Protein AF-A0A4T0EFC5-F1 (afdb_monomer_lite)

Organism: Aureobasidium pullulans (NCBI:txid5580)

pLDDT: mean 73.21, std 20.21, range [20.56, 97.62]

Structure (mmCIF, N/CA/C/O backbone):
data_AF-A0A4T0EFC5-F1
#
_entry.id   AF-A0A4T0EFC5-F1
#
loop_
_atom_site.group_PDB
_atom_site.id
_atom_site.type_symbol
_atom_site.label_atom_id
_atom_site.label_alt_id
_atom_site.label_comp_id
_atom_site.label_asym_id
_atom_site.label_entity_id
_atom_site.label_seq_id
_atom_site.pdbx_PDB_ins_code
_atom_site.Cartn_x
_atom_site.Cartn_y
_atom_site.Cartn_z
_atom_site.occupancy
_atom_site.B_iso_or_equiv
_atom_site.auth_seq_id
_atom_site.auth_comp_id
_atom_site.auth_asym_id
_atom_site.auth_atom_id
_atom_site.pdbx_PDB_model_num
ATOM 1 N N . MET A 1 1 ? -43.396 -27.380 5.397 1.00 26.41 1 MET A N 1
ATOM 2 C CA . MET A 1 1 ? -42.008 -27.845 5.621 1.00 26.41 1 MET A CA 1
ATOM 3 C C . MET A 1 1 ? -41.066 -26.970 4.805 1.00 26.41 1 MET A C 1
ATOM 5 O O . MET A 1 1 ? -41.504 -26.494 3.769 1.00 26.41 1 MET A O 1
ATOM 9 N N . SER A 1 2 ? -39.843 -26.780 5.319 1.00 23.77 2 SER A N 1
ATOM 10 C CA . SER A 1 2 ? -38.658 -26.092 4.755 1.00 23.77 2 SER A CA 1
ATOM 11 C C . SER A 1 2 ? -38.806 -24.600 4.402 1.00 23.77 2 SER A C 1
ATOM 13 O O . SER A 1 2 ? -39.386 -24.261 3.378 1.00 23.77 2 SER A O 1
ATOM 15 N N . GLN A 1 3 ? -38.472 -23.667 5.301 1.00 28.80 3 GLN A N 1
ATOM 16 C CA . GLN A 1 3 ? -37.136 -23.221 5.770 1.00 28.80 3 GLN A CA 1
ATOM 17 C C . GLN A 1 3 ? -36.645 -22.005 4.966 1.00 28.80 3 GLN A C 1
ATOM 19 O O . GLN A 1 3 ? -36.198 -22.139 3.833 1.00 28.80 3 GLN A O 1
ATOM 24 N N . ALA A 1 4 ? -36.710 -20.823 5.590 1.00 23.70 4 ALA A N 1
ATOM 25 C CA . ALA A 1 4 ? -36.010 -19.621 5.150 1.00 23.70 4 ALA A CA 1
ATOM 26 C C . ALA A 1 4 ? -35.273 -18.963 6.334 1.00 23.70 4 ALA A C 1
ATOM 28 O O . ALA A 1 4 ? -35.869 -18.633 7.359 1.00 23.70 4 ALA A O 1
ATOM 29 N N . SER A 1 5 ? -33.962 -18.837 6.116 1.00 24.67 5 SER A N 1
ATOM 30 C CA . SER A 1 5 ? -32.864 -18.127 6.799 1.00 24.67 5 SER A CA 1
ATOM 31 C C . SER A 1 5 ? -33.187 -16.693 7.269 1.00 24.67 5 SER A C 1
ATOM 33 O O . SER A 1 5 ? -33.944 -16.003 6.599 1.00 24.67 5 SER A O 1
ATOM 35 N N . VAL A 1 6 ? -32.606 -16.091 8.318 1.00 28.56 6 VAL A N 1
ATOM 36 C CA . VAL A 1 6 ? -31.351 -16.406 9.024 1.00 28.56 6 VAL A CA 1
ATOM 37 C C . VAL A 1 6 ? -30.489 -15.164 9.233 1.00 28.56 6 VAL A C 1
ATOM 39 O O . VAL A 1 6 ? -29.285 -15.306 9.097 1.00 28.56 6 VAL A O 1
ATOM 42 N N . ARG A 1 7 ? -31.031 -13.960 9.506 1.00 24.38 7 ARG A N 1
ATOM 43 C CA . ARG A 1 7 ? -30.214 -12.738 9.687 1.00 24.38 7 ARG A CA 1
ATOM 44 C C . ARG A 1 7 ? -29.369 -12.796 10.971 1.00 24.38 7 ARG A C 1
ATOM 46 O O . ARG A 1 7 ? -29.919 -12.897 12.064 1.00 24.38 7 ARG A O 1
ATOM 53 N N . GLN A 1 8 ? -28.048 -12.703 10.797 1.00 25.64 8 GLN A N 1
ATOM 54 C CA . GLN A 1 8 ? -27.014 -12.651 11.839 1.00 25.64 8 GLN A CA 1
ATOM 55 C C . GLN A 1 8 ? -26.886 -11.249 12.490 1.00 25.64 8 GLN A C 1
ATOM 57 O O . GLN A 1 8 ? -27.260 -10.259 11.854 1.00 25.64 8 GLN A O 1
ATOM 62 N N . PRO A 1 9 ? -26.351 -11.143 13.726 1.00 25.30 9 PRO A N 1
ATOM 63 C CA . PRO A 1 9 ? -26.070 -9.872 14.403 1.00 25.30 9 PRO A CA 1
ATOM 64 C C . PRO A 1 9 ? -24.887 -9.114 13.775 1.00 25.30 9 PRO A C 1
ATOM 66 O O . PRO A 1 9 ? -24.014 -9.713 13.152 1.00 25.30 9 PRO A O 1
ATOM 69 N N . ALA A 1 10 ? -24.862 -7.792 13.975 1.00 27.78 10 ALA A N 1
ATOM 70 C CA . ALA A 1 10 ? -23.801 -6.888 13.538 1.00 27.78 10 ALA A CA 1
ATOM 71 C C . ALA A 1 10 ? -22.433 -7.255 14.146 1.00 27.78 10 ALA A C 1
ATOM 73 O O . ALA A 1 10 ? -22.325 -7.586 15.325 1.00 27.78 10 ALA A O 1
ATOM 74 N N . VAL A 1 11 ? -21.399 -7.193 13.309 1.00 29.16 11 VAL A N 1
ATOM 75 C CA . VAL A 1 11 ? -20.020 -7.594 13.602 1.00 29.16 11 VAL A CA 1
ATOM 76 C C . VAL A 1 11 ? -19.407 -6.665 14.654 1.00 29.16 11 VAL A C 1
ATOM 78 O O . VAL A 1 11 ? -19.280 -5.461 14.441 1.00 29.16 11 VAL A O 1
ATOM 81 N N . ALA A 1 12 ? -19.009 -7.232 15.793 1.00 28.05 12 ALA A N 1
ATOM 82 C CA . ALA A 1 12 ? -18.119 -6.585 16.747 1.00 28.05 12 ALA A CA 1
ATOM 83 C C . ALA A 1 12 ? -16.786 -6.286 16.034 1.00 28.05 12 ALA A C 1
ATOM 85 O O . ALA A 1 12 ? -16.231 -7.189 15.426 1.00 28.05 12 ALA A O 1
ATOM 86 N N . GLY A 1 13 ? -16.286 -5.044 16.092 1.00 28.27 13 GLY A N 1
ATOM 87 C CA . GLY A 1 13 ? -15.117 -4.557 15.332 1.00 28.27 13 GLY A CA 1
ATOM 88 C C . GLY A 1 13 ? -13.784 -5.343 15.460 1.00 28.27 13 GLY A C 1
ATOM 89 O O . GLY A 1 13 ? -13.752 -6.410 16.070 1.00 28.27 13 GLY A O 1
ATOM 90 N N . PRO A 1 14 ? -12.671 -4.755 14.999 1.00 29.08 14 PRO A N 1
ATOM 91 C CA . PRO A 1 14 ? -11.429 -5.368 14.465 1.00 29.08 14 PRO A CA 1
ATOM 92 C C . PRO A 1 14 ? -10.787 -6.507 15.240 1.00 29.08 14 PRO A C 1
ATOM 94 O O . PRO A 1 14 ? -10.116 -7.347 14.653 1.00 29.08 14 PRO A O 1
ATOM 97 N N . ASP A 1 15 ? -10.948 -6.524 16.558 1.00 31.39 15 ASP A N 1
ATOM 98 C CA . ASP A 1 15 ? -10.338 -7.530 17.423 1.00 31.39 15 ASP A CA 1
ATOM 99 C C . ASP A 1 15 ? -11.255 -8.730 17.698 1.00 31.39 15 ASP A C 1
ATOM 101 O O . ASP A 1 15 ? -11.003 -9.524 18.611 1.00 31.39 15 ASP A O 1
ATOM 105 N N . ALA A 1 16 ? -12.362 -8.860 16.962 1.00 30.19 16 ALA A N 1
ATOM 106 C CA . ALA A 1 16 ? -13.176 -10.066 16.981 1.00 30.19 16 ALA A CA 1
ATOM 107 C C . ALA A 1 16 ? -12.430 -11.189 16.252 1.00 30.19 16 ALA A C 1
ATOM 109 O O . ALA A 1 16 ? -12.538 -11.333 15.039 1.00 30.19 16 ALA A O 1
ATOM 110 N N . MET A 1 17 ? -11.690 -12.008 17.005 1.00 30.17 17 MET A N 1
ATOM 111 C CA . MET A 1 17 ? -11.276 -13.320 16.518 1.00 30.17 17 MET A CA 1
ATOM 112 C C . MET A 1 17 ? -12.510 -14.133 16.115 1.00 30.17 17 MET A C 1
ATOM 114 O O . MET A 1 17 ? -13.425 -14.326 16.928 1.00 30.17 17 MET A O 1
ATOM 118 N N . ASP A 1 18 ? -12.487 -14.628 14.878 1.00 32.59 18 ASP A N 1
ATOM 119 C CA . ASP A 1 18 ? -13.405 -15.634 14.352 1.00 32.59 18 ASP A CA 1
ATOM 120 C C . ASP A 1 18 ? -13.529 -16.795 15.359 1.00 32.59 18 ASP A C 1
ATOM 122 O O . ASP A 1 18 ? -12.513 -17.347 15.808 1.00 32.59 18 ASP A O 1
ATOM 126 N N . PRO A 1 19 ? -14.742 -17.140 15.824 1.00 36.72 19 PRO A N 1
ATOM 127 C CA . PRO A 1 19 ? -14.971 -18.288 16.673 1.00 36.72 19 PRO A CA 1
ATOM 128 C C . PRO A 1 19 ? -14.796 -19.593 15.896 1.00 36.72 19 PRO A C 1
ATOM 130 O O . PRO A 1 19 ? -15.762 -20.320 15.686 1.00 36.72 19 PRO A O 1
ATOM 133 N N . GLY A 1 20 ? -13.552 -19.957 15.583 1.00 35.31 20 GLY A N 1
ATOM 134 C CA . GLY A 1 20 ? -13.218 -21.358 15.354 1.00 35.31 20 GLY A CA 1
ATOM 135 C C . GLY A 1 20 ? -13.750 -22.232 16.509 1.00 35.31 20 GLY A C 1
ATOM 136 O O . GLY A 1 20 ? -13.947 -21.726 17.629 1.00 35.31 20 GLY A O 1
ATOM 137 N N . PRO A 1 21 ? -14.031 -23.523 16.259 1.00 28.30 21 PRO A N 1
ATOM 138 C CA . PRO A 1 21 ? -14.604 -24.411 17.262 1.00 28.30 21 PRO A CA 1
ATOM 139 C C . PRO A 1 21 ? -13.714 -24.467 18.519 1.00 28.30 21 PRO A C 1
ATOM 141 O O . PRO A 1 21 ? -12.510 -24.702 18.454 1.00 28.30 21 PRO A O 1
ATOM 144 N N . LEU A 1 22 ? -14.347 -24.193 19.663 1.00 37.59 22 LEU A N 1
ATOM 145 C CA . LEU A 1 22 ? -13.886 -24.363 21.054 1.00 37.59 22 LEU A CA 1
ATOM 146 C C . LEU A 1 22 ? -13.197 -25.749 21.246 1.00 37.59 22 LEU A C 1
ATOM 148 O O . LEU A 1 22 ? -13.623 -26.706 20.613 1.00 37.59 22 LEU A O 1
ATOM 152 N N . VAL A 1 23 ? -12.204 -26.031 22.106 1.00 41.97 23 VAL A N 1
ATOM 153 C CA . VAL A 1 23 ? -11.457 -25.354 23.193 1.00 41.97 23 VAL A CA 1
ATOM 154 C C . VAL A 1 23 ? -10.196 -26.201 23.389 1.00 41.97 23 VAL A C 1
ATOM 156 O O . VAL A 1 23 ? -10.322 -27.413 23.548 1.00 41.97 23 VAL A O 1
ATOM 159 N N . ILE A 1 24 ? -8.999 -25.621 23.466 1.00 42.06 24 ILE A N 1
ATOM 160 C CA . ILE A 1 24 ? -7.979 -26.251 24.317 1.00 42.06 24 ILE A CA 1
ATOM 161 C C . ILE A 1 24 ? -8.308 -25.768 25.722 1.00 42.06 24 ILE A C 1
ATOM 163 O O . ILE A 1 24 ? -8.236 -24.567 25.985 1.00 42.06 24 ILE A O 1
ATOM 167 N N . GLU A 1 25 ? -8.741 -26.669 26.598 1.00 44.84 25 GLU A N 1
ATOM 168 C CA . GLU A 1 25 ? -8.875 -26.361 28.018 1.00 44.84 25 GLU A CA 1
ATOM 169 C C . GLU A 1 25 ? -7.468 -26.063 28.552 1.00 44.84 25 GLU A C 1
ATOM 171 O O . GLU A 1 25 ? -6.651 -26.958 28.764 1.00 44.84 25 GLU A O 1
ATOM 176 N N . TYR A 1 26 ? -7.134 -24.778 28.671 1.00 56.72 26 TYR A N 1
ATOM 177 C CA . TYR A 1 26 ? -5.841 -24.374 29.197 1.00 56.72 26 TYR A CA 1
ATOM 178 C C . TYR A 1 26 ? -5.867 -24.525 30.714 1.00 56.72 26 TYR A C 1
ATOM 180 O O . TYR A 1 26 ? -6.516 -23.758 31.427 1.00 56.72 26 TYR A O 1
ATOM 188 N N . THR A 1 27 ? -5.135 -25.514 31.219 1.00 65.31 27 THR A N 1
ATOM 189 C CA . THR A 1 27 ? -4.822 -25.593 32.644 1.00 65.31 27 THR A CA 1
ATOM 190 C C . THR A 1 27 ? -3.903 -24.428 33.031 1.00 65.31 27 THR A C 1
ATOM 192 O O . THR A 1 27 ? -3.162 -23.892 32.201 1.00 65.31 27 THR A O 1
ATOM 195 N N . LEU A 1 28 ? -3.912 -24.029 34.310 1.00 68.62 28 LEU A N 1
ATOM 196 C CA . LEU A 1 28 ? -2.941 -23.051 34.828 1.00 68.62 28 LEU A CA 1
ATOM 197 C C . LEU A 1 28 ? -1.496 -23.511 34.565 1.00 68.62 28 LEU A C 1
ATOM 199 O O . LEU A 1 28 ? -0.630 -22.695 34.269 1.00 68.62 28 LEU A O 1
ATOM 203 N N . GLU A 1 29 ? -1.257 -24.822 34.584 1.00 71.81 29 GLU A N 1
ATOM 204 C CA . GLU A 1 29 ? 0.028 -25.429 34.233 1.00 71.81 29 GLU A CA 1
ATOM 205 C C . GLU A 1 29 ? 0.423 -25.168 32.776 1.00 71.81 29 GLU A C 1
ATOM 207 O O . GLU A 1 29 ? 1.570 -24.807 32.521 1.00 71.81 29 GLU A O 1
ATOM 212 N N . ALA A 1 30 ? -0.517 -25.274 31.832 1.00 73.00 30 ALA A N 1
ATOM 213 C CA . ALA A 1 30 ? -0.263 -24.995 30.421 1.00 73.00 30 ALA A CA 1
ATOM 214 C C . ALA A 1 30 ? 0.054 -23.510 30.180 1.00 73.00 30 ALA A C 1
ATOM 216 O O . ALA A 1 30 ? 1.053 -23.190 29.538 1.00 73.00 30 ALA A O 1
ATOM 217 N N . LEU A 1 31 ? -0.731 -22.594 30.764 1.00 74.56 31 LEU A N 1
ATOM 218 C CA . LEU A 1 31 ? -0.448 -21.151 30.689 1.00 74.56 31 LEU A CA 1
ATOM 219 C C . LEU A 1 31 ? 0.908 -20.801 31.311 1.00 74.56 31 LEU A C 1
ATOM 221 O O . LEU A 1 31 ? 1.614 -19.911 30.836 1.00 74.56 31 LEU A O 1
ATOM 225 N N . ASN A 1 32 ? 1.286 -21.505 32.374 1.00 78.81 32 ASN A N 1
ATOM 226 C CA . ASN A 1 32 ? 2.582 -21.336 33.003 1.00 78.81 32 ASN A CA 1
ATOM 227 C C . ASN A 1 32 ? 3.739 -21.849 32.144 1.00 78.81 32 ASN A C 1
ATOM 229 O O . ASN A 1 32 ? 4.725 -21.137 31.987 1.00 78.81 32 ASN A O 1
ATOM 233 N N . HIS A 1 33 ? 3.613 -23.051 31.578 1.00 79.69 33 HIS A N 1
ATOM 234 C CA . HIS A 1 33 ? 4.616 -23.636 30.686 1.00 79.69 33 HIS A CA 1
ATOM 235 C C . HIS A 1 33 ? 4.890 -22.744 29.466 1.00 79.69 33 HIS A C 1
ATOM 237 O O . HIS A 1 33 ? 6.003 -22.697 28.953 1.00 79.69 33 HIS A O 1
ATOM 243 N N . GLU A 1 34 ? 3.882 -22.000 29.019 1.00 76.81 34 GLU A N 1
ATOM 244 C CA . GLU A 1 34 ? 3.973 -21.089 27.879 1.00 76.81 34 GLU A CA 1
ATOM 245 C C . GLU A 1 34 ? 4.385 -19.653 28.243 1.00 76.81 34 GLU A C 1
ATOM 247 O O . GLU A 1 34 ? 4.403 -18.782 27.376 1.00 76.81 34 GLU A O 1
ATOM 252 N N . GLY A 1 35 ? 4.722 -19.384 29.509 1.00 83.44 35 GLY A N 1
ATOM 253 C CA . GLY A 1 35 ? 5.263 -18.088 29.930 1.00 83.44 35 GLY A CA 1
ATOM 254 C C . GLY A 1 35 ? 4.224 -16.986 30.176 1.00 83.44 35 GLY A C 1
ATOM 255 O O . GLY A 1 35 ? 4.572 -15.805 30.213 1.00 83.44 35 GLY A O 1
ATOM 256 N N . TYR A 1 36 ? 2.944 -17.325 30.364 1.00 82.69 36 TYR A N 1
ATOM 257 C CA . TYR A 1 36 ? 1.901 -16.346 30.720 1.00 82.69 36 TYR A CA 1
ATOM 258 C C . TYR A 1 36 ? 1.777 -16.119 32.232 1.00 82.69 36 TYR A C 1
ATOM 260 O O . TYR A 1 36 ? 1.309 -15.067 32.664 1.00 82.69 36 TYR A O 1
ATOM 268 N N . ILE A 1 37 ? 2.198 -17.092 33.049 1.00 82.06 37 ILE A N 1
ATOM 269 C CA . ILE A 1 37 ? 2.113 -17.012 34.517 1.00 82.06 37 ILE A CA 1
ATOM 270 C C . ILE A 1 37 ? 3.478 -16.806 35.161 1.00 82.06 37 ILE A C 1
ATOM 272 O O . ILE A 1 37 ? 3.613 -15.925 35.995 1.00 82.06 37 ILE A O 1
ATOM 276 N N . ASN A 1 38 ? 4.513 -17.557 34.811 1.00 84.94 38 ASN A N 1
ATOM 277 C CA . ASN A 1 38 ? 5.855 -17.304 35.332 1.00 84.94 38 ASN A CA 1
ATOM 278 C C . ASN A 1 38 ? 6.790 -16.981 34.176 1.00 84.94 38 ASN A C 1
ATOM 280 O O . ASN A 1 38 ? 6.674 -17.567 33.103 1.00 84.94 38 ASN A O 1
ATOM 284 N N . ALA A 1 39 ? 7.705 -16.038 34.395 1.00 78.25 39 ALA A N 1
ATOM 285 C CA . ALA A 1 39 ? 8.816 -15.866 33.465 1.00 78.25 39 ALA A CA 1
ATOM 286 C C . ALA A 1 39 ? 9.789 -17.042 33.613 1.00 78.25 39 ALA A C 1
ATOM 288 O O . ALA A 1 39 ? 9.798 -17.718 34.648 1.00 78.25 39 ALA A O 1
ATOM 289 N N . ASN A 1 40 ? 10.610 -17.278 32.593 1.00 69.44 40 ASN A N 1
ATOM 290 C CA . ASN A 1 40 ? 11.590 -18.351 32.636 1.00 69.44 40 ASN A CA 1
ATOM 291 C C . ASN A 1 40 ? 12.612 -18.100 33.761 1.00 69.44 40 ASN A C 1
ATOM 293 O O . ASN A 1 40 ? 13.028 -16.967 33.989 1.00 69.44 40 ASN A O 1
ATOM 297 N N . VAL A 1 41 ? 13.028 -19.150 34.475 1.00 51.38 41 VAL A N 1
ATOM 298 C CA . VAL A 1 41 ? 13.869 -19.038 35.690 1.00 51.38 41 VAL A CA 1
ATOM 299 C C . VAL A 1 41 ? 15.264 -18.471 35.376 1.00 51.38 41 VAL A C 1
ATOM 301 O O . VAL A 1 41 ? 15.938 -17.942 36.255 1.00 51.38 41 VAL A O 1
ATOM 304 N N . THR A 1 42 ? 15.692 -18.551 34.114 1.00 50.72 42 THR A N 1
ATOM 305 C CA . THR A 1 42 ? 16.950 -17.981 33.611 1.00 50.72 42 THR A CA 1
ATOM 306 C C . THR A 1 42 ? 16.882 -16.481 33.326 1.00 50.72 42 THR A C 1
ATOM 308 O O . THR A 1 42 ? 17.926 -15.853 33.165 1.00 50.72 42 THR A O 1
ATOM 311 N N . ASP A 1 43 ? 15.684 -15.900 33.253 1.00 54.16 43 ASP A N 1
ATOM 312 C CA . ASP A 1 43 ? 15.498 -14.490 32.928 1.00 54.16 43 ASP A CA 1
ATOM 313 C C . ASP A 1 43 ? 15.560 -13.643 34.204 1.00 54.16 43 ASP A C 1
ATOM 315 O O . ASP A 1 43 ? 14.683 -13.715 35.069 1.00 54.16 43 ASP A O 1
ATOM 319 N N . GLN A 1 44 ? 16.591 -12.803 34.332 1.00 57.78 44 GLN A N 1
ATOM 320 C CA . GLN A 1 44 ? 16.615 -11.794 35.390 1.00 57.78 44 GLN A CA 1
ATOM 321 C C . GLN A 1 44 ? 15.480 -10.786 35.168 1.00 57.78 44 GLN A C 1
ATOM 323 O O . GLN A 1 44 ? 15.352 -10.187 34.098 1.00 57.78 44 GLN A O 1
ATOM 328 N N . MET A 1 45 ? 14.647 -10.595 36.194 1.00 61.38 45 MET A N 1
ATOM 329 C CA . MET A 1 45 ? 13.635 -9.540 36.192 1.00 61.38 45 MET A CA 1
ATOM 330 C C . MET A 1 45 ? 14.325 -8.175 36.293 1.00 61.38 45 MET A C 1
ATOM 332 O O . MET A 1 45 ? 15.174 -8.011 37.174 1.00 61.38 45 MET A O 1
ATOM 336 N N . PRO A 1 46 ? 13.970 -7.195 35.443 1.00 60.81 46 PRO A N 1
ATOM 337 C CA . PRO A 1 46 ? 14.618 -5.891 35.453 1.00 60.81 46 PRO A CA 1
ATOM 338 C C . PRO A 1 46 ? 14.463 -5.211 36.821 1.00 60.81 46 PRO A C 1
ATOM 340 O O . PRO A 1 46 ? 13.373 -5.153 37.403 1.00 60.81 46 PRO A O 1
ATOM 343 N N . THR A 1 47 ? 15.587 -4.734 37.357 1.00 53.94 47 THR A N 1
ATOM 344 C CA . THR A 1 47 ? 15.649 -3.899 38.566 1.00 53.94 47 THR A CA 1
ATOM 345 C C . THR A 1 47 ? 15.254 -2.451 38.260 1.00 53.94 47 THR A C 1
ATOM 347 O O . THR A 1 47 ? 15.293 -2.024 37.109 1.00 53.94 47 THR A O 1
ATOM 350 N N . LEU A 1 48 ? 14.910 -1.695 39.308 1.00 46.56 48 LEU A N 1
ATOM 351 C CA . LEU A 1 48 ? 14.634 -0.248 39.273 1.00 46.56 48 LEU A CA 1
ATOM 352 C C . LEU A 1 48 ? 15.684 0.553 38.482 1.00 46.56 48 LEU A C 1
ATOM 354 O O . LEU A 1 48 ? 15.344 1.380 37.643 1.00 46.56 48 LEU A O 1
ATOM 358 N N . GLU A 1 49 ? 16.961 0.235 38.686 1.00 47.97 49 GLU A N 1
ATOM 359 C CA . GLU A 1 49 ? 18.095 0.901 38.030 1.00 47.97 49 GLU A CA 1
ATOM 360 C C . GLU A 1 49 ? 18.066 0.778 36.495 1.00 47.97 49 GLU A C 1
ATOM 362 O O . GLU A 1 49 ? 18.558 1.663 35.799 1.00 47.97 49 GLU A O 1
ATOM 367 N N . ASN A 1 50 ? 17.437 -0.271 35.948 1.00 48.97 50 ASN A N 1
ATOM 368 C CA . ASN A 1 50 ? 17.327 -0.472 34.499 1.00 48.97 50 ASN A CA 1
ATOM 369 C C . ASN A 1 50 ? 16.242 0.401 33.839 1.00 48.97 50 ASN A C 1
ATOM 371 O O . ASN A 1 50 ? 16.247 0.545 32.616 1.00 48.97 50 ASN A O 1
ATOM 375 N N . ILE A 1 51 ? 15.316 0.975 34.617 1.00 49.47 51 ILE A N 1
ATOM 376 C CA . ILE A 1 51 ? 14.231 1.835 34.112 1.00 49.47 51 ILE A CA 1
ATOM 377 C C . ILE A 1 51 ? 14.687 3.301 34.077 1.00 49.47 51 ILE A C 1
ATOM 379 O O . ILE A 1 51 ? 14.438 4.002 33.090 1.00 49.47 51 ILE A O 1
ATOM 383 N N . ALA A 1 52 ? 15.404 3.731 35.121 1.00 44.44 52 ALA A N 1
ATOM 384 C CA . ALA A 1 52 ? 15.883 5.100 35.302 1.00 44.44 52 ALA A CA 1
ATOM 385 C C . ALA A 1 52 ? 17.069 5.476 34.388 1.00 44.44 52 ALA A C 1
ATOM 387 O O . ALA A 1 52 ? 17.282 6.656 34.121 1.00 44.44 52 ALA A O 1
ATOM 388 N N . GLY A 1 53 ? 17.823 4.492 33.878 1.00 43.91 53 GLY A N 1
ATOM 389 C CA . GLY A 1 53 ? 19.100 4.709 33.179 1.00 43.91 53 GLY A CA 1
ATOM 390 C C . GLY A 1 53 ? 19.051 5.501 31.865 1.00 43.91 53 GLY A C 1
ATOM 391 O O . GLY A 1 53 ? 20.094 5.957 31.417 1.00 43.91 53 GLY A O 1
ATOM 392 N N . ASP A 1 54 ? 17.878 5.696 31.255 1.00 44.97 54 ASP A N 1
ATOM 393 C CA . ASP A 1 54 ? 17.728 6.424 29.979 1.00 44.97 54 ASP A CA 1
ATOM 394 C C . ASP A 1 54 ? 16.293 6.980 29.761 1.00 44.97 54 ASP A C 1
ATOM 396 O O . ASP A 1 54 ? 15.834 7.210 28.640 1.00 44.97 54 ASP A O 1
ATOM 400 N N . GLY A 1 55 ? 15.522 7.119 30.842 1.00 42.78 55 GLY A N 1
ATOM 401 C CA . GLY A 1 55 ? 14.056 7.073 30.836 1.00 42.78 55 GLY A CA 1
ATOM 402 C C . GLY A 1 55 ? 13.270 8.339 30.479 1.00 42.78 55 GLY A C 1
ATOM 403 O O . GLY A 1 55 ? 12.197 8.512 31.043 1.00 42.78 55 GLY A O 1
ATOM 404 N N . ALA A 1 56 ? 13.726 9.199 29.566 1.00 43.25 56 ALA A N 1
ATOM 405 C CA . ALA A 1 56 ? 12.973 10.408 29.192 1.00 43.25 56 ALA A CA 1
ATOM 406 C C . ALA A 1 56 ? 13.010 10.730 27.690 1.00 43.25 56 ALA A C 1
ATOM 408 O O . ALA A 1 56 ? 13.183 11.883 27.307 1.00 43.25 56 ALA A O 1
ATOM 409 N N . SER A 1 57 ? 12.824 9.745 26.807 1.00 42.41 57 SER A N 1
ATOM 410 C CA . SER A 1 57 ? 12.864 9.996 25.357 1.00 42.41 57 SER A CA 1
ATOM 411 C C . SER A 1 57 ? 11.807 10.987 24.848 1.00 42.41 57 SER A C 1
ATOM 413 O O . SER A 1 57 ? 11.981 11.494 23.752 1.00 42.41 57 SER A O 1
ATOM 415 N N . LEU A 1 58 ? 10.746 11.295 25.604 1.00 40.12 58 LEU A N 1
ATOM 416 C CA . LEU A 1 58 ? 9.786 12.348 25.236 1.00 40.12 58 LEU A CA 1
ATOM 417 C C . LEU A 1 58 ? 10.114 13.692 25.897 1.00 40.12 58 LEU A C 1
ATOM 419 O O . LEU A 1 58 ? 10.273 14.683 25.196 1.00 40.12 58 LEU A O 1
ATOM 423 N N . ARG A 1 59 ? 10.341 13.745 27.217 1.00 45.91 59 ARG A N 1
ATOM 424 C CA . ARG A 1 59 ? 10.645 15.020 27.894 1.00 45.91 59 ARG A CA 1
ATOM 425 C C . ARG A 1 59 ? 12.046 15.575 27.633 1.00 45.91 59 ARG A C 1
ATOM 427 O O . ARG A 1 59 ? 12.182 16.789 27.579 1.00 45.91 59 ARG A O 1
ATOM 434 N N . LEU A 1 60 ? 13.070 14.750 27.386 1.00 42.03 60 LEU A N 1
ATOM 435 C CA . LEU A 1 60 ? 14.376 15.257 26.925 1.00 42.03 60 LEU A CA 1
ATOM 436 C C . LEU A 1 60 ? 14.335 15.719 25.466 1.00 42.03 60 LEU A C 1
ATOM 438 O O . LEU A 1 60 ? 15.013 16.683 25.126 1.00 42.03 60 LEU A O 1
ATOM 442 N N . TRP A 1 61 ? 13.559 15.044 24.612 1.00 39.66 61 TRP A N 1
ATOM 443 C CA . TRP A 1 61 ? 13.489 15.374 23.185 1.00 39.66 61 TRP A CA 1
ATOM 444 C C . TRP A 1 61 ? 12.648 16.634 22.939 1.00 39.66 61 TRP A C 1
ATOM 446 O O . TRP A 1 61 ? 13.001 17.434 22.077 1.00 39.66 61 TRP A O 1
ATOM 456 N N . ASP A 1 62 ? 11.607 16.867 23.746 1.00 46.25 62 ASP A N 1
ATOM 457 C CA . ASP A 1 62 ? 10.716 18.017 23.582 1.00 46.25 62 ASP A CA 1
ATOM 458 C C . ASP A 1 62 ? 10.949 19.162 24.571 1.00 46.25 62 ASP A C 1
ATOM 460 O O . ASP A 1 62 ? 10.367 20.215 24.369 1.00 46.25 62 ASP A O 1
ATOM 464 N N . ARG A 1 63 ? 11.808 19.064 25.599 1.00 46.69 63 ARG A N 1
ATOM 465 C CA . ARG A 1 63 ? 12.062 20.215 26.500 1.00 46.69 63 ARG A CA 1
ATOM 466 C C . ARG A 1 63 ? 12.529 21.451 25.731 1.00 46.69 63 ARG A C 1
ATOM 468 O O . ARG A 1 63 ? 12.046 22.544 25.996 1.00 46.69 63 ARG A O 1
ATOM 475 N N . GLU A 1 64 ? 13.434 21.290 24.768 1.00 49.22 64 GLU A N 1
ATOM 476 C CA . GLU A 1 64 ? 13.889 22.410 23.935 1.00 49.22 64 GLU A CA 1
ATOM 477 C C . GLU A 1 64 ? 12.776 22.941 23.022 1.00 49.22 64 GLU A C 1
ATOM 479 O O . GLU A 1 64 ? 12.717 24.143 22.800 1.00 49.22 64 GLU A O 1
ATOM 484 N N . ARG A 1 65 ? 11.854 22.091 22.554 1.00 47.31 65 ARG A N 1
ATOM 485 C CA . ARG A 1 65 ? 10.728 22.474 21.684 1.00 47.31 65 ARG A CA 1
ATOM 486 C C . ARG A 1 65 ? 9.577 23.123 22.467 1.00 47.31 65 ARG A C 1
ATOM 488 O O . ARG A 1 65 ? 9.101 24.187 22.082 1.00 47.31 65 ARG A O 1
ATOM 495 N N . LEU A 1 66 ? 9.211 22.553 23.616 1.00 48.12 66 LEU A N 1
ATOM 496 C CA . LEU A 1 66 ? 8.253 23.081 24.597 1.00 48.12 66 LEU A CA 1
ATOM 497 C C . LEU A 1 66 ? 8.687 24.450 25.138 1.00 48.12 66 LEU A C 1
ATOM 499 O O . LEU A 1 66 ? 7.835 25.278 25.440 1.00 48.12 66 LEU A O 1
ATOM 503 N N . LEU A 1 67 ? 9.998 24.706 25.237 1.00 51.22 67 LEU A N 1
ATOM 504 C CA . LEU A 1 67 ? 10.551 26.014 25.610 1.00 51.22 67 LEU A CA 1
ATOM 505 C C . LEU A 1 67 ? 10.735 26.971 24.413 1.00 51.22 67 LEU A C 1
ATOM 507 O O . LEU A 1 67 ? 10.914 28.166 24.632 1.00 51.22 67 LEU A O 1
ATOM 511 N N . ALA A 1 68 ? 10.718 26.481 23.165 1.00 47.25 68 ALA A N 1
ATOM 512 C CA . ALA A 1 68 ? 11.048 27.266 21.966 1.00 47.25 68 ALA A CA 1
ATOM 513 C C . ALA A 1 68 ? 9.845 27.731 21.130 1.00 47.25 68 ALA A C 1
ATOM 515 O O . ALA A 1 68 ? 10.044 28.503 20.189 1.00 47.25 68 ALA A O 1
ATOM 516 N N . THR A 1 69 ? 8.615 27.305 21.433 1.00 42.16 69 THR A N 1
ATOM 517 C CA . THR A 1 69 ? 7.437 27.682 20.632 1.00 42.16 69 THR A CA 1
ATOM 518 C C . THR A 1 69 ? 6.428 28.503 21.421 1.00 42.16 69 THR A C 1
ATOM 520 O O . THR A 1 69 ? 5.701 27.971 22.251 1.00 42.16 69 THR A O 1
ATOM 523 N N . ASP A 1 70 ? 6.338 29.791 21.085 1.00 42.44 70 ASP A N 1
ATOM 524 C CA . ASP A 1 70 ? 5.201 30.643 21.426 1.00 42.44 70 ASP A CA 1
ATOM 525 C C . ASP A 1 70 ? 4.947 31.705 20.327 1.00 42.44 70 ASP A C 1
ATOM 527 O O . ASP A 1 70 ? 5.861 32.466 19.994 1.00 42.44 70 ASP A O 1
ATOM 531 N N . PRO A 1 71 ? 3.739 31.777 19.732 1.00 43.00 71 PRO A N 1
ATOM 532 C CA . PRO A 1 71 ? 3.316 32.882 18.869 1.00 43.00 71 PRO A CA 1
ATOM 533 C C . PRO A 1 71 ? 2.777 34.126 19.613 1.00 43.00 71 PRO A C 1
ATOM 535 O O . PRO A 1 71 ? 2.584 35.151 18.958 1.00 43.00 71 PRO A O 1
ATOM 538 N N . GLU A 1 72 ? 2.510 34.075 20.928 1.00 41.84 72 GLU A N 1
ATOM 539 C CA . GLU A 1 72 ? 1.781 35.123 21.679 1.00 41.84 72 GLU A CA 1
ATOM 540 C C . GLU A 1 72 ? 2.528 35.786 22.864 1.00 41.84 72 GLU A C 1
ATOM 542 O O . GLU A 1 72 ? 2.010 36.732 23.458 1.00 41.84 72 GLU A O 1
ATOM 547 N N . GLY A 1 73 ? 3.774 35.422 23.162 1.00 39.53 73 GLY A N 1
ATOM 548 C CA . GLY A 1 73 ? 4.650 36.151 24.092 1.00 39.53 73 GLY A CA 1
ATOM 549 C C . GLY A 1 73 ? 4.416 35.918 25.595 1.00 39.53 73 GLY A C 1
ATOM 550 O O . GLY A 1 73 ? 4.732 36.800 26.396 1.00 39.53 73 GLY A O 1
ATOM 551 N N . VAL A 1 74 ? 3.905 34.759 26.006 1.00 45.59 74 VAL A N 1
ATOM 552 C CA . VAL A 1 74 ? 3.945 34.278 27.391 1.00 45.59 74 VAL A CA 1
ATOM 553 C C . VAL A 1 74 ? 5.031 33.203 27.502 1.00 45.59 74 VAL A C 1
ATOM 555 O O . VAL A 1 74 ? 4.791 32.032 27.228 1.00 45.59 74 VAL A O 1
ATOM 558 N N . GLU A 1 75 ? 6.235 33.595 27.937 1.00 40.97 75 GLU A N 1
ATOM 559 C CA . GLU A 1 75 ? 7.298 32.647 28.303 1.00 40.97 75 GLU A CA 1
ATOM 560 C C . GLU A 1 75 ? 6.740 31.558 29.237 1.00 40.97 75 GLU A C 1
ATOM 562 O O . GLU A 1 75 ? 6.256 31.847 30.338 1.00 40.97 75 GLU A O 1
ATOM 567 N N . VAL A 1 76 ? 6.829 30.294 28.814 1.00 45.81 76 VAL A N 1
ATOM 568 C CA . VAL A 1 76 ? 6.559 29.148 29.685 1.00 45.81 76 VAL A CA 1
ATOM 569 C C . VAL A 1 76 ? 7.638 29.134 30.767 1.00 45.81 76 VAL A C 1
ATOM 571 O O . VAL A 1 76 ? 8.778 28.734 30.537 1.00 45.81 76 VAL A O 1
ATOM 574 N N . GLY A 1 77 ? 7.303 29.621 31.961 1.00 46.16 77 GLY A N 1
ATOM 575 C CA . GLY A 1 77 ? 8.239 29.646 33.080 1.00 46.16 77 GLY A CA 1
ATOM 576 C C . GLY A 1 77 ? 8.613 28.230 33.530 1.00 46.16 77 GLY A C 1
ATOM 577 O O . GLY A 1 77 ? 7.737 27.384 33.711 1.00 46.16 77 GLY A O 1
ATOM 578 N N . GLU A 1 78 ? 9.900 27.990 33.817 1.00 47.81 78 GLU A N 1
ATOM 579 C CA . GLU A 1 78 ? 10.429 26.729 34.386 1.00 47.81 78 GLU A CA 1
ATOM 580 C C . GLU A 1 78 ? 9.638 26.224 35.616 1.00 47.81 78 GLU A C 1
ATOM 582 O O . GLU A 1 78 ? 9.658 25.041 35.943 1.00 47.81 78 GLU A O 1
ATOM 587 N N . SER A 1 79 ? 8.885 27.099 36.289 1.00 46.62 79 SER A N 1
ATOM 588 C CA . SER A 1 79 ? 7.993 26.769 37.406 1.00 46.62 79 SER A CA 1
ATOM 589 C C . SER A 1 79 ? 6.820 25.835 37.052 1.00 46.62 79 SER A C 1
ATOM 591 O O . SER A 1 79 ? 6.284 25.171 37.950 1.00 46.62 79 SER A O 1
ATOM 593 N N . GLN A 1 80 ? 6.409 25.751 35.781 1.00 49.22 80 GLN A N 1
ATOM 594 C CA . GLN A 1 80 ? 5.334 24.853 35.331 1.00 49.22 80 GLN A CA 1
ATOM 595 C C . GLN A 1 80 ? 5.812 23.411 35.086 1.00 49.22 80 GLN A C 1
ATOM 597 O O . GLN A 1 80 ? 5.021 22.486 35.263 1.00 49.22 80 GLN A O 1
ATOM 602 N N . LEU A 1 81 ? 7.105 23.209 34.802 1.00 53.31 81 LEU A N 1
ATOM 603 C CA . LEU A 1 81 ? 7.720 21.892 34.557 1.00 53.31 81 LEU A CA 1
ATOM 604 C C . LEU A 1 81 ? 8.143 21.148 35.843 1.00 53.31 81 LEU A C 1
ATOM 606 O O . LEU A 1 81 ? 8.457 19.965 35.786 1.00 53.31 81 LEU A O 1
ATOM 610 N N . GLY A 1 82 ? 8.056 21.804 37.007 1.00 49.00 82 GLY A N 1
ATOM 611 C CA . GLY A 1 82 ? 8.232 21.191 38.330 1.00 49.00 82 GLY A CA 1
ATOM 612 C C . GLY A 1 82 ? 9.576 21.498 39.001 1.00 49.00 82 GLY A C 1
ATOM 613 O O . GLY A 1 82 ? 10.579 21.780 38.355 1.00 49.00 82 GLY A O 1
ATOM 614 N N . LYS A 1 83 ? 9.582 21.468 40.340 1.00 40.75 83 LYS A N 1
ATOM 615 C CA . LYS A 1 83 ? 10.774 21.524 41.200 1.00 40.75 83 LYS A CA 1
ATOM 616 C C . LYS A 1 83 ? 10.757 20.283 42.090 1.00 40.75 83 LYS A C 1
ATOM 618 O O . LYS A 1 83 ? 9.854 20.198 42.911 1.00 40.75 83 LYS A O 1
ATOM 623 N N . GLY A 1 84 ? 11.759 19.407 42.004 1.00 47.75 84 GLY A N 1
ATOM 624 C CA . GLY A 1 84 ? 12.072 18.484 43.109 1.00 47.75 84 GLY A CA 1
ATOM 625 C C . GLY A 1 84 ? 12.405 17.040 42.742 1.00 47.75 84 GLY A C 1
ATOM 626 O O . GLY A 1 84 ? 13.278 16.468 43.387 1.00 47.75 84 GLY A O 1
ATOM 627 N N . GLU A 1 85 ? 11.802 16.474 41.698 1.00 51.44 85 GLU A N 1
ATOM 628 C CA . GLU A 1 85 ? 12.010 15.077 41.288 1.00 51.44 85 GLU A CA 1
ATOM 629 C C . GLU A 1 85 ? 12.435 14.976 39.816 1.00 51.44 85 GLU A C 1
ATOM 631 O O . GLU A 1 85 ? 12.195 15.911 39.048 1.00 51.44 85 GLU A O 1
ATOM 636 N N . PRO A 1 86 ? 13.158 13.909 39.423 1.00 52.12 86 PRO A N 1
ATOM 637 C CA . PRO A 1 86 ? 13.811 13.852 38.121 1.00 52.12 86 PRO A CA 1
ATOM 638 C C . PRO A 1 86 ? 12.807 13.937 36.961 1.00 52.12 86 PRO A C 1
ATOM 640 O O . PRO A 1 86 ? 11.684 13.445 37.060 1.00 52.12 86 PRO A O 1
ATOM 643 N N . ASP A 1 87 ? 13.247 14.536 35.847 1.00 52.50 87 ASP A N 1
ATOM 644 C CA . ASP A 1 87 ? 12.451 14.989 34.687 1.00 52.50 87 ASP A CA 1
ATOM 645 C C . ASP A 1 87 ? 11.572 13.916 33.983 1.00 52.50 87 ASP A C 1
ATOM 647 O O . ASP A 1 87 ? 10.945 14.213 32.965 1.00 52.50 87 ASP A O 1
ATOM 651 N N . TYR A 1 88 ? 11.497 12.680 34.495 1.00 62.75 88 TYR A N 1
ATOM 652 C CA . TYR A 1 88 ? 10.813 11.521 33.910 1.00 62.75 88 TYR A CA 1
ATOM 653 C C . TYR A 1 88 ? 9.501 11.075 34.603 1.00 62.75 88 TYR A C 1
ATOM 655 O O . TYR A 1 88 ? 8.838 10.176 34.088 1.00 62.75 88 TYR A O 1
ATOM 663 N N . ILE A 1 89 ? 9.079 11.669 35.734 1.00 77.00 89 ILE A N 1
ATOM 664 C CA . ILE A 1 89 ? 7.796 11.345 36.418 1.00 77.00 89 ILE A CA 1
ATOM 665 C C . ILE A 1 89 ? 6.701 12.343 36.030 1.00 77.00 89 ILE A C 1
ATOM 667 O O . ILE A 1 89 ? 6.954 13.542 35.991 1.00 77.00 89 ILE A O 1
ATOM 671 N N . HIS A 1 90 ? 5.510 11.886 35.621 1.00 80.62 90 HIS A N 1
ATOM 672 C CA . HIS A 1 90 ? 4.438 12.766 35.119 1.00 80.62 90 HIS A CA 1
ATOM 673 C C . HIS A 1 90 ? 4.031 13.784 36.205 1.00 80.62 90 HIS A C 1
ATOM 675 O O . HIS A 1 90 ? 3.901 13.386 37.362 1.00 80.62 90 HIS A O 1
ATOM 681 N N . PRO A 1 91 ? 3.797 15.078 35.892 1.00 80.69 91 PRO A N 1
ATOM 682 C CA . PRO A 1 91 ? 3.557 16.114 36.907 1.00 80.69 91 PRO A CA 1
ATOM 683 C C . PRO A 1 91 ? 2.406 15.847 37.886 1.00 80.69 91 PRO A C 1
ATOM 685 O O . PRO A 1 91 ? 2.433 16.348 39.002 1.00 80.69 91 PRO A O 1
ATOM 688 N N . THR A 1 92 ? 1.402 15.063 37.488 1.00 86.00 92 THR A N 1
ATOM 689 C CA . THR A 1 92 ? 0.276 14.664 38.357 1.00 86.00 92 THR A CA 1
ATOM 690 C C . THR A 1 92 ? 0.583 13.470 39.265 1.00 86.00 92 THR A C 1
ATOM 692 O O . THR A 1 92 ? -0.282 13.077 40.042 1.00 86.00 92 THR A O 1
ATOM 695 N N . LEU A 1 93 ? 1.762 12.856 39.128 1.00 89.19 93 LEU A N 1
ATOM 696 C CA . LEU A 1 93 ? 2.170 11.626 39.811 1.00 89.19 93 LEU A CA 1
ATOM 697 C C . LEU A 1 93 ? 3.448 11.799 40.651 1.00 89.19 93 LEU A C 1
ATOM 699 O O . LEU A 1 93 ? 3.984 10.795 41.127 1.00 89.19 93 LEU A O 1
ATOM 703 N N . GLN A 1 94 ? 3.938 13.032 40.815 1.00 86.06 94 GLN A N 1
ATOM 704 C CA . GLN A 1 94 ? 5.142 13.339 41.593 1.00 86.06 94 GLN A CA 1
ATOM 705 C C . GLN A 1 94 ? 4.945 12.981 43.064 1.00 86.06 94 GLN A C 1
ATOM 707 O O . GLN A 1 94 ? 3.817 12.860 43.562 1.00 86.06 94 GLN A O 1
ATOM 712 N N . ARG A 1 95 ? 6.051 12.834 43.792 1.00 86.69 95 ARG A N 1
ATOM 713 C CA . ARG A 1 95 ? 6.044 12.474 45.211 1.00 86.69 95 ARG A CA 1
ATOM 714 C C . ARG A 1 95 ? 5.126 13.332 46.074 1.00 86.69 95 ARG A C 1
ATOM 716 O O . ARG A 1 95 ? 4.557 12.808 47.038 1.00 86.69 95 ARG A O 1
ATOM 723 N N . GLU A 1 96 ? 4.982 14.617 45.762 1.00 86.75 96 GLU A N 1
ATOM 724 C CA . GLU A 1 96 ? 4.185 15.569 46.537 1.00 86.75 96 GLU A CA 1
ATOM 725 C C . GLU A 1 96 ? 2.681 15.288 46.467 1.00 86.75 96 GLU A C 1
ATOM 727 O O . GLU A 1 96 ? 1.966 15.619 47.415 1.00 86.75 96 GLU A O 1
ATOM 732 N N . GLN A 1 97 ? 2.189 14.658 45.393 1.00 90.44 97 GLN A N 1
ATOM 733 C CA . GLN A 1 97 ? 0.777 14.279 45.300 1.00 90.44 97 GLN A CA 1
ATOM 734 C C . GLN A 1 97 ? 0.437 13.044 46.148 1.00 90.44 97 GLN A C 1
ATOM 736 O O . GLN A 1 97 ? -0.743 12.797 46.404 1.00 90.44 97 GLN A O 1
ATOM 741 N N . TRP A 1 98 ? 1.430 12.275 46.612 1.00 91.81 98 TRP A N 1
ATOM 742 C CA . TRP A 1 98 ? 1.200 11.060 47.394 1.00 91.81 98 TRP A CA 1
ATOM 743 C C . TRP A 1 98 ? 1.134 11.321 48.902 1.00 91.81 98 TRP A C 1
ATOM 745 O O . TRP A 1 98 ? 2.124 11.663 49.558 1.00 91.81 98 TRP A O 1
ATOM 755 N N . ILE A 1 99 ? -0.040 11.070 49.478 1.00 91.50 99 ILE A N 1
ATOM 756 C CA . ILE A 1 99 ? -0.342 11.291 50.891 1.00 91.50 99 ILE A CA 1
ATOM 757 C C . ILE A 1 99 ? -0.140 9.999 51.684 1.00 91.50 99 ILE A C 1
ATOM 759 O O . ILE A 1 99 ? -0.616 8.932 51.302 1.00 91.50 99 ILE A O 1
ATOM 763 N N . GLY A 1 100 ? 0.506 10.115 52.846 1.00 88.81 100 GLY A N 1
ATOM 764 C CA . GLY A 1 100 ? 0.574 9.026 53.825 1.00 88.81 100 GLY A CA 1
ATOM 765 C C . GLY A 1 100 ? 1.557 7.906 53.485 1.00 88.81 100 GLY A C 1
ATOM 766 O O . GLY A 1 100 ? 1.494 6.860 54.120 1.00 88.81 100 GLY A O 1
ATOM 767 N N . ILE A 1 101 ? 2.462 8.127 52.529 1.00 90.94 101 ILE A N 1
ATOM 768 C CA . ILE A 1 101 ? 3.560 7.204 52.210 1.00 90.94 101 ILE A CA 1
ATOM 769 C C . ILE A 1 101 ? 4.893 7.760 52.728 1.00 90.94 101 ILE A C 1
ATOM 771 O O . ILE A 1 101 ? 5.094 8.979 52.724 1.00 90.94 101 ILE A O 1
ATOM 775 N N . ASP A 1 102 ? 5.797 6.892 53.183 1.00 91.25 102 ASP A N 1
ATOM 776 C CA . ASP A 1 102 ? 7.177 7.253 53.542 1.00 91.25 102 ASP A CA 1
ATOM 777 C C . ASP A 1 102 ? 8.151 7.070 52.352 1.00 91.25 102 ASP A C 1
ATOM 779 O O . ASP A 1 102 ? 7.741 6.764 51.233 1.00 91.25 102 ASP A O 1
ATOM 783 N N . GLU A 1 103 ? 9.451 7.315 52.549 1.00 87.50 103 GLU A N 1
ATOM 784 C CA . GLU A 1 103 ? 10.453 7.137 51.480 1.00 87.50 103 GLU A CA 1
ATOM 785 C C . GLU A 1 103 ? 10.588 5.673 51.041 1.00 87.50 103 GLU A C 1
ATOM 787 O O . GLU A 1 103 ? 10.797 5.372 49.871 1.00 87.50 103 GLU A O 1
ATOM 792 N N . ARG A 1 104 ? 10.435 4.726 51.969 1.00 87.56 104 ARG A N 1
ATOM 793 C CA . ARG A 1 104 ? 10.513 3.302 51.643 1.00 87.56 104 ARG A CA 1
ATOM 794 C C . ARG A 1 104 ? 9.313 2.874 50.798 1.00 87.56 104 ARG A C 1
ATOM 796 O O . ARG A 1 104 ? 9.478 2.069 49.883 1.00 87.56 104 ARG A O 1
ATOM 803 N N . ASP A 1 105 ? 8.133 3.391 51.113 1.00 91.19 105 ASP A N 1
ATOM 804 C CA . ASP A 1 105 ? 6.912 3.177 50.342 1.00 91.19 105 ASP A CA 1
ATOM 805 C C . ASP A 1 105 ? 7.039 3.763 48.936 1.00 91.19 105 ASP A C 1
ATOM 807 O O . ASP A 1 105 ? 6.725 3.082 47.960 1.00 91.19 105 ASP A O 1
ATOM 811 N N . TRP A 1 106 ? 7.581 4.981 48.829 1.00 88.81 106 TRP A N 1
ATOM 812 C CA . TRP A 1 106 ? 7.868 5.632 47.552 1.00 88.81 106 TRP A CA 1
ATOM 813 C C . TRP A 1 106 ? 8.761 4.771 46.655 1.00 88.81 106 TRP A C 1
ATOM 815 O O . TRP A 1 106 ? 8.373 4.420 45.541 1.00 88.81 106 TRP A O 1
ATOM 825 N N . GLN A 1 107 ? 9.903 4.317 47.175 1.00 84.88 107 GLN A N 1
ATOM 826 C CA . GLN A 1 107 ? 10.827 3.455 46.430 1.00 84.88 107 GLN A CA 1
ATOM 827 C C . GLN A 1 107 ? 10.192 2.118 46.003 1.00 84.88 107 GLN A C 1
ATOM 829 O O . GLN A 1 107 ? 10.573 1.538 44.984 1.00 84.88 107 GLN A O 1
ATOM 834 N N . ALA A 1 108 ? 9.211 1.607 46.756 1.00 87.00 108 ALA A N 1
ATOM 835 C CA . ALA A 1 108 ? 8.521 0.366 46.410 1.00 87.00 108 ALA A CA 1
ATOM 836 C C . ALA A 1 108 ? 7.594 0.519 45.190 1.00 87.00 108 ALA A C 1
ATOM 838 O O . ALA A 1 108 ? 7.479 -0.413 44.384 1.00 87.00 108 ALA A O 1
ATOM 839 N N . ILE A 1 109 ? 6.943 1.677 45.049 1.00 90.38 109 ILE A N 1
ATOM 840 C CA . ILE A 1 109 ? 5.930 1.941 44.014 1.00 90.38 109 ILE A CA 1
ATOM 841 C C . ILE A 1 109 ? 6.487 2.683 42.797 1.00 90.38 109 ILE A C 1
ATOM 843 O O . ILE A 1 109 ? 5.893 2.581 41.722 1.00 90.38 109 ILE A O 1
ATOM 847 N N . LEU A 1 110 ? 7.644 3.339 42.940 1.00 85.56 110 LEU A N 1
ATOM 848 C CA . LEU A 1 110 ? 8.315 4.134 41.910 1.00 85.56 110 LEU A CA 1
ATOM 849 C C . LEU A 1 110 ? 8.349 3.481 40.511 1.00 85.56 110 LEU A C 1
ATOM 851 O O . LEU A 1 110 ? 7.957 4.156 39.563 1.00 85.56 110 LEU A O 1
ATOM 855 N N . PRO A 1 111 ? 8.653 2.173 40.328 1.00 84.25 111 PRO A N 1
ATOM 856 C CA . PRO A 1 111 ? 8.631 1.554 38.993 1.00 84.25 111 PRO A CA 1
ATOM 857 C C . PRO A 1 111 ? 7.270 1.628 38.304 1.00 84.25 111 PRO A C 1
ATOM 859 O O . PRO A 1 111 ? 7.171 1.719 37.083 1.00 84.25 111 PRO A O 1
ATOM 862 N N . SER A 1 112 ? 6.203 1.513 39.095 1.00 89.56 112 SER A N 1
ATOM 863 C CA . SER A 1 112 ? 4.830 1.539 38.592 1.00 89.56 112 SER A CA 1
ATOM 864 C C . SER A 1 112 ? 4.445 2.965 38.204 1.00 89.56 112 SER A C 1
ATOM 866 O O . SER A 1 112 ? 3.753 3.161 37.211 1.00 89.56 112 SER A O 1
ATOM 868 N N . ILE A 1 113 ? 4.940 3.954 38.952 1.00 89.06 113 ILE A N 1
ATOM 869 C CA . ILE A 1 113 ? 4.749 5.380 38.674 1.00 89.06 113 ILE A CA 1
ATOM 870 C C . ILE A 1 113 ? 5.503 5.794 37.410 1.00 89.06 113 ILE A C 1
ATOM 872 O O . ILE A 1 113 ? 4.933 6.469 36.557 1.00 89.06 113 ILE A O 1
ATOM 876 N N . GLU A 1 114 ? 6.751 5.358 37.248 1.00 82.31 114 GLU A N 1
ATOM 877 C CA . GLU A 1 114 ? 7.538 5.591 36.033 1.00 82.31 114 GLU A CA 1
ATOM 878 C C . GLU A 1 114 ? 6.848 4.989 34.807 1.00 82.31 114 GLU A C 1
ATOM 880 O O . GLU A 1 114 ? 6.705 5.649 33.778 1.00 82.31 114 GLU A O 1
ATOM 885 N N . LEU A 1 115 ? 6.364 3.748 34.917 1.00 85.44 115 LEU A N 1
ATOM 886 C CA . LEU A 1 115 ? 5.638 3.100 33.831 1.00 85.44 115 LEU A CA 1
ATOM 887 C C . LEU A 1 115 ? 4.320 3.824 33.503 1.00 85.44 115 LEU A C 1
ATOM 889 O O . LEU A 1 115 ? 4.035 4.055 32.330 1.00 85.44 115 LEU A O 1
ATOM 893 N N . ALA A 1 116 ? 3.540 4.218 34.515 1.00 89.94 116 ALA A N 1
ATOM 894 C CA . ALA A 1 116 ? 2.323 5.009 34.321 1.00 89.94 116 ALA A CA 1
ATOM 895 C C . ALA A 1 116 ? 2.631 6.355 33.649 1.00 89.94 116 ALA A C 1
ATOM 897 O O . ALA A 1 116 ? 1.936 6.751 32.716 1.00 89.94 116 ALA A O 1
ATOM 898 N N . SER A 1 117 ? 3.717 7.010 34.065 1.00 85.62 117 SER A N 1
ATOM 899 C CA . SER A 1 117 ? 4.186 8.268 33.479 1.00 85.62 117 SER A CA 1
ATOM 900 C C . SER A 1 117 ? 4.518 8.106 31.999 1.00 85.62 117 SER A C 1
ATOM 902 O O . SER A 1 117 ? 4.103 8.934 31.201 1.00 85.62 117 SER A O 1
ATOM 904 N N . ARG A 1 118 ? 5.171 7.005 31.601 1.00 81.31 118 ARG A N 1
ATOM 905 C CA . ARG A 1 118 ? 5.471 6.724 30.184 1.00 81.31 118 ARG A CA 1
ATOM 906 C C . ARG A 1 118 ? 4.232 6.503 29.328 1.00 81.31 118 ARG A C 1
ATOM 908 O O . ARG A 1 118 ? 4.258 6.849 28.154 1.00 81.31 118 ARG A O 1
ATOM 915 N N . PHE A 1 119 ? 3.174 5.909 29.882 1.00 86.50 119 PHE A N 1
ATOM 916 C CA . PHE A 1 119 ? 1.902 5.857 29.169 1.00 86.50 119 PHE A CA 1
ATOM 917 C C . PHE A 1 119 ? 1.340 7.270 29.023 1.00 86.50 119 PHE A C 1
ATOM 919 O O . PHE A 1 119 ? 1.101 7.699 27.908 1.00 86.50 119 PHE A O 1
ATOM 926 N N . LEU A 1 120 ? 1.195 8.019 30.115 1.00 84.75 120 LEU A N 1
ATOM 927 C CA . LEU A 1 120 ? 0.546 9.335 30.100 1.00 84.75 120 LEU A CA 1
ATOM 928 C C . LEU A 1 120 ? 1.291 10.408 29.296 1.00 84.75 120 LEU A C 1
ATOM 930 O O . LEU A 1 120 ? 0.644 11.278 28.722 1.00 84.75 120 LEU A O 1
ATOM 934 N N . ASP A 1 121 ? 2.620 10.336 29.247 1.00 76.56 121 ASP A N 1
ATOM 935 C CA . ASP A 1 121 ? 3.466 11.258 28.485 1.00 76.56 121 ASP A CA 1
ATOM 936 C C . ASP A 1 121 ? 3.417 11.007 26.969 1.00 76.56 121 ASP A C 1
ATOM 938 O O . ASP A 1 121 ? 3.933 11.828 26.209 1.00 76.56 121 ASP A O 1
ATOM 942 N N . ASP A 1 122 ? 2.860 9.881 26.500 1.00 77.06 122 ASP A N 1
ATOM 943 C CA . ASP A 1 122 ? 2.845 9.597 25.067 1.00 77.06 122 ASP A CA 1
ATOM 944 C C . ASP A 1 122 ? 1.896 10.559 24.320 1.00 77.06 122 ASP A C 1
ATOM 946 O O . ASP A 1 122 ? 0.708 10.643 24.660 1.00 77.06 122 ASP A O 1
ATOM 950 N N . PRO A 1 123 ? 2.366 11.237 23.253 1.00 72.19 123 PRO A N 1
ATOM 951 C CA . PRO A 1 123 ? 1.566 12.203 22.503 1.00 72.19 123 PRO A CA 1
ATOM 952 C C . PRO A 1 123 ? 0.243 11.653 21.956 1.00 72.19 123 PRO A C 1
ATOM 954 O O . PRO A 1 123 ? -0.703 12.407 21.732 1.00 72.19 123 PRO A O 1
ATOM 957 N N . HIS A 1 124 ? 0.136 10.338 21.740 1.00 77.62 124 HIS A N 1
ATOM 958 C CA . HIS A 1 124 ? -1.089 9.720 21.227 1.00 77.62 124 HIS A CA 1
ATOM 959 C C . HIS A 1 124 ? -2.235 9.715 22.245 1.00 77.62 124 HIS A C 1
ATOM 961 O O . HIS A 1 124 ? -3.382 9.500 21.852 1.00 77.62 124 HIS A O 1
ATOM 967 N N . ILE A 1 125 ? -1.957 9.949 23.530 1.00 82.25 125 ILE A N 1
ATOM 968 C CA . ILE A 1 125 ? -2.971 10.016 24.590 1.00 82.25 125 ILE A CA 1
ATOM 969 C C . ILE A 1 125 ? -3.526 11.436 24.761 1.00 82.25 125 ILE A C 1
ATOM 971 O O . ILE A 1 125 ? -4.680 11.597 25.165 1.00 82.25 125 ILE A O 1
ATOM 975 N N . THR A 1 126 ? -2.782 12.467 24.361 1.00 80.88 126 THR A N 1
ATOM 976 C CA . THR A 1 126 ? -3.202 13.874 24.445 1.00 80.88 126 THR A CA 1
ATOM 977 C C . THR A 1 126 ? -4.569 14.161 23.786 1.00 80.88 126 THR A C 1
ATOM 979 O O . THR A 1 126 ? -5.399 14.819 24.422 1.00 80.88 126 THR A O 1
ATOM 982 N N . PRO A 1 127 ? -4.899 13.620 22.590 1.00 83.50 127 PRO A N 1
ATOM 983 C CA . PRO A 1 127 ? -6.226 13.766 21.980 1.00 83.50 127 PRO A CA 1
ATOM 984 C C . PRO A 1 127 ? -7.397 13.290 22.848 1.00 83.50 127 PRO A C 1
ATOM 986 O O . PRO A 1 127 ? -8.499 13.833 22.742 1.00 83.50 127 PRO A O 1
ATOM 989 N N . PHE A 1 128 ? -7.191 12.270 23.690 1.00 89.38 128 PHE A N 1
ATOM 990 C CA . PHE A 1 128 ? -8.230 11.747 24.580 1.00 89.38 128 PHE A CA 1
ATOM 991 C C . PHE A 1 128 ? -8.585 12.776 25.658 1.00 89.38 128 PHE A C 1
ATOM 993 O O . PHE A 1 128 ? -9.752 13.141 25.803 1.00 89.38 128 PHE A O 1
ATOM 1000 N N . PHE A 1 129 ? -7.579 13.290 26.370 1.00 88.62 129 PHE A N 1
ATOM 1001 C CA . PHE A 1 129 ? -7.782 14.259 27.449 1.00 88.62 129 PHE A CA 1
ATOM 1002 C C . PHE A 1 129 ? -8.226 15.630 26.927 1.00 88.62 129 PHE A C 1
ATOM 1004 O O . PHE A 1 129 ? -9.116 16.242 27.517 1.00 88.62 129 PHE A O 1
ATOM 1011 N N . HIS A 1 130 ? -7.695 16.089 25.789 1.00 86.12 130 HIS A N 1
ATOM 1012 C CA . HIS A 1 130 ? -8.172 17.323 25.160 1.00 86.12 130 HIS A CA 1
ATOM 1013 C C . HIS A 1 130 ? -9.630 17.211 24.695 1.00 86.12 130 HIS A C 1
ATOM 1015 O O . HIS A 1 130 ? -10.441 18.113 24.911 1.00 86.12 130 HIS A O 1
ATOM 1021 N N . GLY A 1 131 ? -9.996 16.079 24.088 1.00 86.25 131 GLY A N 1
ATOM 1022 C CA . GLY A 1 131 ? -11.382 15.792 23.732 1.00 86.25 131 GLY A CA 1
ATOM 1023 C C . GLY A 1 131 ? -12.298 15.818 24.957 1.00 86.25 131 GLY A C 1
ATOM 1024 O O . GLY A 1 131 ? -13.365 16.435 24.931 1.00 86.25 131 GLY A O 1
ATOM 1025 N N . LEU A 1 132 ? -11.857 15.206 26.060 1.00 88.69 132 LEU A N 1
ATOM 1026 C CA . LEU A 1 132 ? -12.591 15.176 27.325 1.00 88.69 132 LEU A CA 1
ATOM 1027 C C . LEU A 1 132 ? -12.842 16.587 27.879 1.00 88.69 132 LEU A C 1
ATOM 1029 O O . LEU A 1 132 ? -13.953 16.878 28.343 1.00 88.69 132 LEU A O 1
ATOM 1033 N N . ASP A 1 133 ? -11.871 17.497 27.765 1.00 84.75 133 ASP A N 1
ATOM 1034 C CA . ASP A 1 133 ? -12.039 18.902 28.158 1.00 84.75 133 ASP A CA 1
ATOM 1035 C C . ASP A 1 133 ? -13.057 19.657 27.283 1.00 84.75 133 ASP A C 1
ATOM 1037 O O . ASP A 1 133 ? -13.741 20.573 27.741 1.00 84.75 133 ASP A O 1
ATOM 1041 N N . ASN A 1 134 ? -13.345 19.140 26.089 1.00 84.31 134 ASN A N 1
ATOM 1042 C CA . ASN A 1 134 ? -14.362 19.653 25.170 1.00 84.31 134 ASN A CA 1
ATOM 1043 C C . ASN A 1 134 ? -15.681 18.849 25.163 1.00 84.31 134 ASN A C 1
ATOM 1045 O O . ASN A 1 134 ? -16.518 19.032 24.278 1.00 84.31 134 ASN A O 1
ATOM 1049 N N . ALA A 1 135 ? -15.917 17.980 26.158 1.00 87.50 135 ALA A N 1
ATOM 1050 C CA . ALA A 1 135 ? -17.160 17.207 26.261 1.00 87.50 135 ALA A CA 1
ATOM 1051 C C . ALA A 1 135 ? -18.433 18.080 26.210 1.00 87.50 135 ALA A C 1
ATOM 1053 O O . ALA A 1 135 ? -18.550 19.079 26.924 1.00 87.50 135 ALA A O 1
ATOM 1054 N N . THR A 1 136 ? -19.416 17.647 25.418 1.00 88.12 136 THR A N 1
ATOM 1055 C CA . THR A 1 136 ? -20.685 18.347 25.152 1.00 88.12 136 THR A CA 1
ATOM 1056 C C . THR A 1 136 ? -21.887 17.578 25.703 1.00 88.12 136 THR A C 1
ATOM 1058 O O . THR A 1 136 ? -21.833 16.361 25.866 1.00 88.12 136 THR A O 1
ATOM 1061 N N . GLU A 1 137 ? -22.990 18.272 26.008 1.00 87.94 137 GLU A N 1
ATOM 1062 C CA . GLU A 1 137 ? -24.223 17.641 26.511 1.00 87.94 137 GLU A CA 1
ATOM 1063 C C . GLU A 1 137 ? -24.849 16.716 25.445 1.00 87.94 137 GLU A C 1
ATOM 1065 O O . GLU A 1 137 ? -25.145 17.134 24.322 1.00 87.94 137 GLU A O 1
ATOM 1070 N N . LEU A 1 138 ? -25.091 15.457 25.813 1.00 82.12 138 LEU A N 1
ATOM 1071 C CA . LEU A 1 138 ? -25.696 14.432 24.970 1.00 82.12 138 LEU A CA 1
ATOM 1072 C C . LEU A 1 138 ? -27.220 14.434 25.137 1.00 82.12 138 LEU A C 1
ATOM 1074 O O . LEU A 1 138 ? -27.762 14.015 26.161 1.00 82.12 138 LEU A O 1
ATOM 1078 N N . LYS A 1 139 ? -27.930 14.850 24.086 1.00 80.81 139 LYS A N 1
ATOM 1079 C CA . LYS A 1 139 ? -29.400 14.845 24.039 1.00 80.81 139 LYS A CA 1
ATOM 1080 C C . LYS A 1 139 ? -29.921 13.528 23.461 1.00 80.81 139 LYS A C 1
ATOM 1082 O O . LYS A 1 139 ? -30.302 13.474 22.295 1.00 80.81 139 LYS A O 1
ATOM 1087 N N . ASP A 1 140 ? -29.946 12.478 24.278 1.00 70.06 140 ASP A N 1
ATOM 1088 C CA . ASP A 1 140 ? -30.468 11.159 23.892 1.00 70.06 140 ASP A CA 1
ATOM 1089 C C . ASP A 1 140 ? -31.852 10.893 24.533 1.00 70.06 140 ASP A C 1
ATOM 1091 O O . ASP A 1 140 ? -31.958 10.791 25.762 1.00 70.06 140 ASP A O 1
ATOM 1095 N N . PRO A 1 141 ? -32.932 10.761 23.734 1.00 67.06 141 PRO A N 1
ATOM 1096 C CA . PRO A 1 141 ? -34.265 10.427 24.236 1.00 67.06 141 PRO A CA 1
ATOM 1097 C C . PRO A 1 141 ? -34.328 9.112 25.028 1.00 67.06 141 PRO A C 1
ATOM 1099 O O . PRO A 1 141 ? -35.170 8.991 25.917 1.00 67.06 141 PRO A O 1
ATOM 1102 N N . LEU A 1 142 ? -33.458 8.139 24.732 1.00 64.19 142 LEU A N 1
ATOM 1103 C CA . LEU A 1 142 ? -33.393 6.857 25.439 1.00 64.19 142 LEU A CA 1
ATOM 1104 C C . LEU A 1 142 ? -32.812 7.027 26.839 1.00 64.19 142 LEU A C 1
ATOM 1106 O O . LEU A 1 142 ? -33.371 6.498 27.798 1.00 64.19 142 LEU A O 1
ATOM 1110 N N . LEU A 1 143 ? -31.739 7.811 26.971 1.00 69.94 143 LEU A N 1
ATOM 1111 C CA . LEU A 1 143 ? -31.165 8.142 28.275 1.00 69.94 143 LEU A CA 1
ATOM 1112 C C . LEU A 1 143 ? -32.143 8.976 29.104 1.00 69.94 143 LEU A C 1
ATOM 1114 O O . LEU A 1 143 ? -32.327 8.694 30.285 1.00 69.94 143 LEU A O 1
ATOM 1118 N N . LYS A 1 144 ? -32.851 9.922 28.475 1.00 73.12 144 LYS A N 1
ATOM 1119 C CA . LYS A 1 144 ? -33.908 10.697 29.138 1.00 73.12 144 LYS A CA 1
ATOM 1120 C C . LYS A 1 144 ? -35.061 9.814 29.628 1.00 73.12 144 LYS A C 1
ATOM 1122 O O . LYS A 1 144 ? -35.575 10.007 30.724 1.00 73.12 144 LYS A O 1
ATOM 1127 N N . ALA A 1 145 ? -35.469 8.824 28.836 1.00 66.06 145 ALA A N 1
ATOM 1128 C CA . ALA A 1 145 ? -36.513 7.881 29.232 1.00 66.06 145 ALA A CA 1
ATOM 1129 C C . ALA A 1 145 ? -36.057 6.922 30.348 1.00 66.06 145 ALA A C 1
ATOM 1131 O O . ALA A 1 145 ? -36.856 6.581 31.218 1.00 66.06 145 ALA A O 1
ATOM 1132 N N . ALA A 1 146 ? -34.791 6.491 30.332 1.00 65.06 146 ALA A N 1
ATOM 1133 C CA . ALA A 1 146 ? -34.243 5.528 31.289 1.00 65.06 146 ALA A CA 1
ATOM 1134 C C . ALA A 1 146 ? -33.793 6.160 32.619 1.00 65.06 146 ALA A C 1
ATOM 1136 O O . ALA A 1 146 ? -33.905 5.526 33.669 1.00 65.06 146 ALA A O 1
ATOM 1137 N N . TYR A 1 147 ? -33.294 7.396 32.581 1.00 72.06 147 TYR A N 1
ATOM 1138 C CA . TYR A 1 147 ? -32.626 8.062 33.703 1.00 72.06 147 TYR A CA 1
ATOM 1139 C C . TYR A 1 147 ? -33.224 9.442 34.044 1.00 72.06 147 TYR A C 1
ATOM 1141 O O . TYR A 1 147 ? -32.712 10.136 34.920 1.00 72.06 147 TYR A O 1
ATOM 1149 N N . GLY A 1 148 ? -34.331 9.836 33.404 1.00 75.75 148 GLY A N 1
ATOM 1150 C CA . GLY A 1 148 ? -35.053 11.073 33.707 1.00 75.75 148 GLY A CA 1
ATOM 1151 C C . GLY A 1 148 ? -34.302 12.328 33.258 1.00 75.75 148 GLY A C 1
ATOM 1152 O O . GLY A 1 148 ? -33.846 12.413 32.121 1.00 75.75 148 GLY A O 1
ATOM 1153 N N . ASP A 1 149 ? -34.182 13.310 34.154 1.00 77.50 149 ASP A N 1
ATOM 1154 C CA . ASP A 1 149 ? -33.546 14.608 33.876 1.00 77.50 149 ASP A CA 1
ATOM 1155 C C . ASP A 1 149 ? -32.018 14.618 34.113 1.00 77.50 149 ASP A C 1
ATOM 1157 O O . ASP A 1 149 ? -31.394 15.682 34.109 1.00 77.50 149 ASP A O 1
ATOM 1161 N N . LEU A 1 150 ? -31.398 13.444 34.309 1.00 79.44 150 LEU A N 1
ATOM 1162 C CA . LEU A 1 150 ? -29.940 13.311 34.381 1.00 79.44 150 LEU A CA 1
ATOM 1163 C C . LEU A 1 150 ? -29.290 13.784 33.072 1.00 79.44 150 LEU A C 1
ATOM 1165 O O . LEU A 1 150 ? -29.673 13.369 31.976 1.00 79.44 150 LEU A O 1
ATOM 1169 N N . LYS A 1 151 ? -28.281 14.653 33.193 1.00 83.25 151 LYS A N 1
ATOM 1170 C CA . LYS A 1 151 ? -27.561 15.224 32.050 1.00 83.25 151 LYS A CA 1
ATOM 1171 C C . LYS A 1 151 ? -26.349 14.384 31.695 1.00 83.25 151 LYS A C 1
ATOM 1173 O O . LYS A 1 151 ? -25.357 14.386 32.417 1.00 83.25 151 LYS A O 1
ATOM 1178 N N . PHE A 1 152 ? -26.410 13.724 30.550 1.00 85.12 152 PHE A N 1
ATOM 1179 C CA . PHE A 1 152 ? -25.285 12.971 30.012 1.00 85.12 152 PHE A CA 1
ATOM 1180 C C . PHE A 1 152 ? -24.436 13.846 29.103 1.00 85.12 152 PHE A C 1
ATOM 1182 O O . PHE A 1 152 ? -24.926 14.807 28.512 1.00 85.12 152 PHE A O 1
ATOM 1189 N N . HIS A 1 153 ? -23.163 13.495 28.983 1.00 89.50 153 HIS A N 1
ATOM 1190 C CA . HIS A 1 153 ? -22.207 14.181 28.126 1.00 89.50 153 HIS A CA 1
ATOM 1191 C C . HIS A 1 153 ? -21.572 13.178 27.164 1.00 89.50 153 HIS A C 1
ATOM 1193 O O . HIS A 1 153 ? -21.607 11.970 27.403 1.00 89.50 153 HIS A O 1
ATOM 1199 N N . ARG A 1 154 ? -21.002 13.669 26.070 1.00 87.75 154 ARG A N 1
ATOM 1200 C CA . ARG A 1 154 ? -20.140 12.891 25.182 1.00 87.75 154 ARG A CA 1
ATOM 1201 C C . ARG A 1 154 ? -18.930 13.707 24.763 1.00 87.75 154 ARG A C 1
ATOM 1203 O O . ARG A 1 154 ? -19.002 14.936 24.725 1.00 87.75 154 ARG A O 1
ATOM 1210 N N . PHE A 1 155 ? -17.855 13.030 24.404 1.00 89.19 155 PHE A N 1
ATOM 1211 C CA . PHE A 1 155 ? -16.682 13.655 23.812 1.00 89.19 155 PHE A CA 1
ATOM 1212 C C . PHE A 1 155 ? -16.092 12.765 22.730 1.00 89.19 155 PHE A C 1
ATOM 1214 O O . PHE A 1 155 ? -16.194 11.543 22.801 1.00 89.19 155 PHE A O 1
ATOM 1221 N N . ASP A 1 156 ? -15.455 13.383 21.747 1.00 83.88 156 ASP A N 1
ATOM 1222 C CA . ASP A 1 156 ? -14.663 12.685 20.747 1.00 83.88 156 ASP A CA 1
ATOM 1223 C C . ASP A 1 156 ? -13.185 12.946 21.045 1.00 83.88 156 ASP A C 1
ATOM 1225 O O . ASP A 1 156 ? -12.822 14.031 21.494 1.00 83.88 156 ASP A O 1
ATOM 1229 N N . SER A 1 157 ? -12.325 11.954 20.804 1.00 81.69 157 SER A N 1
ATOM 1230 C CA . SER A 1 157 ? -10.874 12.169 20.804 1.00 81.69 157 SER A CA 1
ATOM 1231 C C . SER A 1 157 ? -10.528 13.225 19.753 1.00 81.69 157 SER A C 1
ATOM 1233 O O . SER A 1 157 ? -10.873 13.038 18.581 1.00 81.69 157 SER A O 1
ATOM 1235 N N . ASP A 1 158 ? -9.833 14.287 20.137 1.00 76.94 158 ASP A N 1
ATOM 1236 C CA . ASP A 1 158 ? -9.555 15.403 19.240 1.00 76.94 158 ASP A CA 1
ATOM 1237 C C . ASP A 1 158 ? -8.131 15.321 18.695 1.00 76.94 158 ASP A C 1
ATOM 1239 O O . ASP A 1 158 ? -7.185 15.828 19.290 1.00 76.94 158 ASP A O 1
ATOM 1243 N N . ASN A 1 159 ? -7.978 14.668 17.545 1.00 75.94 159 ASN A N 1
ATOM 1244 C CA . ASN A 1 159 ? -6.676 14.548 16.891 1.00 75.94 159 ASN A CA 1
ATOM 1245 C C . ASN A 1 159 ? -6.193 15.874 16.277 1.00 75.94 159 ASN A C 1
ATOM 1247 O O . ASN A 1 159 ? -5.033 15.951 15.875 1.00 75.94 159 ASN A O 1
ATOM 1251 N N . SER A 1 160 ? -7.034 16.915 16.199 1.00 72.19 160 SER A N 1
ATOM 1252 C CA . SER A 1 160 ? -6.625 18.206 15.635 1.00 72.19 160 SER A CA 1
ATOM 1253 C C . SER A 1 160 ? -5.551 18.893 16.479 1.00 72.19 160 SER A C 1
ATOM 1255 O O . SER A 1 160 ? -4.737 19.632 15.930 1.00 72.19 160 SER A O 1
ATOM 1257 N N . VAL A 1 161 ? -5.444 18.578 17.775 1.00 69.38 161 VAL A N 1
ATOM 1258 C CA . VAL A 1 161 ? -4.346 19.078 18.622 1.00 69.38 161 VAL A CA 1
ATOM 1259 C C . VAL A 1 161 ? -2.976 18.632 18.130 1.00 69.38 161 VAL A C 1
ATOM 1261 O O . VAL A 1 161 ? -2.007 19.356 18.295 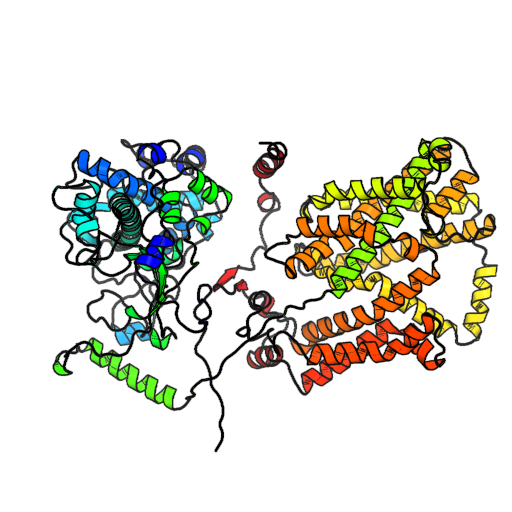1.00 69.38 161 VAL A O 1
ATOM 1264 N N . MET A 1 162 ? -2.901 17.493 17.439 1.00 69.94 162 MET A N 1
ATOM 1265 C CA . MET A 1 162 ? -1.657 16.968 16.873 1.00 69.94 162 MET A CA 1
ATOM 1266 C C . MET A 1 162 ? -1.276 17.638 15.543 1.00 69.94 162 MET A C 1
ATOM 1268 O O . MET A 1 162 ? -0.244 17.310 14.967 1.00 69.94 162 MET A O 1
ATOM 1272 N N . SER A 1 163 ? -2.108 18.550 15.019 1.00 66.62 163 SER A N 1
ATOM 1273 C CA . SER A 1 163 ? -1.879 19.209 13.723 1.00 66.62 163 SER A CA 1
ATOM 1274 C C . SER A 1 163 ? -0.888 20.375 13.784 1.00 66.62 163 SER A C 1
ATOM 1276 O O . SER A 1 163 ? -0.348 20.77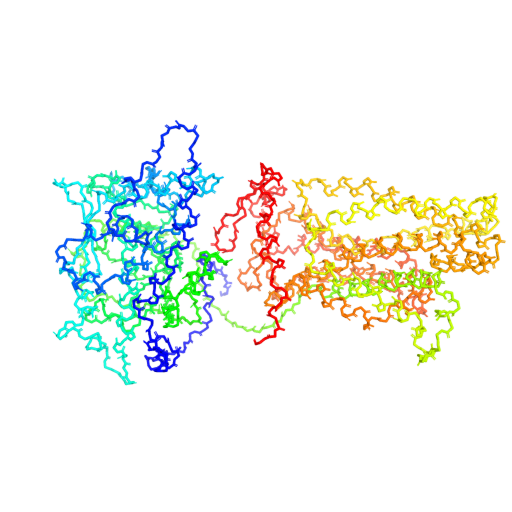1 12.750 1.00 66.62 163 SER A O 1
ATOM 1278 N N . THR A 1 164 ? -0.651 20.934 14.975 1.00 65.38 164 THR A N 1
ATOM 1279 C CA . THR A 1 164 ? 0.271 22.056 15.194 1.00 65.38 164 THR A CA 1
ATOM 1280 C C . THR A 1 164 ? 1.052 21.859 16.487 1.00 65.38 164 THR A C 1
ATOM 1282 O O . THR A 1 164 ? 0.491 21.416 17.487 1.00 65.38 164 THR A O 1
ATOM 1285 N N . ASP A 1 165 ? 2.325 22.258 16.495 1.00 61.16 165 ASP A N 1
ATOM 1286 C CA . ASP A 1 165 ? 3.181 22.180 17.687 1.00 61.16 165 ASP A CA 1
ATOM 1287 C C . ASP A 1 165 ? 2.587 22.962 18.871 1.00 61.16 165 ASP A C 1
ATOM 1289 O O . ASP A 1 165 ? 2.624 22.499 20.009 1.00 61.16 165 ASP A O 1
ATOM 1293 N N . ALA A 1 166 ? 1.966 24.115 18.599 1.00 62.62 166 ALA A N 1
ATOM 1294 C CA . ALA A 1 166 ? 1.288 24.924 19.610 1.00 62.62 166 ALA A CA 1
ATOM 1295 C C . ALA A 1 166 ? 0.033 24.233 20.177 1.00 62.62 166 ALA A C 1
ATOM 1297 O O . ALA A 1 166 ? -0.166 24.220 21.390 1.00 62.62 166 ALA A O 1
ATOM 1298 N N . GLY A 1 167 ? -0.804 23.627 19.324 1.00 65.50 167 GLY A N 1
ATOM 1299 C CA . GLY A 1 167 ? -1.986 22.879 19.761 1.00 65.50 167 GLY A CA 1
ATOM 1300 C C . GLY A 1 167 ? -1.622 21.673 20.628 1.00 65.50 167 GLY A C 1
ATOM 1301 O O . GLY A 1 167 ? -2.235 21.460 21.674 1.00 65.50 167 GLY A O 1
ATOM 1302 N N . PHE A 1 168 ? -0.576 20.943 20.238 1.00 66.12 168 PHE A N 1
ATOM 1303 C CA . PHE A 1 168 ? -0.055 19.805 20.988 1.00 66.12 168 PHE A CA 1
ATOM 1304 C C . PHE A 1 168 ? 0.469 20.238 22.360 1.00 66.12 168 PHE A C 1
ATOM 1306 O O . PHE A 1 168 ? 0.062 19.697 23.388 1.00 66.12 168 PHE A O 1
ATOM 1313 N N . THR A 1 169 ? 1.304 21.277 22.373 1.00 65.94 169 THR A N 1
ATOM 1314 C CA . THR A 1 169 ? 1.899 21.850 23.583 1.00 65.94 169 THR A CA 1
ATOM 1315 C C . THR A 1 169 ? 0.827 22.334 24.564 1.00 65.94 169 THR A C 1
ATOM 1317 O O . THR A 1 169 ? 0.865 21.994 25.746 1.00 65.94 169 THR A O 1
ATOM 1320 N N . ASN A 1 170 ? -0.191 23.051 24.080 1.00 67.50 170 ASN A N 1
ATOM 1321 C CA . ASN A 1 170 ? -1.300 23.532 24.908 1.00 67.50 170 ASN A CA 1
ATOM 1322 C C . ASN A 1 170 ? -2.116 22.387 25.523 1.00 67.50 170 ASN A C 1
ATOM 1324 O O . ASN A 1 170 ? -2.463 22.439 26.704 1.00 67.50 170 ASN A O 1
ATOM 1328 N N . ALA A 1 171 ? -2.409 21.342 24.746 1.00 69.31 171 ALA A N 1
ATOM 1329 C CA . ALA A 1 171 ? -3.154 20.185 25.231 1.00 69.31 171 ALA A CA 1
ATOM 1330 C C . ALA A 1 171 ? -2.354 19.372 26.265 1.00 69.31 171 ALA A C 1
ATOM 1332 O O . ALA A 1 171 ? -2.911 18.929 27.273 1.00 69.31 171 ALA A O 1
ATOM 1333 N N . LEU A 1 172 ? -1.039 19.239 26.067 1.00 71.00 172 LEU A N 1
ATOM 1334 C CA . LEU A 1 172 ? -0.139 18.623 27.038 1.00 71.00 172 LEU A CA 1
ATOM 1335 C C . LEU A 1 172 ? -0.069 19.444 28.338 1.00 71.00 172 LEU A C 1
ATOM 1337 O O . LEU A 1 172 ? -0.210 18.889 29.428 1.00 71.00 172 LEU A O 1
ATOM 1341 N N . PHE A 1 173 ? 0.056 20.773 28.252 1.00 69.81 173 PHE A N 1
ATOM 1342 C CA . PHE A 1 173 ? 0.048 21.638 29.435 1.00 69.81 173 PHE A CA 1
ATOM 1343 C C . PHE A 1 173 ? -1.281 21.617 30.186 1.00 69.81 173 PHE A C 1
ATOM 1345 O O . PHE A 1 173 ? -1.279 21.643 31.417 1.00 69.81 173 PHE A O 1
ATOM 1352 N N . ALA A 1 174 ? -2.412 21.518 29.485 1.00 72.06 174 ALA A N 1
ATOM 1353 C CA . ALA A 1 174 ? -3.712 21.352 30.127 1.00 72.06 174 ALA A CA 1
ATOM 1354 C C . ALA A 1 174 ? -3.737 20.085 31.000 1.00 72.06 174 ALA A C 1
ATOM 1356 O O . ALA A 1 174 ? -4.155 20.152 32.158 1.00 72.06 174 ALA A O 1
ATOM 1357 N N . MET A 1 175 ? -3.190 18.966 30.509 1.00 77.12 175 MET A N 1
ATOM 1358 C CA . MET A 1 175 ? -3.037 17.748 31.313 1.00 77.12 175 MET A CA 1
ATOM 1359 C C . MET A 1 175 ? -2.102 17.954 32.513 1.00 77.12 175 MET A C 1
ATOM 1361 O O . MET A 1 175 ? -2.439 17.568 33.633 1.00 77.12 175 MET A O 1
ATOM 1365 N N . MET A 1 176 ? -0.954 18.606 32.313 1.00 75.69 176 MET A N 1
ATOM 1366 C CA . MET A 1 176 ? 0.009 18.885 33.387 1.00 75.69 176 MET A CA 1
ATOM 1367 C C . MET A 1 176 ? -0.549 19.838 34.455 1.00 75.69 176 MET A C 1
ATOM 1369 O O . MET A 1 176 ? -0.215 19.713 35.634 1.00 75.69 176 MET A O 1
ATOM 1373 N N . SER A 1 177 ? -1.439 20.758 34.077 1.00 76.25 177 SER A N 1
ATOM 1374 C CA . SER A 1 177 ? -2.067 21.716 34.996 1.00 76.25 177 SER A CA 1
ATOM 1375 C C . SER A 1 177 ? -2.960 21.055 36.052 1.00 76.25 177 SER A C 1
ATOM 1377 O O . SER A 1 177 ? -3.231 21.648 37.098 1.00 76.25 177 SER A O 1
ATOM 1379 N N . MET A 1 178 ? -3.367 19.797 35.832 1.00 84.38 178 MET A N 1
ATOM 1380 C CA . MET A 1 178 ? -4.124 19.013 36.810 1.00 84.38 178 MET A CA 1
ATOM 1381 C C . MET A 1 178 ? -3.306 18.670 38.063 1.00 84.38 178 MET A C 1
ATOM 1383 O O . MET A 1 178 ? -3.891 18.258 39.063 1.00 84.38 178 MET A O 1
ATOM 1387 N N . ARG A 1 179 ? -1.976 18.852 38.048 1.00 84.69 179 ARG A N 1
ATOM 1388 C CA . ARG A 1 179 ? -1.069 18.460 39.143 1.00 84.69 179 ARG A CA 1
ATOM 1389 C C . ARG A 1 179 ? -1.479 18.994 40.518 1.00 84.69 179 ARG A C 1
ATOM 1391 O O . ARG A 1 179 ? -1.342 18.287 41.509 1.00 84.69 179 ARG A O 1
ATOM 1398 N N . ASP A 1 180 ? -1.997 20.223 40.572 1.00 84.44 180 ASP A N 1
ATOM 1399 C CA . ASP A 1 180 ? -2.341 20.908 41.825 1.00 84.44 180 ASP A CA 1
ATOM 1400 C C . ASP A 1 180 ? -3.759 20.529 42.304 1.00 84.44 180 ASP A C 1
ATOM 1402 O O . ASP A 1 180 ? -4.221 20.988 43.346 1.00 84.44 180 ASP A O 1
ATOM 1406 N N . GLN A 1 181 ? -4.467 19.699 41.530 1.00 88.44 181 GLN A N 1
ATOM 1407 C CA . GLN A 1 181 ? -5.852 19.281 41.758 1.00 88.44 181 GLN A CA 1
ATOM 1408 C C . GLN A 1 181 ? -5.996 17.756 41.854 1.00 88.44 181 GLN A C 1
ATOM 1410 O O . GLN A 1 181 ? -7.116 17.247 41.888 1.00 88.44 181 GLN A O 1
ATOM 1415 N N . VAL A 1 182 ? -4.884 17.024 41.910 1.00 90.94 182 VAL A N 1
ATOM 1416 C CA . VAL A 1 182 ? -4.841 15.565 42.039 1.00 90.94 182 VAL A CA 1
ATOM 1417 C C . VAL A 1 182 ? -4.090 15.197 43.314 1.00 90.94 182 VAL A C 1
ATOM 1419 O O . VAL A 1 182 ? -3.028 15.744 43.596 1.00 90.94 182 VAL A O 1
ATOM 1422 N N . GLN A 1 183 ? -4.633 14.249 44.075 1.00 93.19 183 GLN A N 1
ATOM 1423 C CA . GLN A 1 183 ? -3.950 13.621 45.202 1.00 93.19 183 GLN A CA 1
ATOM 1424 C C . GLN A 1 183 ? -4.083 12.096 45.127 1.00 93.19 183 GLN A C 1
ATOM 1426 O O . GLN A 1 183 ? -5.117 11.575 44.704 1.00 93.19 183 GLN A O 1
ATOM 1431 N N . LEU A 1 184 ? -3.037 11.387 45.546 1.00 94.12 184 LEU A N 1
ATOM 1432 C CA . LEU A 1 184 ? -2.923 9.931 45.507 1.00 94.12 184 LEU A CA 1
ATOM 1433 C C . LEU A 1 184 ? -2.697 9.397 46.921 1.00 94.12 184 LEU A C 1
ATOM 1435 O O . LEU A 1 184 ? -1.960 9.989 47.709 1.00 94.12 184 LEU A O 1
ATOM 1439 N N . ARG A 1 185 ? -3.306 8.263 47.262 1.00 93.56 185 ARG A N 1
ATOM 1440 C CA . ARG A 1 185 ? -3.065 7.578 48.540 1.00 93.56 185 ARG A CA 1
ATOM 1441 C C . ARG A 1 185 ? -3.359 6.090 48.449 1.00 93.56 185 ARG A C 1
ATOM 1443 O O . ARG A 1 185 ? -4.116 5.653 47.588 1.00 93.56 185 ARG A O 1
ATOM 1450 N N . PHE A 1 186 ? -2.812 5.326 49.386 1.00 91.88 186 PHE A N 1
ATOM 1451 C CA . PHE A 1 186 ? -3.258 3.959 49.637 1.00 91.88 186 PHE A CA 1
ATOM 1452 C C . PHE A 1 186 ? -4.315 3.939 50.747 1.00 91.88 186 PHE A C 1
ATOM 1454 O O . PHE A 1 186 ? -4.222 4.693 51.719 1.00 91.88 186 PHE A O 1
ATOM 1461 N N . ALA A 1 187 ? -5.351 3.121 50.571 1.00 86.88 187 ALA A N 1
ATOM 1462 C CA . ALA A 1 187 ? -6.449 2.952 51.517 1.00 86.88 187 ALA A CA 1
ATOM 1463 C C . ALA A 1 187 ? -7.052 1.537 51.423 1.00 86.88 187 ALA A C 1
ATOM 1465 O O . ALA A 1 187 ? -6.870 0.831 50.429 1.00 86.88 187 ALA A O 1
ATOM 1466 N N . ASP A 1 188 ? -7.799 1.122 52.448 1.00 76.69 188 ASP A N 1
ATOM 1467 C CA . ASP A 1 188 ? -8.546 -0.143 52.441 1.00 76.69 188 ASP A CA 1
ATOM 1468 C C . ASP A 1 188 ? -9.824 -0.017 51.590 1.00 76.69 188 ASP A C 1
ATOM 1470 O O . ASP A 1 188 ? -10.932 0.204 52.083 1.00 76.69 188 ASP A O 1
ATOM 1474 N N . GLU A 1 189 ? -9.655 -0.139 50.275 1.00 63.25 189 GLU A N 1
ATOM 1475 C CA . GLU A 1 189 ? -10.704 -0.018 49.258 1.00 63.25 189 GLU A CA 1
ATOM 1476 C C . GLU A 1 189 ? -11.455 -1.346 49.033 1.00 63.25 189 GLU A C 1
ATOM 1478 O O . GLU A 1 189 ? -11.358 -1.965 47.977 1.00 63.25 189 GLU A O 1
ATOM 1483 N N . GLY A 1 190 ? -12.243 -1.811 50.008 1.00 62.16 190 GLY A N 1
ATOM 1484 C CA . GLY A 1 190 ? -13.226 -2.897 49.819 1.00 62.16 190 GLY A CA 1
ATOM 1485 C C . GLY A 1 190 ? -12.770 -4.079 48.932 1.00 62.16 190 GLY A C 1
ATOM 1486 O O . GLY A 1 190 ? -11.843 -4.799 49.275 1.00 62.16 190 GLY A O 1
ATOM 1487 N N . ARG A 1 191 ? -13.466 -4.335 47.809 1.00 56.31 191 ARG A N 1
ATOM 1488 C CA . ARG A 1 191 ? -13.097 -5.371 46.809 1.00 56.31 191 ARG A CA 1
ATOM 1489 C C . ARG A 1 191 ? -12.590 -4.782 45.478 1.00 56.31 191 ARG A C 1
ATOM 1491 O O . ARG A 1 191 ? -12.568 -5.501 44.480 1.00 56.31 191 ARG A O 1
ATOM 1498 N N . GLY A 1 192 ? -12.289 -3.485 45.426 1.00 68.12 192 GLY A N 1
ATOM 1499 C CA . GLY A 1 192 ? -11.856 -2.786 44.209 1.00 68.12 192 GLY A CA 1
ATOM 1500 C C . GLY A 1 192 ? -10.332 -2.724 44.081 1.00 68.12 192 GLY A C 1
ATOM 1501 O O . GLY A 1 192 ? -9.618 -2.988 45.043 1.00 68.12 192 GLY A O 1
ATOM 1502 N N . HIS A 1 193 ? -9.824 -2.374 42.895 1.00 79.38 193 HIS A N 1
ATOM 1503 C CA . HIS A 1 193 ? -8.399 -2.044 42.728 1.00 79.38 193 HIS A CA 1
ATOM 1504 C C . HIS A 1 193 ? -8.093 -0.639 43.262 1.00 79.38 193 HIS A C 1
ATOM 1506 O O . HIS A 1 193 ? -7.075 -0.430 43.924 1.00 79.38 193 HIS A O 1
ATOM 1512 N N . ALA A 1 194 ? -8.986 0.304 42.973 1.00 85.75 194 ALA A N 1
ATOM 1513 C CA . ALA A 1 194 ? -8.917 1.690 43.389 1.00 85.75 194 ALA A CA 1
ATOM 1514 C C . ALA A 1 194 ? -10.318 2.321 43.361 1.00 85.75 194 ALA A C 1
ATOM 1516 O O . ALA A 1 194 ? -11.286 1.699 42.908 1.00 85.75 194 ALA A O 1
ATOM 1517 N N . SER A 1 195 ? -10.416 3.539 43.881 1.00 85.31 195 SER A N 1
ATOM 1518 C CA . SER A 1 195 ? -11.564 4.413 43.699 1.00 85.31 195 SER A CA 1
ATOM 1519 C C . SER A 1 195 ? -11.118 5.865 43.568 1.00 85.31 195 SER A C 1
ATOM 1521 O O . SER A 1 195 ? -10.157 6.302 44.209 1.00 85.31 195 SER A O 1
ATOM 1523 N N . THR A 1 196 ? -11.853 6.634 42.767 1.00 87.50 196 THR A N 1
ATOM 1524 C CA . THR A 1 196 ? -11.638 8.074 42.632 1.00 87.50 196 THR A CA 1
ATOM 1525 C C . THR A 1 196 ? -12.808 8.852 43.225 1.00 87.50 196 THR A C 1
ATOM 1527 O O . THR A 1 196 ? -13.981 8.571 42.971 1.00 87.50 196 THR A O 1
ATOM 1530 N N . SER A 1 197 ? -12.506 9.867 44.037 1.00 87.06 197 SER A N 1
ATOM 1531 C CA . SER A 1 197 ? -13.522 10.723 44.656 1.00 87.06 197 SER A CA 1
ATOM 1532 C C . SER A 1 197 ? -13.124 12.194 44.661 1.00 87.06 197 SER A C 1
ATOM 1534 O O . SER A 1 197 ? -11.956 12.540 44.771 1.00 87.06 197 SER A O 1
ATOM 1536 N N . TRP A 1 198 ? -14.095 13.104 44.591 1.00 88.62 198 TRP A N 1
ATOM 1537 C CA . TRP A 1 198 ? -13.822 14.532 44.774 1.00 88.62 198 TRP A CA 1
ATOM 1538 C C . TRP A 1 198 ? -13.823 14.910 46.259 1.00 88.62 198 TRP A C 1
ATOM 1540 O O . TRP A 1 198 ? -14.753 14.540 46.985 1.00 88.62 198 TRP A O 1
ATOM 1550 N N . LYS A 1 199 ? -12.837 15.699 46.709 1.00 87.06 199 LYS A N 1
ATOM 1551 C CA . LYS A 1 199 ? -12.789 16.289 48.058 1.00 87.06 199 LYS A CA 1
ATOM 1552 C C . LYS A 1 199 ? -13.123 17.788 47.988 1.00 87.06 199 LYS A C 1
ATOM 1554 O O . LYS A 1 199 ? -12.230 18.605 47.761 1.00 87.06 199 LYS A O 1
ATOM 1559 N N . PRO A 1 200 ? -14.383 18.197 48.253 1.00 78.06 200 PRO A N 1
ATOM 1560 C CA . PRO A 1 200 ? -14.817 19.585 48.070 1.00 78.06 200 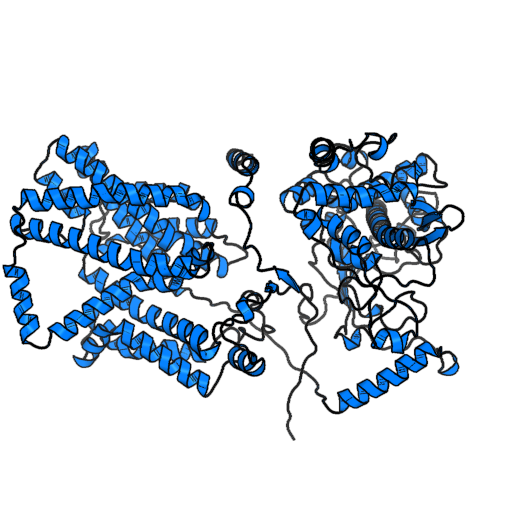PRO A CA 1
ATOM 1561 C C . PRO A 1 200 ? -14.037 20.609 48.898 1.00 78.06 200 PRO A C 1
ATOM 1563 O O . PRO A 1 200 ? -13.839 21.729 48.442 1.00 78.06 200 PRO A O 1
ATOM 1566 N N . GLY A 1 201 ? -13.600 20.232 50.107 1.00 76.06 201 GLY A N 1
ATOM 1567 C CA . GLY A 1 201 ? -12.887 21.132 51.019 1.00 76.06 201 GLY A CA 1
ATOM 1568 C C . GLY A 1 201 ? -11.496 21.540 50.531 1.00 76.06 201 GLY A C 1
ATOM 1569 O O . GLY A 1 201 ? -11.044 22.629 50.860 1.00 76.06 201 GLY A O 1
ATOM 1570 N N . PHE A 1 202 ? -10.855 20.692 49.724 1.00 77.06 202 PHE A N 1
ATOM 1571 C CA . PHE A 1 202 ? -9.516 20.925 49.176 1.00 77.06 202 PHE A CA 1
ATOM 1572 C C . PHE A 1 202 ? -9.543 21.209 47.667 1.00 77.06 202 PHE A C 1
ATOM 1574 O O . PHE A 1 202 ? -8.538 21.631 47.118 1.00 77.06 202 PHE A O 1
ATOM 1581 N N . GLN A 1 203 ? -10.697 21.017 47.014 1.00 84.56 203 GLN A N 1
ATOM 1582 C CA . GLN A 1 203 ? -10.872 21.101 45.558 1.00 84.56 203 GLN A CA 1
ATOM 1583 C C . GLN A 1 203 ? -9.905 20.201 44.777 1.00 84.56 203 GLN A C 1
ATOM 1585 O O . GLN A 1 203 ? -9.361 20.597 43.751 1.00 84.56 203 GLN A O 1
ATOM 1590 N N . VAL A 1 204 ? -9.721 18.977 45.270 1.00 88.44 204 VAL A N 1
ATOM 1591 C CA . VAL A 1 204 ? -8.845 17.970 44.663 1.00 88.44 204 VAL A CA 1
ATOM 1592 C C . VAL A 1 204 ? -9.620 16.694 44.345 1.00 88.44 204 VAL A C 1
ATOM 1594 O O . VAL A 1 204 ? -10.545 16.308 45.074 1.00 88.44 204 VAL A O 1
ATOM 1597 N N . ALA A 1 205 ? -9.225 16.031 43.264 1.00 90.62 205 ALA A N 1
ATOM 1598 C CA . ALA A 1 205 ? -9.603 14.665 42.947 1.00 90.62 205 ALA A CA 1
ATOM 1599 C C . ALA A 1 205 ? -8.647 13.695 43.661 1.00 90.62 205 ALA A C 1
ATOM 1601 O O . ALA A 1 205 ? -7.431 13.779 43.519 1.00 90.62 205 ALA A O 1
ATOM 1602 N N . ASP A 1 206 ? -9.214 12.801 44.463 1.00 90.69 206 ASP A N 1
ATOM 1603 C CA . ASP A 1 206 ? -8.531 11.847 45.332 1.00 90.69 206 ASP A CA 1
ATOM 1604 C C . ASP A 1 206 ? -8.593 10.450 44.728 1.00 90.69 206 ASP A C 1
ATOM 1606 O O . ASP A 1 206 ? -9.663 9.837 44.744 1.00 90.69 206 ASP A O 1
ATOM 1610 N N . MET A 1 207 ? -7.453 9.962 44.237 1.00 92.00 207 MET A N 1
ATOM 1611 C CA . MET A 1 207 ? -7.261 8.571 43.831 1.00 92.00 207 MET A CA 1
ATOM 1612 C C . MET A 1 207 ? -6.816 7.751 45.039 1.00 92.00 207 MET A C 1
ATOM 1614 O O . MET A 1 207 ? -5.757 7.996 45.623 1.00 92.00 207 MET A O 1
ATOM 1618 N N . SER A 1 208 ? -7.632 6.778 45.424 1.00 90.75 208 SER A N 1
ATOM 1619 C CA . SER A 1 208 ? -7.347 5.860 46.524 1.00 90.75 208 SER A CA 1
ATOM 1620 C C . SER A 1 208 ? -7.107 4.462 45.964 1.00 90.75 208 SER A C 1
ATOM 1622 O O . SER A 1 208 ? -8.007 3.871 45.379 1.00 90.75 208 SER A O 1
ATOM 1624 N N . PHE A 1 209 ? -5.897 3.930 46.127 1.00 91.62 209 PHE A N 1
ATOM 1625 C CA . PHE A 1 209 ? -5.519 2.589 45.669 1.00 91.62 209 PHE A CA 1
ATOM 1626 C C . PHE A 1 209 ? -5.594 1.591 46.822 1.00 91.62 209 PHE A C 1
ATOM 1628 O O . PHE A 1 209 ? -5.269 1.933 47.960 1.00 91.62 209 PHE A O 1
ATOM 1635 N N . HIS A 1 210 ? -5.958 0.341 46.537 1.00 89.75 210 HIS A N 1
ATOM 1636 C CA . HIS A 1 210 ? -6.028 -0.693 47.568 1.00 89.75 210 HIS A CA 1
ATOM 1637 C C . HIS A 1 210 ? -4.662 -0.898 48.259 1.00 89.75 210 HIS A C 1
ATOM 1639 O O . HIS A 1 210 ? -3.646 -1.112 47.591 1.00 89.75 210 HIS A O 1
ATOM 1645 N N . GLN A 1 211 ? -4.643 -0.889 49.597 1.00 89.12 211 GLN A N 1
ATOM 1646 C CA . GLN A 1 211 ? -3.434 -0.967 50.435 1.00 89.12 211 GLN A CA 1
ATOM 1647 C C . GLN A 1 211 ? -2.503 -2.145 50.088 1.00 89.12 211 GLN A C 1
ATOM 1649 O O . GLN A 1 211 ? -1.282 -1.995 50.059 1.00 89.12 211 GLN A O 1
ATOM 1654 N N . ASP A 1 212 ? -3.067 -3.302 49.750 1.00 87.44 212 ASP A N 1
ATOM 1655 C CA . ASP A 1 212 ? -2.336 -4.493 49.312 1.00 87.44 212 ASP A CA 1
ATOM 1656 C C . ASP A 1 212 ? -1.343 -4.277 48.168 1.00 87.44 212 ASP A C 1
ATOM 1658 O O . ASP A 1 212 ? -0.317 -4.957 48.143 1.00 87.44 212 ASP A O 1
ATOM 1662 N N . PHE A 1 213 ? -1.581 -3.335 47.248 1.00 90.12 213 PHE A N 1
ATOM 1663 C CA . PHE A 1 213 ? -0.575 -2.990 46.238 1.00 90.12 213 PHE A CA 1
ATOM 1664 C C . PHE A 1 213 ? 0.739 -2.574 46.903 1.00 90.12 213 PHE A C 1
ATOM 1666 O O . PHE A 1 213 ? 1.799 -3.113 46.576 1.00 90.12 213 PHE A O 1
ATOM 1673 N N . LEU A 1 214 ? 0.665 -1.666 47.876 1.00 90.56 214 LEU A N 1
ATOM 1674 C CA . LEU A 1 214 ? 1.831 -1.190 48.605 1.00 90.56 214 LEU A CA 1
ATOM 1675 C C . LEU A 1 214 ? 2.448 -2.307 49.454 1.00 90.56 214 LEU A C 1
ATOM 1677 O O . LEU A 1 214 ? 3.653 -2.537 49.361 1.00 90.56 214 LEU A O 1
ATOM 1681 N N . SER A 1 215 ? 1.645 -3.056 50.215 1.00 89.12 215 SER A N 1
ATOM 1682 C CA . SER A 1 215 ? 2.154 -4.131 51.081 1.00 89.12 215 SER A CA 1
ATOM 1683 C C . SER A 1 215 ? 2.864 -5.246 50.295 1.00 89.12 215 SER A C 1
ATOM 1685 O O . SER A 1 215 ? 3.911 -5.739 50.729 1.00 89.12 215 SER A O 1
ATOM 1687 N N . ILE A 1 216 ? 2.372 -5.598 49.099 1.00 87.88 216 ILE A N 1
ATOM 1688 C CA . ILE A 1 216 ? 3.014 -6.575 48.200 1.00 87.88 216 ILE A CA 1
ATOM 1689 C C . ILE A 1 216 ? 4.330 -6.035 47.640 1.00 87.88 216 ILE A C 1
ATOM 1691 O O . ILE A 1 216 ? 5.349 -6.734 47.651 1.00 87.88 216 ILE A O 1
ATOM 1695 N N . LEU A 1 217 ? 4.330 -4.796 47.140 1.00 88.31 217 LEU A N 1
ATOM 1696 C CA . LEU A 1 217 ? 5.514 -4.191 46.526 1.00 88.31 217 LEU A CA 1
ATOM 1697 C C . LEU A 1 217 ? 6.611 -3.893 47.560 1.00 88.31 217 LEU A C 1
ATOM 1699 O O . LEU A 1 217 ? 7.795 -4.076 47.266 1.00 88.31 217 LEU A O 1
ATOM 1703 N N . ARG A 1 218 ? 6.222 -3.548 48.794 1.00 86.94 218 ARG A N 1
ATOM 1704 C CA . ARG A 1 218 ? 7.105 -3.368 49.959 1.00 86.94 218 ARG A CA 1
ATOM 1705 C C . ARG A 1 218 ? 7.640 -4.687 50.527 1.00 86.94 218 ARG A C 1
ATOM 1707 O O . ARG A 1 218 ? 8.583 -4.657 51.323 1.00 86.94 218 ARG A O 1
ATOM 1714 N N . GLN A 1 219 ? 7.081 -5.826 50.107 1.00 85.69 219 GLN A N 1
ATOM 1715 C CA . GLN A 1 219 ? 7.379 -7.160 50.644 1.00 85.69 219 GLN A CA 1
ATOM 1716 C C . GLN A 1 219 ? 7.137 -7.229 52.158 1.00 85.69 219 GLN A C 1
ATOM 1718 O O . GLN A 1 219 ? 7.988 -7.673 52.932 1.00 85.69 219 GLN A O 1
ATOM 1723 N N . GLU A 1 220 ? 5.983 -6.730 52.596 1.00 83.94 220 GLU A N 1
ATOM 1724 C CA . GLU A 1 220 ? 5.592 -6.773 53.999 1.00 83.94 220 GLU A CA 1
ATOM 1725 C C . GLU A 1 220 ? 5.409 -8.221 54.488 1.00 83.94 220 GLU A C 1
ATOM 1727 O O . GLU A 1 220 ? 4.942 -9.107 53.765 1.00 83.94 220 GLU A O 1
ATOM 1732 N N . ALA A 1 221 ? 5.799 -8.490 55.736 1.00 76.38 221 ALA A N 1
ATOM 1733 C CA . ALA A 1 221 ? 5.720 -9.830 56.300 1.00 76.38 221 ALA A CA 1
ATOM 1734 C C . ALA A 1 221 ? 4.262 -10.321 56.335 1.00 76.38 221 ALA A C 1
ATOM 1736 O O . ALA A 1 221 ? 3.409 -9.726 56.982 1.00 76.38 221 ALA A O 1
ATOM 1737 N N . GLY A 1 222 ? 3.983 -11.434 55.650 1.00 71.12 222 GLY A N 1
ATOM 1738 C CA . GLY A 1 222 ? 2.634 -11.999 55.530 1.00 71.12 222 GLY A CA 1
ATOM 1739 C C . GLY A 1 222 ? 1.927 -11.668 54.214 1.00 71.12 222 GLY A C 1
ATOM 1740 O O . GLY A 1 222 ? 1.064 -12.447 53.808 1.00 71.12 222 GLY A O 1
ATOM 1741 N N . TYR A 1 223 ? 2.370 -10.632 53.497 1.00 74.19 223 TYR A N 1
ATOM 1742 C CA . TYR A 1 223 ? 1.833 -10.213 52.202 1.00 74.19 223 TYR A CA 1
ATOM 1743 C C . TYR A 1 223 ? 2.612 -10.845 51.039 1.00 74.19 223 TYR A C 1
ATOM 1745 O O . TYR A 1 223 ? 3.296 -10.171 50.270 1.00 74.19 223 TYR A O 1
ATOM 1753 N N . ASN A 1 224 ? 2.541 -12.177 50.926 1.00 73.56 224 ASN A N 1
ATOM 1754 C CA . ASN A 1 224 ? 3.176 -12.903 49.824 1.00 73.56 224 ASN A CA 1
ATOM 1755 C C . ASN A 1 224 ? 2.154 -13.180 48.704 1.00 73.56 224 ASN A C 1
ATOM 1757 O O . ASN A 1 224 ? 1.220 -13.953 48.940 1.00 73.56 224 ASN A O 1
ATOM 1761 N N . PRO A 1 225 ? 2.356 -12.652 47.478 1.00 73.25 225 PRO A N 1
ATOM 1762 C CA . PRO A 1 225 ? 1.414 -12.819 46.374 1.00 73.25 225 PRO A CA 1
ATOM 1763 C C . PRO A 1 225 ? 1.158 -14.280 45.985 1.00 73.25 225 PRO A C 1
ATOM 1765 O O . PRO A 1 225 ? 0.070 -14.623 45.527 1.00 73.25 225 PRO A O 1
ATOM 1768 N N . GLN A 1 226 ? 2.116 -15.174 46.239 1.00 70.25 226 GLN A N 1
ATOM 1769 C CA . GLN A 1 226 ? 1.951 -16.608 46.020 1.00 70.25 226 GLN A CA 1
ATOM 1770 C C . GLN A 1 226 ? 0.892 -17.232 46.940 1.00 70.25 226 GLN A C 1
ATOM 1772 O O . GLN A 1 226 ? 0.224 -18.181 46.534 1.00 70.25 226 GLN A O 1
ATOM 1777 N N . ARG A 1 227 ? 0.695 -16.703 48.156 1.00 67.69 227 ARG A N 1
ATOM 1778 C CA . ARG A 1 227 ? -0.269 -17.246 49.133 1.00 67.69 227 ARG A CA 1
ATOM 1779 C C . ARG A 1 227 ? -1.724 -17.024 48.735 1.00 67.69 227 ARG A C 1
ATOM 1781 O O . ARG A 1 227 ? -2.584 -17.766 49.199 1.00 67.69 227 ARG A O 1
ATOM 1788 N N . TRP A 1 228 ? -1.994 -16.038 47.883 1.00 66.88 228 TRP A N 1
ATOM 1789 C CA . TRP A 1 228 ? -3.337 -15.765 47.368 1.00 66.88 228 TRP A CA 1
ATOM 1790 C C . TRP A 1 228 ? -3.594 -16.402 45.995 1.00 66.88 228 TRP A C 1
ATOM 1792 O O . TRP A 1 228 ? -4.698 -16.287 45.462 1.00 66.88 228 TRP A O 1
ATOM 1802 N N . SER A 1 229 ? -2.611 -17.123 45.439 1.00 60.72 229 SER A N 1
ATOM 1803 C CA . SER A 1 229 ? -2.821 -17.982 44.273 1.00 60.72 229 SER A CA 1
ATOM 1804 C C . SER A 1 229 ? -3.654 -19.204 44.659 1.00 60.72 229 SER A C 1
ATOM 1806 O O . SER A 1 229 ? -3.495 -19.780 45.736 1.00 60.72 229 SER A O 1
ATOM 1808 N N . ARG A 1 230 ? -4.491 -19.679 43.727 1.00 60.12 230 ARG A N 1
ATOM 1809 C CA . ARG A 1 230 ? -5.087 -21.021 43.809 1.00 60.12 230 ARG A CA 1
ATOM 1810 C C . ARG A 1 230 ? -3.970 -22.058 44.017 1.00 60.12 230 ARG A C 1
ATOM 1812 O O . ARG A 1 230 ? -2.862 -21.868 43.517 1.00 60.12 230 ARG A O 1
ATOM 1819 N N . SER A 1 231 ? -4.248 -23.145 44.738 1.00 60.31 231 SER A N 1
ATOM 1820 C CA . SER A 1 231 ? -3.294 -24.253 44.891 1.00 60.31 231 SER A CA 1
ATOM 1821 C C . SER A 1 231 ? -3.154 -25.016 43.565 1.00 60.31 231 SER A C 1
ATOM 1823 O O . SER A 1 231 ? -4.143 -25.550 43.062 1.00 60.31 231 SER A O 1
ATOM 1825 N N . TRP A 1 232 ? -1.952 -25.011 42.982 1.00 69.44 232 TRP A N 1
ATOM 1826 C CA . TRP A 1 232 ? -1.531 -25.788 41.803 1.00 69.44 232 TRP A CA 1
ATOM 1827 C C . TRP A 1 232 ? 0.012 -25.867 41.778 1.00 69.44 232 TRP A C 1
ATOM 1829 O O . TRP A 1 232 ? 0.664 -25.046 42.427 1.00 69.44 232 TRP A O 1
ATOM 1839 N N . ALA A 1 233 ? 0.610 -26.838 41.077 1.00 62.28 233 ALA A N 1
ATOM 1840 C CA . ALA A 1 233 ? 2.067 -27.044 41.037 1.00 62.28 233 ALA A CA 1
ATOM 1841 C C . ALA A 1 233 ? 2.628 -26.807 39.616 1.00 62.28 233 ALA A C 1
ATOM 1843 O O . ALA A 1 233 ? 2.020 -27.274 38.661 1.00 62.28 233 ALA A O 1
ATOM 1844 N N . PRO A 1 234 ? 3.765 -26.098 39.435 1.00 63.09 234 PRO A N 1
ATOM 1845 C CA . PRO A 1 234 ? 4.655 -25.551 40.467 1.00 63.09 234 PRO A CA 1
ATOM 1846 C C . PRO A 1 234 ? 4.137 -24.264 41.140 1.00 63.09 234 PRO A C 1
ATOM 1848 O O . PRO A 1 234 ? 4.768 -23.778 42.076 1.00 63.09 234 PRO A O 1
ATOM 1851 N N . GLY A 1 235 ? 2.990 -23.728 40.709 1.00 74.12 235 GLY A N 1
ATOM 1852 C CA . GLY A 1 235 ? 2.381 -22.537 41.305 1.00 74.12 235 GLY A CA 1
ATOM 1853 C C . GLY A 1 235 ? 2.908 -21.225 40.716 1.00 74.12 235 GLY A C 1
ATOM 1854 O O . GLY A 1 235 ? 3.724 -21.209 39.796 1.00 74.12 235 GLY A O 1
ATOM 1855 N N . THR A 1 236 ? 2.428 -20.093 41.235 1.00 77.38 236 THR A N 1
ATOM 1856 C CA . THR A 1 236 ? 2.948 -18.769 40.854 1.00 77.38 236 THR A CA 1
ATOM 1857 C C . THR A 1 236 ? 4.304 -18.518 41.530 1.00 77.38 236 THR A C 1
ATOM 1859 O O . THR A 1 236 ? 4.461 -18.747 42.726 1.00 77.38 236 THR A O 1
ATOM 1862 N N . HIS A 1 237 ? 5.274 -18.022 40.770 1.00 80.56 237 HIS A N 1
ATOM 1863 C CA . HIS A 1 237 ? 6.579 -17.580 41.243 1.00 80.56 237 HIS A CA 1
ATOM 1864 C C . HIS A 1 237 ? 6.468 -16.156 41.799 1.00 80.56 237 HIS A C 1
ATOM 1866 O O . HIS A 1 237 ? 5.950 -15.253 41.137 1.00 80.56 237 HIS A O 1
ATOM 1872 N N . GLU A 1 238 ? 6.960 -15.942 43.018 1.00 78.81 238 GLU A N 1
ATOM 1873 C CA . GLU A 1 238 ? 6.766 -14.689 43.753 1.00 78.81 238 GLU A CA 1
ATOM 1874 C C . GLU A 1 238 ? 7.320 -13.443 43.018 1.00 78.81 238 GLU A C 1
ATOM 1876 O O . GLU A 1 238 ? 6.573 -12.469 42.888 1.00 78.81 238 GLU A O 1
ATOM 1881 N N . PRO A 1 239 ? 8.551 -13.439 42.461 1.00 81.00 239 PRO A N 1
ATOM 1882 C CA . PRO A 1 239 ? 9.032 -12.342 41.617 1.00 81.00 239 PRO A CA 1
ATOM 1883 C C . PRO A 1 239 ? 8.137 -12.034 40.413 1.00 81.00 239 PRO A C 1
ATOM 1885 O O . PRO A 1 239 ? 7.886 -10.867 40.127 1.00 81.00 239 PRO A O 1
ATOM 1888 N N . SER A 1 240 ? 7.616 -13.055 39.723 1.00 83.81 240 SER A N 1
ATOM 1889 C CA . SER A 1 240 ? 6.715 -12.860 38.578 1.00 83.81 240 SER A CA 1
ATOM 1890 C C . SER A 1 240 ? 5.384 -12.242 39.007 1.00 83.81 240 SER A C 1
ATOM 1892 O O . SER A 1 240 ? 4.873 -11.356 38.323 1.00 83.81 240 SER A O 1
ATOM 1894 N N . ALA A 1 241 ? 4.858 -12.645 40.165 1.00 82.25 241 ALA A N 1
ATOM 1895 C CA . ALA A 1 241 ? 3.635 -12.074 40.717 1.00 82.25 241 ALA A CA 1
ATOM 1896 C C . ALA A 1 241 ? 3.805 -10.609 41.129 1.00 82.25 241 ALA A C 1
ATOM 1898 O O . ALA A 1 241 ? 3.005 -9.774 40.720 1.00 82.25 241 ALA A O 1
ATOM 1899 N N . ARG A 1 242 ? 4.890 -10.270 41.839 1.00 83.00 242 ARG A N 1
ATOM 1900 C CA . ARG A 1 242 ? 5.218 -8.871 42.168 1.00 83.00 242 ARG A CA 1
ATOM 1901 C C . ARG A 1 242 ? 5.355 -8.010 40.918 1.00 83.00 242 ARG A C 1
ATOM 1903 O O . ARG A 1 242 ? 4.923 -6.863 40.898 1.00 83.00 242 ARG A O 1
ATOM 1910 N N . PHE A 1 243 ? 5.932 -8.573 39.864 1.00 84.50 243 PHE A N 1
ATOM 1911 C CA . PHE A 1 243 ? 6.099 -7.875 38.602 1.00 84.50 243 PHE A CA 1
ATOM 1912 C C . PHE A 1 243 ? 4.758 -7.562 37.920 1.00 84.50 243 PHE A C 1
ATOM 1914 O O . PHE A 1 243 ? 4.543 -6.436 37.478 1.00 84.50 243 PHE A O 1
ATOM 1921 N N . ARG A 1 244 ? 3.813 -8.510 37.914 1.00 87.50 244 ARG A N 1
ATOM 1922 C CA . ARG A 1 244 ? 2.436 -8.242 37.467 1.00 87.50 244 ARG A CA 1
ATOM 1923 C C . ARG A 1 244 ? 1.731 -7.215 38.346 1.00 87.50 244 ARG A C 1
ATOM 1925 O O . ARG A 1 244 ? 1.036 -6.368 37.802 1.00 87.50 244 ARG A O 1
ATOM 1932 N N . THR A 1 245 ? 1.931 -7.250 39.665 1.00 88.38 245 THR A N 1
ATOM 1933 C CA . THR A 1 245 ? 1.386 -6.237 40.583 1.00 88.38 245 THR A CA 1
ATOM 1934 C C . THR A 1 245 ? 1.874 -4.829 40.224 1.00 88.38 245 THR A C 1
ATOM 1936 O O . THR A 1 245 ? 1.070 -3.904 40.252 1.00 88.38 245 THR A O 1
ATOM 1939 N N . ARG A 1 246 ? 3.141 -4.654 39.811 1.00 89.25 246 ARG A N 1
ATOM 1940 C CA . ARG A 1 246 ? 3.657 -3.356 39.320 1.00 89.25 246 ARG A CA 1
ATOM 1941 C C . ARG A 1 246 ? 2.948 -2.888 38.053 1.00 89.25 246 ARG A C 1
ATOM 1943 O O . ARG A 1 246 ? 2.513 -1.746 37.980 1.00 89.25 246 ARG A O 1
ATOM 1950 N N . VAL A 1 247 ? 2.822 -3.779 37.066 1.00 90.19 247 VAL A N 1
ATOM 1951 C CA . VAL A 1 247 ? 2.120 -3.484 35.804 1.00 90.19 247 VAL A CA 1
ATOM 1952 C C . VAL A 1 247 ? 0.668 -3.102 36.082 1.00 90.19 247 VAL A C 1
ATOM 1954 O O . VAL A 1 247 ? 0.202 -2.079 35.594 1.00 90.19 247 VAL A O 1
ATOM 1957 N N . LEU A 1 248 ? -0.022 -3.881 36.916 1.00 90.81 248 LEU A N 1
ATOM 1958 C CA . LEU A 1 248 ? -1.416 -3.645 37.270 1.00 90.81 248 LEU A CA 1
ATOM 1959 C C . LEU A 1 248 ? -1.601 -2.326 38.033 1.00 90.81 248 LEU A C 1
ATOM 1961 O O . LEU A 1 248 ? -2.532 -1.587 37.728 1.00 90.81 248 LEU A O 1
ATOM 1965 N N . LEU A 1 249 ? -0.706 -1.989 38.970 1.00 92.31 249 LEU A N 1
ATOM 1966 C CA . LEU A 1 249 ? -0.730 -0.691 39.653 1.00 92.31 249 LEU A CA 1
ATOM 1967 C C . LEU A 1 249 ? -0.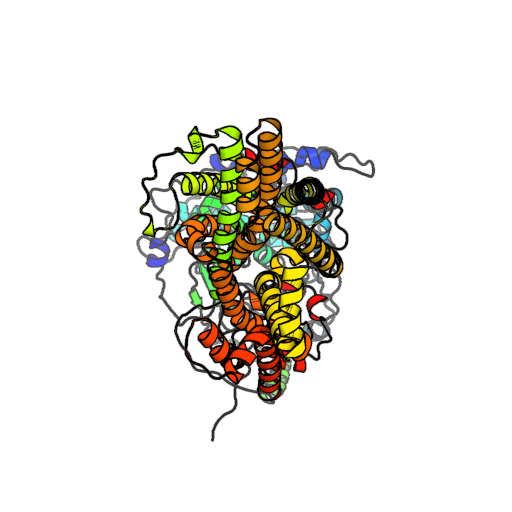538 0.461 38.658 1.00 92.31 249 LEU A C 1
ATOM 1969 O O . LEU A 1 249 ? -1.297 1.422 38.701 1.00 92.31 249 LEU A O 1
ATOM 1973 N N . ALA A 1 250 ? 0.423 0.349 37.734 1.00 92.62 250 ALA A N 1
ATOM 1974 C CA . ALA A 1 250 ? 0.654 1.366 36.706 1.00 92.62 250 ALA A CA 1
ATOM 1975 C C . ALA A 1 250 ? -0.590 1.585 35.828 1.00 92.62 250 ALA A C 1
ATOM 1977 O O . ALA A 1 250 ? -0.984 2.721 35.583 1.00 92.62 250 ALA A O 1
ATOM 1978 N N . MET A 1 251 ? -1.241 0.501 35.400 1.00 92.56 251 MET A N 1
ATOM 1979 C CA . MET A 1 251 ? -2.483 0.562 34.622 1.00 92.56 251 MET A CA 1
ATOM 1980 C C . MET A 1 251 ? -3.630 1.177 35.420 1.00 92.56 251 MET A C 1
ATOM 1982 O O . MET A 1 251 ? -4.349 2.017 34.892 1.00 92.56 251 MET A O 1
ATOM 1986 N N . THR A 1 252 ? -3.748 0.819 36.701 1.00 92.44 252 THR A N 1
ATOM 1987 C CA . THR A 1 252 ? -4.763 1.378 37.605 1.00 92.44 252 THR A CA 1
ATOM 1988 C C . THR A 1 252 ? -4.555 2.885 37.791 1.00 92.44 252 THR A C 1
ATOM 1990 O O . THR A 1 252 ? -5.516 3.639 37.761 1.00 92.44 252 THR A O 1
ATOM 1993 N N . ILE A 1 253 ? -3.310 3.362 37.909 1.00 94.25 253 ILE A N 1
ATOM 1994 C CA . ILE A 1 253 ? -3.014 4.805 37.974 1.00 94.25 253 ILE A CA 1
ATOM 1995 C C . ILE A 1 253 ? -3.483 5.521 36.697 1.00 94.25 253 ILE A C 1
ATOM 1997 O O . ILE A 1 253 ? -4.118 6.570 36.782 1.00 94.25 253 ILE A O 1
ATOM 2001 N N . VAL A 1 254 ? -3.192 4.959 35.518 1.00 93.62 254 VAL A N 1
ATOM 2002 C CA . VAL A 1 254 ? -3.632 5.527 34.229 1.00 93.62 254 VAL A CA 1
ATOM 2003 C C . VAL A 1 254 ? -5.160 5.552 34.134 1.00 93.62 254 VAL A C 1
ATOM 2005 O O . VAL A 1 254 ? -5.724 6.566 33.732 1.00 93.62 254 VAL A O 1
ATOM 2008 N N . HIS A 1 255 ? -5.819 4.467 34.547 1.00 93.75 255 HIS A N 1
ATOM 2009 C CA . HIS A 1 255 ? -7.274 4.334 34.593 1.00 93.75 255 HIS A CA 1
ATOM 2010 C C . HIS A 1 255 ? -7.919 5.426 35.462 1.00 93.75 255 HIS A C 1
ATOM 2012 O O . HIS A 1 255 ? -8.753 6.193 34.982 1.00 93.75 255 HIS A O 1
ATOM 2018 N N . GLU A 1 256 ? -7.505 5.538 36.726 1.00 93.06 256 GLU A N 1
ATOM 2019 C CA . GLU A 1 256 ? -8.105 6.472 37.689 1.00 93.06 256 GLU A CA 1
ATOM 2020 C C . GLU A 1 256 ? -7.854 7.944 37.317 1.00 93.06 256 GLU A C 1
ATOM 2022 O O . GLU A 1 256 ? -8.673 8.819 37.610 1.00 93.06 256 GLU A O 1
ATOM 2027 N N . LEU A 1 257 ? -6.771 8.243 36.588 1.00 92.38 257 LEU A N 1
ATOM 2028 C CA . LEU A 1 257 ? -6.502 9.607 36.134 1.00 92.38 257 LEU A CA 1
ATOM 2029 C C . LEU A 1 257 ? -7.558 10.120 35.135 1.00 92.38 257 LEU A C 1
ATOM 2031 O O . LEU A 1 257 ? -7.844 11.322 35.117 1.00 92.38 257 LEU A O 1
ATOM 2035 N N . ALA A 1 258 ? -8.180 9.238 34.342 1.00 91.94 258 ALA A N 1
ATOM 2036 C CA . ALA A 1 258 ? -9.287 9.614 33.459 1.00 91.94 258 ALA A CA 1
ATOM 2037 C C . ALA A 1 258 ? -10.496 10.127 34.264 1.00 91.94 258 ALA A C 1
ATOM 2039 O O . ALA A 1 258 ? -11.085 11.162 33.931 1.00 91.94 258 ALA A O 1
ATOM 2040 N N . HIS A 1 259 ? -10.804 9.456 35.378 1.00 91.31 259 HIS A N 1
ATOM 2041 C CA . HIS A 1 259 ? -11.856 9.850 36.319 1.00 91.31 259 HIS A CA 1
ATOM 2042 C C . HIS A 1 259 ? -11.535 11.175 37.007 1.00 91.31 259 HIS A C 1
ATOM 2044 O O . HIS A 1 259 ? -12.389 12.065 37.091 1.00 91.31 259 HIS A O 1
ATOM 2050 N N . CYS A 1 260 ? -10.284 11.356 37.442 1.00 90.88 260 CYS A N 1
ATOM 2051 C CA . CYS A 1 260 ? -9.804 12.618 38.004 1.00 90.88 260 CYS A CA 1
ATOM 2052 C C . CYS A 1 260 ? -10.015 13.793 37.050 1.00 90.88 260 CYS A C 1
ATOM 2054 O O . CYS A 1 260 ? -10.553 14.817 37.473 1.00 90.88 260 CYS A O 1
ATOM 2056 N N . ALA A 1 261 ? -9.638 13.643 35.777 1.00 90.50 261 ALA A N 1
ATOM 2057 C CA . ALA A 1 261 ? -9.775 14.700 34.778 1.00 90.50 261 ALA A CA 1
ATOM 2058 C C . ALA A 1 261 ? -11.235 15.169 34.644 1.00 90.50 261 ALA A C 1
ATOM 2060 O O . ALA A 1 261 ? -11.518 16.371 34.639 1.00 90.50 261 ALA A O 1
ATOM 2061 N N . TRP A 1 262 ? -12.187 14.231 34.634 1.00 90.25 262 TRP A N 1
ATOM 2062 C CA . TRP A 1 262 ? -13.609 14.569 34.591 1.00 90.25 262 TRP A CA 1
ATOM 2063 C C . TRP A 1 262 ? -14.116 15.235 35.874 1.00 90.25 262 TRP A C 1
ATOM 2065 O O . TRP A 1 262 ? -14.848 16.230 35.810 1.00 90.25 262 TRP A O 1
ATOM 2075 N N . LEU A 1 263 ? -13.717 14.733 37.046 1.00 89.00 263 LEU A N 1
ATOM 2076 C CA . LEU A 1 263 ? -14.110 15.320 38.329 1.00 89.00 263 LEU A CA 1
ATOM 2077 C C . LEU A 1 263 ? -13.571 16.740 38.504 1.00 89.00 263 LEU A C 1
ATOM 2079 O O . LEU A 1 263 ? -14.315 17.605 38.973 1.00 89.00 263 LEU A O 1
ATOM 2083 N N . ILE A 1 264 ? -12.325 16.986 38.093 1.00 88.88 264 ILE A N 1
ATOM 2084 C CA . ILE A 1 264 ? -11.686 18.307 38.083 1.00 88.88 264 ILE A CA 1
ATOM 2085 C C . ILE A 1 264 ? -12.493 19.268 37.211 1.00 88.88 264 ILE A C 1
ATOM 2087 O O . ILE A 1 264 ? -12.955 20.308 37.692 1.00 88.88 264 ILE A O 1
ATOM 2091 N N . LYS A 1 265 ? -12.774 18.875 35.964 1.00 86.31 265 LYS A N 1
ATOM 2092 C CA . LYS A 1 265 ? -13.585 19.667 35.032 1.00 86.31 265 LYS A CA 1
ATOM 2093 C C . LYS A 1 265 ? -14.971 19.986 35.598 1.00 86.31 265 LYS A C 1
ATOM 2095 O O . LYS A 1 265 ? -15.457 21.116 35.516 1.00 86.31 265 LYS A O 1
ATOM 2100 N N . CYS A 1 266 ? -15.614 19.001 36.219 1.00 84.81 266 CYS A N 1
ATOM 2101 C CA . CYS A 1 266 ? -16.941 19.158 36.807 1.00 84.81 266 CYS A CA 1
ATOM 2102 C C . CYS A 1 266 ? -16.935 19.844 38.179 1.00 84.81 266 CYS A C 1
ATOM 2104 O O . CYS A 1 266 ? -18.016 20.069 38.735 1.00 84.81 266 CYS A O 1
ATOM 2106 N N . LYS A 1 267 ? -15.760 20.159 38.744 1.00 81.31 267 LYS A N 1
ATOM 2107 C CA . LYS A 1 267 ? -15.577 20.612 40.134 1.00 81.31 267 LYS A CA 1
ATOM 2108 C C . LYS A 1 267 ? -16.302 19.710 41.142 1.00 81.31 267 LYS A C 1
ATOM 2110 O O . LYS A 1 267 ? -16.907 20.187 42.104 1.00 81.31 267 LYS A O 1
ATOM 2115 N N . GLY A 1 268 ? -16.313 18.406 40.864 1.00 69.81 268 GLY A N 1
ATOM 2116 C CA . GLY A 1 268 ? -16.929 17.381 41.702 1.00 69.81 268 GLY A CA 1
ATOM 2117 C C . GLY A 1 268 ? -18.447 17.432 41.835 1.00 69.81 268 GLY A C 1
ATOM 2118 O O . GLY A 1 268 ? -18.981 16.994 42.858 1.00 69.81 268 GLY A O 1
ATOM 2119 N N . LYS A 1 269 ? -19.162 17.971 40.841 1.00 74.19 269 LYS A N 1
ATOM 2120 C CA . LYS A 1 269 ? -20.626 17.858 40.770 1.00 74.19 269 LYS A CA 1
ATOM 2121 C C . LYS A 1 269 ? -21.036 16.380 40.726 1.00 74.19 269 LYS A C 1
ATOM 2123 O O . LYS A 1 269 ? -20.950 15.745 39.683 1.00 74.19 269 LYS A O 1
ATOM 2128 N N . LYS A 1 270 ? -21.511 15.857 41.861 1.00 58.91 270 LYS A N 1
ATOM 2129 C CA . LYS A 1 270 ? -21.890 14.442 42.045 1.00 58.91 270 LYS A CA 1
ATOM 2130 C C . LYS A 1 270 ? -23.044 13.969 41.154 1.00 58.91 270 LYS A C 1
ATOM 2132 O O . LYS A 1 270 ? -23.187 12.771 40.949 1.00 58.91 270 LYS A O 1
ATOM 2137 N N . ASP A 1 271 ? -23.837 14.897 40.620 1.00 63.50 271 ASP A N 1
ATOM 2138 C CA . ASP A 1 271 ? -25.015 14.589 39.800 1.00 63.50 271 ASP A CA 1
ATOM 2139 C C . ASP A 1 271 ? -24.707 14.508 38.294 1.00 63.50 271 ASP A C 1
ATOM 2141 O O . ASP A 1 271 ? -25.628 14.363 37.491 1.00 63.50 271 ASP A O 1
ATOM 2145 N N . LEU A 1 272 ? -23.437 14.652 37.892 1.00 76.38 272 LEU A N 1
ATOM 2146 C CA . LEU A 1 272 ? -23.009 14.554 36.497 1.00 76.38 272 LEU A CA 1
ATOM 2147 C C . LEU A 1 272 ? -22.388 13.179 36.226 1.00 76.38 272 LEU A C 1
ATOM 2149 O O . LEU A 1 272 ? -21.265 12.931 36.667 1.00 76.38 272 LEU A O 1
ATOM 2153 N N . PRO A 1 273 ? -23.081 12.298 35.480 1.00 82.19 273 PRO A N 1
ATOM 2154 C CA . PRO A 1 273 ? -22.485 11.081 34.953 1.00 82.19 273 PRO A CA 1
ATOM 2155 C C . PRO A 1 273 ? -21.233 11.381 34.129 1.00 82.19 273 PRO A C 1
ATOM 2157 O O . PRO A 1 273 ? -21.139 12.428 33.479 1.00 82.19 273 PRO A O 1
ATOM 2160 N N . GLU A 1 274 ? -20.311 10.425 34.112 1.00 87.19 274 GLU A N 1
ATOM 2161 C CA . GLU A 1 274 ? -19.178 10.426 33.190 1.00 87.19 274 GLU A CA 1
ATOM 2162 C C . GLU A 1 274 ? -19.645 10.526 31.726 1.00 87.19 274 GLU A C 1
ATOM 2164 O O . GLU A 1 274 ? -20.739 10.050 31.380 1.00 87.19 274 GLU A O 1
ATOM 2169 N N . PRO A 1 275 ? -18.864 11.183 30.853 1.00 88.88 275 PRO A N 1
ATOM 2170 C CA . PRO A 1 275 ? -19.204 11.345 29.458 1.00 88.88 275 PRO A CA 1
ATOM 2171 C C . PRO A 1 275 ? -18.921 10.057 28.680 1.00 88.88 275 PRO A C 1
ATOM 2173 O O . PRO A 1 275 ? -17.976 9.325 28.956 1.00 88.88 275 PRO A O 1
ATOM 2176 N N . TYR A 1 276 ? -19.716 9.808 27.646 1.00 82.19 276 TYR A N 1
ATOM 2177 C CA . TYR A 1 276 ? -19.445 8.735 26.695 1.00 82.19 276 TYR A CA 1
ATOM 2178 C C . TYR A 1 276 ? -18.322 9.147 25.736 1.00 82.19 276 TYR A C 1
ATOM 2180 O O . TYR A 1 276 ? -18.361 10.244 25.171 1.00 82.19 276 TYR A O 1
ATOM 2188 N N . LEU A 1 277 ? -17.357 8.257 25.496 1.00 81.88 277 LEU A N 1
ATOM 2189 C CA . LEU A 1 277 ? -16.414 8.413 24.390 1.00 81.88 277 LEU A CA 1
ATOM 2190 C C . LEU A 1 277 ? -17.140 8.091 23.073 1.00 81.88 277 LEU A C 1
ATOM 2192 O O . LEU A 1 277 ? -17.554 6.953 22.839 1.00 81.88 277 LEU A O 1
ATOM 2196 N N . ARG A 1 278 ? -17.288 9.077 22.188 1.00 78.44 278 ARG A N 1
ATOM 2197 C CA . ARG A 1 278 ? -18.024 8.971 20.919 1.00 78.44 278 ARG A CA 1
ATOM 2198 C C . ARG A 1 278 ? -19.444 8.429 21.144 1.00 78.44 278 ARG A C 1
ATOM 2200 O O . ARG A 1 278 ? -20.181 8.883 22.021 1.00 78.44 278 ARG A O 1
ATOM 2207 N N . ASP A 1 279 ? -19.816 7.404 20.380 1.00 68.69 279 ASP A N 1
ATOM 2208 C CA . ASP A 1 279 ? -21.077 6.680 20.504 1.00 68.69 279 ASP A CA 1
ATOM 2209 C C . ASP A 1 279 ? -20.937 5.344 21.264 1.00 68.69 279 ASP A C 1
ATOM 2211 O O . ASP A 1 279 ? -21.743 4.429 21.084 1.00 68.69 279 ASP A O 1
ATOM 2215 N N . ARG A 1 280 ? -19.943 5.221 22.158 1.00 71.56 280 ARG A N 1
ATOM 2216 C CA . ARG A 1 280 ? -19.750 4.014 22.980 1.00 71.56 280 ARG A CA 1
ATOM 2217 C C . ARG A 1 280 ? -20.931 3.756 23.918 1.00 71.56 280 ARG A C 1
ATOM 2219 O O . ARG A 1 280 ? -21.532 4.696 24.435 1.00 71.56 280 ARG A O 1
ATOM 2226 N N . PRO A 1 281 ? -21.310 2.493 24.153 1.00 64.38 281 PRO A N 1
ATOM 2227 C CA . PRO A 1 281 ? -22.542 2.185 24.870 1.00 64.38 281 PRO A CA 1
ATOM 2228 C C . PRO A 1 281 ? -22.419 2.249 26.402 1.00 64.38 281 PRO A C 1
ATOM 2230 O O . PRO A 1 281 ? -23.445 2.156 27.074 1.00 64.38 281 PRO A O 1
ATOM 2233 N N . VAL A 1 282 ? -21.210 2.408 26.951 1.00 75.38 282 VAL A N 1
ATOM 2234 C CA . VAL A 1 282 ? -20.923 2.520 28.392 1.00 75.38 282 VAL A CA 1
ATOM 2235 C C . VAL A 1 282 ? -20.140 3.812 28.643 1.00 75.38 282 VAL A C 1
ATOM 2237 O O . VAL A 1 282 ? -19.367 4.222 27.780 1.00 75.38 282 VAL A O 1
ATOM 2240 N N . ASN A 1 283 ? -20.356 4.460 29.789 1.00 80.69 283 ASN A N 1
ATOM 2241 C CA . ASN A 1 283 ? -19.648 5.676 30.200 1.00 80.69 283 ASN A CA 1
ATOM 2242 C C . ASN A 1 283 ? -18.712 5.439 31.398 1.00 80.69 283 ASN A C 1
ATOM 2244 O O . ASN A 1 283 ? -18.883 6.058 32.439 1.00 80.69 283 ASN A O 1
ATOM 2248 N N . GLU A 1 284 ? -17.752 4.530 31.249 1.00 85.69 284 GLU A N 1
ATOM 2249 C CA . GLU A 1 284 ? -16.666 4.354 32.221 1.00 85.69 284 GLU A CA 1
ATOM 2250 C C . GLU A 1 284 ? -15.382 4.887 31.586 1.00 85.69 284 GLU A C 1
ATOM 2252 O O . GLU A 1 284 ? -14.875 4.310 30.620 1.00 85.69 284 GLU A O 1
ATOM 2257 N N . LEU A 1 285 ? -14.919 6.045 32.050 1.00 88.19 285 LEU A N 1
ATOM 2258 C CA . LEU A 1 285 ? -13.807 6.752 31.421 1.00 88.19 285 LEU A CA 1
ATOM 2259 C C . LEU A 1 285 ? -12.477 6.011 31.513 1.00 88.19 285 LEU A C 1
ATOM 2261 O O . LEU A 1 285 ? -11.715 6.029 30.544 1.00 88.19 285 LEU A O 1
ATOM 2265 N N . GLY A 1 286 ? -12.191 5.383 32.650 1.00 88.56 286 GLY A N 1
ATOM 2266 C CA . GLY A 1 286 ? -10.953 4.654 32.872 1.00 88.56 286 GLY A CA 1
ATOM 2267 C C . GLY A 1 286 ? -10.829 3.477 31.909 1.00 88.56 286 GLY A C 1
ATOM 2268 O O . GLY A 1 286 ? -9.845 3.373 31.184 1.00 88.56 286 GLY A O 1
ATOM 2269 N N . TRP A 1 287 ? -11.860 2.647 31.785 1.00 86.50 287 TRP A N 1
ATOM 2270 C CA . TRP A 1 287 ? -11.929 1.537 30.840 1.00 86.50 287 TRP A CA 1
ATOM 2271 C C . TRP A 1 287 ? -11.950 1.993 29.386 1.00 86.50 287 TRP A C 1
ATOM 2273 O O . TRP A 1 287 ? -11.377 1.310 28.536 1.00 86.50 287 TRP A O 1
ATOM 2283 N N . GLU A 1 288 ? -12.579 3.125 29.063 1.00 86.62 288 GLU A N 1
ATOM 2284 C CA . GLU A 1 288 ? -12.483 3.690 27.714 1.00 86.62 288 GLU A CA 1
ATOM 2285 C C . GLU A 1 288 ? -11.052 4.164 27.404 1.00 86.62 288 GLU A C 1
ATOM 2287 O O . GLU A 1 288 ? -10.588 3.960 26.280 1.00 86.62 288 GLU A O 1
ATOM 2292 N N . LEU A 1 289 ? -10.315 4.702 28.385 1.00 89.81 289 LEU A N 1
ATOM 2293 C CA . LEU A 1 289 ? -8.893 5.028 28.242 1.00 89.81 289 LEU A CA 1
ATOM 2294 C C . LEU A 1 289 ? -8.030 3.763 28.097 1.00 89.81 289 LEU A C 1
ATOM 2296 O O . LEU A 1 289 ? -7.209 3.685 27.185 1.00 89.81 289 LEU A O 1
ATOM 2300 N N . GLU A 1 290 ? -8.246 2.734 28.919 1.00 89.44 290 GLU A N 1
ATOM 2301 C CA . GLU A 1 290 ? -7.555 1.445 28.769 1.00 89.44 290 GLU A CA 1
ATOM 2302 C C . GLU A 1 290 ? -7.806 0.836 27.389 1.00 89.44 290 GLU A C 1
ATOM 2304 O O . GLU A 1 290 ? -6.887 0.393 26.698 1.00 89.44 290 GLU A O 1
ATOM 2309 N N . ASN A 1 291 ? -9.061 0.864 26.944 1.00 85.56 291 ASN A N 1
ATOM 2310 C CA . ASN A 1 291 ? -9.445 0.376 25.636 1.00 85.56 291 ASN A CA 1
ATOM 2311 C C . ASN A 1 291 ? -8.860 1.244 24.506 1.00 85.56 291 ASN A C 1
ATOM 2313 O O . ASN A 1 291 ? -8.542 0.722 23.440 1.00 85.56 291 ASN A O 1
ATOM 2317 N N . PHE A 1 292 ? -8.654 2.541 24.716 1.00 83.50 292 PHE A N 1
ATOM 2318 C CA . PHE A 1 292 ? -7.944 3.399 23.768 1.00 83.50 292 PHE A CA 1
ATOM 2319 C C . PHE A 1 292 ? -6.453 3.017 23.652 1.00 83.50 292 PHE A C 1
ATOM 2321 O O . PHE A 1 292 ? -5.927 2.912 22.540 1.00 83.50 292 PHE A O 1
ATOM 2328 N N . ILE A 1 293 ? -5.794 2.717 24.777 1.00 84.94 293 ILE A N 1
ATOM 2329 C CA . ILE A 1 293 ? -4.357 2.402 24.841 1.00 84.94 293 ILE A CA 1
ATOM 2330 C C . ILE A 1 293 ? -4.070 0.950 24.414 1.00 84.94 293 ILE A C 1
ATOM 2332 O O . ILE A 1 293 ? -3.315 0.708 23.467 1.00 84.94 293 ILE A O 1
ATOM 2336 N N . TRP A 1 294 ? -4.689 -0.033 25.074 1.00 83.88 294 TRP A N 1
ATOM 2337 C CA . TRP A 1 294 ? -4.407 -1.470 24.923 1.00 83.88 294 TRP A CA 1
ATOM 2338 C C . TRP A 1 294 ? -5.449 -2.229 24.093 1.00 83.88 294 TRP A C 1
ATOM 2340 O O . TRP A 1 294 ? -5.314 -3.439 23.872 1.00 83.88 294 TRP A O 1
ATOM 2350 N N . THR A 1 295 ? -6.475 -1.527 23.594 1.00 78.56 295 THR A N 1
ATOM 2351 C CA . THR A 1 295 ? -7.552 -2.100 22.761 1.00 78.56 295 THR A CA 1
ATOM 2352 C C . THR A 1 295 ? -8.426 -3.113 23.521 1.00 78.56 295 THR A C 1
ATOM 2354 O O . THR A 1 295 ? -9.025 -4.020 22.939 1.00 78.56 295 THR A O 1
ATOM 2357 N N . GLY A 1 296 ? -8.435 -3.023 24.847 1.00 80.69 296 GLY A N 1
ATOM 2358 C CA . GLY A 1 296 ? -9.189 -3.846 25.786 1.00 80.69 296 GLY A CA 1
ATOM 2359 C C . GLY A 1 296 ? -8.772 -3.506 27.219 1.00 80.69 296 GLY A C 1
ATOM 2360 O O . GLY A 1 296 ? -7.830 -2.741 27.407 1.00 80.69 296 GLY A O 1
ATOM 2361 N N . ILE A 1 297 ? -9.460 -4.075 28.204 1.00 82.75 297 ILE A N 1
ATOM 2362 C CA . ILE A 1 297 ? -9.154 -3.889 29.631 1.00 82.75 297 ILE A CA 1
ATOM 2363 C C . ILE A 1 297 ? -8.180 -4.974 30.054 1.00 82.75 297 ILE A C 1
ATOM 2365 O O . ILE A 1 297 ? -8.418 -6.147 29.754 1.00 82.75 297 ILE A O 1
ATOM 2369 N N . ILE A 1 298 ? -7.109 -4.606 30.752 1.00 86.44 298 ILE A N 1
ATOM 2370 C CA . ILE A 1 298 ? -6.173 -5.585 31.310 1.00 86.44 298 ILE A CA 1
ATOM 2371 C C . ILE A 1 298 ? -6.575 -5.879 32.753 1.00 86.44 298 ILE A C 1
ATOM 2373 O O . ILE A 1 298 ? -6.375 -5.067 33.648 1.00 86.44 298 ILE A O 1
ATOM 2377 N N . GLU A 1 299 ? -7.106 -7.075 32.991 1.00 79.38 299 GLU A N 1
ATOM 2378 C CA . GLU A 1 299 ? -7.534 -7.523 34.314 1.00 79.38 299 GLU A CA 1
ATOM 2379 C C . GLU A 1 299 ? -6.659 -8.663 34.857 1.00 79.38 299 GLU A C 1
ATOM 2381 O O . GLU A 1 299 ? -5.991 -9.413 34.133 1.00 79.38 299 GLU A O 1
ATOM 2386 N N . ALA A 1 300 ? -6.705 -8.842 36.178 1.00 78.06 300 ALA A N 1
ATOM 2387 C CA . ALA A 1 300 ? -6.145 -10.007 36.844 1.00 78.06 300 ALA A CA 1
ATOM 2388 C C . ALA A 1 300 ? -6.860 -11.291 36.388 1.00 78.06 300 ALA A C 1
ATOM 2390 O O . ALA A 1 300 ? -8.070 -11.451 36.554 1.00 78.06 300 ALA A O 1
ATOM 2391 N N . SER A 1 301 ? -6.107 -12.240 35.829 1.00 68.81 301 SER A N 1
ATOM 2392 C CA . SER A 1 301 ? -6.614 -13.580 35.525 1.00 68.81 301 SER A CA 1
ATOM 2393 C C . SER A 1 301 ? -7.020 -14.276 36.813 1.00 68.81 301 SER A C 1
ATOM 2395 O O . SER A 1 301 ? -6.221 -14.309 37.742 1.00 68.81 301 SER A O 1
ATOM 2397 N N . GLY A 1 302 ? -8.249 -14.813 36.808 1.00 54.56 302 GLY A N 1
ATOM 2398 C CA . GLY A 1 302 ? -8.969 -15.479 37.899 1.00 54.56 302 GLY A CA 1
ATOM 2399 C C . GLY A 1 302 ? -8.980 -14.725 39.218 1.00 54.56 302 GLY A C 1
ATOM 2400 O O . GLY A 1 302 ? -7.978 -14.583 39.910 1.00 54.56 302 GLY A O 1
ATOM 2401 N N . ARG A 1 303 ? -10.177 -14.302 39.615 1.00 50.34 303 ARG A N 1
ATOM 2402 C CA . ARG A 1 303 ? -10.407 -13.616 40.885 1.00 50.34 303 ARG A CA 1
ATOM 2403 C C . ARG A 1 303 ? -9.973 -14.513 42.051 1.00 50.34 303 ARG A C 1
ATOM 2405 O O . ARG A 1 303 ? -10.670 -15.463 42.402 1.00 50.34 303 ARG A O 1
ATOM 2412 N N . GLY A 1 304 ? -8.802 -14.227 42.615 1.00 48.19 304 GLY A N 1
ATOM 2413 C CA . GLY A 1 304 ? -8.388 -14.728 43.920 1.00 48.19 304 GLY A CA 1
ATOM 2414 C C . GLY A 1 304 ? -9.154 -14.023 45.043 1.00 48.19 304 GLY A C 1
ATOM 2415 O O . GLY A 1 304 ? -10.067 -13.236 44.798 1.00 48.19 304 GLY A O 1
ATOM 2416 N N . VAL A 1 305 ? -8.759 -14.287 46.290 1.00 52.28 305 VAL A N 1
ATOM 2417 C CA . VAL A 1 305 ? -9.282 -13.573 47.472 1.00 52.28 305 VAL A CA 1
ATOM 2418 C C . VAL A 1 305 ? -8.887 -12.087 47.444 1.00 52.28 305 VAL A C 1
ATOM 2420 O O . VAL A 1 305 ? -9.619 -11.268 47.987 1.00 52.28 305 VAL A O 1
ATOM 2423 N N . GLN A 1 306 ? -7.783 -11.748 46.760 1.00 63.75 306 GLN A N 1
ATOM 2424 C CA . GLN A 1 306 ? -7.197 -10.410 46.725 1.00 63.75 306 GLN A CA 1
ATOM 2425 C C . GLN A 1 306 ? -6.938 -9.926 45.295 1.00 63.75 306 GLN A C 1
ATOM 2427 O O . GLN A 1 306 ? -6.339 -10.641 44.490 1.00 63.75 306 GLN A O 1
ATOM 2432 N N . VAL A 1 307 ? -7.364 -8.701 44.985 1.00 66.25 307 VAL A N 1
ATOM 2433 C CA . VAL A 1 307 ? -7.358 -8.158 43.615 1.00 66.25 307 VAL A CA 1
ATOM 2434 C C . VAL A 1 307 ? -5.973 -7.619 43.204 1.00 66.25 307 VAL A C 1
ATOM 2436 O O . VAL A 1 307 ? -5.560 -7.755 42.056 1.00 66.25 307 VAL A O 1
ATOM 2439 N N . SER A 1 308 ? -5.189 -7.124 44.165 1.00 70.81 308 SER A N 1
ATOM 2440 C CA . SER A 1 308 ? -3.835 -6.575 43.959 1.00 70.81 308 SER A CA 1
ATOM 2441 C C . SER A 1 308 ? -2.729 -7.632 43.759 1.00 70.81 308 SER A C 1
ATOM 2443 O O . SER A 1 308 ? -1.562 -7.287 43.561 1.00 70.81 308 SER A O 1
ATOM 2445 N N . ALA A 1 309 ? -3.069 -8.927 43.798 1.00 71.50 309 ALA A N 1
ATOM 2446 C CA . ALA A 1 309 ? -2.134 -10.048 43.660 1.00 71.50 309 ALA A CA 1
ATOM 2447 C C . ALA A 1 309 ? -2.487 -10.965 42.468 1.00 71.50 309 ALA A C 1
ATOM 2449 O O . ALA A 1 309 ? -2.876 -12.121 42.663 1.00 71.50 309 ALA A O 1
ATOM 2450 N N . PRO A 1 310 ? -2.360 -10.482 41.219 1.00 74.88 310 PRO A N 1
ATOM 2451 C CA . PRO A 1 310 ? -2.720 -11.256 40.036 1.00 74.88 310 PRO A CA 1
ATOM 2452 C C . PRO A 1 310 ? -1.830 -12.496 39.877 1.00 74.88 310 PRO A C 1
ATOM 2454 O O . PRO A 1 310 ? -0.605 -12.396 39.729 1.00 74.88 310 PRO A O 1
ATOM 2457 N N . TYR A 1 311 ? -2.429 -13.689 39.805 1.00 75.38 311 TYR A N 1
ATOM 2458 C CA . TYR A 1 311 ? -1.668 -14.888 39.431 1.00 75.38 311 TYR A CA 1
ATOM 2459 C C . TYR A 1 311 ? -1.306 -14.890 37.936 1.00 75.38 311 TYR A C 1
ATOM 2461 O O . TYR A 1 311 ? -0.317 -15.498 37.548 1.00 75.38 311 TYR A O 1
ATOM 2469 N N . GLY A 1 312 ? -2.068 -14.180 37.106 1.00 80.88 312 GLY A N 1
ATOM 2470 C CA . GLY A 1 312 ? -1.801 -13.896 35.698 1.00 80.88 312 GLY A CA 1
ATOM 2471 C C . GLY A 1 312 ? -2.534 -12.616 35.297 1.00 80.88 312 GLY A C 1
ATOM 2472 O O . GLY A 1 312 ? -3.313 -12.088 36.087 1.00 80.88 312 GLY A O 1
ATOM 2473 N N . LEU A 1 313 ? -2.297 -12.117 34.089 1.00 84.94 313 LEU A N 1
ATOM 2474 C CA . LEU A 1 313 ? -3.051 -10.999 33.516 1.00 84.94 313 LEU A CA 1
ATOM 2475 C C . LEU A 1 313 ? -3.750 -11.471 32.242 1.00 84.94 313 LEU A C 1
ATOM 2477 O O . LEU A 1 313 ? -3.254 -12.373 31.560 1.00 84.94 313 LEU A O 1
ATOM 2481 N N . HIS A 1 314 ? -4.888 -10.875 31.916 1.00 81.56 314 HIS A N 1
ATOM 2482 C CA . HIS A 1 314 ? -5.576 -11.106 30.656 1.00 81.56 314 HIS A CA 1
ATOM 2483 C C . HIS A 1 314 ? -6.220 -9.823 30.149 1.00 81.56 314 HIS A C 1
ATOM 2485 O O . HIS A 1 314 ? -6.556 -8.938 30.924 1.00 81.56 314 HIS A O 1
ATOM 2491 N N . ILE A 1 315 ? -6.390 -9.742 28.836 1.00 83.62 315 ILE A N 1
ATOM 2492 C CA . ILE A 1 315 ? -7.137 -8.677 28.186 1.00 83.62 315 ILE A CA 1
ATOM 2493 C C . ILE A 1 315 ? -8.553 -9.171 27.956 1.00 83.62 315 ILE A C 1
ATOM 2495 O O . ILE A 1 315 ? -8.754 -10.210 27.316 1.00 83.62 315 ILE A O 1
ATOM 2499 N N . GLU A 1 316 ? -9.523 -8.395 28.408 1.00 74.88 316 GLU A N 1
ATOM 2500 C CA . GLU A 1 316 ? -10.910 -8.528 27.998 1.00 74.88 316 GLU A CA 1
ATOM 2501 C C . GLU A 1 316 ? -11.272 -7.448 26.990 1.00 74.88 316 GLU A C 1
ATOM 2503 O O . GLU A 1 316 ? -10.838 -6.297 27.064 1.00 74.88 316 GLU A O 1
ATOM 2508 N N . ARG A 1 317 ? -12.116 -7.811 26.026 1.00 73.69 317 ARG A N 1
ATOM 2509 C CA . ARG A 1 317 ? -12.707 -6.815 25.143 1.00 73.69 317 ARG A CA 1
ATOM 2510 C C . ARG A 1 317 ? -13.784 -6.049 25.904 1.00 73.69 317 ARG A C 1
ATOM 2512 O O . ARG A 1 317 ? -14.709 -6.663 26.431 1.00 73.69 317 ARG A O 1
ATOM 2519 N N . PHE A 1 318 ? -13.700 -4.724 25.875 1.00 69.50 318 PHE A N 1
ATOM 2520 C CA . PHE A 1 318 ? -14.695 -3.849 26.479 1.00 69.50 318 PHE A CA 1
ATOM 2521 C C . PHE A 1 318 ? -15.620 -3.211 25.425 1.00 69.50 318 PHE A C 1
ATOM 2523 O O . PHE A 1 318 ? -15.125 -2.723 24.401 1.00 69.50 318 PHE A O 1
ATOM 2530 N N . PRO A 1 319 ? -16.951 -3.196 25.635 1.00 62.47 319 PRO A N 1
ATOM 2531 C CA . PRO A 1 319 ? -17.685 -3.845 26.727 1.00 62.47 319 PRO A CA 1
ATOM 2532 C C . PRO A 1 319 ? -17.838 -5.362 26.506 1.00 62.47 319 PRO A C 1
ATOM 2534 O O . PRO A 1 319 ? -18.224 -5.813 25.427 1.00 62.47 319 PRO A O 1
ATOM 2537 N N . GLY A 1 320 ? -17.544 -6.155 27.538 1.00 62.78 320 GLY A N 1
ATOM 2538 C CA . GLY A 1 320 ? -17.709 -7.614 27.525 1.00 62.78 320 GLY A CA 1
ATOM 2539 C C . GLY A 1 320 ? -19.109 -8.073 27.964 1.00 62.78 320 GLY A C 1
ATOM 2540 O O . GLY A 1 320 ? -19.917 -7.288 28.463 1.00 62.78 320 GLY A O 1
ATOM 2541 N N . ARG A 1 321 ? -19.404 -9.376 27.848 1.00 61.50 321 ARG A N 1
ATOM 2542 C CA . ARG A 1 321 ? -20.701 -9.944 28.282 1.00 61.50 321 ARG A CA 1
ATOM 2543 C C . ARG A 1 321 ? -20.952 -9.836 29.794 1.00 61.50 321 ARG A C 1
ATOM 2545 O O . ARG A 1 321 ? -22.093 -9.727 30.221 1.00 61.50 321 ARG A O 1
ATOM 2552 N N . TRP A 1 322 ? -19.901 -9.825 30.612 1.00 58.97 322 TRP A N 1
ATOM 2553 C CA . TRP A 1 322 ? -19.997 -9.781 32.079 1.00 58.97 322 TRP A CA 1
ATOM 2554 C C . TRP A 1 322 ? -20.484 -8.442 32.656 1.00 58.97 322 TRP A C 1
ATOM 2556 O O . TRP A 1 322 ? -20.657 -8.330 33.868 1.00 58.97 322 TRP A O 1
ATOM 2566 N N . PHE A 1 323 ? -20.657 -7.418 31.817 1.00 57.38 323 PHE A N 1
ATOM 2567 C CA . PHE A 1 323 ? -21.031 -6.066 32.238 1.00 57.38 323 PHE A CA 1
ATOM 2568 C C . PHE A 1 323 ? -22.546 -5.805 32.161 1.00 57.38 323 PHE A C 1
ATOM 2570 O O . PHE A 1 323 ? -22.998 -4.737 32.566 1.00 57.38 323 PHE A O 1
ATOM 2577 N N . GLY A 1 324 ? -23.333 -6.782 31.690 1.00 49.56 324 GLY A N 1
ATOM 2578 C CA . GLY A 1 324 ? -24.795 -6.748 31.726 1.00 49.56 324 GLY A CA 1
ATOM 2579 C C . GLY A 1 324 ? -25.352 -7.180 33.088 1.00 49.56 324 GLY A C 1
ATOM 2580 O O . GLY A 1 324 ? -24.958 -8.208 33.629 1.00 49.56 324 GLY A O 1
ATOM 2581 N N . ASP A 1 325 ? -26.305 -6.405 33.608 1.00 45.34 325 ASP A N 1
ATOM 2582 C CA . ASP A 1 325 ? -27.183 -6.710 34.750 1.00 45.34 325 ASP A CA 1
ATOM 2583 C C . ASP A 1 325 ? -26.634 -6.579 36.188 1.00 45.34 325 ASP A C 1
ATOM 2585 O O . ASP A 1 325 ? -27.214 -7.166 37.103 1.00 45.34 325 ASP A O 1
ATOM 2589 N N . ASP A 1 326 ? -25.606 -5.779 36.475 1.00 46.69 326 ASP A N 1
ATOM 2590 C CA . ASP A 1 326 ? -25.312 -5.404 37.873 1.00 46.69 326 ASP A CA 1
ATOM 2591 C C . ASP A 1 326 ? -25.973 -4.052 38.232 1.00 46.69 326 ASP A C 1
ATOM 2593 O O . ASP A 1 326 ? -25.527 -3.021 37.726 1.00 46.69 326 ASP A O 1
ATOM 2597 N N . PRO A 1 327 ? -27.043 -4.017 39.059 1.00 41.00 327 PRO A N 1
ATOM 2598 C CA . PRO A 1 327 ? -27.692 -2.766 39.455 1.00 41.00 327 PRO A CA 1
ATOM 2599 C C . PRO A 1 327 ? -26.792 -1.853 40.300 1.00 41.00 327 PRO A C 1
ATOM 2601 O O . PRO A 1 327 ? -27.095 -0.662 40.397 1.00 41.00 327 PRO A O 1
ATOM 2604 N N . ASP A 1 328 ? -25.719 -2.404 40.877 1.00 39.69 328 ASP A N 1
ATOM 2605 C CA . ASP A 1 328 ? -24.814 -1.714 41.798 1.00 39.69 328 ASP A CA 1
ATOM 2606 C C . ASP A 1 328 ? -23.513 -1.252 41.124 1.00 39.69 328 ASP A C 1
ATOM 2608 O O . ASP A 1 328 ? -22.723 -0.527 41.731 1.00 39.69 328 ASP A O 1
ATOM 2612 N N . ARG A 1 329 ? -23.275 -1.614 39.853 1.00 50.91 329 ARG A N 1
ATOM 2613 C CA . ARG A 1 329 ? -22.168 -1.030 39.088 1.00 50.91 329 ARG A CA 1
ATOM 2614 C C . ARG A 1 329 ? -22.547 0.390 38.686 1.00 50.91 329 ARG A C 1
ATOM 2616 O O . ARG A 1 329 ? -23.569 0.603 38.040 1.00 50.91 329 ARG A O 1
ATOM 2623 N N . TYR A 1 330 ? -21.694 1.353 39.025 1.00 54.97 330 TYR A N 1
ATOM 2624 C CA . TYR A 1 330 ? -21.815 2.794 38.750 1.00 54.97 330 TYR A CA 1
ATOM 2625 C C . TYR A 1 330 ? -21.827 3.178 37.249 1.00 54.97 330 TYR A C 1
ATOM 2627 O O . TYR A 1 330 ? -21.617 4.332 36.894 1.00 54.97 330 TYR A O 1
ATOM 2635 N N . LEU A 1 331 ? -22.106 2.221 36.364 1.00 64.25 331 LEU A N 1
ATOM 2636 C CA . LEU A 1 331 ? -22.059 2.328 34.914 1.00 64.25 331 LEU A CA 1
ATOM 2637 C C . LEU A 1 331 ? -23.433 2.690 34.361 1.00 64.25 331 LEU A C 1
ATOM 2639 O O . LEU A 1 331 ? -24.432 2.014 34.632 1.00 64.25 331 LEU A O 1
ATOM 2643 N N . TYR A 1 332 ? -23.488 3.717 33.520 1.00 73.50 332 TYR A N 1
ATOM 2644 C CA . TYR A 1 332 ? -24.678 4.036 32.746 1.00 73.50 332 TYR A CA 1
ATOM 2645 C C . TYR A 1 332 ? -24.531 3.412 31.363 1.00 73.50 332 TYR A C 1
ATOM 2647 O O . TYR A 1 332 ? -23.577 3.658 30.627 1.00 73.50 332 TYR A O 1
ATOM 2655 N N . ILE A 1 333 ? -25.474 2.533 31.041 1.00 68.69 333 ILE A N 1
ATOM 2656 C CA . ILE A 1 333 ? -25.353 1.626 29.910 1.00 68.69 333 ILE A CA 1
ATOM 2657 C C . ILE A 1 333 ? -26.519 1.848 28.944 1.00 68.69 333 ILE A C 1
ATOM 2659 O O . ILE A 1 333 ? -27.687 1.811 29.334 1.00 68.69 333 ILE A O 1
ATOM 2663 N N . ARG A 1 334 ? -26.217 2.024 27.653 1.00 66.12 334 ARG A N 1
ATOM 2664 C CA . ARG A 1 334 ? -27.195 2.226 26.568 1.00 66.12 334 ARG A CA 1
ATOM 2665 C C . ARG A 1 334 ? -27.793 0.913 26.028 1.00 66.12 334 ARG A C 1
ATOM 2667 O O . ARG A 1 334 ? -27.857 0.699 24.817 1.00 66.12 334 ARG A O 1
ATOM 2674 N N . GLY A 1 335 ? -28.227 0.018 26.921 1.00 58.91 335 GLY A N 1
ATOM 2675 C CA . GLY A 1 335 ? -28.784 -1.311 26.594 1.00 58.91 335 GLY A CA 1
ATOM 2676 C C . GLY A 1 335 ? -28.009 -2.479 27.217 1.00 58.91 335 GLY A C 1
ATOM 2677 O O . GLY A 1 335 ? -27.031 -2.264 27.915 1.00 58.91 335 GLY A O 1
ATOM 2678 N N . ALA A 1 336 ? -28.445 -3.721 27.006 1.00 56.66 336 ALA A N 1
ATOM 2679 C CA . ALA A 1 336 ? -27.685 -4.894 27.456 1.00 56.66 336 ALA A CA 1
ATOM 2680 C C . ALA A 1 336 ? -26.589 -5.265 26.431 1.00 56.66 336 ALA A C 1
ATOM 2682 O O . ALA A 1 336 ? -26.821 -5.076 25.235 1.00 56.66 336 ALA A O 1
ATOM 2683 N N . PRO A 1 337 ? -25.441 -5.842 26.837 1.00 57.53 337 PRO A N 1
ATOM 2684 C CA . PRO A 1 337 ? -24.422 -6.336 25.903 1.00 57.53 337 PRO A CA 1
ATOM 2685 C C . PRO A 1 337 ? -24.973 -7.270 24.812 1.00 57.53 337 PRO A C 1
ATOM 2687 O O . PRO A 1 337 ? -24.557 -7.200 23.653 1.00 57.53 337 PRO A O 1
ATOM 2690 N N . GLU A 1 338 ? -25.971 -8.089 25.147 1.00 55.72 338 GLU A N 1
ATOM 2691 C CA . GLU A 1 338 ? -26.663 -8.978 24.212 1.00 55.72 338 GLU A CA 1
ATOM 2692 C C . GLU A 1 338 ? -27.394 -8.219 23.096 1.00 55.72 338 GLU A C 1
ATOM 2694 O O . GLU A 1 338 ? -27.415 -8.681 21.952 1.00 55.72 338 GLU A O 1
ATOM 2699 N N . ASP A 1 339 ? -27.951 -7.040 23.396 1.00 52.28 339 ASP A N 1
ATOM 2700 C CA . ASP A 1 339 ? -28.641 -6.190 22.416 1.00 52.28 339 ASP A CA 1
ATOM 2701 C C . ASP A 1 339 ? -27.673 -5.622 21.366 1.00 52.28 339 ASP A C 1
ATOM 2703 O O . ASP A 1 339 ? -28.107 -5.210 20.287 1.00 52.28 339 ASP A O 1
ATOM 2707 N N . TRP A 1 340 ? -26.368 -5.615 21.656 1.00 52.34 340 TRP A N 1
ATOM 2708 C CA . TRP A 1 340 ? -25.310 -5.210 20.728 1.00 52.34 340 TRP A CA 1
ATOM 2709 C C . TRP A 1 340 ? -24.571 -6.408 20.109 1.00 52.34 340 TRP A C 1
ATOM 2711 O O . TRP A 1 340 ? -23.523 -6.233 19.494 1.00 52.34 340 TRP A O 1
ATOM 2721 N N . GLY A 1 341 ? -25.098 -7.629 20.264 1.00 52.12 341 GLY A N 1
ATOM 2722 C CA . GLY A 1 341 ? -24.510 -8.848 19.700 1.00 52.12 341 GLY A CA 1
ATOM 2723 C C . GLY A 1 341 ? -23.387 -9.479 20.536 1.00 52.12 341 GLY A C 1
ATOM 2724 O O . GLY A 1 341 ? -22.795 -10.467 20.097 1.00 52.12 341 GLY A O 1
ATOM 2725 N N . VAL A 1 342 ? -23.107 -8.975 21.746 1.00 57.34 342 VAL A N 1
ATOM 2726 C CA . VAL A 1 342 ? -22.075 -9.523 22.644 1.00 57.34 342 VAL A CA 1
ATOM 2727 C C . VAL A 1 342 ? -22.648 -10.709 23.424 1.00 57.34 342 VAL A C 1
ATOM 2729 O O . VAL A 1 342 ? -23.269 -10.563 24.471 1.00 57.34 342 VAL A O 1
ATOM 2732 N N . THR A 1 343 ? -22.454 -11.919 22.895 1.00 57.81 343 THR A N 1
ATOM 2733 C CA . THR A 1 343 ? -23.029 -13.167 23.448 1.00 57.81 343 THR A CA 1
ATOM 2734 C C . THR A 1 343 ? -22.006 -14.073 24.141 1.00 57.81 343 THR A C 1
ATOM 2736 O O . THR A 1 343 ? -22.365 -15.056 24.793 1.00 57.81 343 THR A O 1
ATOM 2739 N N . TRP A 1 344 ? -20.727 -13.717 24.086 1.00 60.94 344 TRP A N 1
ATOM 2740 C CA . TRP A 1 344 ? -19.617 -14.413 24.732 1.00 60.94 344 TRP A CA 1
ATOM 2741 C C . TRP A 1 344 ? -18.529 -13.403 25.102 1.00 60.94 344 TRP A C 1
ATOM 2743 O O . TRP A 1 344 ? -18.461 -12.319 24.525 1.00 60.94 344 TRP A O 1
ATOM 2753 N N . ALA A 1 345 ? -17.689 -13.756 26.073 1.00 62.41 345 ALA A N 1
ATOM 2754 C CA . ALA A 1 345 ? -16.499 -12.989 26.420 1.00 62.41 345 ALA A CA 1
ATOM 2755 C C . ALA A 1 345 ? -15.262 -13.840 26.121 1.00 62.41 345 ALA A C 1
ATOM 2757 O O . ALA A 1 345 ? -15.250 -15.037 26.416 1.00 62.41 345 ALA A O 1
ATOM 2758 N N . THR A 1 346 ? -14.237 -13.233 25.526 1.00 68.81 346 THR A N 1
ATOM 2759 C CA . THR A 1 346 ? -12.934 -13.879 25.340 1.00 68.81 346 THR A CA 1
ATOM 2760 C C . THR A 1 346 ? -11.898 -13.157 26.177 1.00 68.81 346 THR A C 1
ATOM 2762 O O . THR A 1 346 ? -11.766 -11.938 26.080 1.00 68.81 346 THR A O 1
ATOM 2765 N N . GLN A 1 347 ? -11.162 -13.934 26.962 1.00 73.94 347 GLN A N 1
ATOM 2766 C CA . GLN A 1 347 ? -10.034 -13.482 27.763 1.00 73.94 347 GLN A CA 1
ATOM 2767 C C . GLN A 1 347 ? -8.734 -13.861 27.053 1.00 73.94 347 GLN A C 1
ATOM 2769 O O . GLN A 1 347 ? -8.500 -15.041 26.791 1.00 73.94 347 GLN A O 1
ATOM 2774 N N . TYR A 1 348 ? -7.881 -12.891 26.739 1.00 80.69 348 TYR A N 1
ATOM 2775 C CA . TYR A 1 348 ? -6.579 -13.138 26.114 1.00 80.69 348 TYR A CA 1
ATOM 2776 C C . TYR A 1 348 ? -5.478 -13.036 27.171 1.00 80.69 348 TYR A C 1
ATOM 2778 O O . TYR A 1 348 ? -5.216 -11.923 27.619 1.00 80.69 348 TYR A O 1
ATOM 2786 N N . PRO A 1 349 ? -4.827 -14.129 27.611 1.00 80.38 349 PRO A N 1
ATOM 2787 C CA . PRO A 1 349 ? -3.758 -14.026 28.595 1.00 80.38 349 PRO A CA 1
ATOM 2788 C C . PRO A 1 349 ? -2.615 -13.140 28.083 1.00 80.38 349 PRO A C 1
ATOM 2790 O O . PRO A 1 349 ? -2.202 -13.219 26.924 1.00 80.38 349 PRO A O 1
ATOM 2793 N N . VAL A 1 350 ? -2.099 -12.299 28.972 1.00 87.06 350 VAL A N 1
ATOM 2794 C CA . VAL A 1 350 ? -0.976 -11.392 28.727 1.00 87.06 350 VAL A CA 1
ATOM 2795 C C . VAL A 1 350 ? 0.318 -12.116 29.084 1.00 87.06 350 VAL A C 1
ATOM 2797 O O . VAL A 1 350 ? 0.426 -12.707 30.158 1.00 87.06 350 VAL A O 1
ATOM 2800 N N . SER A 1 351 ? 1.298 -12.110 28.178 1.00 88.56 351 SER A N 1
ATOM 2801 C CA . SER A 1 351 ? 2.560 -12.820 28.399 1.00 88.56 351 SER A CA 1
ATOM 2802 C C . SER A 1 351 ? 3.459 -12.097 29.401 1.00 88.56 351 SER A C 1
ATOM 2804 O O . SER A 1 351 ? 3.518 -10.864 29.433 1.00 88.56 351 SER A O 1
ATOM 2806 N N . MET A 1 352 ? 4.230 -12.860 30.182 1.00 86.75 352 MET A N 1
ATOM 2807 C CA . MET A 1 352 ? 5.231 -12.275 31.078 1.00 86.75 352 MET A CA 1
ATOM 2808 C C . MET A 1 352 ? 6.361 -11.581 30.319 1.00 86.75 352 MET A C 1
ATOM 2810 O O . MET A 1 352 ? 6.923 -10.618 30.835 1.00 86.75 352 MET A O 1
ATOM 2814 N N . ASP A 1 353 ? 6.651 -12.010 29.090 1.00 86.94 353 ASP A N 1
ATOM 2815 C CA . ASP A 1 353 ? 7.596 -11.321 28.210 1.00 86.94 353 ASP A CA 1
ATOM 2816 C C . ASP A 1 353 ? 7.158 -9.897 27.887 1.00 86.94 353 ASP A C 1
ATOM 2818 O O . ASP A 1 353 ? 7.981 -8.985 27.950 1.00 86.94 353 ASP A O 1
ATOM 2822 N N . TRP A 1 354 ? 5.870 -9.695 27.590 1.00 88.00 354 TRP A N 1
ATOM 2823 C CA . TRP A 1 354 ? 5.338 -8.361 27.338 1.00 88.00 354 TRP A CA 1
ATOM 2824 C C . TRP A 1 354 ? 5.378 -7.507 28.602 1.00 88.00 354 TRP A C 1
ATOM 2826 O O . TRP A 1 354 ? 5.890 -6.390 28.565 1.00 88.00 354 TRP A O 1
ATOM 2836 N N . CYS A 1 355 ? 4.921 -8.058 29.736 1.00 88.00 355 CYS A N 1
ATOM 2837 C CA . CYS A 1 355 ? 5.016 -7.372 31.021 1.00 88.00 355 CYS A CA 1
ATOM 2838 C C . CYS A 1 355 ? 6.454 -6.900 31.246 1.00 88.00 355 CYS A C 1
ATOM 2840 O O . CYS A 1 355 ? 6.678 -5.732 31.549 1.00 88.00 355 CYS A O 1
ATOM 2842 N N . ARG A 1 356 ? 7.436 -7.799 31.082 1.00 83.94 356 ARG A N 1
ATOM 2843 C CA . ARG A 1 356 ? 8.859 -7.517 31.300 1.00 83.94 356 ARG A CA 1
ATOM 2844 C C . ARG A 1 356 ? 9.375 -6.430 30.374 1.00 83.94 356 ARG A C 1
ATOM 2846 O O . ARG A 1 356 ? 10.075 -5.532 30.836 1.00 83.94 356 ARG A O 1
ATOM 2853 N N . SER A 1 357 ? 9.032 -6.509 29.090 1.00 83.00 357 SER A N 1
ATOM 2854 C CA . SER A 1 357 ? 9.526 -5.561 28.099 1.00 83.00 357 SER A CA 1
ATOM 2855 C C . SER A 1 357 ? 9.082 -4.128 28.385 1.00 83.00 357 SER A C 1
ATOM 2857 O O . SER A 1 357 ? 9.841 -3.214 28.103 1.00 83.00 357 SER A O 1
ATOM 2859 N N . LEU A 1 358 ? 7.935 -3.907 29.042 1.00 84.12 358 LEU A N 1
ATOM 2860 C CA . LEU A 1 358 ? 7.509 -2.561 29.459 1.00 84.12 358 LEU A CA 1
ATOM 2861 C C . LEU A 1 358 ? 8.520 -1.832 30.357 1.00 84.12 358 LEU A C 1
ATOM 2863 O O . LEU A 1 358 ? 8.467 -0.611 30.462 1.00 84.12 358 LEU A O 1
ATOM 2867 N N . PHE A 1 359 ? 9.438 -2.549 30.999 1.00 79.69 359 PHE A N 1
ATOM 2868 C CA . PHE A 1 359 ? 10.441 -1.974 31.892 1.00 79.69 359 PHE A CA 1
ATOM 2869 C C . PHE A 1 359 ? 11.845 -1.955 31.274 1.00 79.69 359 PHE A C 1
ATOM 2871 O O . PHE A 1 359 ? 12.825 -1.793 31.997 1.00 79.69 359 PHE A O 1
ATOM 2878 N N . THR A 1 360 ? 11.972 -2.133 29.952 1.00 74.81 360 THR A N 1
ATOM 2879 C CA . THR A 1 360 ? 13.265 -2.078 29.256 1.00 74.81 360 THR A CA 1
ATOM 2880 C C . THR A 1 360 ? 13.362 -0.870 28.330 1.00 74.81 360 THR A C 1
ATOM 2882 O O . THR A 1 360 ? 12.394 -0.479 27.673 1.00 74.81 360 THR A O 1
ATOM 2885 N N . LYS A 1 361 ? 14.559 -0.278 28.239 1.00 72.00 361 LYS A N 1
ATOM 2886 C CA . LYS A 1 361 ? 14.844 0.833 27.318 1.00 72.00 361 LYS A CA 1
ATOM 2887 C C . LYS A 1 361 ? 14.540 0.454 25.869 1.00 72.00 361 LYS A C 1
ATOM 2889 O O . LYS A 1 361 ? 13.803 1.155 25.187 1.00 72.00 361 LYS A O 1
ATOM 2894 N N . GLU A 1 362 ? 15.045 -0.697 25.439 1.00 71.38 362 GLU A N 1
ATOM 2895 C CA . GLU A 1 362 ? 14.915 -1.219 24.073 1.00 71.38 362 GLU A CA 1
ATOM 2896 C C . GLU A 1 362 ? 13.455 -1.337 23.620 1.00 71.38 362 GLU A C 1
ATOM 2898 O O . GLU A 1 362 ? 13.146 -1.177 22.440 1.00 71.38 362 GLU A O 1
ATOM 2903 N N . TYR A 1 363 ? 12.538 -1.650 24.539 1.00 78.19 363 TYR A N 1
ATOM 2904 C CA . TYR A 1 363 ? 11.119 -1.710 24.217 1.00 78.19 363 TYR A CA 1
ATOM 2905 C C . TYR A 1 363 ? 10.557 -0.324 23.929 1.00 78.19 363 TYR A C 1
ATOM 2907 O O . TYR A 1 363 ? 9.885 -0.141 22.921 1.00 78.19 363 TYR A O 1
ATOM 2915 N N . TRP A 1 364 ? 10.875 0.667 24.757 1.00 73.75 364 TRP A N 1
ATOM 2916 C CA . TRP A 1 364 ? 10.407 2.035 24.548 1.00 73.75 364 TRP A CA 1
ATOM 2917 C C . TRP A 1 364 ? 11.105 2.734 23.375 1.00 73.75 364 TRP A C 1
ATOM 2919 O O . TRP A 1 364 ? 10.467 3.516 22.679 1.00 73.75 364 TRP A O 1
ATOM 2929 N N . GLU A 1 365 ? 12.346 2.367 23.044 1.00 69.56 365 GLU A N 1
ATOM 2930 C CA . GLU A 1 365 ? 12.978 2.740 21.770 1.00 69.56 365 GLU A CA 1
ATOM 2931 C C . GLU A 1 365 ? 12.226 2.143 20.571 1.00 69.56 365 GLU A C 1
ATOM 2933 O O . GLU A 1 365 ? 12.034 2.812 19.557 1.00 69.56 365 GLU A O 1
ATOM 2938 N N . LYS A 1 366 ? 11.745 0.894 20.675 1.00 68.31 366 LYS A N 1
ATOM 2939 C CA . LYS A 1 366 ? 10.879 0.289 19.648 1.00 68.31 366 LYS A CA 1
ATOM 2940 C C . LYS A 1 366 ? 9.522 0.983 19.572 1.00 68.31 366 LYS A C 1
ATOM 2942 O O . LYS A 1 366 ? 9.039 1.182 18.464 1.00 68.31 366 LYS A O 1
ATOM 2947 N N . VAL A 1 367 ? 8.916 1.350 20.701 1.00 69.00 367 VAL A N 1
ATOM 2948 C CA . VAL A 1 367 ? 7.662 2.123 20.729 1.00 69.00 367 VAL A CA 1
ATOM 2949 C C . VAL A 1 367 ? 7.870 3.473 20.040 1.00 69.00 367 VAL A C 1
ATOM 2951 O O . VAL A 1 367 ? 7.108 3.814 19.145 1.00 69.00 367 VAL A O 1
ATOM 2954 N N . SER A 1 368 ? 8.951 4.188 20.356 1.00 63.84 368 SER A N 1
ATOM 2955 C CA . SER A 1 368 ? 9.303 5.451 19.696 1.00 63.84 368 SER A CA 1
ATOM 2956 C C . SER A 1 368 ? 9.547 5.270 18.189 1.00 63.84 368 SER A C 1
ATOM 2958 O O . SER A 1 368 ? 9.048 6.048 17.383 1.00 63.84 368 SER A O 1
ATOM 2960 N N . ARG A 1 369 ? 10.241 4.198 17.781 1.00 57.91 369 ARG A N 1
ATOM 2961 C CA . ARG A 1 369 ? 10.572 3.924 16.371 1.00 57.91 369 ARG A CA 1
ATOM 2962 C C . ARG A 1 369 ? 9.393 3.427 15.529 1.00 57.91 369 ARG A C 1
ATOM 2964 O O . ARG A 1 369 ? 9.339 3.714 14.337 1.00 57.91 369 ARG A O 1
ATOM 2971 N N . TYR A 1 370 ? 8.511 2.610 16.100 1.00 61.28 370 TYR A N 1
ATOM 2972 C CA . TYR A 1 370 ? 7.442 1.908 15.375 1.00 61.28 370 TYR A CA 1
ATOM 2973 C C . TYR A 1 370 ? 6.030 2.380 15.761 1.00 61.28 370 TYR A C 1
ATOM 2975 O O . TYR A 1 370 ? 5.047 1.817 15.274 1.00 61.28 370 TYR A O 1
ATOM 2983 N N . GLY A 1 371 ? 5.928 3.397 16.617 1.00 64.00 371 GLY A N 1
ATOM 2984 C CA . GLY A 1 371 ? 4.686 4.015 17.069 1.00 64.00 371 GLY A CA 1
ATOM 2985 C C . GLY A 1 371 ? 4.079 3.383 18.326 1.00 64.00 371 GLY A C 1
ATOM 2986 O O . GLY A 1 371 ? 4.348 2.229 18.680 1.00 64.00 371 GLY A O 1
ATOM 2987 N N . PHE A 1 372 ? 3.173 4.135 18.962 1.00 72.69 372 PHE A N 1
ATOM 2988 C CA . PHE A 1 372 ? 2.509 3.769 20.222 1.00 72.69 372 PHE A CA 1
ATOM 2989 C C . PHE A 1 372 ? 1.719 2.453 20.152 1.00 72.69 372 PHE A C 1
ATOM 2991 O O . PHE A 1 372 ? 1.510 1.784 21.160 1.00 72.69 372 PHE A O 1
ATOM 2998 N N . ILE A 1 373 ? 1.367 1.994 18.945 1.00 73.25 373 ILE A N 1
ATOM 2999 C CA . ILE A 1 373 ? 0.722 0.693 18.727 1.00 73.25 373 ILE A CA 1
ATOM 3000 C C . ILE A 1 373 ? 1.536 -0.488 19.282 1.00 73.25 373 ILE A C 1
ATOM 3002 O O . ILE A 1 373 ? 0.951 -1.511 19.634 1.00 73.25 373 ILE A O 1
ATOM 3006 N N . GLN A 1 374 ? 2.864 -0.353 19.407 1.00 75.88 374 GLN A N 1
ATOM 3007 C CA . GLN A 1 374 ? 3.718 -1.389 19.997 1.00 75.88 374 GLN A CA 1
ATOM 3008 C C . GLN A 1 374 ? 3.401 -1.658 21.471 1.00 75.88 374 GLN A C 1
ATOM 3010 O O . GLN A 1 374 ? 3.669 -2.758 21.943 1.00 75.88 374 GLN A O 1
ATOM 3015 N N . VAL A 1 375 ? 2.800 -0.696 22.183 1.00 81.44 375 VAL A N 1
ATOM 3016 C CA . VAL A 1 375 ? 2.379 -0.857 23.581 1.00 81.44 375 VAL A CA 1
ATOM 3017 C C . VAL A 1 375 ? 1.275 -1.910 23.725 1.00 81.44 375 VAL A C 1
ATOM 3019 O O . VAL A 1 375 ? 1.124 -2.493 24.795 1.00 81.44 375 VAL A O 1
ATOM 3022 N N . ARG A 1 376 ? 0.530 -2.226 22.659 1.00 85.94 376 ARG A N 1
ATOM 3023 C CA . ARG A 1 376 ? -0.581 -3.185 22.705 1.00 85.94 376 ARG A CA 1
ATOM 3024 C C . ARG A 1 376 ? -0.069 -4.624 22.880 1.00 85.94 376 ARG A C 1
ATOM 3026 O O . ARG A 1 376 ? 0.689 -5.105 22.031 1.00 85.94 376 ARG A O 1
ATOM 3033 N N . PRO A 1 377 ? -0.497 -5.358 23.927 1.00 80.69 377 PRO A N 1
ATOM 3034 C CA . PRO A 1 377 ? -0.071 -6.739 24.105 1.00 80.69 377 PRO A CA 1
ATOM 3035 C C . PRO A 1 377 ? -0.610 -7.636 22.984 1.00 80.69 377 PRO A C 1
ATOM 3037 O O . PRO A 1 377 ? -1.751 -7.506 22.533 1.00 80.69 377 PRO A O 1
ATOM 3040 N N . ARG A 1 378 ? 0.208 -8.597 22.544 1.00 74.50 378 ARG A N 1
ATOM 3041 C CA . ARG A 1 378 ? -0.178 -9.542 21.488 1.00 74.50 378 ARG A CA 1
ATOM 3042 C C . ARG A 1 378 ? -1.203 -10.551 21.999 1.00 74.50 378 ARG A C 1
ATOM 3044 O O . ARG A 1 378 ? -0.951 -11.279 22.954 1.00 74.50 378 ARG A O 1
ATOM 3051 N N . ARG A 1 379 ? -2.316 -10.678 21.280 1.00 72.94 379 ARG A N 1
ATOM 3052 C CA . ARG A 1 379 ? -3.408 -11.618 21.578 1.00 72.94 379 ARG A CA 1
ATOM 3053 C C . ARG A 1 379 ? -3.205 -12.927 20.825 1.00 72.94 379 ARG A C 1
ATOM 3055 O O . ARG A 1 379 ? -3.858 -13.174 19.823 1.00 72.94 379 ARG A O 1
ATOM 3062 N N . LEU A 1 380 ? -2.240 -13.738 21.255 1.00 60.47 380 LEU A N 1
ATOM 3063 C CA . LEU A 1 380 ? -1.905 -14.997 20.565 1.00 60.47 380 LEU A CA 1
ATOM 3064 C C . LEU A 1 380 ? -2.834 -16.157 20.938 1.00 60.47 380 LEU A C 1
ATOM 3066 O O . LEU A 1 380 ? -3.053 -17.057 20.133 1.00 60.47 380 LEU A O 1
ATOM 3070 N N . LYS A 1 381 ? -3.355 -16.149 22.166 1.00 64.50 381 LYS A N 1
ATOM 3071 C CA . LYS A 1 381 ? -4.231 -17.187 22.719 1.00 64.50 381 LYS A CA 1
ATOM 3072 C C . LYS A 1 381 ? -5.420 -16.512 23.368 1.00 64.50 381 LYS A C 1
ATOM 3074 O O . LYS A 1 381 ? -5.246 -15.441 23.935 1.00 64.50 381 LYS A O 1
ATOM 3079 N N . GLY A 1 382 ? -6.601 -17.113 23.280 1.00 62.72 382 GLY A N 1
ATOM 3080 C CA . GLY A 1 382 ? -7.824 -16.592 23.884 1.00 62.72 382 GLY A CA 1
ATOM 3081 C C . GLY A 1 382 ? -8.656 -17.720 24.477 1.00 62.72 382 GLY A C 1
ATOM 3082 O O . GLY A 1 382 ? -8.798 -18.777 23.865 1.00 62.72 382 GLY A O 1
ATOM 3083 N N . VAL A 1 383 ? -9.206 -17.500 25.666 1.00 59.50 383 VAL A N 1
ATOM 3084 C CA . VAL A 1 383 ? -10.162 -18.398 26.315 1.00 59.50 383 VAL A CA 1
ATOM 3085 C C . VAL A 1 383 ? -11.550 -17.819 26.104 1.00 59.50 383 VAL A C 1
ATOM 3087 O O . VAL A 1 383 ? -11.858 -16.743 26.618 1.00 59.50 383 VAL A O 1
ATOM 3090 N N . ARG A 1 384 ? -12.393 -18.515 25.334 1.00 57.00 384 ARG A N 1
ATOM 3091 C CA . ARG A 1 384 ? -13.796 -18.125 25.173 1.00 57.00 384 ARG A CA 1
ATOM 3092 C C . ARG A 1 384 ? -14.605 -18.677 26.337 1.00 57.00 384 ARG A C 1
ATOM 3094 O O . ARG A 1 384 ? -14.764 -19.887 26.471 1.00 57.00 384 ARG A O 1
ATOM 3101 N N . LEU A 1 385 ? -15.149 -17.779 27.144 1.00 52.06 385 LEU A N 1
ATOM 3102 C CA . LEU A 1 385 ? -16.056 -18.115 28.226 1.00 52.06 385 LEU A CA 1
ATOM 3103 C C . LEU A 1 385 ? -17.487 -17.949 27.717 1.00 52.06 385 LEU A C 1
ATOM 3105 O O . LEU A 1 385 ? -17.971 -16.838 27.468 1.00 52.06 385 LEU A O 1
ATOM 3109 N N . GLN A 1 386 ? -18.177 -19.076 27.541 1.00 47.59 386 GLN A N 1
ATOM 3110 C CA . GLN A 1 386 ? -19.624 -19.059 27.406 1.00 47.59 386 GLN A CA 1
ATOM 3111 C C . GLN A 1 386 ? -20.192 -18.851 28.806 1.00 47.59 386 GLN A C 1
ATOM 3113 O O . GLN A 1 386 ? -20.173 -19.757 29.632 1.00 47.59 386 GLN A O 1
ATOM 3118 N N . VAL A 1 387 ? -20.683 -17.645 29.084 1.00 49.97 387 VAL A N 1
ATOM 3119 C CA . VAL A 1 387 ? -21.407 -17.384 30.330 1.00 49.97 387 VAL A CA 1
ATOM 3120 C C . VAL A 1 387 ? -22.717 -18.163 30.243 1.00 49.97 387 VAL A C 1
ATOM 3122 O O . VAL A 1 387 ? -23.662 -17.740 29.566 1.00 49.97 387 VAL A O 1
ATOM 3125 N N . THR A 1 388 ? -22.752 -19.369 30.805 1.00 39.19 388 THR A N 1
ATOM 3126 C CA . THR A 1 388 ? -23.987 -20.141 30.908 1.00 39.19 388 THR A CA 1
ATOM 3127 C C . THR A 1 388 ? -24.961 -19.339 31.751 1.00 39.19 388 THR A C 1
ATOM 3129 O O . THR A 1 388 ? -24.604 -18.810 32.802 1.00 39.19 388 THR A O 1
ATOM 3132 N N . SER A 1 389 ? -26.185 -19.211 31.255 1.00 34.47 389 SER A N 1
ATOM 3133 C CA . SER A 1 389 ? -27.315 -18.700 32.012 1.00 34.47 389 SER A CA 1
ATOM 3134 C C . SER A 1 389 ? -27.590 -19.647 33.179 1.00 34.47 389 SER A C 1
ATOM 3136 O O . SER A 1 389 ? -28.388 -20.568 33.036 1.00 34.47 389 SER A O 1
ATOM 3138 N N . ASP A 1 390 ? -26.919 -19.448 34.305 1.00 28.38 390 ASP A N 1
ATOM 3139 C CA . ASP A 1 390 ? -27.441 -19.903 35.585 1.00 28.38 390 ASP A CA 1
ATOM 3140 C C . ASP A 1 390 ? -27.771 -18.646 36.397 1.00 28.38 390 ASP A C 1
ATOM 3142 O O . ASP A 1 390 ? -26.962 -17.710 36.449 1.00 28.38 390 ASP A O 1
ATOM 3146 N N . PRO A 1 391 ? -29.003 -18.538 36.920 1.00 31.20 391 PRO A N 1
ATOM 3147 C CA . PRO A 1 391 ? -29.455 -17.346 37.594 1.00 31.20 391 PRO A CA 1
ATOM 3148 C C . PRO A 1 391 ? -28.604 -17.171 38.844 1.00 31.20 391 PRO A C 1
ATOM 3150 O O . PRO A 1 391 ? -28.320 -18.126 39.569 1.00 31.20 391 PRO A O 1
ATOM 3153 N N . ARG A 1 392 ? -28.235 -15.923 39.135 1.00 29.31 392 ARG A N 1
ATOM 3154 C CA . ARG A 1 392 ? -27.825 -15.561 40.492 1.00 29.31 392 ARG A CA 1
ATOM 3155 C C . ARG A 1 392 ? -28.805 -16.214 41.482 1.00 29.31 392 ARG A C 1
ATOM 3157 O O . ARG A 1 392 ? -30.017 -16.123 41.258 1.00 29.31 392 ARG A O 1
ATOM 3164 N N . PRO A 1 393 ? -28.326 -16.873 42.548 1.00 27.78 393 PRO A N 1
ATOM 3165 C CA . PRO A 1 393 ? -29.213 -17.453 43.539 1.00 27.78 393 PRO A CA 1
ATOM 3166 C C . PRO A 1 393 ? -30.078 -16.347 44.165 1.00 27.78 393 PRO A C 1
ATOM 3168 O O . PRO A 1 393 ? -29.574 -15.464 44.848 1.00 27.78 393 PRO A O 1
ATOM 3171 N N . GLY A 1 394 ? -31.387 -16.408 43.904 1.00 31.44 394 GLY A N 1
ATOM 3172 C CA . GLY A 1 394 ? -32.436 -15.897 44.791 1.00 31.44 394 GLY A CA 1
ATOM 3173 C C . GLY A 1 394 ? -32.571 -14.383 44.971 1.00 31.44 394 GLY A C 1
ATOM 3174 O O . GLY A 1 394 ? -32.665 -13.930 46.107 1.00 31.44 394 GLY A O 1
ATOM 3175 N N . VAL A 1 395 ? -32.688 -13.602 43.897 1.00 32.06 395 VAL A N 1
ATOM 3176 C CA . VAL A 1 395 ? -33.214 -12.226 43.991 1.00 32.06 395 VAL A CA 1
ATOM 3177 C C . VAL A 1 395 ? -34.663 -12.253 43.498 1.00 32.06 395 VAL A C 1
ATOM 3179 O O . VAL A 1 395 ? -34.925 -12.197 42.300 1.00 32.06 395 VAL A O 1
ATOM 3182 N N . GLY A 1 396 ? -35.604 -12.473 44.423 1.00 32.12 396 GLY A N 1
ATOM 3183 C CA . GLY A 1 396 ? -37.040 -12.510 44.130 1.00 32.12 396 GLY A CA 1
ATOM 3184 C C . GLY A 1 396 ? -37.552 -11.171 43.587 1.00 32.12 396 GLY A C 1
ATOM 3185 O O . GLY A 1 396 ? -37.012 -10.116 43.924 1.00 32.12 396 GLY A O 1
ATOM 3186 N N . ASP A 1 397 ? -38.611 -11.227 42.774 1.00 34.44 397 ASP A N 1
ATOM 3187 C CA . ASP A 1 397 ? -39.262 -10.101 42.069 1.00 34.44 397 ASP A CA 1
ATOM 3188 C C . ASP A 1 397 ? -39.536 -8.863 42.960 1.00 34.44 397 ASP A C 1
ATOM 3190 O O . ASP A 1 397 ? -39.570 -7.724 42.490 1.00 34.44 397 ASP A O 1
ATOM 3194 N N . ASP A 1 398 ? -39.648 -9.064 44.275 1.00 39.03 398 ASP A N 1
ATOM 3195 C CA . ASP A 1 398 ? -39.920 -8.025 45.273 1.00 39.03 398 ASP A CA 1
ATOM 3196 C C . ASP A 1 398 ? -38.718 -7.116 45.607 1.00 39.03 398 ASP A C 1
ATOM 3198 O O . ASP A 1 398 ? -38.880 -6.099 46.280 1.00 39.03 398 ASP A O 1
ATOM 3202 N N . THR A 1 399 ? -37.515 -7.429 45.116 1.00 37.25 399 THR A N 1
ATOM 3203 C CA . THR A 1 399 ? -36.275 -6.669 45.402 1.00 37.25 399 THR A CA 1
ATOM 3204 C C . THR A 1 399 ? -35.794 -5.795 44.238 1.00 37.25 399 THR A C 1
ATOM 3206 O O . THR A 1 399 ? -34.819 -5.054 44.365 1.00 37.25 399 THR A O 1
ATOM 3209 N N . MET A 1 400 ? -36.493 -5.814 43.098 1.00 39.16 400 MET A N 1
ATOM 3210 C CA . MET A 1 400 ? -36.133 -4.999 41.938 1.00 39.16 400 MET A CA 1
ATOM 3211 C C . MET A 1 400 ? -36.508 -3.525 42.120 1.00 39.16 400 MET A C 1
ATOM 3213 O O . MET A 1 400 ? -37.680 -3.166 42.301 1.00 39.16 400 MET A O 1
ATOM 3217 N N . SER A 1 401 ? -35.510 -2.647 41.984 1.00 43.22 401 SER A N 1
ATOM 3218 C CA . SER A 1 401 ? -35.711 -1.195 41.997 1.00 43.22 401 SER A CA 1
ATOM 3219 C C . SER A 1 401 ? -36.702 -0.748 40.897 1.00 43.22 401 SER A C 1
ATOM 3221 O O . SER A 1 401 ? -36.814 -1.405 39.853 1.00 43.22 401 SER A O 1
ATOM 3223 N N . PRO A 1 402 ? -37.417 0.384 41.062 1.00 42.16 402 PRO A N 1
ATOM 3224 C CA . PRO A 1 402 ? -38.267 0.955 40.007 1.00 42.16 402 PRO A CA 1
ATOM 3225 C C . PRO A 1 402 ? -37.526 1.151 38.669 1.00 42.16 402 PRO A C 1
ATOM 3227 O O . PRO A 1 402 ? -38.108 0.951 37.603 1.00 42.16 402 PRO A O 1
ATOM 3230 N N . LYS A 1 403 ? -36.218 1.450 38.740 1.00 45.25 403 LYS A N 1
ATOM 3231 C CA . LYS A 1 403 ? -35.279 1.571 37.611 1.00 45.25 403 LYS A CA 1
ATOM 3232 C C . LYS A 1 403 ? -35.122 0.244 36.854 1.00 45.25 403 LYS A C 1
ATOM 3234 O O . LYS A 1 403 ? -35.236 0.211 35.631 1.00 45.25 403 LYS A O 1
ATOM 3239 N N . SER A 1 404 ? -34.964 -0.864 37.576 1.00 38.06 404 SER A N 1
ATOM 3240 C CA . SER A 1 404 ? -34.870 -2.218 37.009 1.00 38.06 404 SER A CA 1
ATOM 3241 C C . SER A 1 404 ? -36.188 -2.656 36.349 1.00 38.06 404 SER A C 1
ATOM 3243 O O . SER A 1 404 ? -36.175 -3.227 35.260 1.00 38.06 404 SER A O 1
ATOM 3245 N N . ARG A 1 405 ? -37.339 -2.312 36.948 1.00 43.59 405 ARG A N 1
ATOM 3246 C CA . ARG A 1 405 ? -38.680 -2.597 36.393 1.00 43.59 405 ARG A CA 1
ATOM 3247 C C . ARG A 1 405 ? -38.988 -1.825 35.103 1.00 43.59 405 ARG A C 1
ATOM 3249 O O . ARG A 1 405 ? -39.632 -2.375 34.210 1.00 43.59 405 ARG A O 1
ATOM 3256 N N . ALA A 1 406 ? -38.522 -0.582 34.974 1.00 45.34 406 ALA A N 1
ATOM 3257 C CA . ALA A 1 406 ? -38.696 0.216 33.757 1.00 45.34 406 ALA A CA 1
ATOM 3258 C C . ALA A 1 406 ? -37.883 -0.339 32.569 1.00 45.34 406 ALA A C 1
ATOM 3260 O O . ALA A 1 406 ? -38.414 -0.460 31.462 1.00 45.34 406 ALA A O 1
ATOM 3261 N N . LEU A 1 407 ? -36.637 -0.760 32.815 1.00 41.56 407 LEU A N 1
ATOM 3262 C CA . LEU A 1 407 ? -35.774 -1.411 31.819 1.00 41.56 407 LEU A CA 1
ATOM 3263 C C . LEU A 1 407 ? -36.325 -2.782 31.383 1.00 41.56 407 LEU A C 1
ATOM 3265 O O . LEU A 1 407 ? -36.314 -3.104 30.195 1.00 41.56 407 LEU A O 1
ATOM 3269 N N . LEU A 1 408 ? -36.904 -3.546 32.316 1.00 40.25 408 LEU A N 1
ATOM 3270 C CA . LEU A 1 408 ? -37.601 -4.811 32.040 1.00 40.25 408 LEU A CA 1
ATOM 3271 C C . LEU A 1 408 ? -38.860 -4.639 31.183 1.00 40.25 408 LEU A C 1
ATOM 3273 O O . LEU A 1 408 ? -39.088 -5.409 30.253 1.00 40.25 408 LEU A O 1
ATOM 3277 N N . LYS A 1 409 ? -39.663 -3.605 31.447 1.00 41.12 409 LYS A N 1
ATOM 3278 C CA . LYS A 1 409 ? -40.869 -3.316 30.659 1.00 41.12 409 LYS A CA 1
ATOM 3279 C C . LYS A 1 409 ? -40.526 -2.886 29.225 1.00 41.12 409 LYS A C 1
ATOM 3281 O O . LYS A 1 409 ? -41.211 -3.269 28.282 1.00 41.12 409 LYS A O 1
ATOM 3286 N N . TYR A 1 410 ? -39.426 -2.151 29.048 1.00 43.09 410 TYR A N 1
ATOM 3287 C CA . TYR A 1 410 ? -38.893 -1.781 27.733 1.00 43.09 410 TYR A CA 1
ATOM 3288 C C . TYR A 1 410 ? -38.297 -2.984 26.973 1.00 43.09 410 TYR A C 1
ATOM 3290 O O . TYR A 1 410 ? -38.490 -3.110 25.760 1.00 43.09 410 TYR A O 1
ATOM 3298 N N . ARG A 1 411 ? -37.637 -3.909 27.690 1.00 42.78 411 ARG A N 1
ATOM 3299 C CA . ARG A 1 411 ? -37.131 -5.191 27.163 1.00 42.78 411 ARG A CA 1
ATOM 3300 C C . ARG A 1 411 ? -38.240 -6.008 26.503 1.00 42.78 411 ARG A C 1
ATOM 3302 O O . ARG A 1 411 ? -38.044 -6.530 25.404 1.00 42.78 411 ARG A O 1
ATOM 3309 N N . ASP A 1 412 ? -39.404 -6.092 27.139 1.00 38.19 412 ASP A N 1
ATOM 3310 C CA . ASP A 1 412 ? -40.524 -6.889 26.635 1.00 38.19 412 ASP A CA 1
ATOM 3311 C C . ASP A 1 412 ? -41.177 -6.241 25.395 1.00 38.19 412 ASP A C 1
ATOM 3313 O O . ASP A 1 412 ? -41.462 -6.936 24.418 1.00 38.19 412 ASP A O 1
ATOM 3317 N N . ASP A 1 413 ? -41.265 -4.907 25.334 1.00 41.16 413 ASP A N 1
ATOM 3318 C CA . ASP A 1 413 ? -41.755 -4.171 24.155 1.00 41.16 413 ASP A CA 1
ATOM 3319 C C . ASP A 1 413 ? -40.823 -4.270 22.931 1.00 41.16 413 ASP A C 1
ATOM 3321 O O . ASP A 1 413 ? -41.287 -4.279 21.781 1.00 41.16 413 ASP A O 1
ATOM 3325 N N . ARG A 1 414 ? -39.504 -4.368 23.153 1.00 38.97 414 ARG A N 1
ATOM 3326 C CA . ARG A 1 414 ? -38.507 -4.593 22.093 1.00 38.97 414 ARG A CA 1
ATOM 3327 C C . ARG A 1 414 ? -38.526 -6.047 21.617 1.00 38.97 414 ARG A C 1
ATOM 3329 O O . ARG A 1 414 ? -38.501 -6.289 20.410 1.00 38.97 414 ARG A O 1
ATOM 3336 N N . ARG A 1 415 ? -38.675 -7.008 22.541 1.00 33.94 415 ARG A N 1
ATOM 3337 C CA . ARG A 1 415 ? -38.855 -8.441 22.240 1.00 33.94 415 ARG A CA 1
ATOM 3338 C C . ARG A 1 415 ? -40.114 -8.704 21.418 1.00 33.94 415 ARG A C 1
ATOM 3340 O O . ARG A 1 415 ? -40.040 -9.452 20.452 1.00 33.94 415 ARG A O 1
ATOM 3347 N N . ILE A 1 416 ? -41.238 -8.058 21.726 1.00 37.62 416 ILE A N 1
ATOM 3348 C CA . ILE A 1 416 ? -42.494 -8.207 20.967 1.00 37.62 416 ILE A CA 1
ATOM 3349 C C . ILE A 1 416 ? -42.367 -7.634 19.542 1.00 37.62 416 ILE A C 1
ATOM 3351 O O . ILE A 1 416 ? -42.951 -8.172 18.599 1.00 37.62 416 ILE A O 1
ATOM 3355 N N . ARG A 1 417 ? -41.557 -6.584 19.345 1.00 36.84 417 ARG A N 1
ATOM 3356 C CA . ARG A 1 417 ? -41.250 -6.042 18.007 1.00 36.84 417 ARG A CA 1
ATOM 3357 C C . ARG A 1 417 ? -40.237 -6.889 17.234 1.00 36.84 417 ARG A C 1
ATOM 3359 O O . ARG A 1 417 ? -40.399 -7.050 16.030 1.00 36.84 417 ARG A O 1
ATOM 3366 N N . ALA A 1 418 ? -39.247 -7.471 17.908 1.00 32.16 418 ALA A N 1
ATOM 3367 C CA . ALA A 1 418 ? -38.233 -8.330 17.295 1.00 32.16 418 ALA A CA 1
ATOM 3368 C C . ALA A 1 418 ? -38.754 -9.749 16.983 1.00 32.16 418 ALA A C 1
ATOM 3370 O O . ALA A 1 418 ? -38.413 -10.313 15.946 1.00 32.16 418 ALA A O 1
ATOM 3371 N N . MET A 1 419 ? -39.652 -10.307 17.808 1.00 34.47 419 MET A N 1
ATOM 3372 C CA . MET A 1 419 ? -40.329 -11.587 17.536 1.00 34.47 419 MET A CA 1
ATOM 3373 C C . MET A 1 419 ? -41.256 -11.521 16.314 1.00 34.47 419 MET A C 1
ATOM 3375 O O . MET A 1 419 ? -41.478 -12.542 15.669 1.00 34.47 419 MET A O 1
ATOM 3379 N N . LYS A 1 420 ? -41.735 -10.330 15.929 1.00 35.41 420 LYS A N 1
ATOM 3380 C CA . LYS A 1 420 ? -42.440 -10.119 14.653 1.00 35.41 420 LYS A CA 1
ATOM 3381 C C . LYS A 1 420 ? -41.525 -10.198 13.415 1.00 35.41 420 LYS A C 1
ATOM 3383 O O . LYS A 1 420 ? -42.046 -10.157 12.306 1.00 35.41 420 LYS A O 1
ATOM 3388 N N . ALA A 1 421 ? -40.203 -10.324 13.576 1.00 33.12 421 ALA A N 1
ATOM 3389 C CA . ALA A 1 421 ? -39.220 -10.239 12.486 1.00 33.12 421 ALA A CA 1
ATOM 3390 C C . ALA A 1 421 ? -38.187 -11.396 12.457 1.00 33.12 421 ALA A C 1
ATOM 3392 O O . ALA A 1 421 ? -37.161 -11.283 11.790 1.00 33.12 421 ALA A O 1
ATOM 3393 N N . GLY A 1 422 ? -38.426 -12.470 13.221 1.00 37.41 422 GLY A N 1
ATOM 3394 C CA . GLY A 1 422 ? -37.393 -13.392 13.718 1.00 37.41 422 GLY A CA 1
ATOM 3395 C C . GLY A 1 422 ? -36.690 -14.313 12.722 1.00 37.41 422 GLY A C 1
ATOM 3396 O O . GLY A 1 422 ? -37.220 -14.542 11.642 1.00 37.41 422 GLY A O 1
ATOM 3397 N N . VAL A 1 423 ? -35.527 -14.870 13.137 1.00 31.19 423 VAL A N 1
ATOM 3398 C CA . VAL A 1 423 ? -34.818 -16.010 12.505 1.00 31.19 423 VAL A CA 1
ATOM 3399 C C . VAL A 1 423 ? -33.647 -16.627 13.380 1.00 31.19 423 VAL A C 1
ATOM 3401 O O . VAL A 1 423 ? -33.051 -15.890 14.159 1.00 31.19 423 VAL A O 1
ATOM 3404 N N . LYS A 1 424 ? -33.341 -17.962 13.285 1.00 28.78 424 LYS A N 1
ATOM 3405 C CA . LYS A 1 424 ? -32.225 -18.816 13.881 1.00 28.78 424 LYS A CA 1
ATOM 3406 C C . LYS A 1 424 ? -31.192 -19.562 12.940 1.00 28.78 424 LYS A C 1
ATOM 3408 O O . LYS A 1 424 ? -31.582 -20.100 11.916 1.00 28.78 424 LYS A O 1
ATOM 3413 N N . ALA A 1 425 ? -29.924 -19.712 13.365 1.00 29.05 425 ALA A N 1
ATOM 3414 C CA . ALA A 1 425 ? -28.736 -20.271 12.659 1.00 29.05 425 ALA A CA 1
ATOM 3415 C C . ALA A 1 425 ? -28.503 -21.812 12.732 1.00 29.05 425 ALA A C 1
ATOM 3417 O O . ALA A 1 425 ? -29.067 -22.431 13.630 1.00 29.05 425 ALA A O 1
ATOM 3418 N N . ASP A 1 426 ? -27.714 -22.386 11.788 1.00 24.69 426 ASP A N 1
ATOM 3419 C CA . ASP A 1 426 ? -26.540 -23.299 11.987 1.00 24.69 426 ASP A CA 1
ATOM 3420 C C . ASP A 1 426 ? -26.111 -24.076 10.701 1.00 24.69 426 ASP A C 1
ATOM 3422 O O . ASP A 1 426 ? -26.970 -24.599 9.993 1.00 24.69 426 ASP A O 1
ATOM 3426 N N . ASP A 1 427 ? -24.797 -24.072 10.373 1.00 23.84 427 ASP A N 1
ATOM 3427 C CA . ASP A 1 427 ? -23.909 -25.232 10.051 1.00 23.84 427 ASP A CA 1
ATOM 3428 C C . ASP A 1 427 ? -22.596 -24.855 9.300 1.00 23.84 427 ASP A C 1
ATOM 3430 O O . ASP A 1 427 ? -22.545 -23.933 8.484 1.00 23.84 427 ASP A O 1
ATOM 3434 N N . ILE A 1 428 ? -21.515 -25.577 9.636 1.00 24.25 428 ILE A N 1
ATOM 3435 C CA . ILE A 1 428 ? -20.076 -25.223 9.593 1.00 24.25 428 ILE A CA 1
ATOM 3436 C C . ILE A 1 428 ? -19.300 -26.052 8.529 1.00 24.25 428 ILE A C 1
ATOM 3438 O O . ILE A 1 428 ? -19.631 -27.207 8.283 1.00 24.25 428 ILE A O 1
ATOM 3442 N N . ASP A 1 429 ? -18.227 -25.465 7.968 1.00 22.73 429 ASP A N 1
ATOM 3443 C CA . ASP A 1 429 ? -16.834 -25.998 7.912 1.00 22.73 429 ASP A CA 1
ATOM 3444 C C . ASP A 1 429 ? -16.038 -26.045 6.579 1.00 22.73 429 ASP A C 1
ATOM 3446 O O . ASP A 1 429 ? -16.497 -26.485 5.527 1.00 22.73 429 ASP A O 1
ATOM 3450 N N . SER A 1 430 ? -14.760 -25.667 6.740 1.00 22.58 430 SER A N 1
ATOM 3451 C CA . SER A 1 430 ? -13.511 -26.135 6.107 1.00 22.58 430 SER A CA 1
ATOM 3452 C C . SER A 1 430 ? -13.026 -25.666 4.714 1.00 22.58 430 SER A C 1
ATOM 3454 O O . SER A 1 430 ? -13.802 -25.350 3.808 1.00 22.58 430 SER A O 1
ATOM 3456 N N . SER A 1 431 ? -11.680 -25.653 4.659 1.00 20.56 431 SER A N 1
ATOM 3457 C CA . SER A 1 431 ? -10.673 -25.681 3.577 1.00 20.56 431 SER A CA 1
ATOM 3458 C C . SER A 1 431 ? -10.295 -24.416 2.780 1.00 20.56 431 SER A C 1
ATOM 3460 O O . SER A 1 431 ? -11.086 -23.906 1.985 1.00 20.56 431 SER A O 1
ATOM 3462 N N . ASP A 1 432 ? -9.038 -24.014 3.016 1.00 26.14 432 ASP A N 1
ATOM 3463 C CA . ASP A 1 432 ? -7.981 -23.448 2.153 1.00 26.14 432 ASP A CA 1
ATOM 3464 C C . ASP A 1 432 ? -8.231 -23.337 0.635 1.00 26.14 432 ASP A C 1
ATOM 3466 O O . ASP A 1 432 ? -8.691 -24.291 0.014 1.00 26.14 432 ASP A O 1
ATOM 3470 N N . GLU A 1 433 ? -7.869 -22.181 0.058 1.00 24.94 433 GLU A N 1
ATOM 3471 C CA . GLU A 1 433 ? -6.884 -21.977 -1.034 1.00 24.94 433 GLU A CA 1
ATOM 3472 C C . GLU A 1 433 ? -7.001 -20.541 -1.595 1.00 24.94 433 GLU A C 1
ATOM 3474 O O . GLU A 1 433 ? -8.094 -20.044 -1.871 1.00 24.94 433 GLU A O 1
ATOM 3479 N N . GLU A 1 434 ? -5.852 -19.867 -1.710 1.00 30.44 434 GLU A N 1
ATOM 3480 C CA . GLU A 1 434 ? -5.662 -18.559 -2.349 1.00 30.44 434 GLU A CA 1
ATOM 3481 C C . GLU A 1 434 ? -5.700 -18.686 -3.876 1.00 30.44 434 GLU A C 1
ATOM 3483 O O . GLU A 1 434 ? -5.117 -19.615 -4.422 1.00 30.44 434 GLU A O 1
ATOM 3488 N N . ASP A 1 435 ? -6.278 -17.695 -4.558 1.00 28.84 435 ASP A N 1
ATOM 3489 C CA . ASP A 1 435 ? -5.843 -17.305 -5.903 1.00 28.84 435 ASP A CA 1
ATOM 3490 C C . ASP A 1 435 ? -6.300 -15.871 -6.218 1.00 28.84 435 ASP A C 1
ATOM 3492 O O . ASP A 1 435 ? -7.492 -15.563 -6.298 1.00 28.84 435 ASP A O 1
ATOM 3496 N N . VAL A 1 436 ? -5.325 -14.979 -6.408 1.00 39.91 436 VAL A N 1
ATOM 3497 C CA . VAL A 1 436 ? -5.487 -13.633 -6.978 1.00 39.91 436 VAL A CA 1
ATOM 3498 C C . VAL A 1 436 ? -4.438 -13.479 -8.092 1.00 39.91 436 VAL A C 1
ATOM 3500 O O . VAL A 1 436 ? -3.396 -14.118 -8.058 1.00 39.91 436 VAL A O 1
ATOM 3503 N N . ASP A 1 437 ? -4.752 -12.683 -9.113 1.00 46.69 437 ASP A N 1
ATOM 3504 C CA . ASP A 1 437 ? -4.148 -12.563 -10.455 1.00 46.69 437 ASP A CA 1
ATOM 3505 C C . ASP A 1 437 ? -2.642 -12.912 -10.652 1.00 46.69 437 ASP A C 1
ATOM 3507 O O . ASP A 1 437 ? -1.789 -12.059 -10.918 1.00 46.69 437 ASP A O 1
ATOM 3511 N N . ALA A 1 438 ? -2.305 -14.206 -10.622 1.00 51.91 438 ALA A N 1
ATOM 3512 C CA . ALA A 1 438 ? -0.970 -14.720 -10.938 1.00 51.91 438 ALA A CA 1
ATOM 3513 C C . ALA A 1 438 ? -0.527 -14.410 -12.387 1.00 51.91 438 ALA A C 1
ATOM 3515 O O . ALA A 1 438 ? 0.671 -14.395 -12.686 1.00 51.91 438 ALA A O 1
ATOM 3516 N N . GLN A 1 439 ? -1.469 -14.130 -13.298 1.00 55.72 439 GLN A N 1
ATOM 3517 C CA . GLN A 1 439 ? -1.174 -13.852 -14.707 1.00 55.72 439 GLN A CA 1
ATOM 3518 C C . GLN A 1 439 ? -0.463 -12.506 -14.871 1.00 55.72 439 GLN A C 1
ATOM 3520 O O . GLN A 1 439 ? 0.545 -12.420 -15.578 1.00 55.72 439 GLN A O 1
ATOM 3525 N N . SER A 1 440 ? -0.930 -11.475 -14.163 1.00 63.53 440 SER A N 1
ATOM 3526 C CA . SER A 1 440 ? -0.315 -10.145 -14.158 1.00 63.53 440 SER A CA 1
ATOM 3527 C C . SER A 1 440 ? 1.152 -10.183 -13.688 1.00 63.53 440 SER A C 1
ATOM 3529 O O . SER A 1 440 ? 2.028 -9.569 -14.307 1.00 63.53 440 SER A O 1
ATOM 3531 N N . ILE A 1 441 ? 1.464 -10.982 -12.662 1.00 72.25 441 ILE A N 1
ATOM 3532 C CA . ILE A 1 441 ? 2.824 -11.144 -12.115 1.00 72.25 441 ILE A CA 1
ATOM 3533 C C . ILE A 1 441 ? 3.766 -11.808 -13.119 1.00 72.25 441 ILE A C 1
ATOM 3535 O O . ILE A 1 441 ? 4.875 -11.318 -13.352 1.00 72.25 441 ILE A O 1
ATOM 3539 N N . VAL A 1 442 ? 3.326 -12.902 -13.746 1.00 75.88 442 VAL A N 1
ATOM 3540 C CA . VAL A 1 442 ? 4.123 -13.614 -14.756 1.00 75.88 442 VAL A CA 1
ATOM 3541 C C . VAL A 1 442 ? 4.425 -12.695 -15.936 1.00 75.88 442 VAL A C 1
ATOM 3543 O O . VAL A 1 442 ? 5.576 -12.591 -16.363 1.00 75.88 442 VAL A O 1
ATOM 3546 N N . VAL A 1 443 ? 3.419 -11.969 -16.424 1.00 77.06 443 VAL A N 1
ATOM 3547 C CA . VAL A 1 443 ? 3.572 -11.036 -17.545 1.00 77.06 443 VAL A CA 1
ATOM 3548 C C . VAL A 1 443 ? 4.564 -9.918 -17.206 1.00 77.06 443 VAL A C 1
ATOM 3550 O O . VAL A 1 443 ? 5.427 -9.604 -18.026 1.00 77.06 443 VAL A O 1
ATOM 3553 N N . ARG A 1 444 ? 4.515 -9.362 -15.989 1.00 79.56 444 ARG A N 1
ATOM 3554 C CA . ARG A 1 444 ? 5.478 -8.348 -15.521 1.00 79.56 444 ARG A CA 1
ATOM 3555 C C . ARG A 1 444 ? 6.897 -8.904 -15.426 1.00 79.56 444 ARG A C 1
ATOM 3557 O O . ARG A 1 444 ? 7.836 -8.215 -15.813 1.00 79.56 444 ARG A O 1
ATOM 3564 N N . GLY A 1 445 ? 7.061 -10.152 -14.985 1.00 83.38 445 GLY A N 1
ATOM 3565 C CA . GLY A 1 445 ? 8.354 -10.840 -15.003 1.00 83.38 445 GLY A CA 1
ATOM 3566 C C . GLY A 1 445 ? 8.912 -11.006 -16.418 1.00 83.38 445 GLY A C 1
ATOM 3567 O O . GLY A 1 445 ? 10.088 -10.723 -16.661 1.00 83.38 445 GLY A O 1
ATOM 3568 N N . VAL A 1 446 ? 8.059 -11.379 -17.377 1.00 84.38 446 VAL A N 1
ATOM 3569 C CA . VAL A 1 446 ? 8.455 -11.506 -18.787 1.00 84.38 446 VAL A CA 1
ATOM 3570 C C . VAL A 1 446 ? 8.866 -10.154 -19.369 1.00 84.38 446 VAL A C 1
ATOM 3572 O O . VAL A 1 446 ? 9.958 -10.030 -19.927 1.00 84.38 446 VAL A O 1
ATOM 3575 N N . TRP A 1 447 ? 8.036 -9.123 -19.199 1.00 84.44 447 TRP A N 1
ATOM 3576 C CA . TRP A 1 447 ? 8.331 -7.776 -19.687 1.00 84.44 447 TRP A CA 1
ATOM 3577 C C . TRP A 1 447 ? 9.543 -7.148 -19.014 1.00 84.44 447 TRP A C 1
ATOM 3579 O O . TRP A 1 447 ? 10.306 -6.450 -19.684 1.00 84.44 447 TRP A O 1
ATOM 3589 N N . PHE A 1 448 ? 9.766 -7.444 -17.732 1.00 90.31 448 PHE A N 1
ATOM 3590 C CA . PHE A 1 448 ? 10.994 -7.068 -17.050 1.00 90.31 448 PHE A CA 1
ATOM 3591 C C . PHE A 1 448 ? 12.217 -7.623 -17.779 1.00 90.31 448 PHE A C 1
ATOM 3593 O O . PHE A 1 448 ? 13.137 -6.868 -18.092 1.00 90.31 448 PHE A O 1
ATOM 3600 N N . GLY A 1 449 ? 12.205 -8.920 -18.105 1.00 89.69 449 GLY A N 1
ATOM 3601 C CA . GLY A 1 449 ? 13.272 -9.560 -18.870 1.00 89.69 449 GLY A CA 1
ATOM 3602 C C . GLY A 1 449 ? 13.452 -8.939 -20.260 1.00 89.69 449 GLY A C 1
ATOM 3603 O O . GLY A 1 449 ? 14.573 -8.613 -20.647 1.00 89.69 449 GLY A O 1
ATOM 3604 N N . VAL A 1 450 ? 12.360 -8.741 -21.006 1.00 87.94 450 VAL A N 1
ATOM 3605 C CA . VAL A 1 450 ? 12.378 -8.155 -22.363 1.00 87.94 450 VAL A CA 1
ATOM 3606 C C . VAL A 1 450 ? 12.993 -6.750 -22.354 1.00 87.94 450 VAL A C 1
ATOM 3608 O O . VAL A 1 450 ? 13.867 -6.447 -23.170 1.00 87.94 450 VAL A O 1
ATOM 3611 N N . GLN A 1 451 ? 12.597 -5.903 -21.402 1.00 90.19 451 GLN A N 1
ATOM 3612 C CA . GLN A 1 451 ? 13.143 -4.550 -21.272 1.00 90.19 451 GLN A CA 1
ATOM 3613 C C . GLN A 1 451 ? 14.583 -4.553 -20.746 1.00 90.19 451 GLN A C 1
ATOM 3615 O O . GLN A 1 451 ? 15.410 -3.775 -21.225 1.00 90.19 451 GLN A O 1
ATOM 3620 N N . ALA A 1 452 ? 14.918 -5.460 -19.823 1.00 92.00 452 ALA A N 1
ATOM 3621 C CA . ALA A 1 452 ? 16.285 -5.641 -19.346 1.00 92.00 452 ALA A CA 1
ATOM 3622 C C . ALA A 1 452 ? 17.226 -6.052 -20.487 1.00 92.00 452 ALA A C 1
ATOM 3624 O O . ALA A 1 452 ? 18.321 -5.510 -20.598 1.00 92.00 452 ALA A O 1
ATOM 3625 N N . PHE A 1 453 ? 16.795 -6.945 -21.384 1.00 92.44 453 PHE A N 1
ATOM 3626 C CA . PHE A 1 453 ? 17.596 -7.340 -22.544 1.00 92.44 453 PHE A CA 1
ATOM 3627 C C . PHE A 1 453 ? 17.719 -6.227 -23.589 1.00 92.44 453 PHE A C 1
ATOM 3629 O O . PHE A 1 453 ? 18.796 -6.012 -24.146 1.00 92.44 453 PHE A O 1
ATOM 3636 N N . SER A 1 454 ? 16.646 -5.470 -23.812 1.00 91.94 454 SER A N 1
ATOM 3637 C CA . SER A 1 454 ? 16.672 -4.311 -24.712 1.00 91.94 454 SER A CA 1
ATOM 3638 C C . SER A 1 454 ? 17.666 -3.247 -24.223 1.00 91.94 454 SER A C 1
ATOM 3640 O O . SER A 1 454 ? 18.486 -2.751 -24.994 1.00 91.94 454 SER A O 1
ATOM 3642 N N . GLY A 1 455 ? 17.660 -2.943 -22.921 1.00 93.75 455 GLY A N 1
ATOM 3643 C CA . GLY A 1 455 ? 18.625 -2.021 -22.317 1.00 93.75 455 GLY A CA 1
ATOM 3644 C C . GLY A 1 455 ? 20.049 -2.576 -22.284 1.00 93.75 455 GLY A C 1
ATOM 3645 O O . GLY A 1 455 ? 20.999 -1.852 -22.575 1.00 93.75 455 GLY A O 1
ATOM 3646 N N . ALA A 1 456 ? 20.207 -3.875 -22.032 1.00 94.62 456 ALA A N 1
ATOM 3647 C CA . ALA A 1 456 ? 21.493 -4.560 -22.105 1.00 94.62 456 ALA A CA 1
ATOM 3648 C C . ALA A 1 456 ? 22.124 -4.503 -23.497 1.00 94.62 456 ALA A C 1
ATOM 3650 O O . ALA A 1 456 ? 23.335 -4.342 -23.612 1.00 94.62 456 ALA A O 1
ATOM 3651 N N . SER A 1 457 ? 21.314 -4.598 -24.551 1.00 95.12 457 SER A N 1
ATOM 3652 C CA . SER A 1 457 ? 21.797 -4.494 -25.930 1.00 95.12 457 SER A CA 1
ATOM 3653 C C . SER A 1 457 ? 22.396 -3.108 -26.192 1.00 95.12 457 SER A C 1
ATOM 3655 O O . SER A 1 457 ? 23.489 -3.004 -26.735 1.00 95.12 457 SER A O 1
ATOM 3657 N N . LEU A 1 458 ? 21.779 -2.044 -25.667 1.00 96.00 458 LEU A N 1
ATOM 3658 C CA . LEU A 1 458 ? 22.345 -0.691 -25.729 1.00 96.00 458 LEU A CA 1
ATOM 3659 C C . LEU A 1 458 ? 23.612 -0.539 -24.879 1.00 96.00 458 LEU A C 1
ATOM 3661 O O . LEU A 1 458 ? 24.561 0.120 -25.303 1.00 96.00 458 LEU A O 1
ATOM 3665 N N . VAL A 1 459 ? 23.673 -1.177 -23.706 1.00 96.62 459 VAL A N 1
ATOM 3666 C CA . VAL A 1 459 ? 24.919 -1.255 -22.924 1.00 96.62 459 VAL A CA 1
ATOM 3667 C C . VAL A 1 459 ? 26.006 -1.982 -23.718 1.00 96.62 459 VAL A C 1
ATOM 3669 O O . VAL A 1 459 ? 27.158 -1.558 -23.686 1.00 96.62 459 VAL A O 1
ATOM 3672 N N . ALA A 1 460 ? 25.669 -3.014 -24.495 1.00 95.81 460 ALA A N 1
ATOM 3673 C CA . ALA A 1 460 ? 26.619 -3.668 -25.389 1.00 95.81 460 ALA A CA 1
ATOM 3674 C C . ALA A 1 460 ? 27.138 -2.700 -26.467 1.00 95.81 460 ALA A C 1
ATOM 3676 O O . ALA A 1 460 ? 28.350 -2.653 -26.682 1.00 95.81 460 ALA A O 1
ATOM 3677 N N . ASN A 1 461 ? 26.285 -1.853 -27.065 1.00 96.31 461 ASN A N 1
ATOM 3678 C CA . ASN A 1 461 ? 26.755 -0.785 -27.960 1.00 96.31 461 ASN A CA 1
ATOM 3679 C C . ASN A 1 461 ? 27.688 0.199 -27.235 1.00 96.31 461 ASN A C 1
ATOM 3681 O O . ASN A 1 461 ? 28.697 0.602 -27.807 1.00 96.31 461 ASN A O 1
ATOM 3685 N N . MET A 1 462 ? 27.399 0.573 -25.981 1.00 96.81 462 MET A N 1
ATOM 3686 C CA . MET A 1 462 ? 28.277 1.450 -25.190 1.00 96.81 462 MET A CA 1
ATOM 3687 C C . MET A 1 462 ? 29.644 0.804 -24.938 1.00 96.81 462 MET A C 1
ATOM 3689 O O . MET A 1 462 ? 30.680 1.441 -25.132 1.00 96.81 462 MET A O 1
ATOM 3693 N N . LEU A 1 463 ? 29.663 -0.468 -24.535 1.00 96.19 463 LEU A N 1
ATOM 3694 C CA . LEU A 1 463 ? 30.895 -1.220 -24.293 1.00 96.19 463 LEU A CA 1
ATOM 3695 C C . LEU A 1 463 ? 31.694 -1.392 -25.585 1.00 96.19 463 LEU A C 1
ATOM 3697 O O . LEU A 1 463 ? 32.905 -1.177 -25.587 1.00 96.19 463 LEU A O 1
ATOM 3701 N N . ARG A 1 464 ? 31.024 -1.685 -26.702 1.00 95.38 464 ARG A N 1
ATOM 3702 C CA . ARG A 1 464 ? 31.634 -1.716 -28.034 1.00 95.38 464 ARG A CA 1
ATOM 3703 C C . ARG A 1 464 ? 32.195 -0.350 -28.431 1.00 95.38 464 ARG A C 1
ATOM 3705 O O . ARG A 1 464 ? 33.313 -0.271 -28.937 1.00 95.38 464 ARG A O 1
ATOM 3712 N N . ALA A 1 465 ? 31.474 0.732 -28.157 1.00 94.75 465 ALA A N 1
ATOM 3713 C CA . ALA A 1 465 ? 31.920 2.086 -28.450 1.00 94.75 465 ALA A CA 1
ATOM 3714 C C . ALA A 1 465 ? 33.165 2.478 -27.640 1.00 94.75 465 ALA A C 1
ATOM 3716 O O . ALA A 1 465 ? 34.034 3.152 -28.185 1.00 94.75 465 ALA A O 1
ATOM 3717 N N . VAL A 1 466 ? 33.312 2.027 -26.391 1.00 94.75 466 VAL A N 1
ATOM 3718 C CA . VAL A 1 466 ? 34.482 2.328 -25.542 1.00 94.75 466 VAL A CA 1
ATOM 3719 C C . VAL A 1 466 ? 35.652 1.384 -25.833 1.00 94.75 466 VAL A C 1
ATOM 3721 O O . VAL A 1 466 ? 36.753 1.841 -26.140 1.00 94.75 466 VAL A O 1
ATOM 3724 N N . PHE A 1 467 ? 35.415 0.074 -25.787 1.00 93.19 467 PHE A N 1
ATOM 3725 C CA . PHE A 1 467 ? 36.460 -0.955 -25.795 1.00 93.19 467 PHE A CA 1
ATOM 3726 C C . PHE A 1 467 ? 36.736 -1.566 -27.179 1.00 93.19 467 PHE A C 1
ATOM 3728 O O . PHE A 1 467 ? 37.762 -2.227 -27.355 1.00 93.19 467 PHE A O 1
ATOM 3735 N N . GLY A 1 468 ? 35.866 -1.331 -28.167 1.00 89.69 468 GLY A N 1
ATOM 3736 C CA . GLY A 1 468 ? 36.008 -1.815 -29.543 1.00 89.69 468 GLY A CA 1
ATOM 3737 C C . GLY A 1 468 ? 36.184 -3.333 -29.647 1.00 89.69 468 GLY A C 1
ATOM 3738 O O . GLY A 1 468 ? 35.506 -4.080 -28.940 1.00 89.69 468 GLY A O 1
ATOM 3739 N N . HIS A 1 469 ? 37.153 -3.735 -30.481 1.00 86.88 469 HIS A N 1
ATOM 3740 C CA . HIS A 1 469 ? 37.915 -4.999 -30.467 1.00 86.88 469 HIS A CA 1
ATOM 3741 C C . HIS A 1 469 ? 37.724 -5.876 -29.222 1.00 86.88 469 HIS A C 1
ATOM 3743 O O . HIS A 1 469 ? 37.170 -6.974 -29.231 1.00 86.88 469 HIS A O 1
ATOM 3749 N N . ASN A 1 470 ? 38.175 -5.325 -28.099 1.00 88.06 470 ASN A N 1
ATOM 3750 C CA . ASN A 1 470 ? 38.323 -6.061 -26.851 1.00 88.06 470 ASN A CA 1
ATOM 3751 C C . ASN A 1 470 ? 36.987 -6.513 -26.241 1.00 88.06 470 ASN A C 1
ATOM 3753 O O . ASN A 1 470 ? 36.983 -7.406 -25.399 1.00 88.06 470 ASN A O 1
ATOM 3757 N N . PHE A 1 471 ? 35.866 -5.900 -26.635 1.00 90.88 471 PHE A N 1
ATOM 3758 C CA . PHE A 1 471 ? 34.532 -6.307 -26.197 1.00 90.88 471 PHE A CA 1
ATOM 3759 C C . PHE A 1 471 ? 33.855 -7.265 -27.185 1.00 90.88 471 PHE A C 1
ATOM 3761 O O . PHE A 1 471 ? 33.256 -8.251 -26.761 1.00 90.88 471 PHE A O 1
ATOM 3768 N N . THR A 1 472 ? 33.945 -7.007 -28.494 1.00 86.12 472 THR A N 1
ATOM 3769 C CA . THR A 1 472 ? 33.304 -7.871 -29.504 1.00 86.12 472 THR A CA 1
ATOM 3770 C C . THR A 1 472 ? 33.979 -9.230 -29.621 1.00 86.12 472 THR A C 1
ATOM 3772 O O . THR A 1 472 ? 33.308 -10.222 -29.895 1.00 86.12 472 THR A O 1
ATOM 3775 N N . ASP A 1 473 ? 35.282 -9.286 -29.346 1.00 89.06 473 ASP A N 1
ATOM 3776 C CA . ASP A 1 473 ? 36.107 -10.476 -29.560 1.00 89.06 473 ASP A CA 1
ATOM 3777 C C . ASP A 1 473 ? 36.266 -11.312 -28.278 1.00 89.06 473 ASP A C 1
ATOM 3779 O O . ASP A 1 473 ? 37.118 -12.200 -28.200 1.00 89.06 473 ASP A O 1
ATOM 3783 N N . ILE A 1 474 ? 35.443 -11.052 -27.251 1.00 90.00 474 ILE A N 1
ATOM 3784 C CA . ILE A 1 474 ? 35.398 -11.870 -26.034 1.00 90.00 474 ILE A CA 1
ATOM 3785 C C . ILE A 1 474 ? 35.096 -13.327 -26.435 1.00 90.00 474 ILE A C 1
ATOM 3787 O O . ILE A 1 474 ? 34.041 -13.584 -27.025 1.00 90.00 474 ILE A O 1
ATOM 3791 N N . PRO A 1 475 ? 35.961 -14.303 -26.085 1.00 89.69 475 PRO A N 1
ATOM 3792 C CA . PRO A 1 475 ? 35.757 -15.697 -26.460 1.00 89.69 475 PRO A CA 1
ATOM 3793 C C . PRO A 1 475 ? 34.408 -16.224 -25.963 1.00 89.69 475 PRO A C 1
ATOM 3795 O O . PRO A 1 475 ? 34.167 -16.312 -24.755 1.00 89.69 475 PRO A O 1
ATOM 3798 N N . ASN A 1 476 ? 33.525 -16.590 -26.895 1.00 90.88 476 ASN A N 1
ATOM 3799 C CA . ASN A 1 476 ? 32.196 -17.076 -26.554 1.00 90.88 476 ASN A CA 1
ATOM 3800 C C . ASN A 1 476 ? 32.270 -18.487 -25.950 1.00 90.88 476 ASN A C 1
ATOM 3802 O O . ASN A 1 476 ? 32.651 -19.442 -26.624 1.00 90.88 476 ASN A O 1
ATOM 3806 N N . ARG A 1 477 ? 31.870 -18.623 -24.682 1.00 89.81 477 ARG A N 1
ATOM 3807 C CA . ARG A 1 477 ? 31.788 -19.909 -23.964 1.00 89.81 477 ARG A CA 1
ATOM 3808 C C . ARG A 1 477 ? 30.362 -20.455 -23.866 1.00 89.81 477 ARG A C 1
ATOM 3810 O O . ARG A 1 477 ? 30.160 -21.534 -23.317 1.00 89.81 477 ARG A O 1
ATOM 3817 N N . ILE A 1 478 ? 29.377 -19.711 -24.369 1.00 89.12 478 ILE A N 1
ATOM 3818 C CA . ILE A 1 478 ? 27.964 -20.091 -24.332 1.00 89.12 478 ILE A CA 1
ATOM 3819 C C . ILE A 1 478 ? 27.604 -20.821 -25.639 1.00 89.12 478 ILE A C 1
ATOM 3821 O O . ILE A 1 478 ? 27.894 -20.296 -26.719 1.00 89.12 478 ILE A O 1
ATOM 3825 N N . PRO A 1 479 ? 26.963 -22.007 -25.585 1.00 88.56 479 PRO A N 1
ATOM 3826 C CA . PRO A 1 479 ? 26.525 -22.718 -26.784 1.00 88.56 479 PRO A CA 1
ATOM 3827 C C . PRO A 1 479 ? 25.573 -21.879 -27.642 1.00 88.56 479 PRO A C 1
ATOM 3829 O O . PRO A 1 479 ? 24.663 -21.239 -27.118 1.00 88.56 479 PRO A O 1
ATOM 3832 N N . ALA A 1 480 ? 25.713 -21.957 -28.969 1.00 83.62 480 ALA A N 1
ATOM 3833 C CA . ALA A 1 480 ? 24.864 -21.213 -29.907 1.00 83.62 480 ALA A CA 1
ATOM 3834 C C . ALA A 1 480 ? 23.356 -21.497 -29.727 1.00 83.62 480 ALA A C 1
ATOM 3836 O O . ALA A 1 480 ? 22.532 -20.615 -29.953 1.00 83.62 480 ALA A O 1
ATOM 3837 N N . SER A 1 481 ? 22.986 -22.689 -29.235 1.00 83.00 481 SER A N 1
ATOM 3838 C CA . SER A 1 481 ? 21.594 -23.064 -28.926 1.00 83.00 481 SER A CA 1
ATOM 3839 C C . SER A 1 481 ? 20.931 -22.201 -27.843 1.00 83.00 481 SER A C 1
ATOM 3841 O O . SER A 1 481 ? 19.703 -22.179 -27.733 1.00 83.00 481 SER A O 1
ATOM 3843 N N . GLN A 1 482 ? 21.718 -21.482 -27.037 1.00 83.62 482 GLN A N 1
ATOM 3844 C CA . GLN A 1 482 ? 21.195 -20.585 -26.008 1.00 83.62 482 GLN A CA 1
ATOM 3845 C C . GLN A 1 482 ? 20.725 -19.243 -26.572 1.00 83.62 482 GLN A C 1
ATOM 3847 O O . GLN A 1 482 ? 19.914 -18.587 -25.924 1.00 83.62 482 GLN A O 1
ATOM 3852 N N . GLY A 1 483 ? 21.168 -18.855 -27.775 1.00 82.88 483 GLY A N 1
ATOM 3853 C CA . GLY A 1 483 ? 20.729 -17.626 -28.442 1.00 82.88 483 GLY A CA 1
ATOM 3854 C C . GLY A 1 483 ? 21.314 -16.330 -27.868 1.00 82.88 483 GLY A C 1
ATOM 3855 O O . GLY A 1 483 ? 20.767 -15.266 -28.128 1.00 82.88 483 GLY A O 1
ATOM 3856 N N . ILE A 1 484 ? 22.400 -16.403 -27.089 1.00 88.94 484 ILE A N 1
ATOM 3857 C CA . ILE A 1 484 ? 23.119 -15.240 -26.544 1.00 88.94 484 ILE A CA 1
ATOM 3858 C C . ILE A 1 484 ? 24.630 -15.513 -26.505 1.00 88.94 484 ILE A C 1
ATOM 3860 O O . ILE A 1 484 ? 25.055 -16.645 -26.274 1.00 88.94 484 ILE A O 1
ATOM 3864 N N . THR A 1 485 ? 25.445 -14.482 -26.737 1.00 91.62 485 THR A N 1
ATOM 3865 C CA . THR A 1 485 ? 26.915 -14.560 -26.665 1.00 91.62 485 THR A CA 1
ATOM 3866 C C . THR A 1 485 ? 27.424 -14.226 -25.261 1.00 91.62 485 THR A C 1
ATOM 3868 O O . THR A 1 485 ? 26.747 -13.546 -24.490 1.00 91.62 485 THR A O 1
ATOM 3871 N N . SER A 1 486 ? 28.648 -14.642 -24.917 1.00 91.81 486 SER A N 1
ATOM 3872 C CA . SER A 1 486 ? 29.284 -14.250 -23.647 1.00 91.81 486 SER A CA 1
ATOM 3873 C C . SER A 1 486 ? 29.394 -12.727 -23.472 1.00 91.81 486 SER A C 1
ATOM 3875 O O . SER A 1 486 ? 29.164 -12.234 -22.370 1.00 91.81 486 SER A O 1
ATOM 3877 N N . ALA A 1 487 ? 29.670 -11.978 -24.546 1.00 91.00 487 ALA A N 1
ATOM 3878 C CA . ALA A 1 487 ? 29.684 -10.512 -24.523 1.00 91.00 487 ALA A CA 1
ATOM 3879 C C . ALA A 1 487 ? 28.285 -9.922 -24.256 1.00 91.00 487 ALA A C 1
ATOM 3881 O O . ALA A 1 487 ? 28.138 -9.022 -23.428 1.00 91.00 487 ALA A O 1
ATOM 3882 N N . GLY A 1 488 ? 27.243 -10.474 -24.890 1.00 91.62 488 GLY A N 1
ATOM 3883 C CA . GLY A 1 488 ? 25.855 -10.083 -24.635 1.00 91.62 488 GLY A CA 1
ATOM 3884 C C . GLY A 1 488 ? 25.411 -10.387 -23.202 1.00 91.62 488 GLY A C 1
ATOM 3885 O O . GLY A 1 488 ? 24.770 -9.555 -22.566 1.00 91.62 488 GLY A O 1
ATOM 3886 N N . MET A 1 489 ? 25.818 -11.536 -22.652 1.00 92.75 489 MET A N 1
ATOM 3887 C CA . MET A 1 489 ? 25.534 -11.904 -21.260 1.00 92.75 489 MET A CA 1
ATOM 3888 C C . MET A 1 489 ? 26.222 -10.963 -20.262 1.00 92.75 489 MET A C 1
ATOM 3890 O O . MET A 1 489 ? 25.627 -10.607 -19.248 1.00 92.75 489 MET A O 1
ATOM 3894 N N . LEU A 1 490 ? 27.449 -10.517 -20.554 1.00 94.00 490 LEU A N 1
ATOM 3895 C CA . LEU A 1 490 ? 28.135 -9.512 -19.741 1.00 94.00 490 LEU A CA 1
ATOM 3896 C C . LEU A 1 490 ? 27.367 -8.183 -19.734 1.00 94.00 490 LEU A C 1
ATOM 3898 O O . LEU A 1 490 ? 27.123 -7.626 -18.666 1.00 94.00 490 LEU A O 1
ATOM 3902 N N . ALA A 1 491 ? 26.948 -7.693 -20.903 1.00 94.69 491 ALA A N 1
ATOM 3903 C CA . ALA A 1 491 ? 26.155 -6.468 -20.988 1.00 94.69 491 ALA A CA 1
ATOM 3904 C C . ALA A 1 491 ? 24.805 -6.606 -20.259 1.00 94.69 491 ALA A C 1
ATOM 3906 O O . ALA A 1 491 ? 24.383 -5.683 -19.559 1.00 94.69 491 ALA A O 1
ATOM 3907 N N . PHE A 1 492 ? 24.174 -7.782 -20.347 1.00 93.81 492 PHE A N 1
ATOM 3908 C CA . PHE A 1 492 ? 22.958 -8.110 -19.603 1.00 93.81 492 PHE A CA 1
ATOM 3909 C C . PHE A 1 492 ? 23.172 -8.075 -18.095 1.00 93.81 492 PHE A C 1
ATOM 3911 O O . PHE A 1 492 ? 22.410 -7.417 -17.393 1.00 93.81 492 PHE A O 1
ATOM 3918 N N . PHE A 1 493 ? 24.242 -8.695 -17.600 1.00 94.56 493 PHE A N 1
ATOM 3919 C CA . PHE A 1 493 ? 24.600 -8.665 -16.185 1.00 94.56 493 PHE A CA 1
ATOM 3920 C C . PHE A 1 493 ? 24.855 -7.240 -15.671 1.00 94.56 493 PHE A C 1
ATOM 3922 O O . PHE A 1 493 ? 24.377 -6.880 -14.597 1.00 94.56 493 PHE A O 1
ATOM 3929 N N . LEU A 1 494 ? 25.554 -6.402 -16.443 1.00 95.38 494 LEU A N 1
ATOM 3930 C CA . LEU A 1 494 ? 25.833 -5.016 -16.056 1.00 95.38 494 LEU A CA 1
ATOM 3931 C C . LEU A 1 494 ? 24.564 -4.158 -16.011 1.00 95.38 494 LEU A C 1
ATOM 3933 O O . LEU A 1 494 ? 24.361 -3.406 -15.057 1.00 95.38 494 LEU A O 1
ATOM 3937 N N . PHE A 1 495 ? 23.688 -4.283 -17.010 1.00 94.81 495 PHE A N 1
ATOM 3938 C CA . PHE A 1 495 ? 22.422 -3.549 -17.021 1.00 94.81 495 PHE A CA 1
ATOM 3939 C C . PHE A 1 495 ? 21.458 -4.056 -15.941 1.00 94.81 495 PHE A C 1
ATOM 3941 O O . PHE A 1 495 ? 20.776 -3.268 -15.288 1.00 94.81 495 PHE A O 1
ATOM 3948 N N . TRP A 1 496 ? 21.437 -5.364 -15.690 1.00 93.62 496 TRP A N 1
ATOM 3949 C CA . TRP A 1 496 ? 20.719 -5.963 -14.569 1.00 93.62 496 TRP A CA 1
ATOM 3950 C C . TRP A 1 496 ? 21.195 -5.401 -13.225 1.00 93.62 496 TRP A C 1
ATOM 3952 O O . TRP A 1 496 ? 20.368 -4.981 -12.417 1.00 93.62 496 TRP A O 1
ATOM 3962 N N . LEU A 1 497 ? 22.512 -5.282 -13.018 1.00 94.38 497 LEU A N 1
ATOM 3963 C CA . LEU A 1 497 ? 23.077 -4.724 -11.788 1.00 94.38 497 LEU A CA 1
ATOM 3964 C C . LEU A 1 497 ? 22.605 -3.280 -11.539 1.00 94.38 497 LEU A C 1
ATOM 3966 O O . LEU A 1 497 ? 22.346 -2.897 -10.398 1.00 94.38 497 LEU A O 1
ATOM 3970 N N . ALA A 1 498 ? 22.418 -2.496 -12.605 1.00 93.25 498 ALA A N 1
ATOM 3971 C CA . ALA A 1 498 ? 21.923 -1.123 -12.523 1.00 93.25 498 ALA A CA 1
ATOM 3972 C C . ALA A 1 498 ? 20.475 -1.001 -12.000 1.00 93.25 498 ALA A C 1
ATOM 3974 O O . ALA A 1 498 ? 20.077 0.087 -11.584 1.00 93.25 498 ALA A O 1
ATOM 3975 N N . HIS A 1 499 ? 19.690 -2.086 -11.977 1.00 92.69 499 HIS A N 1
ATOM 3976 C CA . HIS A 1 499 ? 18.330 -2.069 -11.424 1.00 92.69 499 HIS A CA 1
ATOM 3977 C C . HIS A 1 499 ? 18.311 -2.109 -9.889 1.00 92.69 499 HIS A C 1
ATOM 3979 O O . HIS A 1 499 ? 17.385 -1.570 -9.286 1.00 92.69 499 HIS A O 1
ATOM 3985 N N . PHE A 1 500 ? 19.323 -2.690 -9.234 1.00 91.00 500 PHE A N 1
ATOM 3986 C CA . PHE A 1 500 ? 19.330 -2.867 -7.774 1.00 91.00 500 PHE A CA 1
ATOM 3987 C C . PHE A 1 500 ? 19.259 -1.566 -6.968 1.00 91.00 500 PHE A C 1
ATOM 3989 O O . PHE A 1 500 ? 18.445 -1.504 -6.045 1.00 91.00 500 PHE A O 1
ATOM 3996 N N . PRO A 1 501 ? 20.034 -0.509 -7.291 1.00 88.88 501 PRO A N 1
ATOM 3997 C CA . PRO A 1 501 ? 19.918 0.758 -6.574 1.00 88.88 501 PRO A CA 1
ATOM 3998 C C . PRO A 1 501 ? 18.513 1.357 -6.679 1.00 88.88 501 PRO A C 1
ATOM 4000 O O . PRO A 1 501 ? 18.024 1.953 -5.725 1.00 88.88 501 PRO A O 1
ATOM 4003 N N . LEU A 1 502 ? 17.848 1.167 -7.824 1.00 86.31 502 LEU A N 1
ATOM 4004 C CA . LEU A 1 502 ? 16.498 1.674 -8.066 1.00 86.31 502 LEU A CA 1
ATOM 4005 C C . LEU A 1 502 ? 15.425 0.808 -7.392 1.00 86.31 502 LEU A C 1
ATOM 4007 O O . LEU A 1 502 ? 14.420 1.352 -6.948 1.00 86.31 502 LEU A O 1
ATOM 4011 N N . ALA A 1 503 ? 15.656 -0.500 -7.235 1.00 84.19 503 ALA A N 1
ATOM 4012 C CA . ALA A 1 503 ? 14.767 -1.411 -6.504 1.00 84.19 503 ALA A CA 1
ATOM 4013 C C . ALA A 1 503 ? 14.626 -1.048 -5.013 1.00 84.19 503 ALA A C 1
ATOM 4015 O O . ALA A 1 503 ? 13.616 -1.368 -4.383 1.00 84.19 503 ALA A O 1
ATOM 4016 N N . LEU A 1 504 ? 15.645 -0.393 -4.443 1.00 79.88 504 LEU A N 1
ATOM 4017 C CA . LEU A 1 504 ? 15.644 0.097 -3.062 1.00 79.88 504 LEU A CA 1
ATOM 4018 C C . LEU A 1 504 ? 14.834 1.389 -2.889 1.00 79.88 504 LEU A C 1
ATOM 4020 O O . LEU A 1 504 ? 14.448 1.722 -1.769 1.00 79.88 504 LEU A O 1
ATOM 4024 N N . MET A 1 505 ? 14.578 2.120 -3.977 1.00 77.94 505 MET A N 1
ATOM 4025 C CA . MET A 1 505 ? 13.881 3.401 -3.938 1.00 77.94 505 MET A CA 1
ATOM 4026 C C . MET A 1 505 ? 12.367 3.209 -4.040 1.00 77.94 505 MET A C 1
ATOM 4028 O O . MET A 1 505 ? 11.857 2.376 -4.789 1.00 77.94 505 MET A O 1
ATOM 4032 N N . ARG A 1 506 ? 11.618 4.021 -3.291 1.00 71.62 506 ARG A N 1
ATOM 4033 C CA . ARG A 1 506 ? 10.155 4.082 -3.396 1.00 71.62 506 ARG A CA 1
ATOM 4034 C C . ARG A 1 506 ? 9.731 4.961 -4.586 1.00 71.62 506 ARG A C 1
ATOM 4036 O O . ARG A 1 506 ? 10.467 5.882 -4.945 1.00 71.62 506 ARG A O 1
ATOM 4043 N N . PRO A 1 507 ? 8.526 4.760 -5.163 1.00 69.19 507 PRO A N 1
ATOM 4044 C CA . PRO A 1 507 ? 8.074 5.488 -6.355 1.00 69.19 507 PRO A CA 1
ATOM 4045 C C . PRO A 1 507 ? 8.190 7.020 -6.261 1.00 69.19 507 PRO A C 1
ATOM 4047 O O . PRO A 1 507 ? 8.618 7.662 -7.217 1.00 69.19 507 PRO A O 1
ATOM 4050 N N . TYR A 1 508 ? 7.893 7.613 -5.098 1.00 69.81 508 TYR A N 1
ATOM 4051 C CA . TYR A 1 508 ? 7.989 9.066 -4.897 1.00 69.81 508 TYR A CA 1
ATOM 4052 C C . TYR A 1 508 ? 9.431 9.604 -4.948 1.00 69.81 508 TYR A C 1
ATOM 4054 O O . TYR A 1 508 ? 9.645 10.748 -5.345 1.00 69.81 508 TYR A O 1
ATOM 4062 N N . GLN A 1 509 ? 10.433 8.784 -4.609 1.00 77.12 509 GLN A N 1
ATOM 4063 C CA . GLN A 1 509 ? 11.854 9.159 -4.643 1.00 77.12 509 GLN A CA 1
ATOM 4064 C C . GLN A 1 509 ? 12.412 9.176 -6.076 1.00 77.12 509 GLN A C 1
ATOM 4066 O O . GLN A 1 509 ? 13.425 9.817 -6.344 1.00 77.12 509 GLN A O 1
ATOM 4071 N N . LEU A 1 510 ? 11.730 8.517 -7.018 1.00 79.19 510 LEU A N 1
ATOM 4072 C CA . LEU A 1 510 ? 12.155 8.397 -8.415 1.00 79.19 510 LEU A CA 1
ATOM 4073 C C . LEU A 1 510 ? 11.716 9.579 -9.295 1.00 79.19 510 LEU A C 1
ATOM 4075 O O . LEU A 1 510 ? 12.060 9.623 -10.477 1.00 79.19 510 LEU A O 1
ATOM 4079 N N . ARG A 1 511 ? 10.994 10.570 -8.748 1.00 79.81 511 ARG A N 1
ATOM 4080 C CA . ARG A 1 511 ? 10.472 11.723 -9.509 1.00 79.81 511 ARG A CA 1
ATOM 4081 C C . ARG A 1 511 ? 11.573 12.464 -10.273 1.00 79.81 511 ARG A C 1
ATOM 4083 O O . ARG A 1 511 ? 11.438 12.705 -11.472 1.00 79.81 511 ARG A O 1
ATOM 4090 N N . THR A 1 512 ? 12.689 12.769 -9.610 1.00 81.94 512 THR A N 1
ATOM 4091 C CA . THR A 1 512 ? 13.836 13.445 -10.241 1.00 81.94 512 THR A CA 1
ATOM 4092 C C . THR A 1 512 ? 14.451 12.591 -11.344 1.00 81.94 512 THR A C 1
ATOM 4094 O O . THR A 1 512 ? 14.762 13.101 -12.418 1.00 81.94 512 THR A O 1
ATOM 4097 N N . PHE A 1 513 ? 14.571 11.284 -11.117 1.00 86.31 513 PHE A N 1
ATOM 4098 C CA . PHE A 1 513 ? 15.104 10.354 -12.105 1.00 86.31 513 PHE A CA 1
ATOM 4099 C C . PHE A 1 513 ? 14.236 10.311 -13.377 1.00 86.31 513 PHE A C 1
ATOM 4101 O O . PHE A 1 513 ? 14.770 10.394 -14.484 1.00 86.31 513 PHE A O 1
ATOM 4108 N N . PHE A 1 514 ? 12.903 10.292 -13.246 1.00 83.62 514 PHE A N 1
ATOM 4109 C CA . PHE A 1 514 ? 11.990 10.354 -14.396 1.00 83.62 514 PHE A CA 1
ATOM 4110 C C . PHE A 1 514 ? 12.056 11.686 -15.155 1.00 83.62 514 PHE A C 1
ATOM 4112 O O . PHE A 1 514 ? 12.023 11.688 -16.391 1.00 83.62 514 PHE A O 1
ATOM 4119 N N . ASN A 1 515 ? 12.208 12.807 -14.446 1.00 85.00 515 ASN A N 1
ATOM 4120 C CA . ASN A 1 515 ? 12.377 14.120 -15.071 1.00 85.00 515 ASN A CA 1
ATOM 4121 C C . ASN A 1 515 ? 13.671 14.181 -15.894 1.00 85.00 515 ASN A C 1
ATOM 4123 O O . ASN A 1 515 ? 13.643 14.544 -17.070 1.00 85.00 515 ASN A O 1
ATOM 4127 N N . VAL A 1 516 ? 14.794 13.760 -15.301 1.00 86.69 516 VAL A N 1
ATOM 4128 C CA . VAL A 1 516 ? 16.104 13.728 -15.970 1.00 86.69 516 VAL A CA 1
ATOM 4129 C C . VAL A 1 516 ? 16.060 12.824 -17.199 1.00 86.69 516 VAL A C 1
ATOM 4131 O O . VAL A 1 516 ? 16.445 13.247 -18.287 1.00 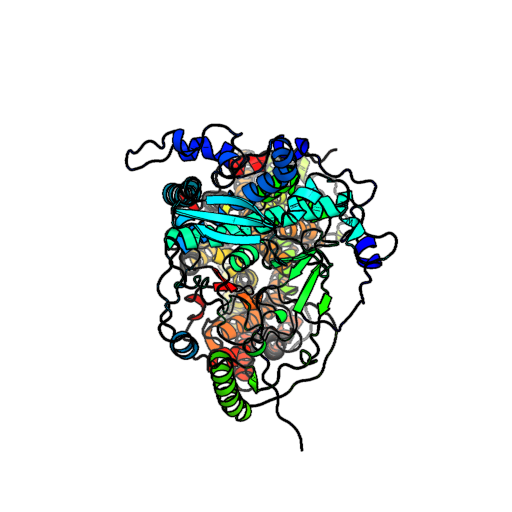86.69 516 VAL A O 1
ATOM 4134 N N . LYS A 1 517 ? 15.517 11.610 -17.061 1.00 86.94 517 LYS A N 1
ATOM 4135 C CA . LYS A 1 517 ? 15.323 10.674 -18.176 1.00 86.94 517 LYS A CA 1
ATOM 4136 C C . LYS A 1 517 ? 14.573 11.319 -19.348 1.00 86.94 517 LYS A C 1
ATOM 4138 O O . LYS A 1 517 ? 14.966 11.139 -20.499 1.00 86.94 517 LYS A O 1
ATOM 4143 N N . THR A 1 518 ? 13.488 12.038 -19.064 1.00 83.69 518 THR A N 1
ATOM 4144 C CA . THR A 1 518 ? 12.640 12.637 -20.106 1.00 83.69 518 THR A CA 1
ATOM 4145 C C . THR A 1 518 ? 13.413 13.687 -20.901 1.00 83.69 518 THR A C 1
ATOM 4147 O O . THR A 1 518 ? 13.346 13.699 -22.128 1.00 83.69 518 THR A O 1
ATOM 4150 N N . ILE A 1 519 ? 14.215 14.509 -20.219 1.00 87.69 519 ILE A N 1
ATOM 4151 C CA . ILE A 1 519 ? 15.062 15.527 -20.854 1.00 87.69 519 ILE A CA 1
ATOM 4152 C C . ILE A 1 519 ? 16.179 14.877 -21.679 1.00 87.69 519 ILE A C 1
ATOM 4154 O O . ILE A 1 519 ? 16.420 15.295 -22.810 1.00 87.69 519 ILE A O 1
ATOM 4158 N N . LEU A 1 520 ? 16.827 13.830 -21.155 1.00 88.94 520 LEU A N 1
ATOM 4159 C CA . LEU A 1 520 ? 17.913 13.120 -21.843 1.00 88.94 520 LEU A CA 1
ATOM 4160 C C . LEU A 1 520 ? 17.458 12.422 -23.132 1.00 88.94 520 LEU A C 1
ATOM 4162 O O . LEU A 1 520 ? 18.243 12.283 -24.069 1.00 88.94 520 LEU A O 1
ATOM 4166 N N . MET A 1 521 ? 16.197 11.990 -23.208 1.00 87.75 521 MET A N 1
ATOM 4167 C CA . MET A 1 521 ? 15.704 11.258 -24.376 1.00 87.75 521 MET A CA 1
ATOM 4168 C C . MET A 1 521 ? 15.502 12.152 -25.609 1.00 87.75 521 MET A C 1
ATOM 4170 O O . MET A 1 521 ? 15.681 11.684 -26.733 1.00 87.75 521 MET A O 1
ATOM 4174 N N . ILE A 1 522 ? 15.187 13.437 -25.422 1.00 89.31 522 ILE A N 1
ATOM 4175 C CA . ILE A 1 522 ? 14.953 14.391 -26.519 1.00 89.31 522 ILE A CA 1
ATOM 4176 C C . ILE A 1 522 ? 16.163 14.482 -27.471 1.00 89.31 522 ILE A C 1
ATOM 4178 O O . ILE A 1 522 ? 15.989 14.192 -28.659 1.00 89.31 522 ILE A O 1
ATOM 4182 N N . PRO A 1 523 ? 17.386 14.828 -27.018 1.00 90.31 523 PRO A N 1
ATOM 4183 C CA . PRO A 1 523 ? 18.534 14.936 -27.916 1.00 90.31 523 PRO A CA 1
ATOM 4184 C C . PRO A 1 523 ? 18.917 13.595 -28.555 1.00 90.31 523 PRO A C 1
ATOM 4186 O O . PRO A 1 523 ? 19.379 13.586 -29.692 1.00 90.31 523 PRO A O 1
ATOM 4189 N N . ALA A 1 524 ? 18.693 12.464 -27.879 1.00 90.31 524 ALA A N 1
ATOM 4190 C CA . ALA A 1 524 ? 19.013 11.148 -28.428 1.00 90.31 524 ALA A CA 1
ATOM 4191 C C . ALA A 1 524 ? 18.096 10.761 -29.600 1.00 90.31 524 ALA A C 1
ATOM 4193 O O . ALA A 1 524 ? 18.585 10.310 -30.635 1.00 90.31 524 ALA A O 1
ATOM 4194 N N . VAL A 1 525 ? 16.781 10.968 -29.458 1.00 90.12 525 VAL A N 1
ATOM 4195 C CA . VAL A 1 525 ? 15.792 10.660 -30.507 1.00 90.12 525 VAL A CA 1
ATOM 4196 C C . VAL A 1 525 ? 15.968 11.588 -31.707 1.00 90.12 525 VAL A C 1
ATOM 4198 O O . VAL A 1 525 ? 16.080 11.121 -32.840 1.00 90.12 525 VAL A O 1
ATOM 4201 N N . TRP A 1 526 ? 16.038 12.901 -31.471 1.00 92.12 526 TRP A N 1
ATOM 4202 C CA . TRP A 1 526 ? 16.196 13.875 -32.551 1.00 92.12 526 TRP A CA 1
ATOM 4203 C C . TRP A 1 526 ? 17.566 13.785 -33.217 1.00 92.12 526 TRP A C 1
ATOM 4205 O O . TRP A 1 526 ? 17.647 13.858 -34.439 1.00 92.12 526 TRP A O 1
ATOM 4215 N N . GLY A 1 527 ? 18.635 13.578 -32.445 1.00 92.31 527 GLY A N 1
ATOM 4216 C CA . GLY A 1 527 ? 19.987 13.436 -32.980 1.00 92.31 527 GLY A CA 1
ATOM 4217 C C . GLY A 1 527 ? 20.116 12.236 -33.917 1.00 92.31 527 GLY A C 1
ATOM 4218 O O . GLY A 1 527 ? 20.621 12.383 -35.030 1.00 92.31 527 GLY A O 1
ATOM 4219 N N . LEU A 1 528 ? 19.597 11.071 -33.510 1.00 92.12 528 LEU A N 1
ATOM 4220 C CA . LEU A 1 528 ? 19.615 9.872 -34.351 1.00 92.12 528 LEU A CA 1
ATOM 4221 C C . LEU A 1 528 ? 18.744 10.041 -35.604 1.00 92.12 528 LEU A C 1
ATOM 4223 O O . LEU A 1 528 ? 19.172 9.667 -36.697 1.00 92.12 528 LEU A O 1
ATOM 4227 N N . PHE A 1 529 ? 17.564 10.654 -35.467 1.00 93.25 529 PHE A N 1
ATOM 4228 C CA . PHE A 1 529 ? 16.689 10.946 -36.603 1.00 93.25 529 PHE A CA 1
ATOM 4229 C C . PHE A 1 529 ? 17.352 11.882 -37.618 1.00 93.25 529 PHE A C 1
ATOM 4231 O O . PHE A 1 529 ? 17.429 11.557 -38.802 1.00 93.25 529 PHE A O 1
ATOM 4238 N N . ILE A 1 530 ? 17.885 13.019 -37.160 1.00 93.56 530 ILE A N 1
ATOM 4239 C CA . ILE A 1 530 ? 18.563 13.999 -38.020 1.00 93.56 530 ILE A CA 1
ATOM 4240 C C . ILE A 1 530 ? 19.743 13.345 -38.739 1.00 93.56 530 ILE A C 1
ATOM 4242 O O . ILE A 1 530 ? 19.895 13.534 -39.945 1.00 93.56 530 ILE A O 1
ATOM 4246 N N . PHE A 1 531 ? 20.538 12.533 -38.035 1.00 92.69 531 PHE A N 1
ATOM 4247 C CA . PHE A 1 531 ? 21.634 11.782 -38.640 1.00 92.69 531 PHE A CA 1
ATOM 4248 C C . PHE A 1 531 ? 21.145 10.856 -39.762 1.00 92.69 531 PHE A C 1
ATOM 4250 O O . PHE A 1 531 ? 21.667 10.918 -40.876 1.00 92.69 531 PHE A O 1
ATOM 4257 N N . CYS A 1 532 ? 20.125 10.030 -39.503 1.00 91.38 532 CYS A N 1
ATOM 4258 C CA . CYS A 1 532 ? 19.612 9.081 -40.492 1.00 91.38 532 CYS A CA 1
ATOM 4259 C C . CYS A 1 532 ? 19.052 9.799 -41.726 1.00 91.38 532 CYS A C 1
ATOM 4261 O O . CYS A 1 532 ? 19.349 9.406 -42.855 1.00 91.38 532 CYS A O 1
ATOM 4263 N N . MET A 1 533 ? 18.297 10.881 -41.528 1.00 92.25 533 MET A N 1
ATOM 4264 C CA . MET A 1 533 ? 17.703 11.647 -42.625 1.00 92.25 533 MET A CA 1
ATOM 4265 C C . MET A 1 533 ? 18.759 12.393 -43.446 1.00 92.25 533 MET A C 1
ATOM 4267 O O . MET A 1 533 ? 18.729 12.330 -44.674 1.00 92.25 533 MET A O 1
ATOM 4271 N N . ALA A 1 534 ? 19.724 13.047 -42.795 1.00 91.38 534 ALA A N 1
ATOM 4272 C CA . ALA A 1 534 ? 20.801 13.756 -43.484 1.00 91.38 534 ALA A CA 1
ATOM 4273 C C . ALA A 1 534 ? 21.704 12.796 -44.273 1.00 91.38 534 ALA A C 1
ATOM 4275 O O . ALA A 1 534 ? 22.071 13.086 -45.409 1.00 91.38 534 ALA A O 1
ATOM 4276 N N . ASN A 1 535 ? 22.018 11.629 -43.705 1.00 89.19 535 ASN A N 1
ATOM 4277 C CA . ASN A 1 535 ? 22.900 10.648 -44.335 1.00 89.19 535 ASN A CA 1
ATOM 4278 C C . ASN A 1 535 ? 22.272 9.946 -45.552 1.00 89.19 535 ASN A C 1
ATOM 4280 O O . ASN A 1 535 ? 22.982 9.460 -46.428 1.00 89.19 535 ASN A O 1
ATOM 4284 N N . THR A 1 536 ? 20.944 9.872 -45.605 1.00 86.88 536 THR A N 1
ATOM 4285 C CA . THR A 1 536 ? 20.198 9.166 -46.662 1.00 86.88 536 THR A CA 1
ATOM 4286 C C . THR A 1 536 ? 19.519 10.115 -47.652 1.00 86.88 536 THR A C 1
ATOM 4288 O O . THR A 1 536 ? 18.809 9.661 -48.549 1.00 86.88 536 THR A O 1
ATOM 4291 N N . GLY A 1 537 ? 19.696 11.434 -47.488 1.00 84.06 537 GLY A N 1
ATOM 4292 C CA . GLY A 1 537 ? 18.994 12.446 -48.282 1.00 84.06 537 GLY A CA 1
ATOM 4293 C C . GLY A 1 537 ? 17.472 12.388 -48.117 1.00 84.06 537 GLY A C 1
ATOM 4294 O O . GLY A 1 537 ? 16.748 12.695 -49.059 1.00 84.06 537 GLY A O 1
ATOM 4295 N N . ALA A 1 538 ? 16.991 11.940 -46.952 1.00 80.75 538 ALA A N 1
ATOM 4296 C CA . ALA A 1 538 ? 15.580 11.688 -46.656 1.00 80.75 538 ALA A CA 1
ATOM 4297 C C . ALA A 1 538 ? 14.892 10.662 -47.588 1.00 80.75 538 ALA A C 1
ATOM 4299 O O . ALA A 1 538 ? 13.666 10.659 -47.717 1.00 80.75 538 ALA A O 1
ATOM 4300 N N . SER A 1 539 ? 15.658 9.768 -48.228 1.00 81.44 539 SER A N 1
ATOM 4301 C CA . SER A 1 539 ? 15.116 8.753 -49.138 1.00 81.44 539 SER A CA 1
ATOM 4302 C C . SER A 1 539 ? 14.571 7.536 -48.383 1.00 81.44 539 SER A C 1
ATOM 4304 O O . SER A 1 539 ? 15.296 6.600 -48.042 1.00 81.44 539 SER A O 1
ATOM 4306 N N . LEU A 1 540 ? 13.259 7.536 -48.145 1.00 76.00 540 LEU A N 1
ATOM 4307 C CA . LEU A 1 540 ? 12.551 6.499 -47.382 1.00 76.00 540 LEU A CA 1
ATOM 4308 C C . LEU A 1 540 ? 12.279 5.200 -48.165 1.00 76.00 540 LEU A C 1
ATOM 4310 O O . LEU A 1 540 ? 11.822 4.228 -47.572 1.00 76.00 540 LEU A O 1
ATOM 4314 N N . GLY A 1 541 ? 12.522 5.168 -49.481 1.00 66.25 541 GLY A N 1
ATOM 4315 C CA . GLY A 1 541 ? 12.213 3.994 -50.308 1.00 66.25 541 GLY A CA 1
ATOM 4316 C C . GLY A 1 541 ? 10.708 3.755 -50.452 1.00 66.25 541 GLY A C 1
ATOM 4317 O O . GLY A 1 541 ? 10.210 2.662 -50.175 1.00 66.25 541 GLY A O 1
ATOM 4318 N N . THR A 1 542 ? 9.967 4.783 -50.880 1.00 59.88 542 THR A N 1
ATOM 4319 C CA . THR A 1 542 ? 8.499 4.761 -51.036 1.00 59.88 542 THR A CA 1
ATOM 4320 C C . THR A 1 542 ? 7.987 3.671 -51.985 1.00 59.88 542 THR A C 1
ATOM 4322 O O . THR A 1 542 ? 6.819 3.304 -51.895 1.00 59.88 542 THR A O 1
ATOM 4325 N N . GLU A 1 543 ? 8.842 3.087 -52.828 1.00 54.56 543 GLU A N 1
ATOM 4326 C CA . GLU A 1 543 ? 8.500 1.945 -53.685 1.00 54.56 543 GLU A CA 1
ATOM 4327 C C . GLU A 1 543 ? 8.126 0.686 -52.877 1.00 54.56 543 GLU A C 1
ATOM 4329 O O . GLU A 1 543 ? 7.141 0.027 -53.201 1.00 54.56 543 GLU A O 1
ATOM 4334 N N . LYS A 1 544 ? 8.793 0.403 -51.748 1.00 53.03 544 LYS A N 1
ATOM 4335 C CA . LYS A 1 544 ? 8.390 -0.697 -50.841 1.00 53.03 544 LYS A CA 1
ATOM 4336 C C . LYS A 1 544 ? 7.140 -0.365 -50.026 1.00 53.03 544 LYS A C 1
ATOM 4338 O O . LYS A 1 544 ? 6.363 -1.251 -49.682 1.00 53.03 544 LYS A O 1
ATOM 4343 N N . LEU A 1 545 ? 6.903 0.920 -49.760 1.00 48.41 545 LEU A N 1
ATOM 4344 C CA . LEU A 1 545 ? 5.636 1.388 -49.190 1.00 48.41 545 LEU A CA 1
ATOM 4345 C C . LEU A 1 545 ? 4.483 1.209 -50.196 1.00 48.41 545 LEU A C 1
ATOM 4347 O O . LEU A 1 545 ? 3.346 0.974 -49.800 1.00 48.41 545 LEU A O 1
ATOM 4351 N N . SER A 1 546 ? 4.785 1.260 -51.498 1.00 45.38 546 SER A N 1
ATOM 4352 C CA . SER A 1 546 ? 3.825 1.037 -52.579 1.00 45.38 546 SER A CA 1
ATOM 4353 C C . SER A 1 546 ? 3.524 -0.445 -52.867 1.00 45.38 546 SER A C 1
ATOM 4355 O O . SER A 1 546 ? 2.453 -0.740 -53.391 1.00 45.38 546 SER A O 1
ATOM 4357 N N . GLU A 1 547 ? 4.344 -1.409 -52.430 1.00 48.34 547 GLU A N 1
ATOM 4358 C CA . GLU A 1 547 ? 3.932 -2.829 -52.388 1.00 48.34 547 GLU A CA 1
ATOM 4359 C C . GLU A 1 547 ? 2.777 -3.057 -51.394 1.00 48.34 547 GLU A C 1
ATOM 4361 O O . GLU A 1 547 ? 1.892 -3.885 -51.635 1.00 48.34 547 GLU A O 1
ATOM 4366 N N . ALA A 1 548 ? 2.686 -2.241 -50.335 1.00 47.44 548 ALA A N 1
ATOM 4367 C CA . ALA A 1 548 ? 1.520 -2.221 -49.452 1.00 47.44 548 ALA A CA 1
ATOM 4368 C C . ALA A 1 548 ? 0.239 -1.712 -50.158 1.00 47.44 548 ALA A C 1
ATOM 4370 O O . ALA A 1 548 ? -0.861 -2.009 -49.696 1.00 47.44 548 ALA A O 1
ATOM 4371 N N . SER A 1 549 ? 0.334 -1.046 -51.320 1.00 43.19 549 SER A N 1
ATOM 4372 C CA . SER A 1 549 ? -0.837 -0.664 -52.140 1.00 43.19 549 SER A CA 1
ATOM 4373 C C . SER A 1 549 ? -1.623 -1.875 -52.657 1.00 43.19 549 SER A C 1
ATOM 4375 O O . SER A 1 549 ? -2.834 -1.787 -52.861 1.00 43.19 549 SER A O 1
ATOM 4377 N N . GLY A 1 550 ? -0.966 -3.029 -52.844 1.00 48.97 550 GLY A N 1
ATOM 4378 C CA . GLY A 1 550 ? -1.640 -4.285 -53.200 1.00 48.97 550 GLY A CA 1
ATOM 4379 C C . GLY A 1 550 ? -2.521 -4.834 -52.066 1.00 48.97 550 GLY A C 1
ATOM 4380 O O . GLY A 1 550 ? -3.517 -5.525 -52.305 1.00 48.97 550 GLY A O 1
ATOM 4381 N N . VAL A 1 551 ? -2.210 -4.472 -50.818 1.00 50.53 551 VAL A N 1
ATOM 4382 C CA . VAL A 1 551 ? -3.026 -4.776 -49.632 1.00 50.53 551 VAL A CA 1
ATOM 4383 C C . VAL A 1 551 ? -4.285 -3.892 -49.610 1.00 50.53 551 VAL A C 1
ATOM 4385 O O . VAL A 1 551 ? -5.364 -4.381 -49.267 1.00 50.53 551 VAL A O 1
ATOM 4388 N N . SER A 1 552 ? -4.180 -2.638 -50.069 1.00 49.81 552 SER A N 1
ATOM 4389 C CA . SER A 1 552 ? -5.285 -1.670 -50.225 1.00 49.81 552 SER A CA 1
ATOM 4390 C C . SER A 1 552 ? -6.359 -2.123 -51.217 1.00 49.81 552 SER A C 1
ATOM 4392 O O . SER A 1 552 ? -7.544 -1.909 -50.980 1.00 49.81 552 SER A O 1
ATOM 4394 N N . ALA A 1 553 ? -5.964 -2.788 -52.306 1.00 52.62 553 ALA A N 1
ATOM 4395 C CA . ALA A 1 553 ? -6.870 -3.193 -53.384 1.00 52.62 553 ALA A CA 1
ATOM 4396 C C . ALA A 1 553 ? -7.660 -4.495 -53.115 1.00 52.62 553 ALA A C 1
ATOM 4398 O O . ALA A 1 553 ? -8.595 -4.803 -53.847 1.00 52.62 553 ALA A O 1
ATOM 4399 N N . SER A 1 554 ? -7.307 -5.275 -52.083 1.00 57.28 554 SER A N 1
ATOM 4400 C CA . SER A 1 554 ? -7.813 -6.650 -51.883 1.00 57.28 554 SER A CA 1
ATOM 4401 C C . SER A 1 554 ? -8.748 -6.839 -50.679 1.00 57.28 554 SER A C 1
ATOM 4403 O O . SER A 1 554 ? -9.001 -7.971 -50.272 1.00 57.28 554 SER A O 1
ATOM 4405 N N . GLY A 1 555 ? -9.220 -5.760 -50.041 1.00 60.66 555 GLY A N 1
ATOM 4406 C CA . GLY A 1 555 ? -9.977 -5.833 -48.775 1.00 60.66 555 GLY A CA 1
ATOM 4407 C C . GLY A 1 555 ? -9.139 -6.301 -47.570 1.00 60.66 555 GLY A C 1
ATOM 4408 O O . GLY A 1 555 ? -9.601 -6.255 -46.431 1.00 60.66 555 GLY A O 1
ATOM 4409 N N . LYS A 1 556 ? -7.877 -6.692 -47.800 1.00 68.38 556 LYS A N 1
ATOM 4410 C CA . LYS A 1 556 ? -6.903 -7.104 -46.781 1.00 68.38 556 LYS A CA 1
ATOM 4411 C C . LYS A 1 556 ? -6.400 -5.934 -45.938 1.00 68.38 556 LYS A C 1
ATOM 4413 O O . LYS A 1 556 ? -5.962 -6.155 -44.815 1.00 68.38 556 LYS A O 1
ATOM 4418 N N . TRP A 1 557 ? -6.500 -4.701 -46.436 1.00 74.56 557 TRP A N 1
ATOM 4419 C CA . TRP A 1 557 ? -6.095 -3.505 -45.693 1.00 74.56 557 TRP A CA 1
ATOM 4420 C C . TRP A 1 557 ? -6.921 -3.275 -44.431 1.00 74.56 557 TRP A C 1
ATOM 4422 O O . TRP A 1 557 ? -6.354 -2.911 -43.409 1.00 74.56 557 TRP A O 1
ATOM 4432 N N . GLY A 1 558 ? -8.226 -3.569 -44.458 1.00 80.25 558 GLY A N 1
ATOM 4433 C CA . GLY A 1 558 ? -9.063 -3.502 -43.258 1.00 80.25 558 GLY A CA 1
ATOM 4434 C C . GLY A 1 558 ? -8.577 -4.466 -42.173 1.00 80.25 558 GLY A C 1
ATOM 4435 O O . GLY A 1 558 ? -8.381 -4.064 -41.031 1.00 80.25 558 GLY A O 1
ATOM 4436 N N . TRP A 1 559 ? -8.287 -5.717 -42.539 1.00 79.25 559 TRP A N 1
ATOM 4437 C CA . TRP A 1 559 ? -7.740 -6.710 -41.607 1.00 79.25 559 TRP A CA 1
ATOM 4438 C C . TRP A 1 559 ? -6.326 -6.373 -41.137 1.00 79.25 559 TRP A C 1
ATOM 4440 O O . TRP A 1 559 ? -6.020 -6.555 -39.964 1.00 79.25 559 TRP A O 1
ATOM 4450 N N . PHE A 1 560 ? -5.486 -5.822 -42.013 1.00 77.00 560 PHE A N 1
ATOM 4451 C CA . PHE A 1 560 ? -4.170 -5.308 -41.644 1.00 77.00 560 PHE A CA 1
ATOM 4452 C C . PHE A 1 560 ? -4.272 -4.158 -40.633 1.00 77.00 560 PHE A C 1
ATOM 4454 O O . PHE A 1 560 ? -3.582 -4.175 -39.615 1.00 77.00 560 PHE A O 1
ATOM 4461 N N . PHE A 1 561 ? -5.166 -3.195 -40.875 1.00 82.62 561 PHE A N 1
ATOM 4462 C CA . PHE A 1 561 ? -5.431 -2.084 -39.966 1.00 82.62 561 PHE A CA 1
ATOM 4463 C C . PHE A 1 561 ? -5.917 -2.590 -38.604 1.00 82.62 561 PHE A C 1
ATOM 4465 O O . PHE A 1 561 ? -5.359 -2.209 -37.577 1.00 82.62 561 PHE A O 1
ATOM 4472 N N . MET A 1 562 ? -6.886 -3.511 -38.584 1.00 83.94 562 MET A N 1
ATOM 4473 C CA . MET A 1 562 ? -7.361 -4.121 -37.339 1.00 83.94 562 MET A CA 1
ATOM 4474 C C . MET A 1 562 ? -6.252 -4.875 -36.605 1.00 83.94 562 MET A C 1
ATOM 4476 O O . MET A 1 562 ? -6.112 -4.718 -35.397 1.00 83.94 562 MET A O 1
ATOM 4480 N N . ASN A 1 563 ? -5.416 -5.622 -37.328 1.00 78.31 563 ASN A N 1
ATOM 4481 C CA . ASN A 1 563 ? -4.277 -6.323 -36.748 1.00 78.31 563 ASN A CA 1
ATOM 4482 C C . ASN A 1 563 ? -3.254 -5.352 -36.129 1.00 78.31 563 ASN A C 1
ATOM 4484 O O . ASN A 1 563 ? -2.710 -5.635 -35.063 1.00 78.31 563 ASN A O 1
ATOM 4488 N N . ALA A 1 564 ? -3.019 -4.193 -36.753 1.00 80.25 564 ALA A N 1
ATOM 4489 C CA . ALA A 1 564 ? -2.152 -3.147 -36.209 1.00 80.25 564 ALA A CA 1
ATOM 4490 C C . ALA A 1 564 ? -2.746 -2.503 -34.944 1.00 80.25 564 ALA A C 1
ATOM 4492 O O . ALA A 1 564 ? -2.035 -2.332 -33.953 1.00 80.25 564 ALA A O 1
ATOM 4493 N N . VAL A 1 565 ? -4.053 -2.211 -34.941 1.00 84.38 565 VAL A N 1
ATOM 4494 C CA . VAL A 1 565 ? -4.776 -1.737 -33.747 1.00 84.38 565 VAL A CA 1
ATOM 4495 C C . VAL A 1 565 ? -4.678 -2.766 -32.619 1.00 84.38 565 VAL A C 1
ATOM 4497 O O . VAL A 1 565 ? -4.357 -2.412 -31.487 1.00 84.38 565 VAL A O 1
ATOM 4500 N N . ASN A 1 566 ? -4.890 -4.045 -32.931 1.00 82.75 566 ASN A N 1
ATOM 4501 C CA . ASN A 1 566 ? -4.802 -5.146 -31.979 1.00 82.75 566 ASN A CA 1
ATOM 4502 C C . ASN A 1 566 ? -3.394 -5.288 -31.380 1.00 82.75 566 ASN A C 1
ATOM 4504 O O . ASN A 1 566 ? -3.259 -5.437 -30.168 1.00 82.75 566 ASN A O 1
ATOM 4508 N N . ALA A 1 567 ? -2.346 -5.179 -32.200 1.00 77.75 567 ALA A N 1
ATOM 4509 C CA . ALA A 1 567 ? -0.961 -5.197 -31.731 1.00 77.75 567 ALA A CA 1
ATOM 4510 C C . ALA A 1 567 ? -0.637 -3.996 -30.824 1.00 77.75 567 ALA A C 1
ATOM 4512 O O . ALA A 1 567 ? 0.016 -4.163 -29.793 1.00 77.75 567 ALA A O 1
ATOM 4513 N N . GLY A 1 568 ? -1.126 -2.800 -31.170 1.00 80.00 568 GLY A N 1
ATOM 4514 C CA . GLY A 1 568 ? -0.964 -1.594 -30.354 1.00 80.00 568 GLY A CA 1
ATOM 4515 C C . GLY A 1 568 ? -1.656 -1.704 -28.993 1.00 80.00 568 GLY A C 1
ATOM 4516 O O . GLY A 1 568 ? -1.031 -1.451 -27.964 1.00 80.00 568 GLY A O 1
ATOM 4517 N N . LEU A 1 569 ? -2.918 -2.146 -28.977 1.00 82.12 569 LEU A N 1
ATOM 4518 C CA . LEU A 1 569 ? -3.674 -2.380 -27.742 1.00 82.12 569 LEU A CA 1
ATOM 4519 C C . LEU A 1 569 ? -3.029 -3.471 -26.884 1.00 82.12 569 LEU A C 1
ATOM 4521 O O . LEU A 1 569 ? -2.892 -3.282 -25.678 1.00 82.12 569 LEU A O 1
ATOM 4525 N N . GLY A 1 570 ? -2.557 -4.557 -27.505 1.00 75.56 570 GLY A N 1
ATOM 4526 C CA . GLY A 1 570 ? -1.775 -5.591 -26.831 1.00 75.56 570 GLY A CA 1
ATOM 4527 C C . GLY A 1 570 ? -0.557 -4.997 -26.126 1.00 75.56 570 GLY A C 1
ATOM 4528 O O . GLY A 1 570 ? -0.404 -5.178 -24.922 1.00 75.56 570 GLY A O 1
ATOM 4529 N N . ASN A 1 571 ? 0.261 -4.204 -26.822 1.00 75.56 571 ASN A N 1
ATOM 4530 C CA . ASN A 1 571 ? 1.473 -3.599 -26.257 1.00 75.56 571 ASN A CA 1
ATOM 4531 C C . ASN A 1 571 ? 1.210 -2.675 -25.048 1.00 75.56 571 ASN A C 1
ATOM 4533 O O . ASN A 1 571 ? 2.051 -2.570 -24.160 1.00 75.56 571 ASN A O 1
ATOM 4537 N N . THR A 1 572 ? 0.052 -2.011 -24.986 1.00 77.38 572 THR A N 1
ATOM 4538 C CA . THR A 1 572 ? -0.318 -1.117 -23.867 1.00 77.38 572 THR A CA 1
ATOM 4539 C C . THR A 1 572 ? -1.201 -1.798 -22.813 1.00 77.38 572 THR A C 1
ATOM 4541 O O . THR A 1 572 ? -1.445 -1.232 -21.754 1.00 77.38 572 THR A O 1
ATOM 4544 N N . ALA A 1 573 ? -1.642 -3.032 -23.045 1.00 74.62 573 ALA A N 1
ATOM 4545 C CA . ALA A 1 573 ? -2.536 -3.778 -22.162 1.00 74.62 573 ALA A CA 1
ATOM 4546 C C . ALA A 1 573 ? -2.066 -3.868 -20.705 1.00 74.62 573 ALA A C 1
ATOM 4548 O O . ALA A 1 573 ? -2.861 -3.684 -19.788 1.00 74.62 573 ALA A O 1
ATOM 4549 N N . THR A 1 574 ? -0.776 -4.137 -20.494 1.00 70.38 574 THR A N 1
ATOM 4550 C CA . THR A 1 574 ? -0.185 -4.257 -19.154 1.00 70.38 574 THR A CA 1
ATOM 4551 C C . THR A 1 574 ? -0.235 -2.932 -18.405 1.00 70.38 574 THR A C 1
ATOM 4553 O O . THR A 1 574 ? -0.589 -2.911 -17.227 1.00 70.38 574 THR A O 1
ATOM 4556 N N . LEU A 1 575 ? 0.034 -1.830 -19.114 1.00 75.19 575 LEU A N 1
ATOM 4557 C CA . LEU A 1 575 ? -0.073 -0.469 -18.594 1.00 75.19 575 LEU A CA 1
ATOM 4558 C C . LEU A 1 575 ? -1.522 -0.112 -18.240 1.00 75.19 575 LEU A C 1
ATOM 4560 O O . LEU A 1 575 ? -1.772 0.496 -17.207 1.00 75.19 575 LEU A O 1
ATOM 4564 N N . ILE A 1 576 ? -2.495 -0.531 -19.056 1.00 78.50 576 ILE A N 1
ATOM 4565 C CA . ILE A 1 576 ? -3.920 -0.266 -18.793 1.00 78.50 576 ILE A CA 1
ATOM 4566 C C . ILE A 1 576 ? -4.358 -0.899 -17.466 1.00 78.50 576 ILE A C 1
ATOM 4568 O O . ILE A 1 576 ? -5.042 -0.251 -16.678 1.00 78.50 576 ILE A O 1
ATOM 4572 N N . THR A 1 577 ? -3.950 -2.142 -17.192 1.00 75.00 577 THR A N 1
ATOM 4573 C CA . THR A 1 577 ? -4.348 -2.856 -15.966 1.00 75.00 577 THR A CA 1
ATOM 4574 C C . THR A 1 577 ? -3.682 -2.344 -14.693 1.00 75.00 577 THR A C 1
ATOM 4576 O O . THR A 1 577 ? -4.284 -2.419 -13.627 1.00 75.00 577 THR A O 1
ATOM 4579 N N . ASN A 1 578 ? -2.452 -1.831 -14.777 1.00 72.25 578 ASN A N 1
ATOM 4580 C CA . ASN A 1 578 ? -1.663 -1.449 -13.603 1.00 72.25 578 ASN A CA 1
ATOM 4581 C C . ASN A 1 578 ? -1.548 0.067 -13.408 1.00 72.25 578 ASN A C 1
ATOM 4583 O O . ASN A 1 578 ? -0.930 0.520 -12.447 1.00 72.25 578 ASN A O 1
ATOM 4587 N N . GLN A 1 579 ? -2.184 0.867 -14.266 1.00 77.38 579 GLN A N 1
ATOM 4588 C CA . GLN A 1 579 ? -2.218 2.318 -14.125 1.00 77.38 579 GLN A CA 1
ATOM 4589 C C . GLN A 1 579 ? -2.622 2.801 -12.713 1.00 77.38 579 GLN A C 1
ATOM 4591 O O . GLN A 1 579 ? -2.038 3.792 -12.257 1.00 77.38 579 GLN A O 1
ATOM 4596 N N . PRO A 1 580 ? -3.534 2.125 -11.972 1.00 78.50 580 PRO A N 1
ATOM 4597 C CA . PRO A 1 580 ? -3.831 2.466 -10.579 1.00 78.50 580 PRO A CA 1
ATOM 4598 C C . PRO A 1 580 ? -2.615 2.461 -9.635 1.00 78.50 580 PRO A C 1
ATOM 4600 O O . PRO A 1 580 ? -2.573 3.275 -8.711 1.00 78.50 580 PRO A O 1
ATOM 4603 N N . ASP A 1 581 ? -1.589 1.632 -9.886 1.00 76.12 581 ASP A N 1
ATOM 4604 C CA . ASP A 1 581 ? -0.379 1.560 -9.051 1.00 76.12 581 ASP A CA 1
ATOM 4605 C C . ASP A 1 581 ? 0.392 2.882 -9.013 1.00 76.12 581 ASP A C 1
ATOM 4607 O O . ASP A 1 581 ? 1.023 3.200 -7.998 1.00 76.12 581 ASP A O 1
ATOM 4611 N N . ILE A 1 582 ? 0.329 3.639 -10.112 1.00 73.62 582 ILE A N 1
ATOM 4612 C CA . ILE A 1 582 ? 0.959 4.951 -10.270 1.00 73.62 582 ILE A CA 1
ATOM 4613 C C . ILE A 1 582 ? -0.056 6.062 -9.974 1.00 73.62 582 ILE A C 1
ATOM 4615 O O . ILE A 1 582 ? 0.283 7.049 -9.323 1.00 73.62 582 ILE A O 1
ATOM 4619 N N . ALA A 1 583 ? -1.309 5.900 -10.413 1.00 78.62 583 ALA A N 1
ATOM 4620 C CA . ALA A 1 583 ? -2.348 6.915 -10.263 1.00 78.62 583 ALA A CA 1
ATOM 4621 C C . ALA A 1 583 ? -2.696 7.217 -8.796 1.00 78.62 583 ALA A C 1
ATOM 4623 O O . ALA A 1 583 ? -3.016 8.365 -8.496 1.00 78.62 583 ALA A O 1
ATOM 4624 N N . ARG A 1 584 ? -2.544 6.250 -7.874 1.00 75.62 584 ARG A N 1
ATOM 4625 C CA . ARG A 1 584 ? -2.726 6.465 -6.420 1.00 75.62 584 ARG A CA 1
ATOM 4626 C C . ARG A 1 584 ? -1.791 7.515 -5.809 1.00 75.62 584 ARG A C 1
ATOM 4628 O O . ARG A 1 584 ? -2.057 8.000 -4.720 1.00 75.62 584 ARG A O 1
ATOM 4635 N N . TRP A 1 585 ? -0.701 7.860 -6.496 1.00 71.62 585 TRP A N 1
ATOM 4636 C CA . TRP A 1 585 ? 0.242 8.900 -6.070 1.00 71.62 585 TRP A CA 1
ATOM 4637 C C . TRP A 1 585 ? -0.083 10.279 -6.665 1.00 71.62 585 TRP A C 1
ATOM 4639 O O . TRP A 1 585 ? 0.706 11.216 -6.529 1.00 71.62 585 TRP A O 1
ATOM 4649 N N . SER A 1 586 ? -1.205 10.417 -7.378 1.00 73.69 586 SER A N 1
ATOM 4650 C CA . SER A 1 586 ? -1.636 11.697 -7.936 1.00 73.69 586 SER A CA 1
ATOM 4651 C C . SER A 1 586 ? -2.237 12.592 -6.856 1.00 73.69 586 SER A C 1
ATOM 4653 O O . SER A 1 586 ? -3.053 12.143 -6.061 1.00 73.69 586 SER A O 1
ATOM 4655 N N . LYS A 1 587 ? -1.886 13.884 -6.874 1.00 67.88 587 LYS A N 1
ATOM 4656 C CA . LYS A 1 587 ? -2.461 14.890 -5.962 1.00 67.88 587 LYS A CA 1
ATOM 4657 C C . LYS A 1 587 ? -3.928 15.217 -6.269 1.00 67.88 587 LYS A C 1
ATOM 4659 O O . LYS A 1 587 ? -4.591 15.836 -5.455 1.00 67.88 587 LYS A O 1
ATOM 4664 N N . THR A 1 588 ? -4.407 14.893 -7.472 1.00 74.56 588 THR A N 1
ATOM 4665 C CA . THR A 1 588 ? -5.761 15.242 -7.924 1.00 74.56 588 THR A CA 1
ATOM 4666 C C . THR A 1 588 ? -6.395 14.065 -8.649 1.00 74.56 588 THR A C 1
ATOM 4668 O O . THR A 1 588 ? -5.723 13.355 -9.402 1.00 74.56 588 THR A O 1
ATOM 4671 N N . ARG A 1 589 ? -7.713 13.909 -8.501 1.00 70.62 589 ARG A N 1
ATOM 4672 C CA . ARG A 1 589 ? -8.499 12.835 -9.129 1.00 70.62 589 ARG A CA 1
ATOM 4673 C C . ARG A 1 589 ? -8.312 12.752 -10.649 1.00 70.62 589 ARG A C 1
ATOM 4675 O O . ARG A 1 589 ? -8.209 11.669 -11.213 1.00 70.62 589 ARG A O 1
ATOM 4682 N N . SER A 1 590 ? -8.221 13.900 -11.323 1.00 76.44 590 SER A N 1
ATOM 4683 C CA . SER A 1 590 ? -8.064 13.978 -12.783 1.00 76.44 590 SER A CA 1
ATOM 4684 C C . SER A 1 590 ? -6.613 14.075 -13.263 1.00 76.44 590 SER A C 1
ATOM 4686 O O . SER A 1 590 ? -6.372 14.058 -14.472 1.00 76.44 590 SER A O 1
ATOM 4688 N N . GLY A 1 591 ? -5.635 14.199 -12.359 1.00 77.38 591 GLY A N 1
ATOM 4689 C CA . GLY A 1 591 ? -4.239 14.459 -12.723 1.00 77.38 591 GLY A CA 1
ATOM 4690 C C . GLY A 1 591 ? -3.626 13.346 -13.578 1.00 77.38 591 GLY A C 1
ATOM 4691 O O . GLY A 1 591 ? -2.930 13.611 -14.563 1.00 77.38 591 GLY A O 1
ATOM 4692 N N . ALA A 1 592 ? -3.942 12.089 -13.256 1.00 79.31 592 ALA A N 1
ATOM 4693 C CA . ALA A 1 592 ? -3.498 10.936 -14.034 1.00 79.31 592 ALA A CA 1
ATOM 4694 C C . ALA A 1 592 ? -4.161 10.863 -15.424 1.00 79.31 592 ALA A C 1
ATOM 4696 O O . ALA A 1 592 ? -3.519 10.421 -16.374 1.00 79.31 592 ALA A O 1
ATOM 4697 N N . MET A 1 593 ? -5.414 11.309 -15.565 1.00 83.06 593 MET A N 1
ATOM 4698 C CA . MET A 1 593 ? -6.171 11.206 -16.818 1.00 83.06 593 MET A CA 1
ATOM 4699 C C . MET A 1 593 ? -5.633 12.162 -17.887 1.00 83.06 593 MET A C 1
ATOM 4701 O O . MET A 1 593 ? -5.277 11.729 -18.981 1.00 83.06 593 MET A O 1
ATOM 4705 N N . TRP A 1 594 ? -5.540 13.459 -17.574 1.00 83.00 594 TRP A N 1
ATOM 4706 C CA . TRP A 1 594 ? -5.155 14.478 -18.558 1.00 83.00 594 TRP A CA 1
ATOM 4707 C C . TRP A 1 594 ? -3.713 14.324 -19.036 1.00 83.00 594 TRP A C 1
ATOM 4709 O O . TRP A 1 594 ? -3.435 14.453 -20.229 1.00 83.00 594 TRP A O 1
ATOM 4719 N N . SER A 1 595 ? -2.804 13.996 -18.115 1.00 81.44 595 SER A N 1
ATOM 4720 C CA . SER A 1 595 ? -1.398 13.761 -18.446 1.00 81.44 595 SER A CA 1
ATOM 4721 C C . SER A 1 595 ? -1.243 12.613 -19.443 1.00 81.44 595 SER A C 1
ATOM 4723 O O . SER A 1 595 ? -0.522 12.765 -20.426 1.00 81.44 595 SER A O 1
ATOM 4725 N N . GLN A 1 596 ? -1.967 11.508 -19.261 1.00 83.44 596 GLN A N 1
ATOM 4726 C CA . GLN A 1 596 ? -1.925 10.366 -20.176 1.00 83.44 596 GLN A CA 1
ATOM 4727 C C . GLN A 1 596 ? -2.644 10.643 -21.495 1.00 83.44 596 GLN A C 1
ATOM 4729 O O . GLN A 1 596 ? -2.087 10.353 -22.552 1.00 83.44 596 GLN A O 1
ATOM 4734 N N . LEU A 1 597 ? -3.842 11.231 -21.452 1.00 86.19 597 LEU A N 1
ATOM 4735 C CA . LEU A 1 597 ? -4.657 11.477 -22.643 1.00 86.19 597 LEU A CA 1
ATOM 4736 C C . LEU A 1 597 ? -3.943 12.376 -23.661 1.00 86.19 597 LEU A C 1
ATOM 4738 O O . LEU A 1 597 ? -4.087 12.174 -24.861 1.00 86.19 597 LEU A O 1
ATOM 4742 N N . ILE A 1 598 ? -3.161 13.347 -23.185 1.00 87.88 598 ILE A N 1
ATOM 4743 C CA . ILE A 1 598 ? -2.417 14.275 -24.043 1.00 87.88 598 ILE A CA 1
ATOM 4744 C C . ILE A 1 598 ? -1.017 13.732 -24.345 1.00 87.88 598 ILE A C 1
ATOM 4746 O O . ILE A 1 598 ? -0.615 13.641 -25.505 1.00 87.88 598 ILE A O 1
ATOM 4750 N N . THR A 1 599 ? -0.259 13.356 -23.310 1.00 85.06 599 THR A N 1
ATOM 4751 C CA . THR A 1 599 ? 1.167 13.037 -23.474 1.00 85.06 599 THR A CA 1
ATOM 4752 C C . THR A 1 599 ? 1.370 11.700 -24.173 1.00 85.06 599 THR A C 1
ATOM 4754 O O . THR A 1 599 ? 2.272 11.599 -24.998 1.00 85.06 599 THR A O 1
ATOM 4757 N N . ASN A 1 600 ? 0.548 10.681 -23.894 1.00 83.44 600 ASN A N 1
ATOM 4758 C CA . ASN A 1 600 ? 0.767 9.342 -24.441 1.00 83.44 600 ASN A CA 1
ATOM 4759 C C . ASN A 1 600 ? 0.585 9.299 -25.972 1.00 83.44 600 ASN A C 1
ATOM 4761 O O . ASN A 1 600 ? 1.521 8.865 -26.645 1.00 83.44 600 ASN A O 1
ATOM 4765 N N . PRO A 1 601 ? -0.515 9.814 -26.570 1.00 86.12 601 PRO A N 1
ATOM 4766 C CA . PRO A 1 601 ? -0.651 9.830 -28.026 1.00 86.12 601 PRO A CA 1
ATOM 4767 C C . PRO A 1 601 ? 0.455 10.628 -28.716 1.00 86.12 601 PRO A C 1
ATOM 4769 O O . PRO A 1 601 ? 0.988 10.172 -29.725 1.00 86.12 601 PRO A O 1
ATOM 4772 N N . ILE A 1 602 ? 0.841 11.784 -28.165 1.00 88.25 602 ILE A N 1
ATOM 4773 C CA . ILE A 1 602 ? 1.893 12.630 -28.745 1.00 88.25 602 ILE A CA 1
ATOM 4774 C C . ILE A 1 602 ? 3.249 11.928 -28.657 1.00 88.25 602 ILE A C 1
ATOM 4776 O O . ILE A 1 602 ? 3.929 11.782 -29.670 1.00 88.25 602 ILE A O 1
ATOM 4780 N N . ALA A 1 603 ? 3.639 11.463 -27.469 1.00 84.81 603 ALA A N 1
ATOM 4781 C CA . ALA A 1 603 ? 4.944 10.854 -27.243 1.00 84.81 603 ALA A CA 1
ATOM 4782 C C . ALA A 1 603 ? 5.105 9.540 -28.018 1.00 84.81 603 ALA A C 1
ATOM 4784 O O . ALA A 1 603 ? 6.132 9.347 -28.671 1.00 84.81 603 ALA A O 1
ATOM 4785 N N . VAL A 1 604 ? 4.097 8.659 -27.998 1.00 83.62 604 VAL A N 1
ATOM 4786 C CA . VAL A 1 604 ? 4.135 7.378 -28.721 1.00 83.62 604 VAL A CA 1
ATOM 4787 C C . VAL A 1 604 ? 4.140 7.611 -30.228 1.00 83.62 604 VAL A C 1
ATOM 4789 O O . VAL A 1 604 ? 5.007 7.075 -30.911 1.00 83.62 604 VAL A O 1
ATOM 4792 N N . THR A 1 605 ? 3.240 8.449 -30.754 1.00 87.19 605 THR A N 1
ATOM 4793 C CA . THR A 1 605 ? 3.165 8.698 -32.204 1.00 87.19 605 THR A CA 1
ATOM 4794 C C . THR A 1 605 ? 4.438 9.356 -32.716 1.00 87.19 605 THR A C 1
ATOM 4796 O O . THR A 1 605 ? 4.987 8.919 -33.728 1.00 87.19 605 THR A O 1
ATOM 4799 N N . LEU A 1 606 ? 4.942 10.378 -32.017 1.00 88.94 606 LEU A N 1
ATOM 4800 C CA . LEU A 1 606 ? 6.148 11.088 -32.428 1.00 88.94 606 LEU A CA 1
ATOM 4801 C C . LEU A 1 606 ? 7.376 10.175 -32.367 1.00 88.94 606 LEU A C 1
ATOM 4803 O O . LEU A 1 606 ? 8.089 10.052 -33.358 1.00 88.94 606 LEU A O 1
ATOM 4807 N N . SER A 1 607 ? 7.609 9.494 -31.241 1.00 85.56 607 SER A N 1
ATOM 4808 C CA . SER A 1 607 ? 8.785 8.625 -31.088 1.00 85.56 607 SER A CA 1
ATOM 4809 C C . SER A 1 607 ? 8.765 7.431 -32.047 1.00 85.56 607 SER A C 1
ATOM 4811 O O . SER A 1 607 ? 9.784 7.152 -32.681 1.00 85.56 607 SER A O 1
ATOM 4813 N N . ALA A 1 608 ? 7.610 6.777 -32.226 1.00 85.19 608 ALA A N 1
ATOM 4814 C CA . ALA A 1 608 ? 7.464 5.677 -33.175 1.00 85.19 608 ALA A CA 1
ATOM 4815 C C . ALA A 1 608 ? 7.688 6.148 -34.616 1.00 85.19 608 ALA A C 1
ATOM 4817 O O . ALA A 1 608 ? 8.424 5.501 -35.357 1.00 85.19 608 ALA A O 1
ATOM 4818 N N . SER A 1 609 ? 7.126 7.300 -35.002 1.00 87.81 609 SER A N 1
ATOM 4819 C CA . SER A 1 609 ? 7.304 7.853 -36.350 1.00 87.81 609 SER A CA 1
ATOM 4820 C C . SER A 1 609 ? 8.770 8.172 -36.634 1.00 87.81 609 SER A C 1
ATOM 4822 O O . SER A 1 609 ? 9.300 7.748 -37.657 1.00 87.81 609 SER A O 1
ATOM 4824 N N . LEU A 1 610 ? 9.457 8.862 -35.717 1.00 90.88 610 LEU A N 1
ATOM 4825 C CA . LEU A 1 610 ? 10.875 9.195 -35.884 1.00 90.88 610 LEU A CA 1
ATOM 4826 C C . LEU A 1 610 ? 11.744 7.929 -35.968 1.00 90.88 610 LEU A C 1
ATOM 4828 O O . LEU A 1 610 ? 12.629 7.854 -36.819 1.00 90.88 610 LEU A O 1
ATOM 4832 N N . GLY A 1 611 ? 11.467 6.911 -35.147 1.00 87.94 611 GLY A N 1
ATOM 4833 C CA . GLY A 1 611 ? 12.169 5.627 -35.200 1.00 87.94 611 GLY A CA 1
ATOM 4834 C C . GLY A 1 611 ? 11.950 4.882 -36.520 1.00 87.94 611 GLY A C 1
ATOM 4835 O O . GLY A 1 611 ? 12.918 4.522 -37.186 1.00 87.94 611 GLY A O 1
ATOM 4836 N N . ILE A 1 612 ? 10.690 4.708 -36.933 1.00 85.56 612 ILE A N 1
ATOM 4837 C CA . ILE A 1 612 ? 10.319 4.003 -38.170 1.00 85.56 612 ILE A CA 1
ATOM 4838 C C . ILE A 1 612 ? 10.933 4.689 -39.390 1.00 85.56 612 ILE A C 1
ATOM 4840 O O . ILE A 1 612 ? 11.531 4.015 -40.223 1.00 85.56 612 ILE A O 1
ATOM 4844 N N . LEU A 1 613 ? 10.826 6.017 -39.489 1.00 88.81 613 LEU A N 1
ATOM 4845 C CA . LEU A 1 613 ? 11.381 6.776 -40.611 1.00 88.81 613 LEU A CA 1
ATOM 4846 C C . LEU A 1 613 ? 12.910 6.666 -40.668 1.00 88.81 613 LEU A C 1
ATOM 4848 O O . LEU A 1 613 ? 13.462 6.446 -41.745 1.00 88.81 613 LEU A O 1
ATOM 4852 N N . SER A 1 614 ? 13.586 6.746 -39.516 1.00 89.56 614 SER A N 1
ATOM 4853 C CA . SER A 1 614 ? 15.046 6.591 -39.429 1.00 89.56 614 SER A CA 1
ATOM 4854 C C . SER A 1 614 ? 15.495 5.218 -39.921 1.00 89.56 614 SER A C 1
ATOM 4856 O O . SER A 1 614 ? 16.350 5.113 -40.802 1.00 89.56 614 SER A O 1
ATOM 4858 N N . THR A 1 615 ? 14.890 4.155 -39.387 1.00 87.75 615 THR A N 1
ATOM 4859 C CA . THR A 1 615 ? 15.235 2.776 -39.743 1.00 87.75 615 THR A CA 1
ATOM 4860 C C . THR A 1 615 ? 14.854 2.456 -41.188 1.00 87.75 615 THR A C 1
ATOM 4862 O O . THR A 1 615 ? 15.621 1.790 -41.878 1.00 87.75 615 THR A O 1
ATOM 4865 N N . ALA A 1 616 ? 13.721 2.961 -41.687 1.00 86.19 616 ALA A N 1
ATOM 4866 C CA . ALA A 1 616 ? 13.299 2.775 -43.075 1.00 86.19 616 ALA A CA 1
ATOM 4867 C C . ALA A 1 616 ? 14.274 3.426 -44.064 1.00 86.19 616 ALA A C 1
ATOM 4869 O O . ALA A 1 616 ? 14.695 2.774 -45.021 1.00 86.19 616 ALA A O 1
ATOM 4870 N N . ALA A 1 617 ? 14.686 4.672 -43.806 1.00 88.12 617 ALA A N 1
ATOM 4871 C CA . ALA A 1 617 ? 15.652 5.376 -44.644 1.00 88.12 617 ALA A CA 1
ATOM 4872 C C . ALA A 1 617 ? 16.992 4.628 -44.712 1.00 88.12 617 ALA A C 1
ATOM 4874 O O . ALA A 1 617 ? 17.563 4.449 -45.788 1.00 88.12 617 ALA A O 1
ATOM 4875 N N . ILE A 1 618 ? 17.470 4.137 -43.565 1.00 90.31 618 ILE A N 1
ATOM 4876 C CA . ILE A 1 618 ? 18.717 3.376 -43.477 1.00 90.31 618 ILE A CA 1
ATOM 4877 C C . ILE A 1 618 ? 18.596 2.011 -44.160 1.00 90.31 618 ILE A C 1
ATOM 4879 O O . ILE A 1 618 ? 19.454 1.668 -44.968 1.00 90.31 618 ILE A O 1
ATOM 4883 N N . ASN A 1 619 ? 17.532 1.248 -43.905 1.00 89.25 619 ASN A N 1
ATOM 4884 C CA . ASN A 1 619 ? 17.297 -0.042 -44.562 1.00 89.25 619 ASN A CA 1
ATOM 4885 C C . ASN A 1 619 ? 17.246 0.098 -46.085 1.00 89.25 619 ASN A C 1
ATOM 4887 O O . ASN A 1 619 ? 17.843 -0.709 -46.798 1.00 89.25 619 ASN A O 1
ATOM 4891 N N . ASN A 1 620 ? 16.585 1.147 -46.579 1.00 86.31 620 ASN A N 1
ATOM 4892 C CA . ASN A 1 620 ? 16.524 1.460 -47.999 1.00 86.31 620 ASN A CA 1
ATOM 4893 C C . ASN A 1 620 ? 17.906 1.819 -48.566 1.00 86.31 620 ASN A C 1
ATOM 4895 O O . ASN A 1 620 ? 18.361 1.203 -49.526 1.00 86.31 620 ASN A O 1
ATOM 4899 N N . ALA A 1 621 ? 18.598 2.780 -47.952 1.00 87.81 621 ALA A N 1
ATOM 4900 C CA . ALA A 1 621 ? 19.879 3.269 -48.453 1.00 87.81 621 ALA A CA 1
ATOM 4901 C C . ALA A 1 621 ? 21.005 2.230 -48.342 1.00 87.81 621 ALA A C 1
ATOM 4903 O O . ALA A 1 621 ? 21.947 2.244 -49.133 1.00 87.81 621 ALA A O 1
ATOM 4904 N N . TRP A 1 622 ? 20.967 1.374 -47.320 1.00 90.00 622 TRP A N 1
ATOM 4905 C CA . TRP A 1 622 ? 22.057 0.457 -46.987 1.00 90.00 622 TRP A CA 1
ATOM 4906 C C . TRP A 1 622 ? 21.766 -0.998 -47.359 1.00 90.00 622 TRP A C 1
ATOM 4908 O O . TRP A 1 622 ? 22.652 -1.833 -47.187 1.00 90.00 622 TRP A O 1
ATOM 4918 N N . GLY A 1 623 ? 20.568 -1.303 -47.869 1.00 86.69 623 GLY A N 1
ATOM 4919 C CA . GLY A 1 623 ? 20.163 -2.663 -48.236 1.00 86.69 623 GLY A CA 1
ATOM 4920 C C . GLY A 1 623 ? 20.031 -3.604 -47.035 1.00 86.69 623 GLY A C 1
ATOM 4921 O O . GLY A 1 623 ? 20.239 -4.806 -47.173 1.00 86.69 623 GLY A O 1
ATOM 4922 N N . LEU A 1 624 ? 19.728 -3.058 -45.855 1.00 86.88 624 LEU A N 1
ATOM 4923 C CA . LEU A 1 624 ? 19.593 -3.811 -44.608 1.00 86.88 624 LEU A CA 1
ATOM 4924 C C . LEU A 1 624 ? 18.118 -4.077 -44.277 1.00 86.88 624 LEU A C 1
ATOM 4926 O O . LEU A 1 624 ? 17.209 -3.491 -44.863 1.00 86.88 624 LEU A O 1
ATOM 4930 N N . SER A 1 625 ? 17.882 -4.967 -43.313 1.00 84.94 625 SER A N 1
ATOM 4931 C CA . SER A 1 625 ? 16.552 -5.270 -42.771 1.00 84.94 625 SER A CA 1
ATOM 4932 C C . SER A 1 625 ? 16.568 -5.193 -41.244 1.00 84.94 625 SER A C 1
ATOM 4934 O O . SER A 1 625 ? 16.271 -6.160 -40.543 1.00 84.94 625 SER A O 1
ATOM 4936 N N . LEU A 1 626 ? 16.969 -4.032 -40.734 1.00 86.12 626 LEU A N 1
ATOM 4937 C CA . LEU A 1 626 ? 17.034 -3.728 -39.311 1.00 86.12 626 LEU A CA 1
ATOM 4938 C C . LEU A 1 626 ? 15.634 -3.481 -38.753 1.00 86.12 626 LEU A C 1
ATOM 4940 O O . LEU A 1 626 ? 14.810 -2.826 -39.395 1.00 86.12 626 LEU A O 1
ATOM 4944 N N . TRP A 1 627 ? 15.394 -3.964 -37.538 1.00 83.00 627 TRP A N 1
ATOM 4945 C CA . TRP A 1 627 ? 14.160 -3.704 -36.791 1.00 83.00 627 TRP A CA 1
ATOM 4946 C C . TRP A 1 627 ? 14.425 -3.227 -35.357 1.00 83.00 627 TRP A C 1
ATOM 4948 O O . TRP A 1 627 ? 13.603 -2.498 -34.806 1.00 83.00 627 TRP A O 1
ATOM 4958 N N . ASN A 1 628 ? 15.583 -3.565 -34.776 1.00 86.19 628 ASN A N 1
ATOM 4959 C CA . ASN A 1 628 ? 15.995 -3.061 -33.471 1.00 86.19 628 ASN A CA 1
ATOM 4960 C C . ASN A 1 628 ? 16.813 -1.772 -33.564 1.00 86.19 628 ASN A C 1
ATOM 4962 O O . ASN A 1 628 ? 17.584 -1.553 -34.499 1.00 86.19 628 ASN A O 1
ATOM 4966 N N . GLN A 1 629 ? 16.706 -0.957 -32.517 1.00 86.25 629 GLN A N 1
ATOM 4967 C CA . GLN A 1 629 ? 17.483 0.274 -32.356 1.00 86.25 629 GLN A CA 1
ATOM 4968 C C . GLN A 1 629 ? 18.980 -0.001 -32.137 1.00 86.25 629 GLN A C 1
ATOM 4970 O O . GLN A 1 629 ? 19.815 0.688 -32.713 1.00 86.25 629 GLN A O 1
ATOM 4975 N N . TRP A 1 630 ? 19.340 -1.017 -31.346 1.00 90.88 630 TRP A N 1
ATOM 4976 C CA . TRP A 1 630 ? 20.748 -1.364 -31.099 1.00 90.88 630 TRP A CA 1
ATOM 4977 C C . TRP A 1 630 ? 21.448 -1.900 -32.354 1.00 90.88 630 TRP A C 1
ATOM 4979 O O . TRP A 1 630 ? 22.588 -1.521 -32.608 1.00 90.88 630 TRP A O 1
ATOM 4989 N N . ASP A 1 631 ? 20.747 -2.679 -33.187 1.00 92.00 631 ASP A N 1
ATOM 4990 C CA . ASP A 1 631 ? 21.281 -3.160 -34.470 1.00 92.00 631 ASP A CA 1
ATOM 4991 C C . ASP A 1 631 ? 21.549 -1.985 -35.431 1.00 92.00 631 ASP A C 1
ATOM 4993 O O . ASP A 1 631 ? 22.525 -1.991 -36.180 1.00 92.00 631 ASP A O 1
ATOM 4997 N N . LEU A 1 632 ? 20.712 -0.940 -35.387 1.00 92.19 632 LEU A N 1
ATOM 4998 C CA . LEU A 1 632 ? 20.946 0.301 -36.129 1.00 92.19 632 LEU A CA 1
ATOM 4999 C C . LEU A 1 632 ? 22.202 1.030 -35.640 1.00 92.19 632 LEU A C 1
ATOM 5001 O O . LEU A 1 632 ? 23.012 1.455 -36.463 1.00 92.19 632 LEU A O 1
ATOM 5005 N N . LEU A 1 633 ? 22.394 1.154 -34.326 1.00 94.38 633 LEU A N 1
ATOM 5006 C CA . LEU A 1 633 ? 23.605 1.762 -33.769 1.00 94.38 633 LEU A CA 1
ATOM 5007 C C . LEU A 1 633 ? 24.862 0.952 -34.123 1.00 94.38 633 LEU A C 1
ATOM 5009 O O . LEU A 1 633 ? 25.889 1.539 -34.467 1.00 94.38 633 LEU A O 1
ATOM 5013 N N . ASP A 1 634 ? 24.780 -0.379 -34.112 1.00 93.38 634 ASP A N 1
ATOM 5014 C CA . ASP A 1 634 ? 25.872 -1.248 -34.555 1.00 93.38 634 ASP A CA 1
ATOM 5015 C C . ASP A 1 634 ? 26.181 -1.071 -36.043 1.00 93.38 634 ASP A C 1
ATOM 5017 O O . ASP A 1 634 ? 27.344 -0.875 -36.389 1.00 93.38 634 ASP A O 1
ATOM 5021 N N . ALA A 1 635 ? 25.164 -1.018 -36.908 1.00 93.31 635 ALA A N 1
ATOM 5022 C CA . ALA A 1 635 ? 25.351 -0.780 -38.338 1.00 93.31 635 ALA A CA 1
ATOM 5023 C C . ALA A 1 635 ? 26.008 0.584 -38.630 1.00 93.31 635 ALA A C 1
ATOM 5025 O O . ALA A 1 635 ? 26.817 0.708 -39.555 1.00 93.31 635 ALA A O 1
ATOM 5026 N N . ILE A 1 636 ? 25.692 1.616 -37.836 1.00 93.62 636 ILE A N 1
ATOM 5027 C CA . ILE A 1 636 ? 26.353 2.926 -37.928 1.00 93.62 636 ILE A CA 1
ATOM 5028 C C . ILE A 1 636 ? 27.826 2.812 -37.506 1.00 93.62 636 ILE A C 1
ATOM 5030 O O . ILE A 1 636 ? 28.689 3.341 -38.210 1.00 93.62 636 ILE A O 1
ATOM 5034 N N . MET A 1 637 ? 28.138 2.109 -36.408 1.00 93.31 637 MET A N 1
ATOM 5035 C CA . MET A 1 637 ? 29.529 1.876 -35.984 1.00 93.31 637 MET A CA 1
ATOM 5036 C C . MET A 1 637 ? 30.326 1.077 -37.015 1.00 93.31 637 MET A C 1
ATOM 5038 O O . MET A 1 637 ? 31.462 1.446 -37.305 1.00 93.31 637 MET A O 1
ATOM 5042 N N . ASP A 1 638 ? 29.738 0.022 -37.584 1.00 92.44 638 ASP A N 1
ATOM 5043 C CA . ASP A 1 638 ? 30.372 -0.829 -38.597 1.00 92.44 638 ASP A CA 1
ATOM 5044 C C . ASP A 1 638 ? 30.783 -0.029 -39.830 1.00 92.44 638 ASP A C 1
ATOM 5046 O O . ASP A 1 638 ? 31.856 -0.235 -40.399 1.00 92.44 638 ASP A O 1
ATOM 5050 N N . ARG A 1 639 ? 29.933 0.913 -40.243 1.00 92.94 639 ARG A N 1
ATOM 5051 C CA . ARG A 1 639 ? 30.181 1.735 -41.426 1.00 92.94 639 ARG A CA 1
ATOM 5052 C C . ARG A 1 639 ? 31.118 2.906 -41.156 1.00 92.94 639 ARG A C 1
ATOM 5054 O O . ARG A 1 639 ? 31.893 3.282 -42.034 1.00 92.94 639 ARG A O 1
ATOM 5061 N N . TYR A 1 640 ? 31.049 3.489 -39.963 1.00 92.06 640 TYR A N 1
ATOM 5062 C CA . TYR A 1 640 ? 31.810 4.678 -39.592 1.00 92.06 640 TYR A CA 1
ATOM 5063 C C . TYR A 1 640 ? 32.624 4.434 -38.321 1.00 92.06 640 TYR A C 1
ATOM 5065 O O . TYR A 1 640 ? 32.368 5.024 -37.269 1.00 92.06 640 TYR A O 1
ATOM 5073 N N . TRP A 1 641 ? 33.657 3.596 -38.432 1.00 92.19 641 TRP A N 1
ATOM 5074 C CA . TRP A 1 641 ? 34.555 3.276 -37.322 1.00 92.19 641 TRP A CA 1
ATOM 5075 C C . TRP A 1 641 ? 35.520 4.429 -36.986 1.00 92.19 641 TRP A C 1
ATOM 5077 O O . TRP A 1 641 ? 36.719 4.380 -37.260 1.00 92.19 641 TRP A O 1
ATOM 5087 N N . ARG A 1 642 ? 34.987 5.507 -36.403 1.00 93.38 642 ARG A N 1
ATOM 5088 C CA . ARG A 1 642 ? 35.726 6.715 -36.004 1.00 93.38 642 ARG A CA 1
ATOM 5089 C C . ARG A 1 642 ? 35.406 7.112 -34.561 1.00 93.38 642 ARG A C 1
ATOM 5091 O O . ARG A 1 642 ? 34.356 6.755 -34.027 1.00 93.38 642 ARG A O 1
ATOM 5098 N N . SER A 1 643 ? 36.319 7.828 -33.906 1.00 90.94 643 SER A N 1
ATOM 5099 C CA . SER A 1 643 ? 36.191 8.194 -32.486 1.00 90.94 643 SER A CA 1
ATOM 5100 C C . SER A 1 643 ? 35.020 9.142 -32.203 1.00 90.94 643 SER A C 1
ATOM 5102 O O . SER A 1 643 ? 34.353 8.977 -31.185 1.00 90.94 643 SER A O 1
ATOM 5104 N N . ASP A 1 644 ? 34.732 10.076 -33.113 1.00 92.50 644 ASP A N 1
ATOM 5105 C CA . ASP A 1 644 ? 33.586 10.994 -33.057 1.00 92.50 644 ASP A CA 1
ATOM 5106 C C . ASP A 1 644 ? 32.251 10.234 -33.067 1.00 92.50 644 ASP A C 1
ATOM 5108 O O . ASP A 1 644 ? 31.395 10.454 -32.209 1.00 92.50 644 ASP A O 1
ATOM 5112 N N . VAL A 1 645 ? 32.101 9.282 -33.992 1.00 93.38 645 VAL A N 1
ATOM 5113 C CA . VAL A 1 645 ? 30.883 8.470 -34.137 1.00 93.38 645 VAL A CA 1
ATOM 5114 C C . VAL A 1 645 ? 30.699 7.538 -32.945 1.00 93.38 645 VAL A C 1
ATOM 5116 O O . VAL A 1 645 ? 29.604 7.448 -32.394 1.00 93.38 645 VAL A O 1
ATOM 5119 N N . ARG A 1 646 ? 31.775 6.885 -32.491 1.00 94.31 646 ARG A N 1
ATOM 5120 C CA . ARG A 1 646 ? 31.742 6.024 -31.300 1.00 94.31 646 ARG A CA 1
ATOM 5121 C C . ARG A 1 646 ? 31.312 6.801 -30.058 1.00 94.31 646 ARG A C 1
ATOM 5123 O O . ARG A 1 646 ? 30.485 6.313 -29.295 1.00 94.31 646 ARG A O 1
ATOM 5130 N N . PHE A 1 647 ? 31.816 8.021 -29.873 1.00 94.69 647 PHE A N 1
ATOM 5131 C CA . PHE A 1 647 ? 31.398 8.876 -28.764 1.00 94.69 647 PHE A CA 1
ATOM 5132 C C . PHE A 1 647 ? 29.918 9.274 -28.864 1.00 94.69 647 PHE A C 1
ATOM 5134 O O . PHE A 1 647 ? 29.185 9.158 -27.883 1.00 94.69 647 PHE A O 1
ATOM 5141 N N . ALA A 1 648 ? 29.446 9.665 -30.052 1.00 93.75 648 ALA A N 1
ATOM 5142 C CA . ALA A 1 648 ? 28.035 9.980 -30.271 1.00 93.75 648 ALA A CA 1
ATOM 5143 C C . ALA A 1 648 ? 27.120 8.777 -29.983 1.00 93.75 648 ALA A C 1
ATOM 5145 O O . ALA A 1 648 ? 26.073 8.928 -29.351 1.00 93.75 648 ALA A O 1
ATOM 5146 N N . ILE A 1 649 ? 27.536 7.574 -30.384 1.00 94.94 649 ILE A N 1
ATOM 5147 C CA . ILE A 1 649 ? 26.792 6.335 -30.133 1.00 94.94 649 ILE A CA 1
ATOM 5148 C C . ILE A 1 649 ? 26.812 5.963 -28.656 1.00 94.94 649 ILE A C 1
ATOM 5150 O O . ILE A 1 649 ? 25.770 5.581 -28.134 1.00 94.94 649 ILE A O 1
ATOM 5154 N N . PHE A 1 650 ? 27.931 6.148 -27.953 1.00 96.00 650 PHE A N 1
ATOM 5155 C CA . PHE A 1 650 ? 27.987 5.975 -26.501 1.00 96.00 650 PHE A CA 1
ATOM 5156 C C . PHE A 1 650 ? 26.974 6.878 -25.782 1.00 96.00 650 PHE A C 1
ATOM 5158 O O . PHE A 1 650 ? 26.227 6.403 -24.927 1.00 96.00 650 PHE A O 1
ATOM 5165 N N . LEU A 1 651 ? 26.897 8.161 -26.158 1.00 94.88 651 LEU A N 1
ATOM 5166 C CA . LEU A 1 651 ? 25.928 9.097 -25.581 1.00 94.88 651 LEU A CA 1
ATOM 5167 C C . LEU A 1 651 ? 24.482 8.726 -25.937 1.00 94.88 651 LEU A C 1
ATOM 5169 O O . LEU A 1 651 ? 23.618 8.721 -25.060 1.00 94.88 651 LEU A O 1
ATOM 5173 N N . CYS A 1 652 ? 24.215 8.394 -27.203 1.00 94.50 652 CYS A N 1
ATOM 5174 C CA . CYS A 1 652 ? 22.884 8.013 -27.674 1.00 94.50 652 CYS A CA 1
ATOM 5175 C C . CYS A 1 652 ? 22.393 6.732 -26.979 1.00 94.50 652 CYS A C 1
ATOM 5177 O O . CYS A 1 652 ? 21.323 6.734 -26.367 1.00 94.50 652 CYS A O 1
ATOM 5179 N N . ALA A 1 653 ? 23.211 5.676 -26.989 1.00 95.44 653 ALA A N 1
ATOM 5180 C CA . ALA A 1 653 ? 22.920 4.411 -26.324 1.00 95.44 653 ALA A CA 1
ATOM 5181 C C . ALA A 1 653 ? 22.775 4.589 -24.808 1.00 95.44 653 ALA A C 1
ATOM 5183 O O . ALA A 1 653 ? 21.855 4.024 -24.225 1.00 95.44 653 ALA A O 1
ATOM 5184 N N . GLY A 1 654 ? 23.603 5.429 -24.176 1.00 94.56 654 GLY A N 1
ATOM 5185 C CA . GLY A 1 654 ? 23.490 5.758 -22.755 1.00 94.56 654 GLY A CA 1
ATOM 5186 C C . GLY A 1 654 ? 22.169 6.443 -22.400 1.00 94.56 654 GLY A C 1
ATOM 5187 O O . GLY A 1 654 ? 21.506 6.041 -21.444 1.00 94.56 654 GLY A O 1
ATOM 5188 N N . CYS A 1 655 ? 21.730 7.423 -23.197 1.00 94.12 655 CYS A N 1
ATOM 5189 C CA . CYS A 1 655 ? 20.437 8.086 -22.993 1.00 94.12 655 CYS A CA 1
ATOM 5190 C C . CYS A 1 655 ? 19.267 7.097 -23.121 1.00 94.12 655 CYS A C 1
ATOM 5192 O O . CYS A 1 655 ? 18.353 7.100 -22.292 1.00 94.12 655 CYS A O 1
ATOM 5194 N N . TRP A 1 656 ? 19.308 6.215 -24.123 1.00 91.44 656 TRP A N 1
ATOM 5195 C CA . TRP A 1 656 ? 18.292 5.177 -24.303 1.00 91.44 656 TRP A CA 1
ATOM 5196 C C . TRP A 1 656 ? 18.337 4.106 -23.206 1.00 91.44 656 TRP A C 1
ATOM 5198 O O . TRP A 1 656 ? 17.284 3.681 -22.735 1.00 91.44 656 TRP A O 1
ATOM 5208 N N . ALA A 1 657 ? 19.524 3.714 -22.739 1.00 94.00 657 ALA A N 1
ATOM 5209 C CA . ALA A 1 657 ? 19.689 2.756 -21.650 1.00 94.00 657 ALA A CA 1
ATOM 5210 C C . ALA A 1 657 ? 19.109 3.303 -20.336 1.00 94.00 657 ALA A C 1
ATOM 5212 O O . ALA A 1 657 ? 18.341 2.607 -19.674 1.00 94.00 657 ALA A O 1
ATOM 5213 N N . VAL A 1 658 ? 19.384 4.569 -19.992 1.00 92.75 658 VAL A N 1
ATOM 5214 C CA . VAL A 1 658 ? 18.762 5.251 -18.837 1.00 92.75 658 VAL A CA 1
ATOM 5215 C C . VAL A 1 658 ? 17.243 5.334 -19.005 1.00 92.75 658 VAL A C 1
ATOM 5217 O O . VAL A 1 658 ? 16.490 5.116 -18.051 1.00 92.75 658 VAL A O 1
ATOM 5220 N N . SER A 1 659 ? 16.771 5.599 -20.227 1.00 90.56 659 SER A N 1
ATOM 5221 C CA . SER A 1 659 ? 15.341 5.620 -20.525 1.00 90.56 659 SER A CA 1
ATOM 5222 C C . SER A 1 659 ? 14.674 4.267 -20.281 1.00 90.56 659 SER A C 1
ATOM 5224 O O . SER A 1 659 ? 13.684 4.194 -19.545 1.00 90.56 659 SER A O 1
ATOM 5226 N N . LEU A 1 660 ? 15.242 3.188 -20.821 1.00 90.62 660 LEU A N 1
ATOM 5227 C CA . LEU A 1 660 ? 14.730 1.833 -20.636 1.00 90.62 660 LEU A CA 1
ATOM 5228 C C . LEU A 1 660 ? 14.810 1.383 -19.184 1.00 90.62 660 LEU A C 1
ATOM 5230 O O . LEU A 1 660 ? 13.841 0.810 -18.697 1.00 90.62 660 LEU A O 1
ATOM 5234 N N . LEU A 1 661 ? 15.888 1.721 -18.473 1.00 91.81 661 LEU A N 1
ATOM 5235 C CA . LEU A 1 661 ? 16.028 1.439 -17.046 1.00 91.81 661 LEU A CA 1
ATOM 5236 C C . LEU A 1 661 ? 14.846 2.030 -16.269 1.00 91.81 661 LEU A C 1
ATOM 5238 O O . LEU A 1 661 ? 14.167 1.327 -15.524 1.00 91.81 661 LEU A O 1
ATOM 5242 N N . GLY A 1 662 ? 14.514 3.299 -16.522 1.00 88.31 662 GLY A N 1
ATOM 5243 C CA . GLY A 1 662 ? 13.361 3.920 -15.880 1.00 88.31 662 GLY A CA 1
ATOM 5244 C C . GLY A 1 662 ? 12.014 3.378 -16.324 1.00 88.31 662 GLY A C 1
ATOM 5245 O O . GLY A 1 662 ? 11.112 3.252 -15.501 1.00 88.31 662 GLY A O 1
ATOM 5246 N N . THR A 1 663 ? 11.857 3.036 -17.604 1.00 86.88 663 THR A N 1
ATOM 5247 C CA . THR A 1 663 ? 10.615 2.405 -18.075 1.00 86.88 663 THR A CA 1
ATOM 5248 C C . THR A 1 663 ? 10.422 1.062 -17.379 1.00 86.88 663 THR A C 1
ATOM 5250 O O . THR A 1 663 ? 9.315 0.763 -16.949 1.00 86.88 663 THR A O 1
ATOM 5253 N N . ASN A 1 664 ? 11.494 0.288 -17.207 1.00 89.25 664 ASN A N 1
ATOM 5254 C CA . ASN A 1 664 ? 11.434 -1.027 -16.588 1.00 89.25 664 ASN A CA 1
ATOM 5255 C C . ASN A 1 664 ? 11.074 -0.952 -15.096 1.00 89.25 664 ASN A C 1
ATOM 5257 O O . ASN A 1 664 ? 10.229 -1.711 -14.622 1.00 89.25 664 ASN A O 1
ATOM 5261 N N . VAL A 1 665 ? 11.644 0.021 -14.374 1.00 88.25 665 VAL A N 1
ATOM 5262 C CA . VAL A 1 665 ? 11.287 0.287 -12.972 1.00 88.25 665 VAL A CA 1
ATOM 5263 C C . VAL A 1 665 ? 9.808 0.666 -12.841 1.00 88.25 665 VAL A C 1
ATOM 5265 O O . VAL A 1 665 ? 9.090 0.073 -12.036 1.00 88.25 665 VAL A O 1
ATOM 5268 N N . ALA A 1 666 ? 9.337 1.615 -13.659 1.00 83.06 666 ALA A N 1
ATOM 5269 C CA . ALA A 1 666 ? 7.966 2.124 -13.595 1.00 83.06 666 ALA A CA 1
ATOM 5270 C C . ALA A 1 666 ? 6.911 1.095 -14.017 1.00 83.06 666 ALA A C 1
ATOM 5272 O O . ALA A 1 666 ? 5.888 0.964 -13.354 1.00 83.06 666 ALA A O 1
ATOM 5273 N N . ALA A 1 667 ? 7.143 0.394 -15.129 1.00 82.06 667 ALA A N 1
ATOM 5274 C CA . ALA A 1 667 ? 6.128 -0.438 -15.769 1.00 82.06 667 ALA A CA 1
ATOM 5275 C C . ALA A 1 667 ? 6.136 -1.894 -15.288 1.00 82.06 667 ALA A C 1
ATOM 5277 O O . ALA A 1 667 ? 5.096 -2.546 -15.336 1.00 82.06 667 ALA A O 1
ATOM 5278 N N . ASN A 1 668 ? 7.285 -2.405 -14.826 1.00 86.06 668 ASN A N 1
ATOM 5279 C CA . ASN A 1 668 ? 7.439 -3.829 -14.524 1.00 86.06 668 ASN A CA 1
ATOM 5280 C C . ASN A 1 668 ? 7.866 -4.094 -13.078 1.00 86.06 668 ASN A C 1
ATOM 5282 O O . ASN A 1 668 ? 7.285 -4.969 -12.446 1.00 86.06 668 ASN A O 1
ATOM 5286 N N . MET A 1 669 ? 8.823 -3.340 -12.519 1.00 88.12 669 MET A N 1
ATOM 5287 C CA . MET A 1 669 ? 9.304 -3.603 -11.152 1.00 88.12 669 MET A CA 1
ATOM 5288 C C . MET A 1 669 ? 8.307 -3.172 -10.081 1.00 88.12 669 MET A C 1
ATOM 5290 O O . MET A 1 669 ? 7.884 -4.005 -9.281 1.00 88.12 669 MET A O 1
ATOM 5294 N N . ILE A 1 670 ? 7.933 -1.887 -10.052 1.00 85.88 670 ILE A N 1
ATOM 5295 C CA . ILE A 1 670 ? 6.996 -1.356 -9.050 1.00 85.88 670 ILE A CA 1
ATOM 5296 C C . ILE A 1 670 ? 5.672 -2.128 -9.087 1.00 85.88 670 ILE A C 1
ATOM 5298 O O . ILE A 1 670 ? 5.242 -2.583 -8.024 1.00 85.88 670 ILE A O 1
ATOM 5302 N N . PRO A 1 671 ? 5.062 -2.362 -10.265 1.00 83.50 671 PRO A N 1
ATOM 5303 C CA . PRO A 1 671 ? 3.841 -3.143 -10.338 1.00 83.50 671 PRO A CA 1
ATOM 5304 C C . PRO A 1 671 ? 4.071 -4.581 -9.855 1.00 83.50 671 PRO A C 1
ATOM 5306 O O . PRO A 1 671 ? 3.301 -5.074 -9.037 1.00 83.50 671 PRO A O 1
ATOM 5309 N N . PHE A 1 672 ? 5.132 -5.282 -10.276 1.00 87.19 672 PHE A N 1
ATOM 5310 C CA . PHE A 1 672 ? 5.379 -6.644 -9.775 1.00 87.19 672 PHE A CA 1
ATOM 5311 C C . PHE A 1 672 ? 5.497 -6.670 -8.245 1.00 87.19 672 PHE A C 1
ATOM 5313 O O . PHE A 1 672 ? 4.949 -7.557 -7.592 1.00 87.19 672 PHE A O 1
ATOM 5320 N N . GLY A 1 673 ? 6.175 -5.679 -7.660 1.00 86.75 673 GLY A N 1
ATOM 5321 C CA . GLY A 1 673 ? 6.253 -5.506 -6.212 1.00 86.75 673 GLY A CA 1
ATOM 5322 C C . GLY A 1 673 ? 4.887 -5.287 -5.555 1.00 86.75 673 GLY A C 1
ATOM 5323 O O . GLY A 1 673 ? 4.631 -5.867 -4.505 1.00 86.75 673 GLY A O 1
ATOM 5324 N N . SER A 1 674 ? 4.010 -4.501 -6.187 1.00 83.31 674 SER A N 1
ATOM 5325 C CA . SER A 1 674 ? 2.622 -4.270 -5.756 1.00 83.31 674 SER A CA 1
ATOM 5326 C C . SER A 1 674 ? 1.829 -5.583 -5.723 1.00 83.31 674 SER A C 1
ATOM 5328 O O . SER A 1 674 ? 1.392 -6.003 -4.651 1.00 83.31 674 SER A O 1
ATOM 5330 N N . ASP A 1 675 ? 1.750 -6.297 -6.849 1.00 84.06 675 ASP A N 1
ATOM 5331 C CA . ASP A 1 675 ? 0.970 -7.540 -6.963 1.00 84.06 675 ASP A CA 1
ATOM 5332 C C . ASP A 1 675 ? 1.510 -8.647 -6.044 1.00 84.06 675 ASP A C 1
ATOM 5334 O O . ASP A 1 675 ? 0.752 -9.309 -5.341 1.00 84.06 675 ASP A O 1
ATOM 5338 N N . SER A 1 676 ? 2.832 -8.836 -5.993 1.00 83.31 676 SER A N 1
ATOM 5339 C CA . SER A 1 676 ? 3.442 -9.868 -5.139 1.00 83.31 676 SER A CA 1
ATOM 5340 C C . SER A 1 676 ? 3.269 -9.582 -3.644 1.00 83.31 676 SER A C 1
ATOM 5342 O O . SER A 1 676 ? 3.148 -10.520 -2.854 1.00 83.31 676 SER A O 1
ATOM 5344 N N . SER A 1 677 ? 3.201 -8.304 -3.249 1.00 81.62 677 SER A N 1
ATOM 5345 C CA . SER A 1 677 ? 2.868 -7.921 -1.872 1.00 81.62 677 SER A CA 1
ATOM 5346 C C . SER A 1 677 ? 1.397 -8.149 -1.526 1.00 81.62 677 SER A C 1
ATOM 5348 O O . SER A 1 677 ? 1.079 -8.337 -0.359 1.00 81.62 677 SER A O 1
ATOM 5350 N N . MET A 1 678 ? 0.507 -8.186 -2.521 1.00 75.25 678 MET A N 1
ATOM 5351 C CA . MET A 1 678 ? -0.890 -8.566 -2.317 1.00 75.25 678 MET A CA 1
ATOM 5352 C C . MET A 1 678 ? -1.049 -10.088 -2.195 1.00 75.25 678 MET A C 1
ATOM 5354 O O . MET A 1 678 ? -1.881 -10.531 -1.412 1.00 75.25 678 MET A O 1
ATOM 5358 N N . LEU A 1 679 ? -0.244 -10.880 -2.919 1.00 74.00 679 LEU A N 1
ATOM 5359 C CA . LEU A 1 679 ? -0.275 -12.346 -2.825 1.00 74.00 679 LEU A CA 1
ATOM 5360 C C . LEU A 1 679 ? 0.263 -12.869 -1.499 1.00 74.00 679 LEU A C 1
ATOM 5362 O O . LEU A 1 679 ? -0.345 -13.720 -0.869 1.00 74.00 679 LEU A O 1
ATOM 5366 N N . PHE A 1 680 ? 1.419 -12.364 -1.073 1.00 78.31 680 PHE A N 1
ATOM 5367 C CA . PHE A 1 680 ? 2.092 -12.855 0.125 1.00 78.31 680 PHE A CA 1
ATOM 5368 C C . PHE A 1 680 ? 2.342 -11.702 1.104 1.00 78.31 680 PHE A C 1
ATOM 5370 O O . PHE A 1 680 ? 3.504 -11.425 1.425 1.00 78.31 680 PHE A O 1
ATOM 5377 N N . PRO A 1 681 ? 1.289 -11.028 1.615 1.00 73.31 681 PRO A N 1
ATOM 5378 C CA . PRO A 1 681 ? 1.409 -9.773 2.368 1.00 73.31 681 PRO A CA 1
ATOM 5379 C C . PRO A 1 681 ? 2.238 -9.905 3.648 1.00 73.31 681 PRO A C 1
ATOM 5381 O O . PRO A 1 681 ? 2.864 -8.949 4.100 1.00 73.31 681 PRO A O 1
ATOM 5384 N N . ARG A 1 682 ? 2.309 -11.114 4.217 1.00 76.00 682 ARG A N 1
ATOM 5385 C CA . ARG A 1 682 ? 3.139 -11.416 5.390 1.00 76.00 682 ARG A CA 1
ATOM 5386 C C . ARG A 1 682 ? 4.640 -11.493 5.077 1.00 76.00 682 ARG A C 1
ATOM 5388 O O . ARG A 1 682 ? 5.460 -11.288 5.972 1.00 76.00 682 ARG A O 1
ATOM 5395 N N . TYR A 1 683 ? 5.011 -11.808 3.837 1.00 80.12 683 TYR A N 1
ATOM 5396 C CA . TYR A 1 683 ? 6.385 -12.155 3.453 1.00 80.12 683 TYR A CA 1
ATOM 5397 C C . TYR A 1 683 ? 7.012 -11.131 2.500 1.00 80.12 683 TYR A C 1
ATOM 5399 O O . TYR A 1 683 ? 8.196 -10.792 2.634 1.00 80.12 683 TYR A O 1
ATOM 5407 N N . ILE A 1 684 ? 6.223 -10.606 1.563 1.00 81.44 684 ILE A N 1
ATOM 5408 C CA . ILE A 1 684 ? 6.679 -9.743 0.477 1.00 81.44 684 ILE A CA 1
ATOM 5409 C C . ILE A 1 684 ? 6.206 -8.310 0.715 1.00 81.44 684 ILE A C 1
ATOM 5411 O O . ILE A 1 684 ? 5.019 -8.021 0.796 1.00 81.44 684 ILE A O 1
ATOM 5415 N N . THR A 1 685 ? 7.164 -7.389 0.773 1.00 83.50 685 THR A N 1
ATOM 5416 C CA . THR A 1 685 ? 6.920 -5.947 0.653 1.00 83.50 685 THR A CA 1
ATOM 5417 C C . THR A 1 685 ? 7.212 -5.501 -0.778 1.00 83.50 685 THR A C 1
ATOM 5419 O O . THR A 1 685 ? 7.946 -6.187 -1.491 1.00 83.50 685 THR A O 1
ATOM 5422 N N . ILE A 1 686 ? 6.717 -4.329 -1.199 1.00 83.00 686 ILE A N 1
ATOM 5423 C CA . ILE A 1 686 ? 6.954 -3.819 -2.564 1.00 83.00 686 ILE A CA 1
ATOM 5424 C C . ILE A 1 686 ? 8.452 -3.831 -2.943 1.00 83.00 686 ILE A C 1
ATOM 5426 O O . ILE A 1 686 ? 8.776 -4.366 -4.002 1.00 83.00 686 ILE A O 1
ATOM 5430 N N . PRO A 1 687 ? 9.401 -3.347 -2.108 1.00 85.38 687 PRO A N 1
ATOM 5431 C CA . PRO A 1 687 ? 10.828 -3.483 -2.412 1.00 85.38 687 PRO A CA 1
ATOM 5432 C C . PRO A 1 687 ? 11.282 -4.944 -2.533 1.00 85.38 687 PRO A C 1
ATOM 5434 O O . PRO A 1 687 ? 11.963 -5.287 -3.493 1.00 85.38 687 PRO A O 1
ATOM 5437 N N . ARG A 1 688 ? 10.863 -5.847 -1.633 1.00 87.25 688 ARG A N 1
ATOM 5438 C CA . ARG A 1 688 ? 11.222 -7.278 -1.729 1.00 87.25 688 ARG A CA 1
ATOM 5439 C C . ARG A 1 688 ? 10.728 -7.907 -3.036 1.00 87.25 688 ARG A C 1
ATOM 5441 O O . ARG A 1 688 ? 11.469 -8.665 -3.656 1.00 87.25 688 ARG A O 1
ATOM 5448 N N . GLY A 1 689 ? 9.526 -7.555 -3.489 1.00 88.88 689 GLY A N 1
ATOM 5449 C CA . GLY A 1 689 ? 8.992 -8.004 -4.776 1.00 88.88 689 GLY A CA 1
ATOM 5450 C C . GLY A 1 689 ? 9.762 -7.437 -5.978 1.00 88.88 689 GLY A C 1
ATOM 5451 O O . GLY A 1 689 ? 10.025 -8.165 -6.934 1.00 88.88 689 GLY A O 1
ATOM 5452 N N . GLN A 1 690 ? 10.221 -6.181 -5.913 1.00 89.38 690 GLN A N 1
ATOM 5453 C CA . GLN A 1 690 ? 11.100 -5.589 -6.937 1.00 89.38 690 GLN A CA 1
ATOM 5454 C C . GLN A 1 690 ? 12.449 -6.321 -7.053 1.00 89.38 690 GLN A C 1
ATOM 5456 O O . GLN A 1 690 ? 12.956 -6.534 -8.156 1.00 89.38 690 GLN A O 1
ATOM 5461 N N . PHE A 1 691 ? 13.023 -6.752 -5.928 1.00 91.00 691 PHE A N 1
ATOM 5462 C CA . PHE A 1 691 ? 14.217 -7.603 -5.926 1.00 91.00 691 PHE A CA 1
ATOM 5463 C C . PHE A 1 691 ? 13.928 -8.980 -6.529 1.00 91.00 691 PHE A C 1
ATOM 5465 O O . PHE A 1 691 ? 14.705 -9.469 -7.348 1.00 91.00 691 PHE A O 1
ATOM 5472 N N . LEU A 1 692 ? 12.790 -9.582 -6.172 1.00 90.69 692 LEU A N 1
ATOM 5473 C CA . LEU A 1 692 ? 12.386 -10.888 -6.685 1.00 90.69 692 LEU A CA 1
ATOM 5474 C C . LEU A 1 692 ? 12.272 -10.885 -8.216 1.00 90.69 692 LEU A C 1
ATOM 5476 O O . LEU A 1 692 ? 12.895 -11.723 -8.864 1.00 90.69 692 LEU A O 1
ATOM 5480 N N . VAL A 1 693 ? 11.555 -9.922 -8.810 1.00 90.75 693 VAL A N 1
ATOM 5481 C CA . VAL A 1 693 ? 11.429 -9.842 -10.279 1.00 90.75 693 VAL A CA 1
ATOM 5482 C C . VAL A 1 693 ? 12.765 -9.585 -10.964 1.00 90.75 693 VAL A C 1
ATOM 5484 O O . VAL A 1 693 ? 13.039 -10.159 -12.017 1.00 90.75 693 VAL A O 1
ATOM 5487 N N . THR A 1 694 ? 13.630 -8.792 -10.327 1.00 90.69 694 THR A N 1
ATOM 5488 C CA . THR A 1 694 ? 14.978 -8.530 -10.831 1.00 90.69 694 THR A CA 1
ATOM 5489 C C . THR A 1 694 ? 15.771 -9.830 -10.939 1.00 90.69 694 THR A C 1
ATOM 5491 O O . THR A 1 694 ? 16.372 -10.101 -11.977 1.00 90.69 694 THR A O 1
ATOM 5494 N N . CYS A 1 695 ? 15.713 -10.693 -9.923 1.00 88.19 695 CYS A N 1
ATOM 5495 C CA . CYS A 1 695 ? 16.339 -12.016 -9.961 1.00 88.19 695 CYS A CA 1
ATOM 5496 C C . CYS A 1 695 ? 15.678 -12.958 -10.983 1.00 88.19 695 CYS A C 1
ATOM 5498 O O . CYS A 1 695 ? 16.375 -13.664 -11.714 1.00 88.19 695 CYS A O 1
ATOM 5500 N N . LEU A 1 696 ? 14.344 -12.945 -11.080 1.00 87.38 696 LEU A N 1
ATOM 5501 C CA . LEU A 1 696 ? 13.597 -13.782 -12.024 1.00 87.38 696 LEU A CA 1
ATOM 5502 C C . LEU A 1 696 ? 13.864 -13.418 -13.491 1.00 87.38 696 LEU A C 1
ATOM 5504 O O . LEU A 1 696 ? 13.749 -14.287 -14.354 1.00 87.38 696 LEU A O 1
ATOM 5508 N N . GLY A 1 697 ? 14.285 -12.184 -13.788 1.00 84.75 697 GLY A N 1
ATOM 5509 C CA . GLY A 1 697 ? 14.579 -11.731 -15.151 1.00 84.75 697 GLY A CA 1
ATOM 5510 C C . GLY A 1 697 ? 15.579 -12.607 -15.918 1.00 84.75 697 GLY A C 1
ATOM 5511 O O . GLY A 1 697 ? 15.449 -12.751 -17.133 1.00 84.75 697 GLY A O 1
ATOM 5512 N N . PHE A 1 698 ? 16.530 -13.253 -15.230 1.00 82.94 698 PHE A N 1
ATOM 5513 C CA . PHE A 1 698 ? 17.447 -14.220 -15.851 1.00 82.94 698 PHE A CA 1
ATOM 5514 C C . PHE A 1 698 ? 16.750 -15.515 -16.278 1.00 82.94 698 PHE A C 1
ATOM 5516 O O . PHE A 1 698 ? 17.046 -16.054 -17.344 1.00 82.94 698 PHE A O 1
ATOM 5523 N N . ALA A 1 699 ? 15.816 -16.006 -15.462 1.00 85.62 699 ALA A N 1
ATOM 5524 C CA . ALA A 1 699 ? 15.113 -17.262 -15.704 1.00 85.62 699 ALA A CA 1
ATOM 5525 C C . ALA A 1 699 ? 14.152 -17.184 -16.903 1.00 85.62 699 ALA A C 1
ATOM 5527 O O . ALA A 1 699 ? 13.836 -18.209 -17.499 1.00 85.62 699 ALA A O 1
ATOM 5528 N N . ILE A 1 700 ? 13.724 -15.976 -17.284 1.00 83.88 700 ILE A N 1
ATOM 5529 C CA . ILE A 1 700 ? 12.824 -15.732 -18.422 1.00 83.88 700 ILE A CA 1
ATOM 5530 C C . ILE A 1 700 ? 13.496 -15.978 -19.781 1.00 83.88 700 ILE A C 1
ATOM 5532 O O . ILE A 1 700 ? 12.806 -16.273 -20.753 1.00 83.88 700 ILE A O 1
ATOM 5536 N N . VAL A 1 701 ? 14.828 -15.879 -19.879 1.00 88.50 701 VAL A N 1
ATOM 5537 C CA . VAL A 1 701 ? 15.566 -16.032 -21.153 1.00 88.50 701 VAL A CA 1
ATOM 5538 C C . VAL A 1 701 ? 15.021 -15.082 -22.253 1.00 88.50 701 VAL A C 1
ATOM 5540 O O . VAL A 1 701 ? 14.654 -15.514 -23.352 1.00 88.50 701 VAL A O 1
ATOM 5543 N N . PRO A 1 702 ? 14.938 -13.763 -21.986 1.00 83.56 702 PRO A N 1
ATOM 5544 C CA . PRO A 1 702 ? 14.194 -12.806 -22.818 1.00 83.56 702 PRO A CA 1
ATOM 5545 C C . PRO A 1 702 ? 14.703 -12.660 -24.260 1.00 83.56 702 PRO A C 1
ATOM 5547 O O . PRO A 1 702 ? 13.932 -12.332 -25.161 1.00 83.56 702 PRO A O 1
ATOM 5550 N N . TRP A 1 703 ? 15.978 -12.950 -24.516 1.00 86.00 703 TRP A N 1
ATOM 5551 C CA . TRP A 1 703 ? 16.572 -12.894 -25.858 1.00 86.00 703 TRP A CA 1
ATOM 5552 C C . TRP A 1 703 ? 15.961 -13.897 -26.844 1.00 86.00 703 TRP A C 1
ATOM 5554 O O . TRP A 1 703 ? 16.006 -13.669 -28.049 1.00 86.00 703 TRP A O 1
ATOM 5564 N N . LYS A 1 704 ? 15.330 -14.978 -26.366 1.00 81.88 704 LYS A N 1
ATOM 5565 C CA . LYS A 1 704 ? 14.578 -15.892 -27.242 1.00 81.88 704 LYS A CA 1
ATOM 5566 C C . LYS A 1 704 ? 13.245 -15.302 -27.701 1.00 81.88 704 LYS A C 1
ATOM 5568 O O . LYS A 1 704 ? 12.800 -15.604 -28.804 1.00 81.88 704 LYS A O 1
ATOM 5573 N N . ILE A 1 705 ? 12.633 -14.442 -26.886 1.00 79.12 705 ILE A N 1
ATOM 5574 C CA . ILE A 1 705 ? 11.389 -13.734 -27.226 1.00 79.12 705 ILE A CA 1
ATOM 5575 C C . ILE A 1 705 ? 11.684 -12.639 -28.258 1.00 79.12 705 ILE A C 1
ATOM 5577 O O . ILE A 1 705 ? 10.954 -12.488 -29.234 1.00 79.12 705 ILE A O 1
ATOM 5581 N N . LEU A 1 706 ? 12.800 -11.926 -28.082 1.00 78.69 706 LEU A N 1
ATOM 5582 C CA . LEU A 1 706 ? 13.273 -10.881 -28.994 1.00 78.69 706 LEU A CA 1
ATOM 5583 C C . LEU A 1 706 ? 14.086 -11.419 -30.185 1.00 78.69 706 LEU A C 1
ATOM 5585 O O . LEU A 1 706 ? 14.731 -10.646 -30.885 1.00 78.69 706 LEU A O 1
ATOM 5589 N N . ALA A 1 707 ? 14.045 -12.727 -30.455 1.00 77.00 707 ALA A N 1
ATOM 5590 C CA . ALA A 1 707 ? 14.777 -13.320 -31.574 1.00 77.00 707 ALA A CA 1
ATOM 5591 C C . ALA A 1 707 ? 14.260 -12.842 -32.946 1.00 77.00 707 ALA A C 1
ATOM 5593 O O . ALA A 1 707 ? 15.021 -12.789 -33.909 1.00 77.00 707 ALA A O 1
ATOM 5594 N N . SER A 1 708 ? 12.970 -12.496 -33.056 1.00 73.06 708 SER A N 1
ATOM 5595 C CA . SER A 1 708 ? 12.402 -11.887 -34.265 1.00 73.06 708 SER A CA 1
ATOM 5596 C C . SER A 1 708 ? 11.148 -11.062 -33.967 1.00 73.06 708 SER A C 1
ATOM 5598 O O . SER A 1 708 ? 10.405 -11.358 -33.028 1.00 73.06 708 SER A O 1
ATOM 5600 N N . ALA A 1 709 ? 10.861 -10.083 -34.831 1.00 60.12 709 ALA A N 1
ATOM 5601 C CA . ALA A 1 709 ? 9.650 -9.267 -34.746 1.00 60.12 709 ALA A CA 1
ATOM 5602 C C . ALA A 1 709 ? 8.358 -10.112 -34.765 1.00 60.12 709 ALA A C 1
ATOM 5604 O O . ALA A 1 709 ? 7.421 -9.816 -34.031 1.00 60.12 709 ALA A O 1
ATOM 5605 N N . GLY A 1 710 ? 8.319 -11.199 -35.546 1.00 68.25 710 GLY A N 1
ATOM 5606 C CA . GLY A 1 710 ? 7.147 -12.076 -35.644 1.00 68.25 710 GLY A CA 1
ATOM 5607 C C . GLY A 1 710 ? 6.846 -12.845 -34.353 1.00 68.25 710 GLY A C 1
ATOM 5608 O O . GLY A 1 710 ? 5.694 -12.882 -33.917 1.00 68.25 710 GLY A O 1
ATOM 5609 N N . VAL A 1 711 ? 7.871 -13.408 -33.703 1.00 72.19 711 VAL A N 1
ATOM 5610 C CA . VAL A 1 711 ? 7.722 -14.088 -32.398 1.00 72.19 711 VAL A CA 1
ATOM 5611 C C . VAL A 1 711 ? 7.224 -13.101 -31.343 1.00 72.19 711 VAL A C 1
ATOM 5613 O O . VAL A 1 711 ? 6.288 -13.407 -30.605 1.00 72.19 711 VAL A O 1
ATOM 5616 N N . PHE A 1 712 ? 7.781 -11.889 -31.333 1.00 69.06 712 PHE A N 1
ATOM 5617 C CA . PHE A 1 712 ? 7.362 -10.830 -30.424 1.00 69.06 712 PHE A CA 1
ATOM 5618 C C . PHE A 1 712 ? 5.903 -10.402 -30.652 1.00 69.06 712 PHE A C 1
ATOM 5620 O O . PHE A 1 712 ? 5.117 -10.397 -29.709 1.00 69.06 712 PHE A O 1
ATOM 5627 N N . THR A 1 713 ? 5.489 -10.115 -31.892 1.00 66.75 713 THR A N 1
ATOM 5628 C CA . THR A 1 713 ? 4.092 -9.741 -32.194 1.00 66.75 713 THR A CA 1
ATOM 5629 C C . THR A 1 713 ? 3.103 -10.867 -31.881 1.00 66.75 713 THR A C 1
ATOM 5631 O O . THR A 1 713 ? 2.000 -10.597 -31.408 1.00 66.75 713 THR A O 1
ATOM 5634 N N . THR A 1 714 ? 3.493 -12.126 -32.084 1.00 71.88 714 THR A N 1
ATOM 5635 C CA . THR A 1 714 ? 2.657 -13.286 -31.735 1.00 71.88 714 THR A CA 1
ATOM 5636 C C . THR A 1 714 ? 2.479 -13.407 -30.222 1.00 71.88 714 THR A C 1
ATOM 5638 O O . THR A 1 714 ? 1.366 -13.626 -29.746 1.00 71.88 714 THR A O 1
ATOM 5641 N N . PHE A 1 715 ? 3.548 -13.180 -29.451 1.00 72.56 715 PHE A N 1
ATOM 5642 C CA . PHE A 1 715 ? 3.475 -13.081 -27.994 1.00 72.56 715 PHE A CA 1
ATOM 5643 C C . PHE A 1 715 ? 2.536 -11.943 -27.548 1.00 72.56 715 PHE A C 1
ATOM 5645 O O . PHE A 1 715 ? 1.652 -12.187 -26.726 1.00 72.56 715 PHE A O 1
ATOM 5652 N N . LEU A 1 716 ? 2.662 -10.744 -28.142 1.00 68.38 716 LEU A N 1
ATOM 5653 C CA . LEU A 1 716 ? 1.791 -9.587 -27.870 1.00 68.38 716 LEU A CA 1
ATOM 5654 C C . LEU A 1 716 ? 0.306 -9.888 -28.104 1.00 68.38 716 LEU A C 1
ATOM 5656 O O . LEU A 1 716 ? -0.542 -9.578 -27.267 1.00 68.38 716 LEU A O 1
ATOM 5660 N N . ALA A 1 717 ? -0.006 -10.498 -29.248 1.00 67.88 717 ALA A N 1
ATOM 5661 C CA . ALA A 1 717 ? -1.370 -10.871 -29.601 1.00 67.88 717 ALA A CA 1
ATOM 5662 C C . ALA A 1 717 ? -1.935 -11.919 -28.629 1.00 67.88 717 ALA A C 1
ATOM 5664 O O . ALA A 1 717 ? -3.096 -11.829 -28.229 1.00 67.88 717 ALA A O 1
ATOM 5665 N N . GLY A 1 718 ? -1.090 -12.872 -28.227 1.00 74.12 718 GLY A N 1
ATOM 5666 C CA . GLY A 1 718 ? -1.425 -13.962 -27.325 1.00 74.12 718 GLY A CA 1
ATOM 5667 C C . GLY A 1 718 ? -1.779 -13.522 -25.922 1.00 74.12 718 GLY A C 1
ATOM 5668 O O . GLY A 1 718 ? -2.828 -13.905 -25.439 1.00 74.12 718 GLY A O 1
ATOM 5669 N N . TYR A 1 719 ? -0.964 -12.710 -25.249 1.00 75.81 719 TYR A N 1
ATOM 5670 C CA . TYR A 1 719 ? -1.354 -12.257 -23.907 1.00 75.81 719 TYR A CA 1
ATOM 5671 C C . TYR A 1 719 ? -2.457 -11.189 -23.967 1.00 75.81 719 TYR A C 1
ATOM 5673 O O . TYR A 1 719 ? -3.248 -11.055 -23.031 1.00 75.81 719 TYR A O 1
ATOM 5681 N N . GLY A 1 720 ? -2.521 -10.441 -25.077 1.00 76.56 720 GLY A N 1
ATOM 5682 C CA . GLY A 1 720 ? -3.493 -9.382 -25.277 1.00 76.56 720 GLY A CA 1
ATOM 5683 C C . GLY A 1 720 ? -4.928 -9.871 -25.045 1.00 76.56 720 GLY A C 1
ATOM 5684 O O . GLY A 1 720 ? -5.687 -9.314 -24.258 1.00 76.56 720 GLY A O 1
ATOM 5685 N N . LEU A 1 721 ? -5.294 -10.993 -25.658 1.00 81.62 721 LEU A N 1
ATOM 5686 C CA . LEU A 1 721 ? -6.642 -11.550 -25.516 1.00 81.62 721 LEU A CA 1
ATOM 5687 C C . LEU A 1 721 ? -7.046 -11.848 -24.057 1.00 81.62 721 LEU A C 1
ATOM 5689 O O . LEU A 1 721 ? -8.213 -11.661 -23.720 1.00 81.62 721 LEU A O 1
ATOM 5693 N N . PHE A 1 722 ? -6.112 -12.253 -23.190 1.00 84.50 722 PHE A N 1
ATOM 5694 C CA . PHE A 1 722 ? -6.398 -12.542 -21.779 1.00 84.50 722 PHE A CA 1
ATOM 5695 C C . PHE A 1 722 ? -6.625 -11.252 -20.987 1.00 84.50 722 PHE A C 1
ATOM 5697 O O . PHE A 1 722 ? -7.637 -11.107 -20.302 1.00 84.50 722 PHE A O 1
ATOM 5704 N N . MET A 1 723 ? -5.727 -10.276 -21.142 1.00 85.00 723 MET A N 1
ATOM 5705 C CA . MET A 1 723 ? -5.802 -9.006 -20.413 1.00 85.00 723 MET A CA 1
ATOM 5706 C C . MET A 1 723 ? -7.037 -8.188 -20.816 1.00 85.00 723 MET A C 1
ATOM 5708 O O . MET A 1 723 ? -7.668 -7.565 -19.964 1.00 85.00 723 MET A O 1
ATOM 5712 N N . ALA A 1 724 ? -7.439 -8.237 -22.090 1.00 89.06 724 ALA A N 1
ATOM 5713 C CA . ALA A 1 724 ? -8.634 -7.554 -22.583 1.00 89.06 724 ALA A CA 1
ATOM 5714 C C . ALA A 1 724 ? -9.904 -7.967 -21.826 1.00 89.06 724 ALA A C 1
ATOM 5716 O O . ALA A 1 724 ? -10.731 -7.120 -21.485 1.00 89.06 724 ALA A O 1
ATOM 5717 N N . SER A 1 725 ? -10.038 -9.266 -21.541 1.00 90.94 725 SER A N 1
ATOM 5718 C CA . SER A 1 725 ? -11.175 -9.813 -20.801 1.00 90.94 725 SER A CA 1
ATOM 5719 C C . SER A 1 725 ? -11.195 -9.353 -19.343 1.00 90.94 725 SER A C 1
ATOM 5721 O O . SER A 1 725 ? -12.259 -8.998 -18.840 1.00 90.94 725 SER A O 1
ATOM 5723 N N . VAL A 1 726 ? -10.034 -9.289 -18.680 1.00 88.94 726 VAL A N 1
ATOM 5724 C CA . VAL A 1 726 ? -9.930 -8.777 -17.300 1.00 88.94 726 VAL A CA 1
ATOM 5725 C C . VAL A 1 726 ? -10.326 -7.303 -17.242 1.00 88.94 726 VAL A C 1
ATOM 5727 O O . VAL A 1 726 ? -11.206 -6.930 -16.466 1.00 88.94 726 VAL A O 1
ATOM 5730 N N . VAL A 1 727 ? -9.745 -6.472 -18.117 1.00 89.94 727 VAL A N 1
ATOM 5731 C CA . VAL A 1 727 ? -10.048 -5.032 -18.179 1.00 89.94 727 VAL A CA 1
ATOM 5732 C C . VAL A 1 727 ? -11.538 -4.803 -18.435 1.00 89.94 727 VAL A C 1
ATOM 5734 O O . VAL A 1 727 ? -12.147 -3.955 -17.789 1.00 89.94 727 VAL A O 1
ATOM 5737 N N . ALA A 1 728 ? -12.151 -5.571 -19.337 1.00 94.00 728 ALA A N 1
ATOM 5738 C CA . ALA A 1 728 ? -13.578 -5.469 -19.625 1.00 94.00 728 ALA A CA 1
ATOM 5739 C C . ALA A 1 728 ? -14.457 -5.701 -18.391 1.00 94.00 728 ALA A C 1
ATOM 5741 O O . ALA A 1 728 ? -15.375 -4.920 -18.137 1.00 94.00 728 ALA A O 1
ATOM 5742 N N . ILE A 1 729 ? -14.161 -6.745 -17.612 1.00 94.69 729 ILE A N 1
ATOM 5743 C CA . ILE A 1 729 ? -14.898 -7.065 -16.384 1.00 94.69 729 ILE A CA 1
ATOM 5744 C C . ILE A 1 729 ? -14.705 -5.957 -15.348 1.00 94.69 729 ILE A C 1
ATOM 5746 O O . ILE A 1 729 ? -15.688 -5.501 -14.771 1.00 94.69 729 ILE A O 1
ATOM 5750 N N . MET A 1 730 ? -13.475 -5.466 -15.159 1.00 91.75 730 MET A N 1
ATOM 5751 C CA . MET A 1 730 ? -13.185 -4.368 -14.228 1.00 91.75 730 MET A CA 1
ATOM 5752 C C . MET A 1 730 ? -13.946 -3.088 -14.594 1.00 91.75 730 MET A C 1
ATOM 5754 O O . MET A 1 730 ? -14.577 -2.476 -13.734 1.00 91.75 730 MET A O 1
ATOM 5758 N N . VAL A 1 731 ? -13.929 -2.697 -15.874 1.00 93.38 731 VAL A N 1
ATOM 5759 C CA . VAL A 1 731 ? -14.636 -1.503 -16.367 1.00 93.38 731 VAL A CA 1
ATOM 5760 C C . VAL A 1 731 ? -16.150 -1.673 -16.224 1.00 93.38 731 VAL A C 1
ATOM 5762 O O . VAL A 1 731 ? -16.829 -0.737 -15.802 1.00 93.38 731 VAL A O 1
ATOM 5765 N N . CYS A 1 732 ? -16.687 -2.855 -16.541 1.00 95.94 732 CYS A N 1
ATOM 5766 C CA . CYS A 1 732 ? -18.112 -3.146 -16.401 1.00 95.94 732 CYS A CA 1
ATOM 5767 C C . CYS A 1 732 ? -18.565 -3.140 -14.935 1.00 95.94 732 CYS A C 1
ATOM 5769 O O . CYS A 1 732 ? -19.590 -2.534 -14.616 1.00 95.94 732 CYS A O 1
ATOM 5771 N N . GLU A 1 733 ? -17.816 -3.800 -14.046 1.00 94.19 733 GLU A N 1
ATOM 5772 C CA . GLU A 1 733 ? -18.101 -3.816 -12.611 1.00 94.19 733 GLU A CA 1
ATOM 5773 C C . GLU A 1 733 ? -18.107 -2.386 -12.082 1.00 94.19 733 GLU A C 1
ATOM 5775 O O . GLU A 1 733 ? -19.132 -1.940 -11.577 1.00 94.19 733 GLU A O 1
ATOM 5780 N N . TYR A 1 734 ? -17.008 -1.653 -12.286 1.00 91.88 734 TYR A N 1
ATOM 5781 C CA . TYR A 1 734 ? -16.822 -0.322 -11.730 1.00 91.88 734 TYR A CA 1
ATOM 5782 C C . TYR A 1 734 ? -17.819 0.686 -12.307 1.00 91.88 734 TYR A C 1
ATOM 5784 O O . TYR A 1 734 ? -18.644 1.215 -11.575 1.00 91.88 734 TYR A O 1
ATOM 5792 N N . PHE A 1 735 ? -17.821 0.955 -13.613 1.00 92.94 735 PHE A N 1
ATOM 5793 C CA . PHE A 1 735 ? -18.614 2.071 -14.145 1.00 92.94 735 PHE A CA 1
ATOM 5794 C C . PHE A 1 735 ? -20.112 1.775 -14.241 1.00 92.94 735 PHE A C 1
ATOM 5796 O O . PHE A 1 735 ? -20.924 2.675 -14.022 1.00 92.94 735 PHE A O 1
ATOM 5803 N N . LEU A 1 736 ? -20.492 0.538 -14.575 1.00 94.50 736 LEU A N 1
ATOM 5804 C CA . LEU A 1 736 ? -21.874 0.214 -14.933 1.00 94.50 736 LEU A CA 1
ATOM 5805 C C . LEU A 1 736 ? -22.645 -0.451 -13.788 1.00 94.50 736 LEU A C 1
ATOM 5807 O O . LEU A 1 736 ? -23.762 -0.028 -13.482 1.00 94.50 736 LEU A O 1
ATOM 5811 N N . LEU A 1 737 ? -22.074 -1.484 -13.161 1.00 94.06 737 LEU A N 1
ATOM 5812 C CA . LEU A 1 737 ? -22.788 -2.320 -12.188 1.00 94.06 737 LEU A CA 1
ATOM 5813 C C . LEU A 1 737 ? -22.724 -1.755 -10.760 1.00 94.06 737 LEU A C 1
ATOM 5815 O O . LEU A 1 737 ? -23.748 -1.725 -10.078 1.00 94.06 737 LEU A O 1
ATOM 5819 N N . THR A 1 738 ? -21.563 -1.263 -10.320 1.00 92.38 738 THR A N 1
ATOM 5820 C CA . THR A 1 738 ? -21.362 -0.683 -8.978 1.00 92.38 738 THR A CA 1
ATOM 5821 C C . THR A 1 738 ? -21.386 0.845 -8.964 1.00 92.38 738 THR A C 1
ATOM 5823 O O . THR A 1 738 ? -21.414 1.452 -7.890 1.00 92.38 738 THR 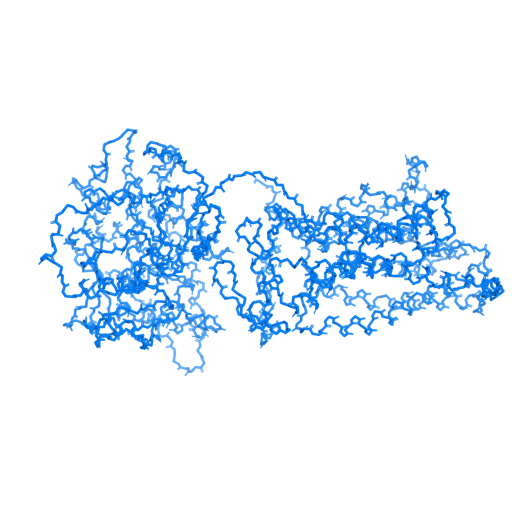A O 1
ATOM 5826 N N . ARG A 1 739 ? -21.431 1.487 -10.141 1.00 90.69 739 ARG A N 1
ATOM 5827 C CA . ARG A 1 739 ? -21.449 2.952 -10.307 1.00 90.69 739 ARG A CA 1
ATOM 5828 C C . ARG A 1 739 ? -20.269 3.630 -9.598 1.00 90.69 739 ARG A C 1
ATOM 5830 O O . ARG A 1 739 ? -20.449 4.610 -8.897 1.00 90.69 739 ARG A O 1
ATOM 5837 N N . GLY A 1 740 ? -19.077 3.070 -9.699 1.00 86.81 740 GLY A N 1
ATOM 5838 C CA . GLY A 1 740 ? -17.843 3.599 -9.129 1.00 86.81 740 GLY A CA 1
ATOM 5839 C C . GLY A 1 740 ? -17.728 3.435 -7.613 1.00 86.81 740 GLY A C 1
ATOM 5840 O O . GLY A 1 740 ? -16.766 3.909 -7.017 1.00 86.81 740 GLY A O 1
ATOM 5841 N N . ASN A 1 741 ? -18.680 2.754 -6.967 1.00 87.44 741 ASN A N 1
ATOM 5842 C CA . ASN A 1 741 ? -18.630 2.511 -5.529 1.00 87.44 741 ASN A CA 1
ATOM 5843 C C . ASN A 1 741 ? -17.801 1.264 -5.220 1.00 87.44 741 ASN A C 1
ATOM 5845 O O . ASN A 1 741 ? -18.121 0.162 -5.675 1.00 87.44 741 ASN A O 1
ATOM 5849 N N . LEU A 1 742 ? -16.766 1.447 -4.402 1.00 85.31 742 LEU A N 1
ATOM 5850 C CA . LEU A 1 742 ? -15.901 0.383 -3.910 1.00 85.31 742 LEU A CA 1
ATOM 5851 C C . LEU A 1 742 ? -15.803 0.466 -2.384 1.00 85.31 742 LEU A C 1
ATOM 5853 O O . LEU A 1 742 ? -15.556 1.531 -1.827 1.00 85.31 742 LEU A O 1
ATOM 5857 N N . PHE A 1 743 ? -15.959 -0.665 -1.703 1.00 81.94 743 PHE A N 1
ATOM 5858 C CA . PHE A 1 743 ? -15.799 -0.749 -0.251 1.00 81.94 743 PHE A CA 1
ATOM 5859 C C . PHE A 1 743 ? -14.367 -1.156 0.117 1.00 81.94 743 PHE A C 1
ATOM 5861 O O . PHE A 1 743 ? -14.080 -2.341 0.275 1.00 81.94 743 PHE A O 1
ATOM 5868 N N . ILE A 1 744 ? -13.465 -0.177 0.233 1.00 77.06 744 ILE A N 1
ATOM 5869 C CA . ILE A 1 744 ? -12.009 -0.395 0.360 1.00 77.06 744 ILE A CA 1
ATOM 5870 C C . ILE A 1 744 ? -11.648 -1.310 1.534 1.00 77.06 744 ILE A C 1
ATOM 5872 O O . ILE A 1 744 ? -10.868 -2.240 1.357 1.00 77.06 744 ILE A O 1
ATOM 5876 N N . ALA A 1 745 ? -12.250 -1.106 2.708 1.00 71.88 745 ALA A N 1
ATOM 5877 C CA . ALA A 1 745 ? -12.014 -1.950 3.878 1.00 71.88 745 ALA A CA 1
ATOM 5878 C C . ALA A 1 745 ? -12.263 -3.434 3.581 1.00 71.88 745 ALA A C 1
ATOM 5880 O O . ALA A 1 745 ? -11.446 -4.292 3.903 1.00 71.88 745 ALA A O 1
ATOM 5881 N N . HIS A 1 746 ? -13.346 -3.738 2.869 1.00 78.50 746 HIS A N 1
ATOM 5882 C CA . HIS A 1 746 ? -13.683 -5.105 2.498 1.00 78.50 746 HIS A CA 1
ATOM 5883 C C . HIS A 1 746 ? -12.747 -5.696 1.436 1.00 78.50 746 HIS A C 1
ATOM 5885 O O . HIS A 1 746 ? -12.684 -6.916 1.330 1.00 78.50 746 HIS A O 1
ATOM 5891 N N . CYS A 1 747 ? -11.985 -4.896 0.684 1.00 79.12 747 CYS A N 1
ATOM 5892 C CA . CYS A 1 747 ? -10.982 -5.419 -0.252 1.00 79.12 747 CYS A CA 1
ATOM 5893 C C . CYS A 1 747 ? -9.811 -6.118 0.460 1.00 79.12 747 CYS A C 1
ATOM 5895 O O . CYS A 1 747 ? -9.150 -6.950 -0.151 1.00 79.12 747 CYS A O 1
ATOM 5897 N N . TYR A 1 748 ? -9.568 -5.812 1.740 1.00 72.62 748 TYR A N 1
ATOM 5898 C CA . TYR A 1 748 ? -8.488 -6.403 2.542 1.00 72.62 748 TYR A CA 1
ATOM 5899 C C . TYR A 1 748 ? -8.965 -7.530 3.472 1.00 72.62 748 TYR A C 1
ATOM 5901 O O . TYR A 1 748 ? -8.194 -8.004 4.304 1.00 72.62 748 TYR A O 1
ATOM 5909 N N . ASN A 1 749 ? -10.223 -7.969 3.342 1.00 72.69 749 ASN A N 1
ATOM 5910 C CA . ASN A 1 749 ? -10.756 -9.102 4.090 1.00 72.69 749 ASN A CA 1
ATOM 5911 C C . ASN A 1 749 ? -11.009 -10.309 3.165 1.00 72.69 749 ASN A C 1
ATOM 5913 O O . ASN A 1 749 ? -11.977 -10.315 2.406 1.00 72.69 749 ASN A O 1
ATOM 5917 N N . GLY A 1 750 ? -10.171 -11.345 3.257 1.00 72.88 750 GLY A N 1
ATOM 5918 C CA . GLY A 1 750 ? -10.341 -12.608 2.522 1.00 72.88 750 GLY A CA 1
ATOM 5919 C C . GLY A 1 750 ? -11.285 -13.626 3.182 1.00 72.88 750 GLY A C 1
ATOM 5920 O O . GLY A 1 750 ? -11.519 -14.695 2.620 1.00 72.88 750 GLY A O 1
ATOM 5921 N N . GLY A 1 751 ? -11.814 -13.328 4.369 1.00 73.25 751 GLY A N 1
ATOM 5922 C CA . GLY A 1 751 ? -12.652 -14.233 5.148 1.00 73.25 751 GLY A CA 1
ATOM 5923 C C . GLY A 1 751 ? -14.076 -14.398 4.605 1.00 73.25 751 GLY A C 1
ATOM 5924 O O . GLY A 1 751 ? -14.606 -13.549 3.880 1.00 73.25 751 GLY A O 1
ATOM 5925 N N . LYS A 1 752 ? -14.715 -15.516 4.985 1.00 76.44 752 LYS A N 1
ATOM 5926 C CA . LYS A 1 752 ? -16.096 -15.904 4.612 1.00 76.44 752 LYS A CA 1
ATOM 5927 C C . LYS A 1 752 ? -17.132 -14.835 4.952 1.00 76.44 752 LYS A C 1
ATOM 5929 O O . LYS A 1 752 ? -18.177 -14.731 4.308 1.00 76.44 752 LYS A O 1
ATOM 5934 N N . GLU A 1 753 ? -16.842 -14.058 5.981 1.00 72.94 753 GLU A N 1
ATOM 5935 C CA . GLU A 1 753 ? -17.656 -12.984 6.513 1.00 72.94 753 GLU A CA 1
ATOM 5936 C C . GLU A 1 753 ? -17.686 -11.740 5.622 1.00 72.94 753 GLU A C 1
ATOM 5938 O O . GLU A 1 753 ? -18.594 -10.927 5.787 1.00 72.94 753 GLU A O 1
ATOM 5943 N N . ASN A 1 754 ? -16.766 -11.591 4.659 1.00 78.31 754 ASN A N 1
ATOM 5944 C CA . ASN A 1 754 ? -16.761 -10.459 3.738 1.00 78.31 754 ASN A CA 1
ATOM 5945 C C . ASN A 1 754 ? -18.029 -10.471 2.856 1.00 78.31 754 ASN A C 1
ATOM 5947 O O . ASN A 1 754 ? -18.150 -11.274 1.922 1.00 78.31 754 ASN A O 1
ATOM 5951 N N . PRO A 1 755 ? -18.994 -9.561 3.092 1.00 78.19 755 PRO A N 1
ATOM 5952 C CA . PRO A 1 755 ? -20.276 -9.616 2.409 1.00 78.19 755 PRO A CA 1
ATOM 5953 C C . PRO A 1 755 ? -20.200 -9.089 0.972 1.00 78.19 755 PRO A C 1
ATOM 5955 O O . PRO A 1 755 ? -21.127 -9.342 0.201 1.00 78.19 755 PRO A O 1
ATOM 5958 N N . HIS A 1 756 ? -19.119 -8.391 0.614 1.00 83.50 756 HIS A N 1
ATOM 5959 C CA . HIS A 1 756 ? -18.930 -7.767 -0.690 1.00 83.50 756 HIS A CA 1
ATOM 5960 C C . HIS A 1 756 ? -18.157 -8.683 -1.640 1.00 83.50 756 HIS A C 1
ATOM 5962 O O . HIS A 1 756 ? -18.658 -8.998 -2.719 1.00 83.50 756 HIS A O 1
ATOM 5968 N N . TYR A 1 757 ? -16.974 -9.153 -1.232 1.00 87.06 757 TYR A N 1
ATOM 5969 C CA . TYR A 1 757 ? -16.009 -9.752 -2.161 1.00 87.06 757 TYR A CA 1
ATOM 5970 C C . TYR A 1 757 ? -15.644 -11.215 -1.870 1.00 87.06 757 TYR A C 1
ATOM 5972 O O . TYR A 1 757 ? -14.786 -11.759 -2.554 1.00 87.06 757 TYR A O 1
ATOM 5980 N N . TYR A 1 758 ? -16.312 -11.890 -0.921 1.00 84.38 758 TYR A N 1
ATOM 5981 C CA . TYR A 1 758 ? -16.073 -13.324 -0.690 1.00 84.38 758 TYR A CA 1
ATOM 5982 C C . TYR A 1 758 ? -16.685 -14.232 -1.768 1.00 84.38 758 TYR A C 1
ATOM 5984 O O . TYR A 1 758 ? -16.210 -15.339 -1.990 1.00 84.38 758 TYR A O 1
ATOM 5992 N N . TYR A 1 759 ? -17.751 -13.791 -2.445 1.00 86.44 759 TYR A N 1
ATOM 5993 C CA . TYR A 1 759 ? -18.422 -14.544 -3.516 1.00 86.44 759 TYR A CA 1
ATOM 5994 C C . TYR A 1 759 ? -18.636 -16.043 -3.185 1.00 86.44 759 TYR A C 1
ATOM 5996 O O . TYR A 1 759 ? -19.179 -16.366 -2.126 1.00 86.44 759 TYR A O 1
ATOM 6004 N N . MET A 1 760 ? -18.260 -16.962 -4.086 1.00 83.25 760 MET A N 1
ATOM 6005 C CA . MET A 1 760 ? -18.288 -18.407 -3.859 1.00 83.25 760 MET A CA 1
ATOM 6006 C C . MET A 1 760 ? -16.894 -18.892 -3.449 1.00 83.25 760 MET A C 1
ATOM 6008 O O . MET A 1 760 ? -16.101 -19.282 -4.299 1.00 83.25 760 MET A O 1
ATOM 6012 N N . LYS A 1 761 ? -16.598 -18.873 -2.143 1.00 83.62 761 LYS A N 1
ATOM 6013 C CA . LYS A 1 761 ? -15.289 -19.281 -1.591 1.00 83.62 761 LYS A CA 1
ATOM 6014 C C . LYS A 1 761 ? -14.102 -18.496 -2.181 1.00 83.62 761 LYS A C 1
ATOM 6016 O O . LYS A 1 761 ? -13.106 -19.084 -2.572 1.00 83.62 761 LYS A O 1
ATOM 6021 N N . GLY A 1 762 ? -14.242 -17.182 -2.311 1.00 82.00 762 GLY A N 1
ATOM 6022 C CA . GLY A 1 762 ? -13.280 -16.284 -2.962 1.00 82.00 762 GLY A CA 1
ATOM 6023 C C . GLY A 1 762 ? -13.519 -16.082 -4.463 1.00 82.00 762 GLY A C 1
ATOM 6024 O O . GLY A 1 762 ? -13.056 -15.094 -5.026 1.00 82.00 762 GLY A O 1
ATOM 6025 N N . TRP A 1 763 ? -14.304 -16.945 -5.122 1.00 83.94 763 TRP A N 1
ATOM 6026 C CA . TRP A 1 763 ? -14.466 -16.915 -6.578 1.00 83.94 763 TRP A CA 1
ATOM 6027 C C . TRP A 1 763 ? -15.721 -16.173 -7.033 1.00 83.94 763 TRP A C 1
ATOM 6029 O O . TRP A 1 763 ? -16.852 -16.574 -6.737 1.00 83.94 763 TRP A O 1
ATOM 6039 N N . ASN A 1 764 ? -15.532 -15.131 -7.846 1.00 91.56 764 ASN A N 1
ATOM 6040 C CA . ASN A 1 764 ? -16.608 -14.530 -8.631 1.00 91.56 764 ASN A CA 1
ATOM 6041 C C . ASN A 1 764 ? -16.862 -15.380 -9.888 1.00 91.56 764 ASN A C 1
ATOM 6043 O O . ASN A 1 764 ? -16.254 -15.176 -10.939 1.00 91.56 764 ASN A O 1
ATOM 6047 N N . VAL A 1 765 ? -17.775 -16.347 -9.775 1.00 93.38 765 VAL A N 1
ATOM 6048 C CA . VAL A 1 765 ? -18.113 -17.284 -10.860 1.00 93.38 765 VAL A CA 1
ATOM 6049 C C . VAL A 1 765 ? -18.625 -16.552 -12.105 1.00 93.38 765 VAL A C 1
ATOM 6051 O O . VAL A 1 765 ? -18.292 -16.940 -13.223 1.00 93.38 765 VAL A O 1
ATOM 6054 N N . GLN A 1 766 ? -19.387 -15.468 -11.935 1.00 93.62 766 GLN A N 1
ATOM 6055 C CA . GLN A 1 766 ? -19.879 -14.649 -13.044 1.00 93.62 766 GLN A CA 1
ATOM 6056 C C . GLN A 1 766 ? -18.720 -14.043 -13.846 1.00 93.62 766 GLN A C 1
ATOM 6058 O O . GLN A 1 766 ? -18.735 -14.085 -15.078 1.00 93.62 766 GLN A O 1
ATOM 6063 N N . ALA A 1 767 ? -17.703 -13.525 -13.152 1.00 93.31 767 ALA A N 1
ATOM 6064 C CA . ALA A 1 767 ? -16.503 -12.974 -13.773 1.00 93.31 767 ALA A CA 1
ATOM 6065 C C . ALA A 1 767 ? -15.686 -14.061 -14.483 1.00 93.31 767 ALA A C 1
ATOM 6067 O O . ALA A 1 767 ? -15.272 -13.857 -15.620 1.00 93.31 767 ALA A O 1
ATOM 6068 N N . VAL A 1 768 ? -15.516 -15.236 -13.864 1.00 93.81 768 VAL A N 1
ATOM 6069 C CA . VAL A 1 768 ? -14.792 -16.367 -14.474 1.00 93.81 768 VAL A CA 1
ATOM 6070 C C . VAL A 1 768 ? -15.472 -16.837 -15.761 1.00 93.81 768 VAL A C 1
ATOM 6072 O O . VAL A 1 768 ? -14.800 -17.029 -16.772 1.00 93.81 768 VAL A O 1
ATOM 6075 N N . ILE A 1 769 ? -16.802 -16.983 -15.761 1.00 94.38 769 ILE A N 1
ATOM 6076 C CA . ILE A 1 769 ? -17.553 -17.373 -16.963 1.00 94.38 769 ILE A CA 1
ATOM 6077 C C . ILE A 1 769 ? -17.362 -16.330 -18.067 1.00 94.38 769 ILE A C 1
ATOM 6079 O O . ILE A 1 769 ? -17.021 -16.690 -19.193 1.00 94.38 769 ILE A O 1
ATOM 6083 N N . ALA A 1 770 ? -17.549 -15.045 -17.750 1.00 95.38 770 ALA A N 1
ATOM 6084 C CA . ALA A 1 770 ? -17.382 -13.972 -18.725 1.00 95.38 770 ALA A CA 1
ATOM 6085 C C . ALA A 1 770 ? -15.962 -13.957 -19.312 1.00 95.38 770 ALA A C 1
ATOM 6087 O O . ALA A 1 770 ? -15.814 -13.911 -20.531 1.00 95.38 770 ALA A O 1
ATOM 6088 N N . TYR A 1 771 ? -14.945 -14.095 -18.459 1.00 93.75 771 TYR A N 1
ATOM 6089 C CA . TYR A 1 771 ? -13.536 -14.159 -18.838 1.00 93.75 771 TYR A CA 1
ATOM 6090 C C . TYR A 1 771 ? -13.243 -15.327 -19.791 1.00 93.75 771 TYR A C 1
ATOM 6092 O O . TYR A 1 771 ? -12.693 -15.123 -20.875 1.00 93.75 771 TYR A O 1
ATOM 6100 N N . LEU A 1 772 ? -13.660 -16.548 -19.436 1.00 94.44 772 LEU A N 1
ATOM 6101 C CA . LEU A 1 772 ? -13.432 -17.734 -20.266 1.00 94.44 772 LEU A CA 1
ATOM 6102 C C . LEU A 1 772 ? -14.154 -17.635 -21.615 1.00 94.44 772 LEU A C 1
ATOM 6104 O O . LEU A 1 772 ? -13.579 -17.975 -22.649 1.00 94.44 772 LEU A O 1
ATOM 6108 N N . CYS A 1 773 ? -15.392 -17.140 -21.629 1.00 93.69 773 CYS A N 1
ATOM 6109 C CA . CYS A 1 773 ? -16.150 -16.960 -22.864 1.00 93.69 773 CYS A CA 1
ATOM 6110 C C . CYS A 1 773 ? -15.563 -15.863 -23.764 1.00 93.69 773 CYS A C 1
ATOM 6112 O O . CYS A 1 773 ? -15.526 -16.038 -24.984 1.00 93.69 773 CYS A O 1
ATOM 6114 N N . GLY A 1 774 ? -15.080 -14.757 -23.190 1.00 92.50 774 GLY A N 1
ATOM 6115 C CA . GLY A 1 774 ? -14.432 -13.689 -23.949 1.00 92.50 774 GLY A CA 1
ATOM 6116 C C . GLY A 1 774 ? -13.116 -14.121 -24.583 1.00 92.50 774 GLY A C 1
ATOM 6117 O O . GLY A 1 774 ? -12.839 -13.740 -25.717 1.00 92.50 774 GLY A O 1
ATOM 6118 N N . ILE A 1 775 ? -12.354 -14.985 -23.909 1.00 91.25 775 ILE A N 1
ATOM 6119 C CA . ILE A 1 775 ? -11.134 -15.592 -24.456 1.00 91.25 775 ILE A CA 1
ATOM 6120 C C . ILE A 1 775 ? -11.454 -16.609 -25.546 1.00 91.25 775 ILE A C 1
ATOM 6122 O O . ILE A 1 775 ? -10.818 -16.594 -26.599 1.00 91.25 775 ILE A O 1
ATOM 6126 N N . ALA A 1 776 ? -12.434 -17.486 -25.312 1.00 91.56 776 ALA A N 1
ATOM 6127 C CA . ALA A 1 776 ? -12.736 -18.610 -26.195 1.00 91.56 776 ALA A CA 1
ATOM 6128 C C . ALA A 1 776 ? -13.049 -18.181 -27.636 1.00 91.56 776 ALA A C 1
ATOM 6130 O O . ALA A 1 776 ? -12.770 -18.927 -28.573 1.00 91.56 776 ALA A O 1
ATOM 6131 N N . LEU A 1 777 ? -13.604 -16.982 -27.823 1.00 88.75 777 LEU A N 1
ATOM 6132 C CA . LEU A 1 777 ? -14.041 -16.497 -29.125 1.00 88.75 777 LEU A CA 1
ATOM 6133 C C . LEU A 1 777 ? -12.866 -16.154 -30.076 1.00 88.75 777 LEU A C 1
ATOM 6135 O O . LEU A 1 777 ? -12.818 -16.718 -31.169 1.00 88.75 777 LEU A O 1
ATOM 6139 N N . PRO A 1 778 ? -11.887 -15.301 -29.712 1.00 89.69 778 PRO A N 1
ATOM 6140 C CA . PRO A 1 778 ? -10.695 -15.048 -30.529 1.00 89.69 778 PRO A CA 1
ATOM 6141 C C . PRO A 1 778 ? -9.605 -16.130 -30.426 1.00 89.69 778 PRO A C 1
ATOM 6143 O O . PRO A 1 778 ? -8.690 -16.143 -31.254 1.00 89.69 778 PRO A O 1
ATOM 6146 N N . PHE A 1 779 ? -9.681 -17.044 -29.449 1.00 89.00 779 PHE A N 1
ATOM 6147 C CA . PHE A 1 779 ? -8.649 -18.061 -29.201 1.00 89.00 779 PHE A CA 1
ATOM 6148 C C . PHE A 1 779 ? -8.279 -18.918 -30.429 1.00 89.00 779 PHE A C 1
ATOM 6150 O O . PHE A 1 779 ? -7.084 -19.094 -30.676 1.00 89.00 779 PHE A O 1
ATOM 6157 N N . PRO A 1 780 ? -9.223 -19.392 -31.273 1.00 89.56 780 PRO A N 1
ATOM 6158 C CA . PRO A 1 780 ? -8.880 -20.134 -32.488 1.00 89.56 780 PRO A CA 1
ATOM 6159 C C . PRO A 1 780 ? -7.996 -19.342 -33.463 1.00 89.56 780 PRO A C 1
ATOM 6161 O O . PRO A 1 780 ? -7.116 -19.915 -34.101 1.00 89.56 780 PRO A O 1
ATOM 6164 N N . GLY A 1 781 ? -8.190 -18.023 -33.563 1.00 85.62 781 GLY A N 1
ATOM 6165 C CA . GLY A 1 781 ? -7.351 -17.151 -34.389 1.00 85.62 781 GLY A CA 1
ATOM 6166 C C . GLY A 1 781 ? -5.931 -17.018 -33.858 1.00 85.62 781 GLY A C 1
ATOM 6167 O O . GLY A 1 781 ? -4.972 -17.074 -34.627 1.00 85.62 781 GLY A O 1
ATOM 6168 N N . PHE A 1 782 ? -5.793 -16.919 -32.535 1.00 83.75 782 PHE A N 1
ATOM 6169 C CA . PHE A 1 782 ? -4.492 -16.928 -31.873 1.00 83.75 782 PHE A CA 1
ATOM 6170 C C . PHE A 1 782 ? -3.754 -18.255 -32.094 1.00 83.75 782 PHE A C 1
ATOM 6172 O O . PHE A 1 782 ? -2.594 -18.250 -32.501 1.00 83.75 782 PHE A O 1
ATOM 6179 N N . VAL A 1 783 ? -4.435 -19.392 -31.933 1.00 85.06 783 VAL A N 1
ATOM 6180 C CA . VAL A 1 783 ? -3.853 -20.718 -32.201 1.00 85.06 783 VAL A CA 1
ATOM 6181 C C . VAL A 1 783 ? -3.426 -20.848 -33.671 1.00 85.06 783 VAL A C 1
ATOM 6183 O O . VAL A 1 783 ? -2.368 -21.405 -33.964 1.00 85.06 783 VAL A O 1
ATOM 6186 N N . GLY A 1 784 ? -4.181 -20.247 -34.594 1.00 82.81 784 GLY A N 1
ATOM 6187 C CA . GLY A 1 784 ? -3.781 -20.110 -35.994 1.00 82.81 784 GLY A CA 1
ATOM 6188 C C . GLY A 1 784 ? -2.481 -19.329 -36.200 1.00 82.81 784 GLY A C 1
ATOM 6189 O O . GLY A 1 784 ? -1.630 -19.750 -36.980 1.00 82.81 784 GLY A O 1
ATOM 6190 N N . SER A 1 785 ? -2.279 -18.231 -35.463 1.00 76.50 785 SER A N 1
ATOM 6191 C CA . SER A 1 785 ? -1.035 -17.442 -35.529 1.00 76.50 785 SER A CA 1
ATOM 6192 C C . SER A 1 785 ? 0.203 -18.204 -35.035 1.00 76.50 785 SER A C 1
ATOM 6194 O O . SER A 1 785 ? 1.318 -17.899 -35.451 1.00 76.50 785 SER A O 1
ATOM 6196 N N . LEU A 1 786 ? 0.004 -19.246 -34.219 1.00 78.94 786 LEU A N 1
ATOM 6197 C CA . LEU A 1 786 ? 1.055 -20.159 -33.759 1.00 78.94 786 LEU A CA 1
ATOM 6198 C C . LEU A 1 786 ? 1.384 -21.271 -34.776 1.00 78.94 786 LEU A C 1
ATOM 6200 O O . LEU A 1 786 ? 2.253 -22.099 -34.513 1.00 78.94 786 LEU A O 1
ATOM 6204 N N . GLY A 1 787 ? 0.710 -21.300 -35.931 1.00 78.81 787 GLY A N 1
ATOM 6205 C CA . GLY A 1 787 ? 0.964 -22.255 -37.014 1.00 78.81 787 GLY A CA 1
ATOM 6206 C C . GLY A 1 787 ? -0.028 -23.417 -37.103 1.00 78.81 787 GLY A C 1
ATOM 6207 O O . GLY A 1 787 ? 0.176 -24.326 -37.907 1.00 78.81 787 GLY A O 1
ATOM 6208 N N . ALA A 1 788 ? -1.107 -23.412 -36.314 1.00 83.69 788 ALA A N 1
ATOM 6209 C CA . ALA A 1 788 ? -2.177 -24.394 -36.462 1.00 83.69 788 ALA A CA 1
ATOM 6210 C C . ALA A 1 788 ? -3.041 -24.106 -37.701 1.00 83.69 788 ALA A C 1
ATOM 6212 O O . ALA A 1 788 ? -3.281 -22.955 -38.067 1.00 83.69 788 ALA A O 1
ATOM 6213 N N . ASN A 1 789 ? -3.566 -25.159 -38.328 1.00 87.12 789 ASN A N 1
ATOM 6214 C CA . ASN A 1 789 ? -4.454 -25.010 -39.477 1.00 87.12 789 ASN A CA 1
ATOM 6215 C C . ASN A 1 789 ? -5.874 -24.649 -39.011 1.00 87.12 789 ASN A C 1
ATOM 6217 O O . ASN A 1 789 ? -6.577 -25.484 -38.441 1.00 87.12 789 ASN A O 1
ATOM 6221 N N . VAL A 1 790 ? -6.287 -23.402 -39.237 1.00 87.12 790 VAL A N 1
ATOM 6222 C CA . VAL A 1 790 ? -7.593 -22.864 -38.827 1.00 87.12 790 VAL A CA 1
ATOM 6223 C C . VAL A 1 790 ? -8.263 -22.124 -39.987 1.00 87.12 790 VAL A C 1
ATOM 6225 O O . VAL A 1 790 ? -7.607 -21.686 -40.931 1.00 87.12 790 VAL A O 1
ATOM 6228 N N . SER A 1 791 ? -9.588 -21.975 -39.928 1.00 89.12 791 SER A N 1
ATOM 6229 C CA . SER A 1 791 ? -10.342 -21.276 -40.977 1.00 89.12 791 SER A CA 1
ATOM 6230 C C . SER A 1 791 ? -9.940 -19.800 -41.101 1.00 89.12 791 SER A C 1
ATOM 6232 O O . SER A 1 791 ? -9.521 -19.164 -40.133 1.00 89.12 791 SER A O 1
ATOM 6234 N N . THR A 1 792 ? -10.144 -19.209 -42.282 1.00 83.50 792 THR A N 1
ATOM 6235 C CA . THR A 1 792 ? -9.907 -17.771 -42.505 1.00 83.50 792 THR A CA 1
ATOM 6236 C C . THR A 1 792 ? -10.738 -16.898 -41.561 1.00 83.50 792 THR A C 1
ATOM 6238 O O . THR A 1 792 ? -10.261 -15.869 -41.094 1.00 83.50 792 THR A O 1
ATOM 6241 N N . THR A 1 793 ? -11.954 -17.329 -41.217 1.00 85.56 793 THR A N 1
ATOM 6242 C CA . THR A 1 793 ? -12.799 -16.646 -40.228 1.00 85.56 793 THR A CA 1
ATOM 6243 C C . THR A 1 793 ? -12.154 -16.639 -38.845 1.00 85.56 793 THR A C 1
ATOM 6245 O O . THR A 1 793 ? -12.122 -15.594 -38.204 1.00 85.56 793 THR A O 1
ATOM 6248 N N . ALA A 1 794 ? -11.586 -17.764 -38.402 1.00 84.81 794 ALA A N 1
ATOM 6249 C CA . ALA A 1 794 ? -10.879 -17.836 -37.126 1.00 84.81 794 ALA A CA 1
ATOM 6250 C C . ALA A 1 794 ? -9.650 -16.912 -37.106 1.00 84.81 794 ALA A C 1
ATOM 6252 O O . ALA A 1 794 ? -9.478 -16.161 -36.151 1.00 84.81 794 ALA A O 1
ATOM 6253 N N . LEU A 1 795 ? -8.845 -16.890 -38.177 1.00 82.75 795 LEU A N 1
ATOM 6254 C CA . LEU A 1 795 ? -7.709 -15.959 -38.302 1.00 82.75 795 LEU A CA 1
ATOM 6255 C C . LEU A 1 795 ? -8.154 -14.497 -38.195 1.00 82.75 795 LEU A C 1
ATOM 6257 O O . LEU A 1 795 ? -7.576 -13.718 -37.439 1.00 82.75 795 LEU A O 1
ATOM 6261 N N . ASN A 1 796 ? -9.237 -14.148 -38.887 1.00 85.25 796 ASN A N 1
ATOM 6262 C CA . ASN A 1 796 ? -9.834 -12.820 -38.835 1.00 85.25 796 ASN A CA 1
ATOM 6263 C C . ASN A 1 796 ? -10.308 -12.442 -37.421 1.00 85.25 796 ASN A C 1
ATOM 6265 O O . ASN A 1 796 ? -10.093 -11.313 -36.988 1.00 85.25 796 ASN A O 1
ATOM 6269 N N . MET A 1 797 ? -10.879 -13.383 -36.662 1.00 86.12 797 MET A N 1
ATOM 6270 C CA . MET A 1 797 ? -11.227 -13.163 -35.250 1.00 86.12 797 MET A CA 1
ATOM 6271 C C . MET A 1 797 ? -9.988 -12.911 -34.380 1.00 86.12 797 MET A C 1
ATOM 6273 O O . MET A 1 797 ? -10.052 -12.110 -33.449 1.00 86.12 797 MET A O 1
ATOM 6277 N N . GLY A 1 798 ? -8.848 -13.524 -34.715 1.00 82.75 798 GLY A N 1
ATOM 6278 C CA . GLY A 1 798 ? -7.555 -13.235 -34.089 1.00 82.75 798 GLY A CA 1
ATOM 6279 C C . GLY A 1 798 ? -7.065 -11.805 -34.352 1.00 82.75 798 GLY A C 1
ATOM 6280 O O . GLY A 1 798 ? -6.576 -11.150 -33.433 1.00 82.75 798 GLY A O 1
ATOM 6281 N N . HIS A 1 799 ? -7.265 -11.274 -35.565 1.00 82.94 799 HIS A N 1
ATOM 6282 C CA . HIS A 1 799 ? -6.891 -9.892 -35.913 1.00 82.94 799 HIS A CA 1
ATOM 6283 C C . HIS A 1 799 ? -7.661 -8.823 -35.127 1.00 82.94 799 HIS A C 1
ATOM 6285 O O . HIS A 1 799 ? -7.174 -7.704 -34.997 1.00 82.94 799 HIS A O 1
ATOM 6291 N N . ILE A 1 800 ? -8.836 -9.155 -34.588 1.00 87.31 800 ILE A N 1
ATOM 6292 C CA . ILE A 1 800 ? -9.633 -8.285 -33.706 1.00 87.31 800 ILE A CA 1
ATOM 6293 C C . ILE A 1 800 ? -9.650 -8.786 -32.258 1.00 87.31 800 ILE A C 1
ATOM 6295 O O . ILE A 1 800 ? -10.533 -8.406 -31.491 1.00 87.31 800 ILE A O 1
ATOM 6299 N N . GLY A 1 801 ? -8.695 -9.641 -31.879 1.00 87.69 801 GLY A N 1
ATOM 6300 C CA . GLY A 1 801 ? -8.755 -10.440 -30.657 1.00 87.69 801 GLY A CA 1
ATOM 6301 C C . GLY A 1 801 ? -8.946 -9.639 -29.371 1.00 87.69 801 GLY A C 1
ATOM 6302 O O . GLY A 1 801 ? -9.780 -10.007 -28.550 1.00 87.69 801 GLY A O 1
ATOM 6303 N N . TRP A 1 802 ? -8.244 -8.516 -29.215 1.00 87.94 802 TRP A N 1
ATOM 6304 C CA . TRP A 1 802 ? -8.367 -7.624 -28.062 1.00 87.94 802 TRP A CA 1
ATOM 6305 C C . TRP A 1 802 ? -9.770 -7.022 -27.959 1.00 87.94 802 TRP A C 1
ATOM 6307 O O . TRP A 1 802 ? -10.421 -7.139 -26.926 1.00 87.94 802 TRP A O 1
ATOM 6317 N N . LEU A 1 803 ? -10.261 -6.408 -29.041 1.00 90.75 803 LEU A N 1
ATOM 6318 C CA . LEU A 1 803 ? -11.588 -5.783 -29.071 1.00 90.75 803 LEU A CA 1
ATOM 6319 C C . LEU A 1 803 ? -12.693 -6.820 -28.884 1.00 90.75 803 LEU A C 1
ATOM 6321 O O . LEU A 1 803 ? -13.628 -6.597 -28.124 1.00 90.75 803 LEU A O 1
ATOM 6325 N N . LEU A 1 804 ? -12.563 -7.968 -29.545 1.00 92.31 804 LEU A N 1
ATOM 6326 C CA . LEU A 1 804 ? -13.536 -9.045 -29.465 1.00 92.31 804 LEU A CA 1
ATOM 6327 C C . LEU A 1 804 ? -13.587 -9.644 -28.057 1.00 92.31 804 LEU A C 1
ATOM 6329 O O . LEU A 1 804 ? -14.678 -9.811 -27.519 1.00 92.31 804 LEU A O 1
ATOM 6333 N N . SER A 1 805 ? -12.429 -9.904 -27.444 1.00 93.12 805 SER A N 1
ATOM 6334 C CA . SER A 1 805 ? -12.320 -10.371 -26.058 1.00 93.12 805 SER A CA 1
ATOM 6335 C C . SER A 1 805 ? -12.909 -9.353 -25.080 1.00 93.12 805 SER A C 1
ATOM 6337 O O . SER A 1 805 ? -13.751 -9.707 -24.256 1.00 93.12 805 SER A O 1
ATOM 6339 N N . PHE A 1 806 ? -12.559 -8.070 -25.234 1.00 93.56 806 PHE A N 1
ATOM 6340 C CA . PHE A 1 806 ? -13.079 -6.994 -24.394 1.00 93.56 806 PHE A CA 1
ATOM 6341 C C . PHE A 1 806 ? -14.605 -6.880 -24.495 1.00 93.56 806 PHE A C 1
ATOM 6343 O O . PHE A 1 806 ? -15.306 -6.963 -23.490 1.00 93.56 806 PHE A O 1
ATOM 6350 N N . THR A 1 807 ? -15.144 -6.709 -25.705 1.00 95.25 807 THR A N 1
ATOM 6351 C CA . THR A 1 807 ? -16.583 -6.503 -25.906 1.00 95.25 807 THR A CA 1
ATOM 6352 C C . THR A 1 807 ? -17.384 -7.729 -25.482 1.00 95.25 807 THR A C 1
ATOM 6354 O O . THR A 1 807 ? -18.424 -7.579 -24.845 1.00 95.25 807 THR A O 1
ATOM 6357 N N . THR A 1 808 ? -16.896 -8.936 -25.778 1.00 95.62 808 THR A N 1
ATOM 6358 C CA . THR A 1 808 ? -17.578 -10.179 -25.396 1.00 95.62 808 THR A CA 1
ATOM 6359 C C . THR A 1 808 ? -17.615 -10.338 -23.879 1.00 95.62 808 THR A C 1
ATOM 6361 O O . THR A 1 808 ? -18.696 -10.538 -23.330 1.00 95.62 808 THR A O 1
ATOM 6364 N N . SER A 1 809 ? -16.483 -10.169 -23.188 1.00 96.62 809 SER A N 1
ATOM 6365 C CA . SER A 1 809 ? -16.429 -10.232 -21.721 1.00 96.62 809 SER A CA 1
ATOM 6366 C C . SER A 1 809 ? -17.265 -9.141 -21.062 1.00 96.62 809 SER A C 1
ATOM 6368 O O . SER A 1 809 ? -17.996 -9.432 -20.120 1.00 96.62 809 SER A O 1
ATOM 6370 N N . PHE A 1 810 ? -17.235 -7.910 -21.580 1.00 97.19 810 PHE A N 1
ATOM 6371 C CA . PHE A 1 810 ? -18.036 -6.801 -21.058 1.00 97.19 810 PHE A CA 1
ATOM 6372 C C . PHE A 1 810 ? -19.535 -7.104 -21.154 1.00 97.19 810 PHE A C 1
ATOM 6374 O O . PHE A 1 810 ? -20.257 -7.031 -20.161 1.00 97.19 810 PHE A O 1
ATOM 6381 N N . VAL A 1 811 ? -20.008 -7.473 -22.350 1.00 97.12 811 VAL A N 1
ATOM 6382 C CA . VAL A 1 811 ? -21.432 -7.732 -22.604 1.00 97.12 811 VAL A CA 1
ATOM 6383 C C . VAL A 1 811 ? -21.906 -8.969 -21.850 1.00 97.12 811 VAL A C 1
ATOM 6385 O O . VAL A 1 811 ? -22.985 -8.935 -21.263 1.00 97.12 811 VAL A O 1
ATOM 6388 N N . LEU A 1 812 ? -21.115 -10.047 -21.830 1.00 96.69 812 LEU A N 1
ATOM 6389 C CA . LEU A 1 812 ? -21.468 -11.258 -21.092 1.00 96.69 812 LEU A CA 1
ATOM 6390 C C . LEU A 1 812 ? -21.490 -11.014 -19.591 1.00 96.69 812 LEU A C 1
ATOM 6392 O O . LEU A 1 812 ? -22.459 -11.404 -18.949 1.00 96.69 812 LEU A O 1
ATOM 6396 N N . TYR A 1 813 ? -20.480 -10.348 -19.031 1.00 97.62 813 TYR A N 1
ATOM 6397 C CA . TYR A 1 813 ? -20.460 -10.043 -17.604 1.00 97.62 813 TYR A CA 1
ATOM 6398 C C . TYR A 1 813 ? -21.648 -9.161 -17.216 1.00 97.62 813 TYR A C 1
ATOM 6400 O O . TYR A 1 813 ? -22.369 -9.480 -16.274 1.00 97.62 813 TYR A O 1
ATOM 6408 N N . TRP A 1 814 ? -21.937 -8.123 -18.006 1.00 97.38 814 TRP A N 1
ATOM 6409 C CA . TRP A 1 814 ? -23.122 -7.292 -17.817 1.00 97.38 814 TRP A CA 1
ATOM 6410 C C . TRP A 1 814 ? -24.425 -8.100 -17.885 1.00 97.38 814 TRP A C 1
ATOM 6412 O O . TRP A 1 814 ? -25.270 -7.972 -16.999 1.00 97.38 814 TRP A O 1
ATOM 6422 N N . ALA A 1 815 ? -24.599 -8.950 -18.900 1.00 97.12 815 ALA A N 1
ATOM 6423 C CA . ALA A 1 815 ? -25.804 -9.758 -19.068 1.00 97.12 815 ALA A CA 1
ATOM 6424 C C . ALA A 1 815 ? -25.975 -10.768 -17.921 1.00 97.12 815 ALA A C 1
ATOM 6426 O O . ALA A 1 815 ? -27.055 -10.857 -17.330 1.00 97.12 815 ALA A O 1
ATOM 6427 N N . ILE A 1 816 ? -24.899 -11.475 -17.561 1.00 96.69 816 ILE A N 1
ATOM 6428 C CA . ILE A 1 816 ? -24.873 -12.428 -16.450 1.00 96.69 816 ILE A CA 1
ATOM 6429 C C . ILE A 1 816 ? -25.200 -11.707 -15.147 1.00 96.69 816 ILE A C 1
ATOM 6431 O O . ILE A 1 816 ? -26.088 -12.156 -14.439 1.00 96.69 816 ILE A O 1
ATOM 6435 N N . CYS A 1 817 ? -24.563 -10.577 -14.838 1.00 95.69 817 CYS A N 1
ATOM 6436 C CA . CYS A 1 817 ? -24.821 -9.831 -13.607 1.00 95.69 817 CYS A CA 1
ATOM 6437 C C . CYS A 1 817 ? -26.175 -9.107 -13.601 1.00 95.69 817 CYS A C 1
ATOM 6439 O O . CYS A 1 817 ? -26.716 -8.827 -12.537 1.00 95.69 817 CYS A O 1
ATOM 6441 N N . THR A 1 818 ? -26.778 -8.840 -14.759 1.00 93.25 818 THR A N 1
ATOM 6442 C CA . THR A 1 818 ? -28.143 -8.295 -14.820 1.00 93.25 818 THR A CA 1
ATOM 6443 C C . THR A 1 818 ? -29.178 -9.350 -14.424 1.00 93.25 818 THR A C 1
ATOM 6445 O O . THR A 1 818 ? -30.129 -9.041 -13.706 1.00 93.25 818 THR A O 1
ATOM 6448 N N . VAL A 1 819 ? -28.988 -10.601 -14.854 1.00 95.12 819 VAL A N 1
ATOM 6449 C CA . VAL A 1 819 ? -29.881 -11.727 -14.521 1.00 95.12 819 VAL A CA 1
ATOM 6450 C C . VAL A 1 819 ? -29.537 -12.333 -13.153 1.00 95.12 819 VAL A C 1
ATOM 6452 O O . VAL A 1 819 ? -30.421 -12.652 -12.359 1.00 95.12 819 VAL A O 1
ATOM 6455 N N . TRP A 1 820 ? -28.245 -12.458 -12.860 1.00 94.19 820 TRP A N 1
ATOM 6456 C CA . TRP A 1 820 ? -27.657 -13.062 -11.668 1.00 94.19 820 TRP A CA 1
ATOM 6457 C C . TRP A 1 820 ? -26.621 -12.121 -11.014 1.00 94.19 820 TRP A C 1
ATOM 6459 O O . TRP A 1 820 ? -25.414 -12.385 -11.054 1.00 94.19 820 TRP A O 1
ATOM 6469 N N . PRO A 1 821 ? -27.078 -11.016 -10.386 1.00 91.25 821 PRO A N 1
ATOM 6470 C CA . PRO A 1 821 ? -26.185 -10.028 -9.787 1.00 91.25 821 PRO A CA 1
ATOM 6471 C C . PRO A 1 821 ? -25.401 -10.590 -8.605 1.00 91.25 821 PRO A C 1
ATOM 6473 O O . PRO A 1 821 ? -25.919 -11.393 -7.813 1.00 91.25 821 PRO A O 1
ATOM 6476 N N . THR A 1 822 ? -24.164 -10.113 -8.460 1.00 91.88 822 THR A N 1
ATOM 6477 C CA . THR A 1 822 ? -23.298 -10.452 -7.328 1.00 91.88 822 THR A CA 1
ATOM 6478 C C . THR A 1 822 ? -23.854 -9.866 -6.028 1.00 91.88 822 THR A C 1
ATOM 6480 O O . THR A 1 822 ? -24.691 -8.957 -6.023 1.00 91.88 822 THR A O 1
ATOM 6483 N N . LYS A 1 823 ? -23.404 -10.395 -4.885 1.00 87.75 823 LYS A N 1
ATOM 6484 C CA . LYS A 1 823 ? -23.851 -9.919 -3.568 1.00 87.75 823 LYS A CA 1
ATOM 6485 C C . LYS A 1 823 ? -23.506 -8.439 -3.360 1.00 87.75 823 LYS A C 1
ATOM 6487 O O . LYS A 1 823 ? -24.374 -7.684 -2.934 1.00 87.75 823 LYS A O 1
ATOM 6492 N N . ASN A 1 824 ? -22.307 -8.014 -3.765 1.00 89.25 824 ASN A N 1
ATOM 6493 C CA . ASN A 1 824 ? -21.899 -6.610 -3.738 1.00 89.25 824 ASN A CA 1
ATOM 6494 C C . ASN A 1 824 ? -22.827 -5.707 -4.566 1.00 89.25 824 ASN A C 1
ATOM 6496 O O . ASN A 1 824 ? -23.325 -4.703 -4.065 1.00 89.25 824 ASN A O 1
ATOM 6500 N N . GLN A 1 825 ? -23.122 -6.090 -5.811 1.00 91.38 825 GLN A N 1
ATOM 6501 C CA . GLN A 1 825 ? -24.007 -5.317 -6.692 1.00 91.38 825 GLN A CA 1
ATOM 6502 C C . GLN A 1 825 ? -25.417 -5.171 -6.106 1.00 91.38 825 GLN A C 1
ATOM 6504 O O . GLN A 1 825 ? -26.023 -4.102 -6.194 1.00 91.38 825 GLN A O 1
ATOM 6509 N N . LYS A 1 826 ? -25.939 -6.231 -5.472 1.00 89.94 826 LYS A N 1
ATOM 6510 C CA . LYS A 1 826 ? -27.222 -6.181 -4.755 1.00 89.94 826 LYS A CA 1
ATOM 6511 C C . LYS A 1 826 ? -27.171 -5.193 -3.594 1.00 89.94 826 LYS A C 1
ATOM 6513 O O . LYS A 1 826 ? -28.043 -4.336 -3.525 1.00 89.94 826 LYS A O 1
ATOM 6518 N N . ILE A 1 827 ? -26.133 -5.259 -2.756 1.00 86.56 827 ILE A N 1
ATOM 6519 C CA . ILE A 1 827 ? -25.945 -4.345 -1.617 1.00 86.56 827 ILE A CA 1
ATOM 6520 C C . ILE A 1 827 ? -25.901 -2.889 -2.093 1.00 86.56 827 ILE A C 1
ATOM 6522 O O . ILE A 1 827 ? -26.640 -2.057 -1.581 1.00 86.56 827 ILE A O 1
ATOM 6526 N N . ILE A 1 828 ? -25.108 -2.576 -3.120 1.00 87.00 828 ILE A N 1
ATOM 6527 C CA . ILE A 1 828 ? -25.003 -1.213 -3.670 1.00 87.00 828 ILE A CA 1
ATOM 6528 C C . ILE A 1 828 ? -26.358 -0.712 -4.178 1.00 87.00 828 ILE A C 1
ATOM 6530 O O . ILE A 1 828 ? -26.740 0.433 -3.926 1.00 87.00 828 ILE A O 1
ATOM 6534 N N . LYS A 1 829 ? -27.106 -1.576 -4.872 1.00 87.94 829 LYS A N 1
ATOM 6535 C CA . LYS A 1 829 ? -28.441 -1.250 -5.379 1.00 87.94 829 LYS A CA 1
ATOM 6536 C C . LYS A 1 829 ? -29.451 -1.042 -4.248 1.00 87.94 829 LYS A C 1
ATOM 6538 O O . LYS A 1 829 ? -30.264 -0.128 -4.342 1.00 87.94 829 LYS A O 1
ATOM 6543 N N . GLU A 1 830 ? -29.393 -1.857 -3.197 1.00 88.44 830 GLU A N 1
ATOM 6544 C CA . GLU A 1 830 ? -30.226 -1.734 -1.992 1.00 88.44 830 GLU A CA 1
ATOM 6545 C C . GLU A 1 830 ? -29.911 -0.459 -1.201 1.00 88.44 830 GLU A C 1
ATOM 6547 O O . GLU A 1 830 ? -30.826 0.202 -0.717 1.00 88.44 830 GLU A O 1
ATOM 6552 N N . MET A 1 831 ? -28.634 -0.076 -1.120 1.00 81.88 831 MET A N 1
ATOM 6553 C CA . MET A 1 831 ? -28.184 1.167 -0.484 1.00 81.88 831 MET A CA 1
ATOM 6554 C C . MET A 1 831 ? -28.514 2.420 -1.309 1.00 81.88 831 MET A C 1
ATOM 6556 O O . MET A 1 831 ? -28.426 3.527 -0.787 1.00 81.88 831 MET A O 1
ATOM 6560 N N . GLY A 1 832 ? -28.892 2.269 -2.583 1.00 87.06 832 GLY A N 1
ATOM 6561 C CA . GLY A 1 832 ? -29.292 3.384 -3.443 1.00 87.06 832 GLY A CA 1
ATOM 6562 C C . GLY A 1 832 ? -28.163 4.367 -3.770 1.00 87.06 832 GLY A C 1
ATOM 6563 O O . GLY A 1 832 ? -28.445 5.532 -4.041 1.00 87.06 832 GLY A O 1
ATOM 6564 N N . LEU A 1 833 ? -26.905 3.912 -3.747 1.00 85.06 833 LEU A N 1
ATOM 6565 C CA . LEU A 1 833 ? -25.729 4.776 -3.890 1.00 85.06 833 LEU A CA 1
ATOM 6566 C C . LEU A 1 833 ? -25.671 5.474 -5.262 1.00 85.06 833 LEU A C 1
ATOM 6568 O O . LEU A 1 833 ? -25.975 4.883 -6.314 1.00 85.06 833 LEU A O 1
ATOM 6572 N N . ARG A 1 834 ? -25.256 6.746 -5.247 1.00 89.56 834 ARG A N 1
ATOM 6573 C CA . ARG A 1 834 ? -24.935 7.524 -6.454 1.00 89.56 834 ARG A CA 1
ATOM 6574 C C . ARG A 1 834 ? -23.558 7.147 -6.997 1.00 89.56 834 ARG A C 1
ATOM 6576 O O . ARG A 1 834 ? -22.853 6.325 -6.416 1.00 89.56 834 ARG A O 1
ATOM 6583 N N . PHE A 1 835 ? -23.211 7.693 -8.162 1.00 89.62 835 PHE A N 1
ATOM 6584 C CA . PHE A 1 835 ? -21.921 7.414 -8.781 1.00 89.62 835 PHE A CA 1
ATOM 6585 C C . PHE A 1 835 ? -20.780 7.881 -7.864 1.00 89.62 835 PHE A C 1
ATOM 6587 O O . PHE A 1 835 ? -20.766 9.047 -7.490 1.00 89.62 835 PHE A O 1
ATOM 6594 N N . GLU A 1 836 ? -19.886 6.963 -7.490 1.00 83.44 836 GLU A N 1
ATOM 6595 C CA . GLU A 1 836 ? -18.711 7.182 -6.629 1.00 83.44 836 GLU A CA 1
ATOM 6596 C C . GLU A 1 836 ? -19.006 7.792 -5.244 1.00 83.44 836 GLU A C 1
ATOM 6598 O O . GLU A 1 836 ? -18.117 8.343 -4.604 1.00 83.44 836 GLU A O 1
ATOM 6603 N N . GLU A 1 837 ? -20.226 7.639 -4.725 1.00 81.69 837 GLU A N 1
ATOM 6604 C CA . GLU A 1 837 ? -20.611 8.173 -3.412 1.00 81.69 837 GLU A CA 1
ATOM 6605 C C . GLU A 1 837 ? -19.786 7.581 -2.257 1.00 81.69 837 GLU A C 1
ATOM 6607 O O . GLU A 1 837 ? -19.537 8.251 -1.263 1.00 81.69 837 GLU A O 1
ATOM 6612 N N . MET A 1 838 ? -19.336 6.330 -2.377 1.00 75.81 838 MET A N 1
ATOM 6613 C CA . MET A 1 838 ? -18.431 5.707 -1.403 1.00 75.81 838 MET A CA 1
ATOM 6614 C C . MET A 1 838 ? -17.007 6.262 -1.443 1.00 75.81 838 MET A C 1
ATOM 6616 O O . MET A 1 838 ? -16.285 6.056 -0.476 1.00 75.81 838 MET A O 1
ATOM 6620 N N . ALA A 1 839 ? -16.597 6.919 -2.533 1.00 70.06 839 ALA A N 1
ATOM 6621 C CA . ALA A 1 839 ? -15.292 7.569 -2.602 1.00 70.06 839 ALA A CA 1
ATOM 6622 C C . ALA A 1 839 ? -15.283 8.873 -1.793 1.00 70.06 839 ALA A C 1
ATOM 6624 O O . ALA A 1 839 ? -14.300 9.140 -1.131 1.00 70.06 839 ALA A O 1
ATOM 6625 N N . GLU A 1 840 ? -16.400 9.613 -1.782 1.00 63.91 840 GLU A N 1
ATOM 6626 C CA . GLU A 1 840 ? -16.579 10.867 -1.020 1.00 63.91 840 GLU A CA 1
ATOM 6627 C C . GLU A 1 840 ? -16.822 10.642 0.482 1.00 63.91 840 GLU A C 1
ATOM 6629 O O . GLU A 1 840 ? -16.952 11.589 1.260 1.00 63.91 840 GLU A O 1
ATOM 6634 N N . ARG A 1 841 ? -16.994 9.382 0.892 1.00 64.62 841 ARG A N 1
ATOM 6635 C CA . ARG A 1 841 ? -17.223 9.021 2.287 1.00 64.62 841 ARG A CA 1
ATOM 6636 C C . ARG A 1 841 ? -15.896 8.684 2.933 1.00 64.62 841 ARG A C 1
ATOM 6638 O O . ARG A 1 841 ? -15.123 7.887 2.410 1.00 64.62 841 ARG A O 1
ATOM 6645 N N . ASP A 1 842 ? -15.720 9.218 4.131 1.00 50.81 842 ASP A N 1
ATOM 6646 C CA . ASP A 1 842 ? -14.638 8.866 5.032 1.00 50.81 842 ASP A CA 1
ATOM 6647 C C . ASP A 1 842 ? -14.406 7.348 5.083 1.00 50.81 842 ASP A C 1
ATOM 6649 O O . ASP A 1 842 ? -15.319 6.548 5.336 1.00 50.81 842 ASP A O 1
ATOM 6653 N N . MET A 1 843 ? -13.163 6.946 4.811 1.00 50.75 843 MET A N 1
ATOM 6654 C CA . MET A 1 843 ? -12.789 5.543 4.724 1.00 50.75 843 MET A CA 1
ATOM 6655 C C . MET A 1 843 ? -12.791 4.938 6.118 1.00 50.75 843 MET A C 1
ATOM 6657 O O . MET A 1 843 ? -11.853 5.105 6.886 1.00 50.75 843 MET A O 1
ATOM 6661 N N . MET A 1 844 ? -13.828 4.182 6.443 1.00 45.06 844 MET A N 1
ATOM 6662 C CA . MET A 1 844 ? -13.847 3.384 7.659 1.00 45.06 844 MET A CA 1
ATOM 6663 C C . MET A 1 844 ? -13.096 2.079 7.395 1.00 45.06 844 MET A C 1
ATOM 6665 O O . MET A 1 844 ? -13.580 1.229 6.650 1.00 45.06 844 MET A O 1
ATOM 6669 N N . ALA A 1 845 ? -11.901 1.925 7.959 1.00 43.50 845 ALA A N 1
ATOM 6670 C CA . ALA A 1 845 ? -11.164 0.670 7.927 1.00 43.50 845 ALA A CA 1
ATOM 6671 C C . ALA A 1 845 ? -11.972 -0.451 8.612 1.00 43.50 845 ALA A C 1
ATOM 6673 O O . ALA A 1 845 ? -12.933 -0.198 9.341 1.00 43.50 845 ALA A O 1
ATOM 6674 N N . LEU A 1 846 ? -11.602 -1.716 8.366 1.00 38.81 846 LEU A N 1
ATOM 6675 C CA . LEU A 1 846 ? -12.275 -2.892 8.959 1.00 38.81 846 LEU A CA 1
ATOM 6676 C C . LEU A 1 846 ? -12.313 -2.828 10.494 1.00 38.81 846 LEU A C 1
ATOM 6678 O O . LEU A 1 846 ? -13.139 -3.474 11.137 1.00 38.81 846 LEU A O 1
ATOM 6682 N N . ASP A 1 847 ? -11.409 -2.033 11.061 1.00 37.06 847 ASP A N 1
ATOM 6683 C CA . ASP A 1 847 ? -11.240 -1.776 12.474 1.00 37.06 847 ASP A CA 1
ATOM 6684 C C . ASP A 1 847 ? -12.119 -0.634 13.025 1.00 37.06 847 ASP A C 1
ATOM 6686 O O . ASP A 1 847 ? -12.117 -0.342 14.221 1.00 37.06 847 ASP A O 1
ATOM 6690 N N . GLY A 1 848 ? -12.927 -0.026 12.158 1.00 33.44 848 GLY A N 1
ATOM 6691 C CA . GLY A 1 848 ? -13.758 1.126 12.468 1.00 33.44 848 GLY A CA 1
ATOM 6692 C C . GLY A 1 848 ? -12.989 2.446 12.527 1.00 33.44 848 GLY A C 1
ATOM 6693 O O . GLY A 1 848 ? -13.593 3.473 12.841 1.00 33.44 848 GLY A O 1
ATOM 6694 N N . THR A 1 849 ? -11.687 2.444 12.225 1.00 35.53 849 THR A N 1
ATOM 6695 C CA . THR A 1 849 ? -10.883 3.659 12.108 1.00 35.53 849 THR A CA 1
ATOM 6696 C C . THR A 1 849 ? -11.358 4.439 10.895 1.00 35.53 849 THR A C 1
ATOM 6698 O O . THR A 1 849 ? -11.275 3.962 9.767 1.00 35.53 849 THR A O 1
ATOM 6701 N N . ILE A 1 850 ? -11.864 5.644 11.130 1.00 42.28 850 ILE A N 1
ATOM 6702 C CA . ILE A 1 850 ? -12.173 6.590 10.066 1.00 42.28 850 ILE A CA 1
ATOM 6703 C C . ILE A 1 850 ? -10.854 7.222 9.620 1.00 42.28 850 ILE A C 1
ATOM 6705 O O . ILE A 1 850 ? -10.199 7.917 10.393 1.00 42.28 850 ILE A O 1
ATOM 6709 N N . ILE A 1 851 ? -10.463 6.939 8.386 1.00 45.31 851 ILE A N 1
ATOM 6710 C CA . ILE A 1 851 ? -9.374 7.587 7.669 1.00 45.31 851 ILE A CA 1
ATOM 6711 C C . ILE A 1 851 ? -10.028 8.731 6.880 1.00 45.31 851 ILE A C 1
ATOM 6713 O O . ILE A 1 851 ? -10.681 8.458 5.866 1.00 45.31 851 ILE A O 1
ATOM 6717 N N . PRO A 1 852 ? -9.932 9.985 7.359 1.00 39.69 852 PRO A N 1
ATOM 6718 C CA . PRO A 1 852 ? -10.538 11.118 6.677 1.00 39.69 852 PRO A CA 1
ATOM 6719 C C . PRO A 1 852 ? -9.870 11.337 5.318 1.00 39.69 852 PRO A C 1
ATOM 6721 O O . PRO A 1 852 ? -8.648 11.244 5.193 1.00 39.69 852 PRO A O 1
ATOM 6724 N N . GLU A 1 853 ? -10.668 11.633 4.293 1.00 38.81 853 GLU A N 1
ATOM 6725 C CA . GLU A 1 853 ? -10.159 11.863 2.932 1.00 38.81 853 GLU A CA 1
ATOM 6726 C C . GLU A 1 853 ? -9.490 13.246 2.780 1.00 38.81 853 GLU A C 1
ATOM 6728 O O . GLU A 1 853 ? -8.732 13.470 1.837 1.00 38.81 853 GLU A O 1
ATOM 6733 N N . SER A 1 854 ? -9.714 14.190 3.706 1.00 35.94 854 SER A N 1
ATOM 6734 C CA . SER A 1 854 ? -9.276 15.584 3.555 1.00 35.94 854 SER A CA 1
ATOM 6735 C C . SER A 1 854 ? -7.770 15.786 3.794 1.00 35.94 854 SER A C 1
ATOM 6737 O O . SER A 1 854 ? -7.347 16.398 4.773 1.00 35.94 854 SER A O 1
ATOM 6739 N N . ALA A 1 855 ? -6.959 15.313 2.849 1.00 33.12 855 ALA A N 1
ATOM 6740 C CA . ALA A 1 855 ? -5.606 15.789 2.572 1.00 33.12 855 ALA A CA 1
ATOM 6741 C C . ALA A 1 855 ? -5.591 16.808 1.409 1.00 33.12 855 ALA A C 1
ATOM 6743 O O . ALA A 1 855 ? -4.548 17.060 0.805 1.00 33.12 855 ALA A O 1
ATOM 6744 N N . GLU A 1 856 ? -6.731 17.425 1.080 1.00 32.94 856 GLU A N 1
ATOM 6745 C CA . GLU A 1 856 ? -6.764 18.630 0.244 1.00 32.94 856 GLU A CA 1
ATOM 6746 C C . GLU A 1 856 ? -6.284 19.834 1.074 1.00 32.94 856 GLU A C 1
ATOM 6748 O O . GLU A 1 856 ? -7.077 20.620 1.581 1.00 32.94 856 GLU A O 1
ATOM 6753 N N . GLY A 1 857 ? -4.965 19.959 1.268 1.00 33.38 857 GLY A N 1
ATOM 6754 C CA . GLY A 1 857 ? -4.396 21.130 1.949 1.00 33.38 857 GLY A CA 1
ATOM 6755 C C . GLY A 1 857 ? -2.984 21.011 2.523 1.00 33.38 857 GLY A C 1
ATOM 6756 O O . GLY A 1 857 ? -2.425 22.034 2.909 1.00 33.38 857 GLY A O 1
ATOM 6757 N N . MET A 1 858 ? -2.368 19.826 2.566 1.00 30.12 858 MET A N 1
ATOM 6758 C CA . MET A 1 858 ? -0.991 19.709 3.071 1.00 30.12 858 MET A CA 1
ATOM 6759 C C . MET A 1 858 ? -0.001 20.296 2.051 1.00 30.12 858 MET A C 1
ATOM 6761 O O . MET A 1 858 ? 0.087 19.828 0.910 1.00 30.12 858 MET A O 1
ATOM 6765 N N . SER A 1 859 ? 0.726 21.349 2.444 1.00 30.53 859 SER A N 1
ATOM 6766 C CA . SER A 1 859 ? 1.789 21.947 1.628 1.00 30.53 859 SER A CA 1
ATOM 6767 C C . SER A 1 859 ? 2.912 20.930 1.380 1.00 30.53 859 SER A C 1
ATOM 6769 O O . SER A 1 859 ? 3.078 19.967 2.132 1.00 30.53 859 SER A O 1
ATOM 6771 N N . GLU A 1 860 ? 3.700 21.119 0.313 1.00 31.89 860 GLU A N 1
ATOM 6772 C CA . GLU A 1 860 ? 4.824 20.224 -0.027 1.00 31.89 860 GLU A CA 1
ATOM 6773 C C . GLU A 1 860 ? 5.843 20.057 1.118 1.00 31.89 860 GLU A C 1
ATOM 6775 O O . GLU A 1 860 ? 6.543 19.045 1.149 1.00 31.89 860 GLU A O 1
ATOM 6780 N N . ASP A 1 861 ? 5.843 20.967 2.095 1.00 35.22 861 ASP A N 1
ATOM 6781 C CA . ASP A 1 861 ? 6.701 20.930 3.280 1.00 35.22 861 ASP A CA 1
ATOM 6782 C C . ASP A 1 861 ? 6.234 19.914 4.339 1.00 35.22 861 ASP A C 1
ATOM 6784 O O . ASP A 1 861 ? 7.058 19.407 5.091 1.00 35.22 861 ASP A O 1
ATOM 6788 N N . GLN A 1 862 ? 4.948 19.537 4.369 1.00 32.94 862 GLN A N 1
ATOM 6789 C CA . GLN A 1 862 ? 4.432 18.501 5.283 1.00 32.94 862 GLN A CA 1
ATOM 6790 C C . GLN A 1 862 ? 4.501 17.077 4.698 1.00 32.94 862 GLN A C 1
ATOM 6792 O O . GLN A 1 862 ? 4.349 16.098 5.423 1.00 32.94 862 GLN A O 1
ATOM 6797 N N . VAL A 1 863 ? 4.734 16.945 3.384 1.00 34.22 863 VAL A N 1
ATOM 6798 C CA . VAL A 1 863 ? 4.965 15.653 2.697 1.00 34.22 863 VAL A CA 1
ATOM 6799 C C . VAL A 1 863 ? 6.468 15.374 2.526 1.00 34.22 863 VAL A C 1
ATOM 6801 O O . VAL A 1 863 ? 6.878 14.285 2.102 1.00 34.22 863 VAL A O 1
ATOM 6804 N N . ALA A 1 864 ? 7.320 16.341 2.874 1.00 26.38 864 ALA A N 1
ATOM 6805 C CA . ALA A 1 864 ? 8.741 16.109 3.028 1.00 26.38 864 ALA A CA 1
ATOM 6806 C C . ALA A 1 864 ? 8.949 15.187 4.237 1.00 26.38 864 ALA A C 1
ATOM 6808 O O . ALA A 1 864 ? 8.857 15.611 5.381 1.00 26.38 864 ALA A O 1
ATOM 6809 N N . TRP A 1 865 ? 9.231 13.910 3.963 1.00 33.34 865 TRP A N 1
ATOM 6810 C CA . TRP A 1 865 ? 9.932 13.038 4.904 1.00 33.34 865 TRP A CA 1
ATOM 6811 C C . TRP A 1 865 ? 11.081 13.848 5.495 1.00 33.34 865 TRP A C 1
ATOM 6813 O O . TRP A 1 865 ? 11.953 14.290 4.733 1.00 33.34 865 TRP A O 1
ATOM 6823 N N . ASP A 1 866 ? 11.014 14.080 6.801 1.00 32.19 866 ASP A N 1
ATOM 6824 C CA . ASP A 1 866 ? 11.948 14.902 7.551 1.00 32.19 866 ASP A CA 1
ATOM 6825 C C . ASP A 1 866 ? 13.389 14.557 7.126 1.00 32.19 866 ASP A C 1
ATOM 6827 O O . ASP A 1 866 ? 13.761 13.382 7.020 1.00 32.19 866 ASP A O 1
ATOM 6831 N N . GLU A 1 867 ? 14.217 15.551 6.787 1.00 33.31 867 GLU A N 1
ATOM 6832 C CA . GLU A 1 867 ? 15.587 15.292 6.306 1.00 33.31 867 GLU A CA 1
ATOM 6833 C C . GLU A 1 867 ? 16.429 14.528 7.345 1.00 33.31 867 GLU A C 1
ATOM 6835 O O . GLU A 1 867 ? 17.419 13.865 7.006 1.00 33.31 867 GLU A O 1
ATOM 6840 N N . THR A 1 868 ? 15.988 14.550 8.600 1.00 37.38 868 THR A N 1
ATOM 6841 C CA . THR A 1 868 ? 16.489 13.752 9.716 1.00 37.38 868 THR A CA 1
ATOM 6842 C C . THR A 1 868 ? 16.240 12.247 9.524 1.00 37.38 868 THR A C 1
ATOM 6844 O O . THR A 1 868 ? 17.147 11.447 9.772 1.00 37.38 868 THR A O 1
ATOM 6847 N N . GLU A 1 869 ? 15.102 11.832 8.951 1.00 34.50 869 GLU A N 1
ATOM 6848 C CA . GLU A 1 869 ? 14.816 10.426 8.618 1.00 34.50 869 GLU A CA 1
ATOM 6849 C C . GLU A 1 869 ? 15.667 9.915 7.446 1.00 34.50 869 GLU A C 1
ATOM 6851 O O . GLU A 1 869 ? 16.109 8.762 7.454 1.00 34.50 869 GLU A O 1
ATOM 6856 N N . LYS A 1 870 ? 16.001 10.765 6.461 1.00 30.72 870 LYS A N 1
ATOM 6857 C CA . LYS A 1 870 ? 16.965 10.390 5.405 1.00 30.72 870 LYS A CA 1
ATOM 6858 C C . LYS A 1 870 ? 18.350 10.093 5.980 1.00 30.72 870 LYS A C 1
ATOM 6860 O O . LYS A 1 870 ? 19.019 9.180 5.495 1.00 30.72 870 LYS A O 1
ATOM 6865 N N . LYS A 1 871 ? 18.781 10.827 7.013 1.00 31.44 871 LYS A N 1
ATOM 6866 C CA . LYS A 1 871 ? 20.061 10.582 7.700 1.00 31.44 871 LYS A CA 1
ATOM 6867 C C . LYS A 1 871 ? 20.014 9.340 8.591 1.00 31.44 871 LYS A C 1
ATOM 6869 O O . LYS A 1 871 ? 20.999 8.608 8.620 1.00 31.44 871 LYS A O 1
ATOM 6874 N N . ALA A 1 872 ? 18.878 9.046 9.225 1.00 32.91 872 ALA A N 1
ATOM 6875 C CA . ALA A 1 872 ? 18.700 7.828 10.017 1.00 32.91 872 ALA A CA 1
ATOM 6876 C C . ALA A 1 872 ? 18.694 6.551 9.150 1.00 32.91 872 ALA A C 1
ATOM 6878 O O . ALA A 1 872 ? 19.267 5.536 9.539 1.00 32.91 872 ALA A O 1
ATOM 6879 N N . VAL A 1 873 ? 18.123 6.607 7.940 1.00 31.02 873 VAL A N 1
ATOM 6880 C CA . VAL A 1 873 ? 18.094 5.464 7.006 1.00 31.02 873 VAL A CA 1
ATOM 6881 C C . VAL A 1 873 ? 19.412 5.306 6.229 1.00 31.02 873 VAL A C 1
ATOM 6883 O O . VAL A 1 873 ? 19.786 4.190 5.873 1.00 31.02 873 VAL A O 1
ATOM 6886 N N . ALA A 1 874 ? 20.170 6.386 6.010 1.00 27.53 874 ALA A N 1
ATOM 6887 C CA . ALA A 1 874 ? 21.477 6.324 5.350 1.00 27.53 874 ALA A CA 1
ATOM 6888 C C . ALA A 1 874 ? 22.620 5.803 6.250 1.00 27.53 874 ALA A C 1
ATOM 6890 O O . ALA A 1 874 ? 23.700 5.508 5.736 1.00 27.53 874 ALA A O 1
ATOM 6891 N N . PHE A 1 875 ? 22.411 5.670 7.567 1.00 27.00 875 PHE A N 1
ATOM 6892 C CA . PHE A 1 875 ? 23.473 5.280 8.506 1.00 27.00 875 PHE A CA 1
ATOM 6893 C C . PHE A 1 875 ? 23.514 3.784 8.866 1.00 27.00 875 PHE A C 1
ATOM 6895 O O . PHE A 1 875 ? 24.463 3.350 9.516 1.00 27.00 875 PHE A O 1
ATOM 6902 N N . ASP A 1 876 ? 22.559 2.969 8.404 1.00 35.00 876 ASP A N 1
ATOM 6903 C CA . ASP A 1 876 ? 22.426 1.566 8.840 1.00 35.00 876 ASP A CA 1
ATOM 6904 C C . ASP A 1 876 ? 22.674 0.524 7.731 1.00 35.00 876 ASP A C 1
ATOM 6906 O O . ASP A 1 876 ? 22.070 -0.542 7.686 1.00 35.00 876 ASP A O 1
ATOM 6910 N N . SER A 1 877 ? 23.597 0.813 6.806 1.00 27.80 877 SER A N 1
ATOM 6911 C CA . SER A 1 877 ? 24.099 -0.179 5.837 1.00 27.80 877 SER A CA 1
ATOM 6912 C C . SER A 1 877 ? 25.426 -0.827 6.265 1.00 27.80 877 SER A C 1
ATOM 6914 O O . SER A 1 877 ? 26.083 -1.468 5.445 1.00 27.80 877 SER A O 1
ATOM 6916 N N . ARG A 1 878 ? 25.871 -0.621 7.516 1.00 29.81 878 ARG A N 1
ATOM 6917 C CA . ARG A 1 878 ? 27.172 -1.107 8.028 1.00 29.81 878 ARG A CA 1
ATOM 6918 C C . ARG A 1 878 ? 27.101 -2.101 9.189 1.00 29.81 878 ARG A C 1
ATOM 6920 O O . ARG A 1 878 ? 28.156 -2.520 9.648 1.00 29.81 878 ARG A O 1
ATOM 6927 N N . ARG A 1 879 ? 25.923 -2.532 9.645 1.00 28.53 879 ARG A N 1
ATOM 6928 C CA . ARG A 1 879 ? 25.811 -3.603 10.654 1.00 28.53 879 ARG A CA 1
ATOM 6929 C C . ARG A 1 879 ? 25.052 -4.808 10.110 1.00 28.53 879 ARG A C 1
ATOM 6931 O O . ARG A 1 879 ? 23.980 -5.167 10.571 1.00 28.53 879 ARG A O 1
ATOM 6938 N N . VAL A 1 880 ? 25.657 -5.436 9.104 1.00 29.91 880 VAL A N 1
ATOM 6939 C CA . VAL A 1 880 ? 25.433 -6.850 8.771 1.00 29.91 880 VAL A CA 1
ATOM 6940 C C . VAL A 1 880 ? 26.803 -7.528 8.735 1.00 29.91 880 VAL A C 1
ATOM 6942 O O . VAL A 1 880 ? 27.307 -7.913 7.687 1.00 29.91 880 VAL A O 1
ATOM 6945 N N . SER A 1 881 ? 27.442 -7.562 9.897 1.00 29.92 881 SER A N 1
ATOM 6946 C CA . SER A 1 881 ? 28.506 -8.494 10.271 1.00 29.92 881 SER A CA 1
ATOM 6947 C C . SER A 1 881 ? 28.771 -8.256 11.754 1.00 29.92 881 SER A C 1
ATOM 6949 O O . SER A 1 881 ? 29.553 -7.370 12.085 1.00 29.92 881 SER A O 1
ATOM 6951 N N . ASP A 1 882 ? 27.979 -8.909 12.602 1.00 27.44 882 ASP A N 1
ATOM 6952 C CA . ASP A 1 882 ? 28.362 -9.480 13.904 1.00 27.44 882 ASP A CA 1
ATOM 6953 C C . ASP A 1 882 ? 27.154 -10.198 14.520 1.00 27.44 882 ASP A C 1
ATOM 6955 O O . ASP A 1 882 ? 26.052 -9.596 14.548 1.00 27.44 882 ASP A O 1
#

Radius of gyration: 35.79 Å; chains: 1; bounding box: 81×64×110 Å

Secondary structure (DSSP, 8-state):
------PPPPPP-TT-----S------HHHHHHTTSSS--TTSPPPPTHHHHTT--TTHHHHHHHHHH--SS-----GGGS-SSS-TTS-TTSSGGGEES--HHHHHHHHHHHHHHHHHHTSTTTHHHHHHHHT-EEE--HHHHHHHTT--EEEE---GGGGGSHHHHHHHHHHHHHGGGGEEEEEE--TTSSEEEEEETTTTEEEEEEEHHHHHHHTT-TT--GGGGSPS-SS---HHHHHHHHHHHHHHHHHHHHHHHHHHHHTTT-TT-PPPEETT-SB--HHHHHHHHHHSSEEEEES--S-TTS-SEEEEEPSSPGGGSS-TTS---BSS-GGGGT---EEEEEEPHHHHHHTT-HHHHHHHHHH-GGGGSPP----EEE-------TT--GGG--HHHHHHHHHHHHHHHHHHTT--------------S-HHHHHHHHHHHHHHHHHHHHHHHHHHHHHHTHHHHTPPP-S-GGGS--HHHHHHHHHHHHTTHHHHTS-GGGGHHHHHHHHHHHHHHHHHHHHHHHHHHTT---HHHHHHTHHHHTTSHHHHHHHHHHHHHHHHHHHHHHHHHHHHTT-SSTTHHHHHHHHHHHHHHHHHHHHHHHHHHHHHHHHT----SHHHHHHHHHHH--SHHHHHHHHHHHHHHHHHHHHHHIIIIIHHHHHHHHHHSTTT--HHHHHHHHHHHTTTT-HHHHTT-HHHHHHHHHHHHHHHHHHHHHHHIIIIIISTT---HHHHT--STT-TTT-TBTTB-HHHHHHHHHHHHTTHHHHHHHTT----HHHHHHHHTHHHHHHHHHHHHHHHHHHHS--HHHHHHHHHTPPTTTTTSS-EE-TTS-EE----TT--TTTSS--HHHHHHHHT-SS----

Sequence (882 aa):
MSQASVRQPAVAGPDAMDPGPLVIEYTLEALNHEGYINANVTDQMPTLENIAGDGASLRLWDRERLLATDPEGVEVGESQLGKGEPDYIHPTLQREQWIGIDERDWQAILPSIELASRFLDDPHITPFFHGLDNATELKDPLLKAAYGDLKFHRFDSDNSVMSTDAGFTNALFAMMSMRDQVQLRFADEGRGHASTSWKPGFQVADMSFHQDFLSILRQEAGYNPQRWSRSWAPGTHEPSARFRTRVLLAMTIVHELAHCAWLIKCKGKKDLPEPYLRDRPVNELGWELENFIWTGIIEASGRGVQVSAPYGLHIERFPGRWFGDDPDRYLYIRGAPEDWGVTWATQYPVSMDWCRSLFTKEYWEKVSRYGFIQVRPRRLKGVRLQVTSDPRPGVGDDTMSPKSRALLKYRDDRRIRAMKAGVKADDIDSSDEEDVDAQSIVVRGVWFGVQAFSGASLVANMLRAVFGHNFTDIPNRIPASQGITSAGMLAFFLFWLAHFPLALMRPYQLRTFFNVKTILMIPAVWGLFIFCMANTGASLGTEKLSEASGVSASGKWGWFFMNAVNAGLGNTATLITNQPDIARWSKTRSGAMWSQLITNPIAVTLSASLGILSTAAINNAWGLSLWNQWDLLDAIMDRYWRSDVRFAIFLCAGCWAVSLLGTNVAANMIPFGSDSSMLFPRYITIPRGQFLVTCLGFAIVPWKILASAGVFTTFLAGYGLFMASVVAIMVCEYFLLTRGNLFIAHCYNGGKENPHYYYMKGWNVQAVIAYLCGIALPFPGFVGSLGANVSTTALNMGHIGWLLSFTTSFVLYWAICTVWPTKNQKIIKEMGLRFEEMAERDMMALDGTIIPESAEGMSEDQVAWDETEKKAVAFDSRRVSD

Foldseek 3Di:
DDDDDDDDFDDDFDPPDDPDDDDDPQDPVNCVVVFQQHHDPPDDFDDPCQQPVPPCPQCVVCVCVLQPDDPPPDGPDPVLQDPDDDSQFQLQLDPVQEPPDDPLLCNLQVLLRSLLSVLLSALLCLLVLVQQLVKDWDDDPLCCLLPNPQTAIATERHCVLVVDSVSSSVSSSVLSVLNQQEHEYEDQDPQDQWDWAADLVSLHIYIYGHNLLSCLSSVPVPSQLQVQWDDDPPGGDRVLQNLVLSNVSSLSVQLVSQVRSNCSSVSRPVRHQAYHHPPDFKRRRSQVSCCSQQVFDKAQDDDTPHRSGRSGIWGKHPPAQVPADDPPPSMDGNAHCVVNVRQKIKIQTAGSVLSSLSSHPVQVVCCVVVHSCSNHGDRPDIDIDRPPPDDDPDPDPVNDDPSRVSSVVVVVVVVVVAVVPDHHDDDDYDDDDDDDPPVLLVVLLLVLLQLLLLLLLLLLLLCCLVVPVVLVVPDFPDDVVLLAGPSSVVSSVVLLVVLLVVLPDDPVRCPVLVVVLVVLQVCLLVVLLCVLCVVLVLCLPCVVVCVCVVCVVPVNVVLVVLLVVLLVLLVCLSVLVQVCLVQVPDPDPCPSPVCCVPVVCCVVVVSVVSVSSSVSSCCVRVVHDDDRPSVVLVVQCVVDVDSVSSVSSSSSSVSVSSNSSVCSCVRRLQSQQVVVCVVCVVPGHSSNSSVVSSVSSVVSSNSVCVVDPLSVSLVSLVVLLQSLLVSLLVCLVQCPLLLNADQVQLVSDCDPPSQAQCFPNRDPVLSVVLSVQLSVQLVQLSVVSVPDDDDPVSVSSSSNSSVSSNVSSNVSSNVCCVVVNTSNSVVSVVVVDHRNNNVCDFRQHSSRDGNGPPPVDDDPVNVPPPVVVVVVVVPPPPPPPD

InterPro domains:
  IPR001248 Purine-cytosine permease [PF02133] (442-804)
  IPR045225 Uracil/uridine/allantoin permease [PTHR30618] (443-825)